Protein AF-0000000084507737 (afdb_homodimer)

pLDDT: mean 86.58, std 19.12, range [25.69, 98.88]

Sequence (1202 aa):
MIYNRKLGYLWVFQAALLRSAAKLTPGQPKGPLPWGDINILHTSDTHGWLLGHTKNQWPEPNYSGTYGDFISFVGHMKKLAEASEKDVDLLLVDSGDLHDGSGLTDGYPKGSVNGHEARIAIKTFLKAPYDIMAIGNHELYVTDVTLDVYNNFAPKLDGRYLSSNSYLRTTLKNGSSIEHIIGSRYRRFKTLRGRQVTSLGVIFDFKEHNGDTTIHTPKDMVTEAWFQELMLQPTDVFVLAGHMSVLQGQWETVTSAIRKYHPDTPIAVLGGHAHIRSCRQPDSNTMVLESGRFMETVGWMSVSLNKTSPASPAIFERRYLDANRITYMYHSSRTEQNFDSANGLEIDAFNRNLTTRWDLEKVHGCSSQNYFVERYAWPHPQNLYAFYTFQVLPEVLVKTSGRADKPYVTLVNNGMLRFDIYRGAFTWNDQLTVLPFKEGYTYIEVPWSIARNVKDKLYEYPKDHVNAARILAEEFGSAADMSPPEHSAQTPLSVSSNLSPGYVTKDKCEGNGDDTEHTPLPRGNNPDYMSNDPFYPIPREALVDLIMPKFLEKRVLEAVNKLGHPATWEDMHQYGNVASKELFAKYFEHFPAINNECPDDMIYNRKLGYLWVFQAALLRSAAKLTPGQPKGPLPWGDINILHTSDTHGWLLGHTKNQWPEPNYSGTYGDFISFVGHMKKLAEASEKDVDLLLVDSGDLHDGSGLTDGYPKGSVNGHEARIAIKTFLKAPYDIMAIGNHELYVTDVTLDVYNNFAPKLDGRYLSSNSYLRTTLKNGSSIEHIIGSRYRRFKTLRGRQVTSLGVIFDFKEHNGDTTIHTPKDMVTEAWFQELMLQPTDVFVLAGHMSVLQGQWETVTSAIRKYHPDTPIAVLGGHAHIRSCRQPDSNTMVLESGRFMETVGWMSVSLNKTSPASPAIFERRYLDANRITYMYHSSRTEQNFDSANGLEIDAFNRNLTTRWDLEKVHGCSSQNYFVERYAWPHPQNLYAFYTFQVLPEVLVKTSGRADKPYVTLVNNGMLRFDIYRGAFTWNDQLTVLPFKEGYTYIEVPWSIARNVKDKLYEYPKDHVNAARILAEEFGSAADMSPPEHSAQTPLSVSSNLSPGYVTKDKCEGNGDDTEHTPLPRGNNPDYMSNDPFYPIPREALVDLIMPKFLEKRVLEAVNKLGHPATWEDMHQYGNVASKELFAKYFEHFPAINNECPDD

Nearest PDB structures (foldseek):
  3c9f-assembly3_B-2  TM=9.109E-01  e=8.144E-55  Candida albicans SC5314
  3c9f-assembly3_A  TM=9.028E-01  e=6.487E-55  Candida albicans SC5314
  3ivd-assembly2_B  TM=6.647E-01  e=9.773E-20  Escherichia coli O6
  2ush-assembly1_A  TM=5.110E-01  e=1.627E-21  Escherichia coli K-12
  3ztv-assembly1_A  TM=4.345E-01  e=1.416E-18  Haemophilus influenzae Rd KW20

InterPro domains:
  IPR004843 Calcineurin-like, phosphoesterase domain [PF00149] (39-276)
  IPR006146 5'-Nucleotidase, conserved site [PS00785] (38-50)
  IPR006179 5'-Nucleotidase/apyrase [PTHR11575] (28-591)
  IPR014485 5'-nucleotidase SMN1-like [PIRSF017316] (30-590)
  IPR029052 Metallo-dependent phosphatase-like [G3DSA:3.60.21.10] (25-361)
  IPR029052 Metallo-dependent phosphatase-like [SSF56300] (32-332)
  IPR036907 5'-Nucleotidase, C-terminal domain superfamily [G3DSA:3.90.780.10] (362-484)
  IPR036907 5'-Nucleotidase, C-terminal domain superfamily [SSF55816] (362-590)
  IPR053828 SMN1-like, C-terminal domain [PF21953] (370-557)

Radius of gyration: 37.28 Å; Cα contacts (8 Å, |Δi|>4): 2601; chains: 2; bounding box: 81×112×107 Å

Organism: NCBI:txid456999

Solvent-accessible surface area (backbone atoms only — not comparable to full-atom values): 62970 Å² total; per-residue (Å²): 134,80,78,75,77,73,75,74,76,74,77,74,74,74,72,74,72,70,76,69,64,82,76,69,77,58,74,63,56,76,67,80,79,74,83,34,52,39,27,35,44,31,42,14,31,30,15,33,42,46,73,21,42,80,53,80,49,84,47,29,38,40,16,35,23,28,47,19,52,48,41,16,34,52,55,42,42,50,50,51,26,59,31,82,89,62,58,34,34,68,43,33,37,31,7,21,22,60,44,70,45,15,32,59,40,61,39,58,60,86,78,50,63,86,53,47,63,26,50,50,49,60,51,55,59,71,75,39,82,59,59,34,33,14,49,22,68,62,43,33,48,42,59,69,52,33,50,43,39,40,71,64,46,25,64,75,46,74,51,26,26,16,22,47,32,40,28,38,45,44,73,44,93,87,68,49,71,47,77,37,67,41,41,17,54,50,40,74,51,64,46,93,81,64,45,36,35,39,31,41,9,43,42,51,78,64,82,74,49,23,92,49,46,48,66,43,38,57,72,55,43,66,70,33,70,68,46,52,58,56,55,70,50,88,56,59,32,37,44,36,24,12,22,25,29,72,85,79,34,70,57,63,60,53,53,52,58,48,35,75,68,41,76,67,48,38,36,44,34,35,20,13,66,47,55,42,67,40,35,37,54,93,47,72,35,33,43,37,35,20,28,18,32,52,38,39,26,36,19,37,40,14,36,29,70,43,84,84,41,85,80,45,63,40,48,75,47,62,33,41,32,50,24,22,60,64,38,38,24,62,76,43,74,39,48,92,89,66,43,79,33,73,68,13,52,50,48,41,51,50,53,50,50,50,37,59,76,43,46,30,75,43,66,45,10,30,37,68,43,56,25,27,66,45,46,35,35,67,50,30,60,41,7,34,66,34,38,39,58,66,46,36,40,33,53,52,44,40,60,63,35,83,54,49,66,51,56,61,40,44,49,44,54,61,47,62,62,70,46,62,46,60,48,8,63,40,23,49,26,49,32,28,30,25,28,66,46,71,56,34,35,26,28,36,77,37,34,34,66,51,56,76,46,36,71,65,48,54,68,75,43,74,76,57,62,81,36,40,44,57,57,64,56,66,72,57,55,70,58,74,79,66,54,70,69,61,94,58,70,76,68,70,70,83,48,82,67,95,46,54,51,33,74,65,74,66,58,67,44,87,76,79,37,58,32,40,78,39,37,67,63,62,73,21,64,65,60,67,65,46,64,54,74,73,87,62,91,62,52,44,76,41,67,24,36,40,29,30,45,50,90,47,45,67,61,49,50,52,34,41,37,72,70,68,44,92,69,57,75,85,56,54,39,76,44,44,90,56,36,50,30,47,41,64,45,61,47,27,45,47,35,60,42,60,93,82,40,34,79,48,89,137,83,78,78,77,74,75,76,76,74,76,74,76,75,72,75,72,70,77,69,65,82,76,67,75,58,75,64,56,76,66,82,78,72,83,34,51,38,28,36,43,32,42,14,31,30,16,34,41,44,73,22,42,78,53,78,49,83,46,30,38,42,15,36,24,28,48,19,52,49,41,16,34,52,54,42,43,47,51,50,25,59,31,82,89,62,58,35,36,67,42,33,38,31,7,21,22,62,43,70,44,15,30,59,39,61,40,59,60,87,77,50,64,87,52,47,62,27,51,51,49,60,50,55,60,69,73,40,81,62,60,36,32,14,50,22,67,60,42,34,48,42,60,70,52,33,50,42,38,40,70,64,47,25,63,74,47,74,50,26,24,15,22,46,32,39,26,38,45,44,74,42,95,87,68,49,73,48,79,37,66,42,40,19,54,50,40,74,49,64,45,94,81,65,44,35,35,39,31,39,10,43,42,53,78,62,81,73,50,23,94,49,46,46,66,43,37,56,72,56,45,64,70,33,68,68,47,53,58,57,55,71,50,88,55,61,31,37,45,36,26,12,21,23,29,70,84,79,35,70,56,62,59,53,53,52,57,47,36,75,68,40,77,67,47,38,35,44,34,34,21,13,67,47,57,42,66,40,35,37,53,93,45,72,35,32,41,35,36,22,26,18,32,51,35,38,26,37,21,37,39,17,35,28,71,45,83,84,39,84,82,45,62,39,47,75,47,62,33,42,32,49,23,20,60,65,40,39,25,60,77,44,74,37,48,92,90,67,42,79,33,74,67,12,52,51,46,42,51,50,52,52,50,50,37,60,75,44,46,30,75,42,65,46,10,31,36,68,44,55,24,26,66,45,46,33,36,68,49,31,62,42,6,34,66,33,37,40,57,64,45,36,40,33,52,51,42,39,60,64,36,84,54,49,64,51,56,63,40,45,49,43,54,60,47,62,61,69,45,61,46,59,45,7,64,39,24,48,23,48,33,29,30,24,27,66,45,71,57,37,35,26,27,35,76,38,34,35,66,51,56,75,44,35,72,66,48,54,68,74,42,73,76,57,62,82,35,38,44,58,56,63,56,64,73,57,61,67,60,73,79,68,55,73,70,63,94,60,70,76,69,70,70,83,49,82,67,96,47,54,51,34,72,66,72,67,56,68,44,87,76,78,37,58,31,40,77,39,38,68,62,62,73,20,63,66,59,66,67,46,64,53,74,72,86,62,90,63,51,44,77,42,66,25,38,41,30,31,45,51,89,48,45,68,61,49,50,51,33,42,38,74,71,71,43,92,70,57,77,86,55,53,38,78,41,44,90,56,36,49,30,46,40,64,42,62,47,28,47,45,34,59,45,59,94,82,40,34,77,49,89

Secondary structure (DSSP, 8-state):
---------------------PPP-PPPPSS-----SEEEEEE---TT--S----SSTTGGGG---HHHHHHHHHHHHHHHHSTTT--EEEEEE-S--SSSSHHHH-PPTT-GGGHHHHHHHGGGGGS--SEEE--GGGTSSHHHHHHIIIIIGGGGTT-EE-TTEEEEEE-TTS-EEEEESSBSEEEEE-TT--EEEEEEEE-------TTEEE--HHHHTTSHHHHHHHTS--SEEEEEEES-TTTS-HHHHHHHHHTT-SSS-EEEEE-SS-SEEEE-SSTTEEEEEE-STTSEEEEEEEE--SS-TTSPPEEEEEEEE-SHHHHHHHHT--TTT---HHHHHHHHHHHHHHHHTTTT-EEEEESS-BBSSSS-TT-TTBHHHHIIIIIIIIIIITTTT-TTS-EEEEEETTS--S-B-SEEEEHHHHHHH------EEEEEEEHHHHHHHHHHHTTS---GGGHHHHTTTTTS--------SS-----------PPEE-----SSSS--BSS--EEPP-----SEEE---SSPPPTT-EEEEEEEGGGHHHHHHHHHHTT----GGG-EEESS--GGGHHHHHHTTSPPBTTB----/---------------------PPP-PPPPSS-----SEEEEEE---TT--S----SSTTGGGG---HHHHHHHHHHHHHHHHSTTT--EEEEEE-S--SSSSHHHH-PPTT-GGGHHHHHHHHGGGGS--SEEE--GGGTSSHHHHHHIIIIIGGGGTT-EE-TTEEEEEE-TTS-EEEEESSBSEEEEE-TT--EEEEEEEE-------TTEEE--HHHHTTSHHHHHHHTS--SEEEEEEES-TTTS-HHHHHHHHHTT-SSS-EEEEE-SS-SEEEE-SSTTEEEEEE-STTSEEEEEEEE--SS-TTSPPEEEEEEEE-SHHHHHHHHT--TTT---HHHHHHHHHHHHHHHHTTTT-EEEEESS-BBSSSS-TT-TTBHHHHIIIIIIIIIIITTTT-TTS-EEEEEETTS--S-B-SEEEEHHHHHHH------EEEEEEEHHHHHHHHHHHTTS---GGGHHHHTTTTT---------SS-----------PPEE-----SSSS--BSS--EEPP-----SEEE---SSPPPTT-EEEEEEEGGGHHHHHHHHHHTT----GGG-EEESS--GGGHHHHHHTTSPPBTTB----

Foldseek 3Di:
DPPPPPVPPPPPPPPPPPVPPDADAADFFPDADDAAQEKEKEEEAQQLLQQAQDARDPPRNLTRFHVLLVLLLLVLVCVVCCDPVNNHFYAYEYQENNHFFFCLQQLADDPPPLSVSSLVSSCLVLLHLHQAYAYAQVCFQDPSSLVCLQPPNQVSNPQRYADQFKWFWDQDPVRDIDTHGSHHNWDWDATPNGFIEIEHEAEAPDDNGDPRMDGDHLLRSLPDPVNVVSLQDDGQEYEYRYAADPVPGPVVSVVVSSCVSVVARAYEAEYHLLQDFAWDDPDLRYIHTYQGHNSQWIKMKHWHCDPPDNRDHIDIDIATRGNHNSHSCVNSVHDPVPSRDPSSVVSSVVSVVSCVVSVQFAFLFFDQAKAWLWQAAPPPCSDNVNCCFPPLCLVFFLVQQVNVVFAAKEKDFSQQFAGIDHGWTCGNRNLRNGGVFQFAKKWFKAFPLLLVCLQVLLVVDDLPCSSVSHVVVPPPDPPPCPPPPDPDDPPPPPPPDPFTEDDQDDYHDPDGRYRGDHDYRHTYDYDRMDMDDDPDDDDRGGIYIYMYTPVCVVVSQVSSVVSPHDDDPVSMGGGHDDTRSCRVSVSRSVHHDDVSTGPRD/DPPPPPPPPPPPPPPPPPVPPDADAADFFPDADDAAQEKEKEEEAQQLLQQAQDARDPPRNLTRFHVLLVLLLLVLVCVVCCDPVNNHFYAYEYQENNHFFFCLQQLADDPPPLSVSSLVSSCLVLLHLHQAYAYAQVCFQDPSSLVCLQPPNQVSNPQRYADQFKWFWDQDPVRDIDTHGSHHNWDWDATPNGFIEIEHEAEAPDDNGDPRMDGDHLLRSLPDPVNVVSLQDDGQEYEYRYAADPVPGPVVSVVVSSCVSVVARAYEAEYHLLQDFAWDDPDLRYIHTYQGHNSQWIKMKHWHCDPPDNRDHIDIAIATRGNDNSHSCVNSVHDPVPSRDPSSVVSSVVSVVSCVVSVQFAFLFFDQAKAWLWQAAPPPCSDNVNCCFPPLCLVQFLVQQVNVVFAAKEKDFSQQFQGIDHGWTCGNRNLRNGGVFQFAKKWFKAFPLLLVCLQVLLVVDDLPCSSVSHVVVPPPDCPDCPPPPDPDDPPPPPPPDPFTEDDQDDYHDPDGRYRGDHDYGHTYDYDRMDMDDDPDDDDRGGIYIYMYTPVCVVVSQVSSVVSPHDDDPVSMGGGGDDTRSCRVSVSRSVHHDDVNTGPRD

Structure (mmCIF, N/CA/C/O backbone):
data_AF-0000000084507737-model_v1
#
loop_
_entity.id
_entity.type
_entity.pdbx_description
1 polymer 'Uncharacterized protein'
#
loop_
_atom_site.group_PDB
_atom_site.id
_atom_site.type_symbol
_atom_site.label_atom_id
_atom_site.label_alt_id
_atom_site.label_comp_id
_atom_site.label_asym_id
_atom_site.label_entity_id
_atom_site.label_seq_id
_atom_site.pdbx_PDB_ins_code
_atom_site.Cartn_x
_atom_site.Cartn_y
_atom_site.Cartn_z
_atom_site.occupancy
_atom_site.B_iso_or_equiv
_atom_site.auth_seq_id
_atom_site.auth_comp_id
_atom_site.auth_asym_id
_atom_site.auth_atom_id
_atom_site.pdbx_PDB_model_num
ATOM 1 N N . MET A 1 1 ? -32.719 -34.031 57.125 1 28.17 1 MET A N 1
ATOM 2 C CA . MET A 1 1 ? -32.719 -34.562 55.781 1 28.17 1 MET A CA 1
ATOM 3 C C . MET A 1 1 ? -32.5 -33.469 54.75 1 28.17 1 MET A C 1
ATOM 5 O O . MET A 1 1 ? -33.438 -32.781 54.344 1 28.17 1 MET A O 1
ATOM 9 N N . ILE A 1 2 ? -31.438 -32.656 54.938 1 30.7 2 ILE A N 1
ATOM 10 C CA . ILE A 1 2 ? -31 -31.422 54.281 1 30.7 2 ILE A CA 1
ATOM 11 C C . ILE A 1 2 ? -30.656 -31.703 52.844 1 30.7 2 ILE A C 1
ATOM 13 O O . ILE A 1 2 ? -29.766 -32.5 52.531 1 30.7 2 ILE A O 1
ATOM 17 N N . TYR A 1 3 ? -31.781 -31.703 52 1 29.94 3 TYR A N 1
ATOM 18 C CA . TYR A 1 3 ? -31.703 -31.969 50.594 1 29.94 3 TYR A CA 1
ATOM 19 C C . TYR A 1 3 ? -30.672 -31.078 49.906 1 29.94 3 TYR A C 1
ATOM 21 O O . TYR A 1 3 ? -30.688 -29.859 50.062 1 29.94 3 TYR A O 1
ATOM 29 N N . ASN A 1 4 ? -29.438 -31.578 49.781 1 28.59 4 ASN A N 1
ATOM 30 C CA . ASN A 1 4 ? -28.266 -31.094 49.062 1 28.59 4 ASN A CA 1
ATOM 31 C C . ASN A 1 4 ? -28.594 -30.812 47.594 1 28.59 4 ASN A C 1
ATOM 33 O O . ASN A 1 4 ? -28.906 -31.734 46.844 1 28.59 4 ASN A O 1
ATOM 37 N N . ARG A 1 5 ? -29.359 -29.656 47.344 1 28.91 5 ARG A N 1
ATOM 38 C CA . ARG A 1 5 ? -29.672 -29.219 46 1 28.91 5 ARG A CA 1
ATOM 39 C C . ARG A 1 5 ? -28.422 -29.156 45.125 1 28.91 5 ARG A C 1
ATOM 41 O O . ARG A 1 5 ? -27.562 -28.297 45.344 1 28.91 5 ARG A O 1
ATOM 48 N N . LYS A 1 6 ? -27.859 -30.312 44.812 1 29.52 6 LYS A N 1
ATOM 49 C CA . LYS A 1 6 ? -26.812 -30.359 43.812 1 29.52 6 LYS A CA 1
ATOM 50 C C . LYS A 1 6 ? -27.25 -29.641 42.531 1 29.52 6 LYS A C 1
ATOM 52 O O . LYS A 1 6 ? -28.156 -30.109 41.844 1 29.52 6 LYS A O 1
ATOM 57 N N . LEU A 1 7 ? -27.266 -28.281 42.5 1 31.52 7 LEU A N 1
ATOM 58 C CA . LEU A 1 7 ? -27.516 -27.547 41.281 1 31.52 7 LEU A CA 1
ATOM 59 C C . LEU A 1 7 ? -26.578 -28.016 40.156 1 31.52 7 LEU A C 1
ATOM 61 O O . LEU A 1 7 ? -25.344 -27.953 40.312 1 31.52 7 LEU A O 1
ATOM 65 N N . GLY A 1 8 ? -26.969 -29.078 39.438 1 30.67 8 GLY A N 1
ATOM 66 C CA . GLY A 1 8 ? -26.344 -29.516 38.219 1 30.67 8 GLY A CA 1
ATOM 67 C C . GLY A 1 8 ? -26.047 -28.375 37.25 1 30.67 8 GLY A C 1
ATOM 68 O O . GLY A 1 8 ? -26.953 -27.594 36.906 1 30.67 8 GLY A O 1
ATOM 69 N N . TYR A 1 9 ? -24.828 -27.828 37.406 1 31.77 9 TYR A N 1
ATOM 70 C CA . TYR A 1 9 ? -24.281 -26.875 36.438 1 31.77 9 TYR A CA 1
ATOM 71 C C . TYR A 1 9 ? -24.453 -27.391 35 1 31.77 9 TYR A C 1
ATOM 73 O O . TYR A 1 9 ? -23.906 -28.438 34.656 1 31.77 9 TYR A O 1
ATOM 81 N N . LEU A 1 10 ? -25.672 -27.328 34.5 1 33.47 10 LEU A N 1
ATOM 82 C CA . LEU A 1 10 ? -25.812 -27.531 33.062 1 33.47 10 LEU A CA 1
ATOM 83 C C . LEU A 1 10 ? -24.781 -26.719 32.281 1 33.47 10 LEU A C 1
ATOM 85 O O . LEU A 1 10 ? -24.812 -25.484 32.312 1 33.47 10 LEU A O 1
ATOM 89 N N . TRP A 1 11 ? -23.609 -27.297 32.094 1 31.69 11 TRP A N 1
ATOM 90 C CA . TRP A 1 11 ? -22.656 -26.812 31.109 1 31.69 11 TRP A CA 1
ATOM 91 C C . TRP A 1 11 ? -23.328 -26.594 29.75 1 31.69 11 TRP A C 1
ATOM 93 O O . TRP A 1 11 ? -23.797 -27.562 29.125 1 31.69 11 TRP A O 1
ATOM 103 N N . VAL A 1 12 ? -24.094 -25.531 29.578 1 32.47 12 VAL A N 1
ATOM 104 C CA . VAL A 1 12 ? -24.5 -25.109 28.234 1 32.47 12 VAL A CA 1
ATOM 105 C C . VAL A 1 12 ? -23.281 -25.062 27.328 1 32.47 12 VAL A C 1
ATOM 107 O O . VAL A 1 12 ? -22.391 -24.234 27.516 1 32.47 12 VAL A O 1
ATOM 110 N N . PHE A 1 13 ? -22.875 -26.156 26.797 1 30.92 13 PHE A N 1
ATOM 111 C CA . PHE A 1 13 ? -22.031 -26.203 25.625 1 30.92 13 PHE A CA 1
ATOM 112 C C . PHE A 1 13 ? -22.594 -25.312 24.516 1 30.92 13 PHE A C 1
ATOM 114 O O . PHE A 1 13 ? -23.609 -25.641 23.906 1 30.92 13 PHE A O 1
ATOM 121 N N . GLN A 1 14 ? -22.547 -24 24.703 1 30.8 14 GLN A N 1
ATOM 122 C CA . GLN A 1 14 ? -22.75 -23.203 23.5 1 30.8 14 GLN A CA 1
ATOM 123 C C . GLN A 1 14 ? -21.844 -23.672 22.359 1 30.8 14 GLN A C 1
ATOM 125 O O . GLN A 1 14 ? -20.625 -23.5 22.422 1 30.8 14 GLN A O 1
ATOM 130 N N . ALA A 1 15 ? -22.25 -24.672 21.609 1 32.19 15 ALA A N 1
ATOM 131 C CA . ALA A 1 15 ? -21.688 -25.016 20.297 1 32.19 15 ALA A CA 1
ATOM 132 C C . ALA A 1 15 ? -21.484 -23.766 19.453 1 32.19 15 ALA A C 1
ATOM 134 O O . ALA A 1 15 ? -22.438 -23.031 19.156 1 32.19 15 ALA A O 1
ATOM 135 N N . ALA A 1 16 ? -20.422 -23.125 19.609 1 33.97 16 ALA A N 1
ATOM 136 C CA . ALA A 1 16 ? -19.984 -22.172 18.594 1 33.97 16 ALA A CA 1
ATOM 137 C C . ALA A 1 16 ? -20.359 -22.656 17.188 1 33.97 16 ALA A C 1
ATOM 139 O O . ALA A 1 16 ? -19.828 -23.672 16.719 1 33.97 16 ALA A O 1
ATOM 140 N N . LEU A 1 17 ? -21.5 -22.484 16.875 1 32.09 17 LEU A N 1
ATOM 141 C CA . LEU A 1 17 ? -21.828 -22.641 15.453 1 32.09 17 LEU A CA 1
ATOM 142 C C . LEU A 1 17 ? -20.812 -21.922 14.578 1 32.09 17 LEU A C 1
ATOM 144 O O . LEU A 1 17 ? -20.734 -20.688 14.594 1 32.09 17 LEU A O 1
ATOM 148 N N . LEU A 1 18 ? -19.703 -22.438 14.555 1 36.25 18 LEU A N 1
ATOM 149 C CA . LEU A 1 18 ? -18.781 -22.047 13.484 1 36.25 18 LEU A CA 1
ATOM 150 C C . LEU A 1 18 ? -19.547 -21.781 12.188 1 36.25 18 LEU A C 1
ATOM 152 O O . LEU A 1 18 ? -20.125 -22.688 11.602 1 36.25 18 LEU A O 1
ATOM 156 N N . ARG A 1 19 ? -20.203 -20.766 12.102 1 39.88 19 ARG A N 1
ATOM 157 C CA . ARG A 1 19 ? -20.797 -20.391 10.82 1 39.88 19 ARG A CA 1
ATOM 158 C C . ARG A 1 19 ? -19.797 -20.562 9.688 1 39.88 19 ARG A C 1
ATOM 160 O O . ARG A 1 19 ? -18.875 -19.766 9.523 1 39.88 19 ARG A O 1
ATOM 167 N N . SER A 1 20 ? -19.453 -21.734 9.359 1 46.09 20 SER A N 1
ATOM 168 C CA . SER A 1 20 ? -18.641 -22.062 8.195 1 46.09 20 SER A CA 1
ATOM 169 C C . SER A 1 20 ? -19.188 -21.391 6.938 1 46.09 20 SER A C 1
ATOM 171 O O . SER A 1 20 ? -20.359 -21.531 6.602 1 46.09 20 SER A O 1
ATOM 173 N N . ALA A 1 21 ? -18.656 -20.266 6.473 1 55.47 21 ALA A N 1
ATOM 174 C CA . ALA A 1 21 ? -19 -19.688 5.176 1 55.47 21 ALA A CA 1
ATOM 175 C C . ALA A 1 21 ? -19.234 -20.781 4.133 1 55.47 21 ALA A C 1
ATOM 177 O O . ALA A 1 21 ? -18.5 -21.766 4.094 1 55.47 21 ALA A O 1
ATOM 178 N N . ALA A 1 22 ? -20.453 -20.688 3.445 1 69.19 22 ALA A N 1
ATOM 179 C CA . ALA A 1 22 ? -20.781 -21.641 2.387 1 69.19 22 ALA A CA 1
ATOM 180 C C . ALA A 1 22 ? -19.656 -21.75 1.364 1 69.19 22 ALA A C 1
ATOM 182 O O . ALA A 1 22 ? -19.125 -20.719 0.921 1 69.19 22 ALA A O 1
ATOM 183 N N . LYS A 1 23 ? -19.156 -22.906 1.077 1 76.31 23 LYS A N 1
ATOM 184 C CA . LYS A 1 23 ? -18.094 -23.188 0.106 1 76.31 23 LYS A CA 1
ATOM 185 C C . LYS A 1 23 ? -18.531 -22.812 -1.306 1 76.31 23 LYS A C 1
ATOM 187 O O . LYS A 1 23 ? -19.641 -23.141 -1.724 1 76.31 23 LYS A O 1
ATOM 192 N N . LEU A 1 24 ? -17.766 -22.031 -1.926 1 87.69 24 LEU A N 1
ATOM 193 C CA . LEU A 1 24 ? -18 -21.656 -3.316 1 87.69 24 LEU A CA 1
ATOM 194 C C . LEU A 1 24 ? -17.938 -22.875 -4.227 1 87.69 24 LEU A C 1
ATOM 196 O O . LEU A 1 24 ? -17.094 -23.75 -4.035 1 87.69 24 LEU A O 1
ATOM 200 N N . THR A 1 25 ? -18.859 -23 -5.156 1 90.69 25 THR A N 1
ATOM 201 C CA . THR A 1 25 ? -18.953 -24.156 -6.031 1 90.69 25 THR A CA 1
ATOM 202 C C . THR A 1 25 ? -18.5 -23.812 -7.445 1 90.69 25 THR A C 1
ATOM 204 O O . THR A 1 25 ? -19 -22.859 -8.047 1 90.69 25 THR A O 1
ATOM 207 N N . PRO A 1 26 ? -17.594 -24.625 -8.008 1 94.44 26 PRO A N 1
ATOM 208 C CA . PRO A 1 26 ? -17.156 -24.391 -9.383 1 94.44 26 PRO A CA 1
ATOM 209 C C . PRO A 1 26 ? -18.281 -24.547 -10.398 1 94.44 26 PRO A C 1
ATOM 211 O O . PRO A 1 26 ? -19.281 -25.219 -10.133 1 94.44 26 PRO A O 1
ATOM 214 N N . GLY A 1 27 ? -18.156 -23.875 -11.531 1 92.06 27 GLY A N 1
ATOM 215 C CA . GLY A 1 27 ? -19.094 -24 -12.633 1 92.06 27 GLY A CA 1
ATOM 216 C C . GLY A 1 27 ? -18.969 -25.328 -13.375 1 92.06 27 GLY A C 1
ATOM 217 O O . GLY A 1 27 ? -18 -26.062 -13.188 1 92.06 27 GLY A O 1
ATOM 218 N N . GLN A 1 28 ? -19.922 -25.609 -14.258 1 94.38 28 GLN A N 1
ATOM 219 C CA . GLN A 1 28 ? -19.938 -26.828 -15.062 1 94.38 28 GLN A CA 1
ATOM 220 C C . GLN A 1 28 ? -19.25 -26.609 -16.406 1 94.38 28 GLN A C 1
ATOM 222 O O . GLN A 1 28 ? -19.297 -25.5 -16.953 1 94.38 28 GLN A O 1
ATOM 227 N N . PRO A 1 29 ? -18.656 -27.719 -16.922 1 97.56 29 PRO A N 1
ATOM 228 C CA . PRO A 1 29 ? -18.125 -27.625 -18.281 1 97.56 29 PRO A CA 1
ATOM 229 C C . PRO A 1 29 ? -19.188 -27.219 -19.297 1 97.56 29 PRO A C 1
ATOM 231 O O . PRO A 1 29 ? -20.375 -27.484 -19.094 1 97.56 29 PRO A O 1
ATOM 234 N N . LYS A 1 30 ? -18.734 -26.609 -20.375 1 96.38 30 LYS A N 1
ATOM 235 C CA . LYS A 1 30 ? -19.656 -26.109 -21.391 1 96.38 30 LYS A CA 1
ATOM 236 C C . LYS A 1 30 ? -20.188 -27.234 -22.281 1 96.38 30 LYS A C 1
ATOM 238 O O . LYS A 1 30 ? -21.172 -27.062 -23 1 96.38 30 LYS A O 1
ATOM 243 N N . GLY A 1 31 ? -19.531 -28.391 -22.312 1 97.19 31 GLY A N 1
ATOM 244 C CA . GLY A 1 31 ? -19.953 -29.516 -23.141 1 97.19 31 GLY A CA 1
ATOM 245 C C . GLY A 1 31 ? -19 -30.688 -23.094 1 97.19 31 GLY A C 1
ATOM 246 O O . GLY A 1 31 ? -17.984 -30.641 -22.391 1 97.19 31 GLY A O 1
ATOM 247 N N . PRO A 1 32 ? -19.297 -31.75 -23.859 1 96.94 32 PRO A N 1
ATOM 248 C CA . PRO A 1 32 ? -18.438 -32.938 -23.859 1 96.94 32 PRO A CA 1
ATOM 249 C C . PRO A 1 32 ? -17.078 -32.688 -24.5 1 96.94 32 PRO A C 1
ATOM 251 O O . PRO A 1 32 ? -16.922 -31.719 -25.266 1 96.94 32 PRO A O 1
ATOM 254 N N . LEU A 1 33 ? -16.141 -33.469 -24.188 1 98.25 33 LEU A N 1
ATOM 255 C CA . LEU A 1 33 ? -14.812 -33.375 -24.797 1 98.25 33 LEU A CA 1
ATOM 256 C C . LEU A 1 33 ? -14.852 -33.812 -26.25 1 98.25 33 LEU A C 1
ATOM 258 O O . LEU A 1 33 ? -15.594 -34.719 -26.594 1 98.25 33 LEU A O 1
ATOM 262 N N . PRO A 1 34 ? -14.086 -33.156 -27.094 1 97.25 34 PRO A N 1
ATOM 263 C CA . PRO A 1 34 ? -13.953 -33.625 -28.469 1 97.25 34 PRO A CA 1
ATOM 264 C C . PRO A 1 34 ? -13.023 -34.844 -28.594 1 97.25 34 PRO A C 1
ATOM 266 O O . PRO A 1 34 ? -11.812 -34.656 -28.734 1 97.25 34 PRO A O 1
ATOM 269 N N . TRP A 1 35 ? -13.578 -36.031 -28.734 1 97.31 35 TRP A N 1
ATOM 270 C CA . TRP A 1 35 ? -12.797 -37.25 -28.828 1 97.31 35 TRP A CA 1
ATOM 271 C C . TRP A 1 35 ? -12.297 -37.469 -30.25 1 97.31 35 TRP A C 1
ATOM 273 O O . TRP A 1 35 ? -12.977 -37.125 -31.219 1 97.31 35 TRP A O 1
ATOM 283 N N . GLY A 1 36 ? -11.094 -37.969 -30.375 1 96.88 36 GLY A N 1
ATOM 284 C CA . GLY A 1 36 ? -10.516 -38.438 -31.625 1 96.88 36 GLY A CA 1
ATOM 285 C C . GLY A 1 36 ? -9.992 -39.844 -31.562 1 96.88 36 GLY A C 1
ATOM 286 O O . GLY A 1 36 ? -10.398 -40.625 -30.703 1 96.88 36 GLY A O 1
ATOM 287 N N . ASP A 1 37 ? -9.18 -40.188 -32.531 1 96.19 37 ASP A N 1
ATOM 288 C CA . ASP A 1 37 ? -8.586 -41.531 -32.562 1 96.19 37 ASP A CA 1
ATOM 289 C C . ASP A 1 37 ? -7.582 -41.719 -31.438 1 96.19 37 ASP A C 1
ATOM 291 O O . ASP A 1 37 ? -7.484 -42.781 -30.844 1 96.19 37 ASP A O 1
ATOM 295 N N . ILE A 1 38 ? -6.828 -40.656 -31.203 1 97.69 38 ILE A N 1
ATOM 296 C CA . ILE A 1 38 ? -5.871 -40.594 -30.094 1 97.69 38 ILE A CA 1
ATOM 297 C C . ILE A 1 38 ? -6.195 -39.406 -29.203 1 97.69 38 ILE A C 1
ATOM 299 O O . ILE A 1 38 ? -6.352 -38.281 -29.688 1 97.69 38 ILE A O 1
ATOM 303 N N . ASN A 1 39 ? -6.32 -39.656 -27.922 1 98.69 39 ASN A N 1
ATOM 304 C CA . ASN A 1 39 ? -6.621 -38.594 -26.953 1 98.69 39 ASN A CA 1
ATOM 305 C C . ASN A 1 39 ? -5.57 -38.562 -25.844 1 98.69 39 ASN A C 1
ATOM 307 O O . ASN A 1 39 ? -4.973 -39.562 -25.5 1 98.69 39 ASN A O 1
ATOM 311 N N . ILE A 1 40 ? -5.336 -37.344 -25.344 1 98.88 40 ILE A N 1
ATOM 312 C CA . ILE A 1 40 ? -4.285 -37.188 -24.344 1 98.88 40 ILE A CA 1
ATOM 313 C C . ILE A 1 40 ? -4.812 -36.312 -23.188 1 98.88 40 ILE A C 1
ATOM 315 O O . ILE A 1 40 ? -5.344 -35.219 -23.422 1 98.88 40 ILE A O 1
ATOM 319 N N . LEU A 1 41 ? -4.742 -36.844 -21.969 1 98.88 41 LEU A N 1
ATOM 320 C CA . LEU A 1 41 ? -4.797 -36.031 -20.766 1 98.88 41 LEU A CA 1
ATOM 321 C C . LEU A 1 41 ? -3.408 -35.531 -20.375 1 98.88 41 LEU A C 1
ATOM 323 O O . LEU A 1 41 ? -2.449 -36.312 -20.359 1 98.88 41 LEU A O 1
ATOM 327 N N . HIS A 1 42 ? -3.322 -34.219 -20.062 1 98.81 42 HIS A N 1
ATOM 328 C CA . HIS A 1 42 ? -2.004 -33.625 -19.938 1 98.81 42 HIS A CA 1
ATOM 329 C C . HIS A 1 42 ? -1.888 -32.812 -18.641 1 98.81 42 HIS A C 1
ATOM 331 O O . HIS A 1 42 ? -2.758 -32 -18.328 1 98.81 42 HIS A O 1
ATOM 337 N N . THR A 1 43 ? -0.872 -33.094 -17.781 1 97.88 43 THR A N 1
ATOM 338 C CA . THR A 1 43 ? -0.49 -32.25 -16.641 1 97.88 43 THR A CA 1
ATOM 339 C C . THR A 1 43 ? 0.904 -31.672 -16.844 1 97.88 43 THR A C 1
ATOM 341 O O . THR A 1 43 ? 1.721 -32.25 -17.578 1 97.88 43 THR A O 1
ATOM 344 N N . SER A 1 44 ? 1.141 -30.562 -16.328 1 96.62 44 SER A N 1
ATOM 345 C CA . SER A 1 44 ? 2.441 -29.891 -16.344 1 96.62 44 SER A CA 1
ATOM 346 C C . SER A 1 44 ? 2.602 -28.969 -15.156 1 96.62 44 SER A C 1
ATOM 348 O O . SER A 1 44 ? 1.626 -28.375 -14.695 1 96.62 44 SER A O 1
ATOM 350 N N . ASP A 1 45 ? 3.805 -28.875 -14.609 1 95.31 45 ASP A N 1
ATOM 351 C CA . ASP A 1 45 ? 4.133 -27.891 -13.586 1 95.31 45 ASP A CA 1
ATOM 352 C C . ASP A 1 45 ? 3.201 -28 -12.383 1 95.31 45 ASP A C 1
ATOM 354 O O . ASP A 1 45 ? 2.645 -27 -11.922 1 95.31 45 ASP A O 1
ATOM 358 N N . THR A 1 46 ? 3.031 -29.219 -11.906 1 94.12 46 THR A N 1
ATOM 359 C CA . THR A 1 46 ? 2.166 -29.453 -10.758 1 94.12 46 THR A CA 1
ATOM 360 C C . THR A 1 46 ? 2.791 -28.875 -9.492 1 94.12 46 THR A C 1
ATOM 362 O O . THR A 1 46 ? 2.08 -28.453 -8.578 1 94.12 46 THR A O 1
ATOM 365 N N . HIS A 1 47 ? 4.094 -28.922 -9.398 1 91.25 47 HIS A N 1
ATOM 366 C CA . HIS A 1 47 ? 4.848 -28.344 -8.297 1 91.25 47 HIS A CA 1
ATOM 367 C C . HIS A 1 47 ? 4.305 -28.828 -6.949 1 91.25 47 HIS A C 1
ATOM 369 O O . HIS A 1 47 ? 4.25 -28.047 -5.988 1 91.25 47 HIS A O 1
ATOM 375 N N . GLY A 1 48 ? 3.797 -30.016 -6.918 1 90 48 GLY A N 1
ATOM 376 C CA . GLY A 1 48 ? 3.373 -30.641 -5.676 1 90 48 GLY A CA 1
ATOM 377 C C . GLY A 1 48 ? 2.006 -30.172 -5.207 1 90 48 GLY A C 1
ATOM 378 O O . GLY A 1 48 ? 1.607 -30.453 -4.074 1 90 48 GLY A O 1
ATOM 379 N N . TRP A 1 49 ? 1.264 -29.438 -5.988 1 93 49 TRP A N 1
ATOM 380 C CA . TRP A 1 49 ? -0.076 -29 -5.609 1 93 49 TRP A CA 1
ATOM 381 C C . TRP A 1 49 ? -1.064 -30.172 -5.672 1 93 49 TRP A C 1
ATOM 383 O O . TRP A 1 49 ? -1.998 -30.156 -6.477 1 93 49 TRP A O 1
ATOM 393 N N . LEU A 1 50 ? -0.927 -31.109 -4.762 1 93.62 50 LEU A N 1
ATOM 394 C CA . LEU A 1 50 ? -1.629 -32.375 -4.84 1 93.62 50 LEU A CA 1
ATOM 395 C C . LEU A 1 50 ? -2.848 -32.406 -3.922 1 93.62 50 LEU A C 1
ATOM 397 O O . LEU A 1 50 ? -3.701 -33.281 -4.023 1 93.62 50 LEU A O 1
ATOM 401 N N . LEU A 1 51 ? -2.996 -31.422 -3.09 1 93.25 51 LEU A N 1
ATOM 402 C CA . LEU A 1 51 ? -4.125 -31.328 -2.174 1 93.25 51 LEU A CA 1
ATOM 403 C C . LEU A 1 51 ? -5.281 -30.562 -2.811 1 93.25 51 LEU A C 1
ATOM 405 O O . LEU A 1 51 ? -6.359 -30.453 -2.223 1 93.25 51 LEU A O 1
ATOM 409 N N . GLY A 1 52 ? -5.059 -30.094 -4.02 1 94.62 52 GLY A N 1
ATOM 410 C CA . GLY A 1 52 ? -5.988 -29.109 -4.555 1 94.62 52 GLY A CA 1
ATOM 411 C C . GLY A 1 52 ? -5.84 -27.734 -3.918 1 94.62 52 GLY A C 1
ATOM 412 O O . GLY A 1 52 ? -5.188 -27.594 -2.881 1 94.62 52 GLY A O 1
ATOM 413 N N . HIS A 1 53 ? -6.312 -26.766 -4.648 1 96.12 53 HIS A N 1
ATOM 414 C CA . HIS A 1 53 ? -6.359 -25.438 -4.051 1 96.12 53 HIS A CA 1
ATOM 415 C C . HIS A 1 53 ? -7.379 -25.375 -2.92 1 96.12 53 HIS A C 1
ATOM 417 O O . HIS A 1 53 ? -8.531 -25.766 -3.1 1 96.12 53 HIS A O 1
ATOM 423 N N . THR A 1 54 ? -6.996 -24.844 -1.817 1 92.62 54 THR A N 1
ATOM 424 C CA . THR A 1 54 ? -7.777 -25.094 -0.608 1 92.62 54 THR A CA 1
ATOM 425 C C . THR A 1 54 ? -8.453 -23.812 -0.134 1 92.62 54 THR A C 1
ATOM 427 O O . THR A 1 54 ? -9.297 -23.844 0.768 1 92.62 54 THR A O 1
ATOM 430 N N . LYS A 1 55 ? -8.109 -22.688 -0.679 1 92.69 55 LYS A N 1
ATOM 431 C CA . LYS A 1 55 ? -8.719 -21.422 -0.245 1 92.69 55 LYS A CA 1
ATOM 432 C C . LYS A 1 55 ? -10.125 -21.281 -0.812 1 92.69 55 LYS A C 1
ATOM 434 O O . LYS A 1 55 ? -10.398 -21.703 -1.936 1 92.69 55 LYS A O 1
ATOM 439 N N . ASN A 1 56 ? -11.023 -20.703 -0.018 1 90.31 56 ASN A N 1
ATOM 440 C CA . ASN A 1 56 ? -12.422 -20.547 -0.421 1 90.31 56 ASN A CA 1
ATOM 441 C C . ASN A 1 56 ? -12.688 -19.156 -0.981 1 90.31 56 ASN A C 1
ATOM 443 O O . ASN A 1 56 ? -13.609 -18.469 -0.535 1 90.31 56 ASN A O 1
ATOM 447 N N . GLN A 1 57 ? -11.875 -18.703 -1.819 1 89.5 57 GLN A N 1
ATOM 448 C CA . GLN A 1 57 ? -11.992 -17.469 -2.58 1 89.5 57 GLN A CA 1
ATOM 449 C C . GLN A 1 57 ? -11.672 -17.688 -4.055 1 89.5 57 GLN A C 1
ATOM 451 O O . GLN A 1 57 ? -10.75 -18.438 -4.391 1 89.5 57 GLN A O 1
ATOM 456 N N . TRP A 1 58 ? -12.445 -17.031 -4.891 1 89.81 58 TRP A N 1
ATOM 457 C CA . TRP A 1 58 ? -12.195 -17.203 -6.316 1 89.81 58 TRP A CA 1
ATOM 458 C C . TRP A 1 58 ? -10.812 -16.688 -6.691 1 89.81 58 TRP A C 1
ATOM 460 O O . TRP A 1 58 ? -10.375 -15.641 -6.188 1 89.81 58 TRP A O 1
ATOM 470 N N . PRO A 1 59 ? -10.148 -17.406 -7.57 1 92.94 59 PRO A N 1
ATOM 471 C CA . PRO A 1 59 ? -10.648 -18.516 -8.383 1 92.94 59 PRO A CA 1
ATOM 472 C C . PRO A 1 59 ? -10.32 -19.875 -7.785 1 92.94 59 PRO A C 1
ATOM 474 O O . PRO A 1 59 ? -10.523 -20.906 -8.438 1 92.94 59 PRO A O 1
ATOM 477 N N . GLU A 1 60 ? -9.898 -19.984 -6.598 1 95.06 60 GLU A N 1
ATOM 478 C CA . GLU A 1 60 ? -9.305 -21.172 -5.984 1 95.06 60 GLU A CA 1
ATOM 479 C C . GLU A 1 60 ? -10.25 -22.359 -6.047 1 95.06 60 GLU A C 1
ATOM 481 O O . GLU A 1 60 ? -9.844 -23.469 -6.395 1 95.06 60 GLU A O 1
ATOM 486 N N . PRO A 1 61 ? -11.539 -22.172 -5.871 1 95.62 61 PRO A N 1
ATOM 487 C CA . PRO A 1 61 ? -12.445 -23.312 -5.898 1 95.62 61 PRO A CA 1
ATOM 488 C C . PRO A 1 61 ? -12.492 -24 -7.266 1 95.62 61 PRO A C 1
ATOM 490 O O . PRO A 1 61 ? -12.75 -25.203 -7.352 1 95.62 61 PRO A O 1
ATOM 493 N N . ASN A 1 62 ? -12.227 -23.234 -8.305 1 97.19 62 ASN A N 1
ATOM 494 C CA . ASN A 1 62 ? -12.203 -23.812 -9.633 1 97.19 62 ASN A CA 1
ATOM 495 C C . ASN A 1 62 ? -11.133 -24.906 -9.758 1 97.19 62 ASN A C 1
ATOM 497 O O . ASN A 1 62 ? -11.172 -25.719 -10.68 1 97.19 62 ASN A O 1
ATOM 501 N N . TYR A 1 63 ? -10.188 -24.906 -8.852 1 98.06 63 TYR A N 1
ATOM 502 C CA . TYR A 1 63 ? -9.039 -25.797 -8.93 1 98.06 63 TYR A CA 1
ATOM 503 C C . TYR A 1 63 ? -8.93 -26.672 -7.684 1 98.06 63 TYR A C 1
ATOM 505 O O . TYR A 1 63 ? -7.828 -27.031 -7.27 1 98.06 63 TYR A O 1
ATOM 513 N N . SER A 1 64 ? -10.031 -27.031 -7.125 1 97.5 64 SER A N 1
ATOM 514 C CA . SER A 1 64 ? -10.094 -27.656 -5.805 1 97.5 64 SER A CA 1
ATOM 515 C C . SER A 1 64 ? -9.898 -29.156 -5.883 1 97.5 64 SER A C 1
ATOM 517 O O . SER A 1 64 ? -9.844 -29.844 -4.855 1 97.5 64 SER A O 1
ATOM 519 N N . GLY A 1 65 ? -9.805 -29.734 -7.055 1 97.94 65 GLY A N 1
ATOM 520 C CA . GLY A 1 65 ? -9.625 -31.172 -7.16 1 97.94 65 GLY A CA 1
ATOM 521 C C . GLY A 1 65 ? -8.297 -31.656 -6.594 1 97.94 65 GLY A C 1
ATOM 522 O O . GLY A 1 65 ? -7.246 -31.078 -6.891 1 97.94 65 GLY A O 1
ATOM 523 N N . THR A 1 66 ? -8.359 -32.688 -5.789 1 97 66 THR A N 1
ATOM 524 C CA . THR A 1 66 ? -7.148 -33.312 -5.27 1 97 66 THR A CA 1
ATOM 525 C C . THR A 1 66 ? -6.516 -34.219 -6.312 1 97 66 THR A C 1
ATOM 527 O O . THR A 1 66 ? -7.125 -34.5 -7.348 1 97 66 THR A O 1
ATOM 530 N N . TYR A 1 67 ? -5.238 -34.562 -6.008 1 96.38 67 TYR A N 1
ATOM 531 C CA . TYR A 1 67 ? -4.598 -35.531 -6.898 1 96.38 67 TYR A CA 1
ATOM 532 C C . TYR A 1 67 ? -5.328 -36.875 -6.883 1 96.38 67 TYR A C 1
ATOM 534 O O . TYR A 1 67 ? -5.371 -37.562 -7.895 1 96.38 67 TYR A O 1
ATOM 542 N N . GLY A 1 68 ? -5.914 -37.281 -5.73 1 97.5 68 GLY A N 1
ATOM 543 C CA . GLY A 1 68 ? -6.766 -38.438 -5.684 1 97.5 68 GLY A CA 1
ATOM 544 C C . GLY A 1 68 ? -7.977 -38.344 -6.594 1 97.5 68 GLY A C 1
ATOM 545 O O . GLY A 1 68 ? -8.344 -39.312 -7.258 1 97.5 68 GLY A O 1
ATOM 546 N N . ASP A 1 69 ? -8.617 -37.188 -6.59 1 98.38 69 ASP A N 1
ATOM 547 C CA . ASP A 1 69 ? -9.711 -36.938 -7.527 1 98.38 69 ASP A CA 1
ATOM 548 C C . ASP A 1 69 ? -9.242 -37.125 -8.969 1 98.38 69 ASP A C 1
ATOM 550 O O . ASP A 1 69 ? -9.953 -37.75 -9.773 1 98.38 69 ASP A O 1
ATOM 554 N N . PHE A 1 70 ? -8.133 -36.625 -9.289 1 98.31 70 PHE A N 1
ATOM 555 C CA . PHE A 1 70 ? -7.57 -36.719 -10.633 1 98.31 70 PHE A CA 1
ATOM 556 C C . PHE A 1 70 ? -7.32 -38.156 -11.023 1 98.31 70 PHE A C 1
ATOM 558 O O . PHE A 1 70 ? -7.648 -38.562 -12.141 1 98.31 70 PHE A O 1
ATOM 565 N N . ILE A 1 71 ? -6.75 -38.906 -10.094 1 97.88 71 ILE A N 1
ATOM 566 C CA . ILE A 1 71 ? -6.473 -40.312 -10.352 1 97.88 71 ILE A CA 1
ATOM 567 C C . ILE A 1 71 ? -7.777 -41.062 -10.633 1 97.88 71 ILE A C 1
ATOM 569 O O . ILE A 1 71 ? -7.848 -41.875 -11.57 1 97.88 71 ILE A O 1
ATOM 573 N N . SER A 1 72 ? -8.781 -40.812 -9.852 1 98.56 72 SER A N 1
ATOM 574 C CA . SER A 1 72 ? -10.094 -41.406 -10.109 1 98.56 72 SER A CA 1
ATOM 575 C C . SER A 1 72 ? -10.617 -41.031 -11.484 1 98.56 72 SER A C 1
ATOM 577 O O . SER A 1 72 ? -11.102 -41.875 -12.234 1 98.56 72 SER A O 1
ATOM 579 N N . PHE A 1 73 ? -10.547 -39.812 -11.805 1 98.81 73 PHE A N 1
ATOM 580 C CA . PHE A 1 73 ? -10.977 -39.281 -13.086 1 98.81 73 PHE A CA 1
ATOM 581 C C . PHE A 1 73 ? -10.289 -40 -14.234 1 98.81 73 PHE A C 1
ATOM 583 O O . PHE A 1 73 ? -10.953 -40.5 -15.156 1 98.81 73 PHE A O 1
ATOM 590 N N . VAL A 1 74 ? -8.922 -40.062 -14.156 1 98.62 74 VAL A N 1
ATOM 591 C CA . VAL A 1 74 ? -8.133 -40.719 -15.203 1 98.62 74 VAL A CA 1
ATOM 592 C C . VAL A 1 74 ? -8.586 -42.156 -15.383 1 98.62 74 VAL A C 1
ATOM 594 O O . VAL A 1 74 ? -8.734 -42.656 -16.5 1 98.62 74 VAL A O 1
ATOM 597 N N . GLY A 1 75 ? -8.797 -42.875 -14.266 1 98 75 GLY A N 1
ATOM 598 C CA . GLY A 1 75 ? -9.281 -44.25 -14.352 1 98 75 GLY A CA 1
ATOM 599 C C . GLY A 1 75 ? -10.586 -44.375 -15.102 1 98 75 GLY A C 1
ATOM 600 O O . GLY A 1 75 ? -10.734 -45.25 -15.961 1 98 75 GLY A O 1
ATOM 601 N N . HIS A 1 76 ? -11.5 -43.531 -14.773 1 98.38 76 HIS A N 1
ATOM 602 C CA . HIS A 1 76 ? -12.805 -43.531 -15.43 1 98.38 76 HIS A CA 1
ATOM 603 C C . HIS A 1 76 ? -12.68 -43.188 -16.906 1 98.38 76 HIS A C 1
ATOM 605 O O . HIS A 1 76 ? -13.344 -43.781 -17.75 1 98.38 76 HIS A O 1
ATOM 611 N N . MET A 1 77 ? -11.906 -42.219 -17.203 1 98.56 77 MET A N 1
ATOM 612 C CA . MET A 1 77 ? -11.734 -41.781 -18.594 1 98.56 77 MET A CA 1
ATOM 613 C C . MET A 1 77 ? -11.117 -42.875 -19.438 1 98.56 77 MET A C 1
ATOM 615 O O . MET A 1 77 ? -11.5 -43.062 -20.594 1 98.56 77 MET A O 1
ATOM 619 N N . LYS A 1 78 ? -10.133 -43.562 -18.922 1 97.81 78 LYS A N 1
ATOM 620 C CA . LYS A 1 78 ? -9.523 -44.688 -19.641 1 97.81 78 LYS A CA 1
ATOM 621 C C . LYS A 1 78 ? -10.547 -45.781 -19.906 1 97.81 78 LYS A C 1
ATOM 623 O O . LYS A 1 78 ? -10.57 -46.375 -21 1 97.81 78 LYS A O 1
ATOM 628 N N . LYS A 1 79 ? -11.414 -46.062 -18.953 1 97.19 79 LYS A N 1
ATOM 629 C CA . LYS A 1 79 ? -12.484 -47.031 -19.156 1 97.19 79 LYS A CA 1
ATOM 630 C C . LYS A 1 79 ? -13.438 -46.594 -20.266 1 97.19 79 LYS A C 1
ATOM 632 O O . LYS A 1 79 ? -13.867 -47.375 -21.078 1 97.19 79 LYS A O 1
ATOM 637 N N . LEU A 1 80 ? -13.742 -45.312 -20.219 1 97.5 80 LEU A N 1
ATOM 638 C CA . LEU A 1 80 ? -14.617 -44.781 -21.25 1 97.5 80 LEU A CA 1
ATOM 639 C C . LEU A 1 80 ? -13.984 -44.906 -22.625 1 97.5 80 LEU A C 1
ATOM 641 O O . LEU A 1 80 ? -14.672 -45.25 -23.594 1 97.5 80 LEU A O 1
ATOM 645 N N . ALA A 1 81 ? -12.75 -44.625 -22.703 1 97.81 81 ALA A N 1
ATOM 646 C CA . ALA A 1 81 ? -12.039 -44.688 -23.984 1 97.81 81 ALA A CA 1
ATOM 647 C C . ALA A 1 81 ? -12.055 -46.125 -24.516 1 97.81 81 ALA A C 1
ATOM 649 O O . ALA A 1 81 ? -12.141 -46.344 -25.734 1 97.81 81 ALA A O 1
ATOM 650 N N . GLU A 1 82 ? -11.992 -47.125 -23.641 1 95.88 82 GLU A N 1
ATOM 651 C CA . GLU A 1 82 ? -11.906 -48.531 -24.016 1 95.88 82 GLU A CA 1
ATOM 652 C C . GLU A 1 82 ? -13.281 -49.094 -24.359 1 95.88 82 GLU A C 1
ATOM 654 O O . GLU A 1 82 ? -13.383 -50.125 -25.047 1 95.88 82 GLU A O 1
ATOM 659 N N . ALA A 1 83 ? -14.234 -48.469 -23.844 1 93.12 83 ALA A N 1
ATOM 660 C CA . ALA A 1 83 ? -15.586 -48.969 -24.094 1 93.12 83 ALA A CA 1
ATOM 661 C C . ALA A 1 83 ? -15.906 -49.031 -25.578 1 93.12 83 ALA A C 1
ATOM 663 O O . ALA A 1 83 ? -15.414 -48.188 -26.344 1 93.12 83 ALA A O 1
ATOM 664 N N . SER A 1 84 ? -16.797 -49.906 -25.875 1 88.38 84 SER A N 1
ATOM 665 C CA . SER A 1 84 ? -17.094 -50.219 -27.266 1 88.38 84 SER A CA 1
ATOM 666 C C . SER A 1 84 ? -17.688 -49 -27.984 1 88.38 84 SER A C 1
ATOM 668 O O . SER A 1 84 ? -17.484 -48.812 -29.188 1 88.38 84 SER A O 1
ATOM 670 N N . GLU A 1 85 ? -18.312 -48.25 -27.219 1 88.56 85 GLU A N 1
ATOM 671 C CA . GLU A 1 85 ? -18.969 -47.062 -27.812 1 88.56 85 GLU A CA 1
ATOM 672 C C . GLU A 1 85 ? -17.938 -46.094 -28.359 1 88.56 85 GLU A C 1
ATOM 674 O O . GLU A 1 85 ? -18.156 -45.469 -29.422 1 88.56 85 GLU A O 1
ATOM 679 N N . LYS A 1 86 ? -16.797 -45.906 -27.734 1 92 86 LYS A N 1
ATOM 680 C CA . LYS A 1 86 ? -15.773 -45 -28.219 1 92 86 LYS A CA 1
ATOM 681 C C . LYS A 1 86 ? -14.648 -45.75 -28.922 1 92 86 LYS A C 1
ATOM 683 O O . LYS A 1 86 ? -14.336 -45.469 -30.078 1 92 86 LYS A O 1
ATOM 688 N N . ASP A 1 87 ? -14.062 -46.812 -28.234 1 95.31 87 ASP A N 1
ATOM 689 C CA . ASP A 1 87 ? -13.039 -47.688 -28.781 1 95.31 87 ASP A CA 1
ATOM 690 C C . ASP A 1 87 ? -11.898 -46.875 -29.391 1 95.31 87 ASP A C 1
ATOM 692 O O . ASP A 1 87 ? -11.562 -47.062 -30.562 1 95.31 87 ASP A O 1
ATOM 696 N N . VAL A 1 88 ? -11.32 -46 -28.609 1 97.38 88 VAL A N 1
ATOM 697 C CA . VAL A 1 88 ? -10.242 -45.125 -29.031 1 97.38 88 VAL A CA 1
ATOM 698 C C . VAL A 1 88 ? -9.094 -45.156 -28.031 1 97.38 88 VAL A C 1
ATOM 700 O O . VAL A 1 88 ? -9.188 -45.844 -27.016 1 97.38 88 VAL A O 1
ATOM 703 N N . ASP A 1 89 ? -7.934 -44.531 -28.375 1 97.88 89 ASP A N 1
ATOM 704 C CA . ASP A 1 89 ? -6.77 -44.469 -27.5 1 97.88 89 ASP A CA 1
ATOM 705 C C . ASP A 1 89 ? -6.832 -43.281 -26.562 1 97.88 89 ASP A C 1
ATOM 707 O O . ASP A 1 89 ? -7.262 -42.188 -26.969 1 97.88 89 ASP A O 1
ATOM 711 N N . LEU A 1 90 ? -6.449 -43.469 -25.281 1 98.62 90 LEU A N 1
ATOM 712 C CA . LEU A 1 90 ? -6.281 -42.375 -24.328 1 98.62 90 LEU A CA 1
ATOM 713 C C . LEU A 1 90 ? -4.945 -42.5 -23.594 1 98.62 90 LEU A C 1
ATOM 715 O O . LEU A 1 90 ? -4.691 -43.5 -22.922 1 98.62 90 LEU A O 1
ATOM 719 N N . LEU A 1 91 ? -4.086 -41.469 -23.766 1 98.75 91 LEU A N 1
ATOM 720 C CA . LEU A 1 91 ? -2.785 -41.406 -23.109 1 98.75 91 LEU A CA 1
ATOM 721 C C . LEU A 1 91 ? -2.793 -40.406 -21.969 1 98.75 91 LEU A C 1
ATOM 723 O O . LEU A 1 91 ? -3.512 -39.406 -22.047 1 98.75 91 LEU A O 1
ATOM 727 N N . LEU A 1 92 ? -2.072 -40.688 -20.922 1 98.75 92 LEU A N 1
ATOM 728 C CA . LEU A 1 92 ? -1.783 -39.75 -19.859 1 98.75 92 LEU A CA 1
ATOM 729 C C . LEU A 1 92 ? -0.333 -39.281 -19.938 1 98.75 92 LEU A C 1
ATOM 731 O O . LEU A 1 92 ? 0.589 -40.094 -19.906 1 98.75 92 LEU A O 1
ATOM 735 N N . VAL A 1 93 ? -0.121 -37.938 -20.047 1 98.75 93 VAL A N 1
ATOM 736 C CA . VAL A 1 93 ? 1.21 -37.406 -20.266 1 98.75 93 VAL A CA 1
ATOM 737 C C . VAL A 1 93 ? 1.495 -36.281 -19.25 1 98.75 93 VAL A C 1
ATOM 739 O O . VAL A 1 93 ? 0.607 -35.5 -18.922 1 98.75 93 VAL A O 1
ATOM 742 N N . ASP A 1 94 ? 2.725 -36.25 -18.703 1 98.06 94 ASP A N 1
ATOM 743 C CA . ASP A 1 94 ? 3.182 -35.188 -17.844 1 98.06 94 ASP A CA 1
ATOM 744 C C . ASP A 1 94 ? 4.457 -34.531 -18.391 1 98.06 94 ASP A C 1
ATOM 746 O O . ASP A 1 94 ? 5.375 -35.25 -18.812 1 98.06 94 ASP A O 1
ATOM 750 N N . SER A 1 95 ? 4.512 -33.188 -18.312 1 97.81 95 SER A N 1
ATOM 751 C CA . SER A 1 95 ? 5.617 -32.469 -18.953 1 97.81 95 SER A CA 1
ATOM 752 C C . SER A 1 95 ? 6.617 -31.953 -17.938 1 97.81 95 SER A C 1
ATOM 754 O O . SER A 1 95 ? 7.441 -31.094 -18.25 1 97.81 95 SER A O 1
ATOM 756 N N . GLY A 1 96 ? 6.523 -32.375 -16.766 1 95.12 96 GLY A N 1
ATOM 757 C CA . GLY A 1 96 ? 7.613 -32.156 -15.836 1 95.12 96 GLY A CA 1
ATOM 758 C C . GLY A 1 96 ? 7.301 -31.062 -14.812 1 95.12 96 GLY A C 1
ATOM 759 O O . GLY A 1 96 ? 6.23 -30.453 -14.859 1 95.12 96 GLY A O 1
ATOM 760 N N . ASP A 1 97 ? 8.281 -30.812 -13.797 1 93.19 97 ASP A N 1
ATOM 761 C CA . ASP A 1 97 ? 8.211 -29.906 -12.656 1 93.19 97 ASP A CA 1
ATOM 762 C C . ASP A 1 97 ? 7.176 -30.391 -11.641 1 93.19 97 ASP A C 1
ATOM 764 O O . ASP A 1 97 ? 6.219 -29.672 -11.328 1 93.19 97 ASP A O 1
ATOM 768 N N . LEU A 1 98 ? 7.547 -31.484 -11.047 1 91.38 98 LEU A N 1
ATOM 769 C CA . LEU A 1 98 ? 6.68 -32.125 -10.055 1 91.38 98 LEU A CA 1
ATOM 770 C C . LEU A 1 98 ? 7 -31.609 -8.648 1 91.38 98 LEU A C 1
ATOM 772 O O . LEU A 1 98 ? 6.191 -31.766 -7.73 1 91.38 98 LEU A O 1
ATOM 776 N N . HIS A 1 99 ? 8.227 -30.906 -8.625 1 81.81 99 HIS A N 1
ATOM 777 C CA . HIS A 1 99 ? 8.75 -30.562 -7.309 1 81.81 99 HIS A CA 1
ATOM 778 C C . HIS A 1 99 ? 8.836 -29.047 -7.137 1 81.81 99 HIS A C 1
ATOM 780 O O . HIS A 1 99 ? 8.594 -28.297 -8.086 1 81.81 99 HIS A O 1
ATOM 786 N N . ASP A 1 100 ? 9.055 -28.609 -5.855 1 79.81 100 ASP A N 1
ATOM 787 C CA . ASP A 1 100 ? 9.383 -27.25 -5.469 1 79.81 100 ASP A CA 1
ATOM 788 C C . ASP A 1 100 ? 8.172 -26.328 -5.637 1 79.81 100 ASP A C 1
ATOM 790 O O . ASP A 1 100 ? 8.031 -25.656 -6.668 1 79.81 100 ASP A O 1
ATOM 794 N N . GLY A 1 101 ? 7.426 -26.156 -4.582 1 78.44 101 GLY A N 1
ATOM 795 C CA . GLY A 1 101 ? 6.414 -25.109 -4.703 1 78.44 101 GLY A CA 1
ATOM 796 C C . GLY A 1 101 ? 5.215 -25.344 -3.801 1 78.44 101 GLY A C 1
ATOM 797 O O . GLY A 1 101 ? 4.234 -24.594 -3.869 1 78.44 101 GLY A O 1
ATOM 798 N N . SER A 1 102 ? 5.188 -26.375 -3.051 1 87.94 102 SER A N 1
ATOM 799 C CA . SER A 1 102 ? 4.094 -26.609 -2.117 1 87.94 102 SER A CA 1
ATOM 800 C C . SER A 1 102 ? 4.574 -27.344 -0.868 1 87.94 102 SER A C 1
ATOM 802 O O . SER A 1 102 ? 5.707 -27.828 -0.826 1 87.94 102 SER A O 1
ATOM 804 N N . GLY A 1 103 ? 3.746 -27.438 0.101 1 89.38 103 GLY A N 1
ATOM 805 C CA . GLY A 1 103 ? 4.09 -28.062 1.366 1 89.38 103 GLY A CA 1
ATOM 806 C C . GLY A 1 103 ? 4.398 -29.547 1.233 1 89.38 103 GLY A C 1
ATOM 807 O O . GLY A 1 103 ? 5.277 -30.062 1.923 1 89.38 103 GLY A O 1
ATOM 808 N N . LEU A 1 104 ? 3.783 -30.203 0.333 1 89.5 104 LEU A N 1
ATOM 809 C CA . LEU A 1 104 ? 3.943 -31.641 0.219 1 89.5 104 LEU A CA 1
ATOM 810 C C . LEU A 1 104 ? 5.289 -32 -0.404 1 89.5 104 LEU A C 1
ATOM 812 O O . LEU A 1 104 ? 5.742 -33.125 -0.313 1 89.5 104 LEU A O 1
ATOM 816 N N . THR A 1 105 ? 5.926 -31.016 -1.061 1 83.62 105 THR A N 1
ATOM 817 C CA . THR A 1 105 ? 7.238 -31.297 -1.629 1 83.62 105 THR A CA 1
ATOM 818 C C . THR A 1 105 ? 8.336 -30.609 -0.81 1 83.62 105 THR A C 1
ATOM 820 O O . THR A 1 105 ? 9.461 -31.109 -0.749 1 83.62 105 THR A O 1
ATOM 823 N N . ASP A 1 106 ? 7.93 -29.531 -0.099 1 83 106 ASP A N 1
ATOM 824 C CA . ASP A 1 106 ? 8.969 -28.703 0.487 1 83 106 ASP A CA 1
ATOM 825 C C . ASP A 1 106 ? 8.836 -28.625 2.006 1 83 106 ASP A C 1
ATOM 827 O O . ASP A 1 106 ? 9.742 -28.156 2.697 1 83 106 ASP A O 1
ATOM 831 N N . GLY A 1 107 ? 7.762 -29.109 2.516 1 85.31 107 GLY A N 1
ATOM 832 C CA . GLY A 1 107 ? 7.461 -28.844 3.914 1 85.31 107 GLY A CA 1
ATOM 833 C C . GLY A 1 107 ? 7.91 -29.969 4.836 1 85.31 107 GLY A C 1
ATOM 834 O O . GLY A 1 107 ? 7.496 -30.031 5.996 1 85.31 107 GLY A O 1
ATOM 835 N N . TYR A 1 108 ? 8.672 -30.844 4.371 1 81.56 108 TYR A N 1
ATOM 836 C CA . TYR A 1 108 ? 9.125 -31.953 5.203 1 81.56 108 TYR A CA 1
ATOM 837 C C . TYR A 1 108 ? 10.023 -31.453 6.332 1 81.56 108 TYR A C 1
ATOM 839 O O . TYR A 1 108 ? 10.75 -30.469 6.172 1 81.56 108 TYR A O 1
ATOM 847 N N . PRO A 1 109 ? 9.812 -32.031 7.547 1 75.56 109 PRO A N 1
ATOM 848 C CA . PRO A 1 109 ? 10.594 -31.562 8.695 1 75.56 109 PRO A CA 1
ATOM 849 C C . PRO A 1 109 ? 12.094 -31.656 8.469 1 75.56 109 PRO A C 1
ATOM 851 O O . PRO A 1 109 ? 12.547 -32.531 7.707 1 75.56 109 PRO A O 1
ATOM 854 N N . LYS A 1 110 ? 12.672 -30.781 9.289 1 61.72 110 LYS A N 1
ATOM 855 C CA . LYS A 1 110 ? 14.133 -30.719 9.281 1 61.72 110 LYS A CA 1
ATOM 856 C C . LYS A 1 110 ? 14.734 -32.031 9.781 1 61.72 110 LYS A C 1
ATOM 858 O O . LYS A 1 110 ? 14.227 -32.625 10.727 1 61.72 110 LYS A O 1
ATOM 863 N N . GLY A 1 111 ? 15.734 -32.531 9.273 1 56.31 111 GLY A N 1
ATOM 864 C CA . GLY A 1 111 ? 16.453 -33.719 9.711 1 56.31 111 GLY A CA 1
ATOM 865 C C . GLY A 1 111 ? 15.961 -35 9.031 1 56.31 111 GLY A C 1
ATOM 866 O O . GLY A 1 111 ? 16.5 -36.062 9.281 1 56.31 111 GLY A O 1
ATOM 867 N N . SER A 1 112 ? 14.742 -34.781 8.555 1 51.41 112 SER A N 1
ATOM 868 C CA . SER A 1 112 ? 14.32 -36 7.863 1 51.41 112 SER A CA 1
ATOM 869 C C . SER A 1 112 ? 15.359 -36.469 6.844 1 51.41 112 SER A C 1
ATOM 871 O O . SER A 1 112 ? 16.078 -35.625 6.27 1 51.41 112 SER A O 1
ATOM 873 N N . VAL A 1 113 ? 15.875 -37.438 7.25 1 42.38 113 VAL A N 1
ATOM 874 C CA . VAL A 1 113 ? 16.922 -38 6.426 1 42.38 113 VAL A CA 1
ATOM 875 C C . VAL A 1 113 ? 16.562 -37.875 4.949 1 42.38 113 VAL A C 1
ATOM 877 O O . VAL A 1 113 ? 15.555 -38.438 4.5 1 42.38 113 VAL A O 1
ATOM 880 N N . ASN A 1 114 ? 17.484 -37.188 4.242 1 44.59 114 ASN A N 1
ATOM 881 C CA . ASN A 1 114 ? 17.781 -36.906 2.838 1 44.59 114 ASN A CA 1
ATOM 882 C C . ASN A 1 114 ? 16.516 -36.5 2.082 1 44.59 114 ASN A C 1
ATOM 884 O O . ASN A 1 114 ? 16.328 -36.875 0.928 1 44.59 114 ASN A O 1
ATOM 888 N N . GLY A 1 115 ? 15.594 -35.781 2.846 1 54.84 115 GLY A N 1
ATOM 889 C CA . GLY A 1 115 ? 14.492 -35.375 1.979 1 54.84 115 GLY A CA 1
ATOM 890 C C . GLY A 1 115 ? 13.609 -36.562 1.569 1 54.84 115 GLY A C 1
ATOM 891 O O . GLY A 1 115 ? 12.812 -36.438 0.633 1 54.84 115 GLY A O 1
ATOM 892 N N . HIS A 1 116 ? 13.781 -37.688 2.303 1 55.22 116 HIS A N 1
ATOM 893 C CA . HIS A 1 116 ? 13.148 -38.938 1.96 1 55.22 116 HIS A CA 1
ATOM 894 C C . HIS A 1 116 ? 11.625 -38.812 1.959 1 55.22 116 HIS A C 1
ATOM 896 O O . HIS A 1 116 ? 10.953 -39.344 1.073 1 55.22 116 HIS A O 1
ATOM 902 N N . GLU A 1 117 ? 11.242 -37.969 2.855 1 59.09 117 GLU A N 1
ATOM 903 C CA . GLU A 1 117 ? 9.781 -37.875 2.906 1 59.09 117 GLU A CA 1
ATOM 904 C C . GLU A 1 117 ? 9.234 -37.062 1.753 1 59.09 117 GLU A C 1
ATOM 906 O O . GLU A 1 117 ? 8.18 -37.344 1.198 1 59.09 117 GLU A O 1
ATOM 911 N N . ALA A 1 118 ? 9.969 -36.031 1.379 1 60.44 118 ALA A N 1
ATOM 912 C CA . ALA A 1 118 ? 9.57 -35.312 0.178 1 60.44 118 ALA A CA 1
ATOM 913 C C . ALA A 1 118 ? 9.508 -36.25 -1.031 1 60.44 118 ALA A C 1
ATOM 915 O O . ALA A 1 118 ? 8.594 -36.125 -1.853 1 60.44 118 ALA A O 1
ATOM 916 N N . ARG A 1 119 ? 10.352 -37.156 -0.934 1 68.56 119 ARG A N 1
ATOM 917 C CA . ARG A 1 119 ? 10.414 -38.156 -1.987 1 68.56 119 ARG A CA 1
ATOM 918 C C . ARG A 1 119 ? 9.172 -39.062 -1.968 1 68.56 119 ARG A C 1
ATOM 920 O O . ARG A 1 119 ? 8.703 -39.5 -3.018 1 68.56 119 ARG A O 1
ATOM 927 N N . ILE A 1 120 ? 8.695 -39.062 -0.823 1 70.44 120 ILE A N 1
ATOM 928 C CA . ILE A 1 120 ? 7.531 -39.938 -0.673 1 70.44 120 ILE A CA 1
ATOM 929 C C . ILE A 1 120 ? 6.316 -39.281 -1.33 1 70.44 120 ILE A C 1
ATOM 931 O O . ILE A 1 120 ? 5.527 -39.969 -1.994 1 70.44 120 ILE A O 1
ATOM 935 N N . ALA A 1 121 ? 6.289 -38 -1.244 1 71.56 121 ALA A N 1
ATOM 936 C CA . ALA A 1 121 ? 5.129 -37.344 -1.834 1 71.56 121 ALA A CA 1
ATOM 937 C C . ALA A 1 121 ? 5.152 -37.469 -3.355 1 71.56 121 ALA A C 1
ATOM 939 O O . ALA A 1 121 ? 4.113 -37.656 -3.986 1 71.56 121 ALA A O 1
ATOM 940 N N . ILE A 1 122 ? 6.289 -37.406 -3.861 1 76.56 122 ILE A N 1
ATOM 941 C CA . ILE A 1 122 ? 6.426 -37.438 -5.312 1 76.56 122 ILE A CA 1
ATOM 942 C C . ILE A 1 122 ? 6.133 -38.844 -5.828 1 76.56 122 ILE A C 1
ATOM 944 O O . ILE A 1 122 ? 5.676 -39 -6.957 1 76.56 122 ILE A O 1
ATOM 948 N N . LYS A 1 123 ? 6.242 -39.75 -4.918 1 78.56 123 LYS A N 1
ATOM 949 C CA . LYS A 1 123 ? 5.992 -41.156 -5.301 1 78.56 123 LYS A CA 1
ATOM 950 C C . LYS A 1 123 ? 4.504 -41.375 -5.547 1 78.56 123 LYS A C 1
ATOM 952 O O . LYS A 1 123 ? 4.129 -42.375 -6.18 1 78.56 123 LYS A O 1
ATOM 957 N N . THR A 1 124 ? 3.75 -40.406 -5.086 1 85.38 124 THR A N 1
ATOM 958 C CA . THR A 1 124 ? 2.32 -40.531 -5.332 1 85.38 124 THR A CA 1
ATOM 959 C C . THR A 1 124 ? 2.023 -40.5 -6.828 1 85.38 124 THR A C 1
ATOM 961 O O . THR A 1 124 ? 1.028 -41.062 -7.289 1 85.38 124 THR A O 1
ATOM 964 N N . PHE A 1 125 ? 2.893 -39.844 -7.59 1 85.94 125 PHE A N 1
ATOM 965 C CA . PHE A 1 125 ? 2.703 -39.75 -9.031 1 85.94 125 PHE A CA 1
ATOM 966 C C . PHE A 1 125 ? 2.779 -41.125 -9.688 1 85.94 125 PHE A C 1
ATOM 968 O O . PHE A 1 125 ? 2.215 -41.312 -10.766 1 85.94 125 PHE A O 1
ATOM 975 N N . LEU A 1 126 ? 3.389 -42.094 -9.008 1 89.38 126 LEU A N 1
ATOM 976 C CA . LEU A 1 126 ? 3.549 -43.438 -9.547 1 89.38 126 LEU A CA 1
ATOM 977 C C . LEU A 1 126 ? 2.217 -44.156 -9.562 1 89.38 126 LEU A C 1
ATOM 979 O O . LEU A 1 126 ? 2.068 -45.188 -10.25 1 89.38 126 LEU A O 1
ATOM 983 N N . LYS A 1 127 ? 1.287 -43.625 -8.852 1 89.69 127 LYS A N 1
ATOM 984 C CA . LYS A 1 127 ? -0.012 -44.281 -8.766 1 89.69 127 LYS A CA 1
ATOM 985 C C . LYS A 1 127 ? -0.896 -43.906 -9.953 1 89.69 127 LYS A C 1
ATOM 987 O O . LYS A 1 127 ? -1.875 -44.594 -10.242 1 89.69 127 LYS A O 1
ATOM 992 N N . ALA A 1 128 ? -0.568 -42.875 -10.562 1 93.81 128 ALA A N 1
ATOM 993 C CA . ALA A 1 128 ? -1.27 -42.531 -11.797 1 93.81 128 ALA A CA 1
ATOM 994 C C . ALA A 1 128 ? -0.66 -43.25 -12.992 1 93.81 128 ALA A C 1
ATOM 996 O O . ALA A 1 128 ? 0.561 -43.438 -13.07 1 93.81 128 ALA A O 1
ATOM 997 N N . PRO A 1 129 ? -1.484 -43.719 -13.883 1 95.25 129 PRO A N 1
ATOM 998 C CA . PRO A 1 129 ? -0.97 -44.5 -15 1 95.25 129 PRO A CA 1
ATOM 999 C C . PRO A 1 129 ? -0.428 -43.656 -16.141 1 95.25 129 PRO A C 1
ATOM 1001 O O . PRO A 1 129 ? -0.881 -43.781 -17.281 1 95.25 129 PRO A O 1
ATOM 1004 N N . TYR A 1 130 ? 0.567 -42.906 -15.828 1 97.56 130 TYR A N 1
ATOM 1005 C CA . TYR A 1 130 ? 1.19 -42.094 -16.859 1 97.56 130 TYR A CA 1
ATOM 1006 C C . TYR A 1 130 ? 1.811 -42.969 -17.953 1 97.56 130 TYR A C 1
ATOM 1008 O O . TYR A 1 130 ? 2.529 -43.938 -17.641 1 97.56 130 TYR A O 1
ATOM 1016 N N . ASP A 1 131 ? 1.505 -42.594 -19.203 1 98.19 131 ASP A N 1
ATOM 1017 C CA . ASP A 1 131 ? 2.123 -43.25 -20.344 1 98.19 131 ASP A CA 1
ATOM 1018 C C . ASP A 1 131 ? 3.484 -42.656 -20.672 1 98.19 131 ASP A C 1
ATOM 1020 O O . ASP A 1 131 ? 4.379 -43.344 -21.156 1 98.19 131 ASP A O 1
ATOM 1024 N N . ILE A 1 132 ? 3.535 -41.375 -20.453 1 98.38 132 ILE A N 1
ATOM 1025 C CA . ILE A 1 132 ? 4.738 -40.594 -20.734 1 98.38 132 ILE A CA 1
ATOM 1026 C C . ILE A 1 132 ? 4.914 -39.5 -19.688 1 98.38 132 ILE A C 1
ATOM 1028 O O . ILE A 1 132 ? 3.967 -38.781 -19.375 1 98.38 132 ILE A O 1
ATOM 1032 N N . MET A 1 133 ? 6.109 -39.438 -19.141 1 97.81 133 MET A N 1
ATOM 1033 C CA . MET A 1 133 ? 6.5 -38.344 -18.281 1 97.81 133 MET A CA 1
ATOM 1034 C C . MET A 1 133 ? 7.832 -37.75 -18.719 1 97.81 133 MET A C 1
ATOM 1036 O O . MET A 1 133 ? 8.688 -38.469 -19.25 1 97.81 133 MET A O 1
ATOM 1040 N N . ALA A 1 134 ? 7.977 -36.469 -18.609 1 97.69 134 ALA A N 1
ATOM 1041 C CA . ALA A 1 134 ? 9.227 -35.781 -18.969 1 97.69 134 ALA A CA 1
ATOM 1042 C C . ALA A 1 134 ? 9.844 -35.094 -17.766 1 97.69 134 ALA A C 1
ATOM 1044 O O . ALA A 1 134 ? 9.141 -34.719 -16.828 1 97.69 134 ALA A O 1
ATOM 1045 N N . ILE A 1 135 ? 11.141 -34.875 -17.781 1 96.62 135 ILE A N 1
ATOM 1046 C CA . ILE A 1 135 ? 11.875 -34.188 -16.719 1 96.62 135 ILE A CA 1
ATOM 1047 C C . ILE A 1 135 ? 11.688 -32.688 -16.859 1 96.62 135 ILE A C 1
ATOM 1049 O O . ILE A 1 135 ? 11.578 -32.156 -17.984 1 96.62 135 ILE A O 1
ATOM 1053 N N . GLY A 1 136 ? 11.547 -31.938 -15.773 1 95.44 136 GLY A N 1
ATOM 1054 C CA . GLY A 1 136 ? 11.523 -30.484 -15.742 1 95.44 136 GLY A CA 1
ATOM 1055 C C . GLY A 1 136 ? 12.758 -29.875 -15.102 1 95.44 136 GLY A C 1
ATOM 1056 O O . GLY A 1 136 ? 13.602 -30.594 -14.57 1 95.44 136 GLY A O 1
ATOM 1057 N N . ASN A 1 137 ? 12.914 -28.562 -15.219 1 93.56 137 ASN A N 1
ATOM 1058 C CA . ASN A 1 137 ? 14.109 -27.906 -14.703 1 93.56 137 ASN A CA 1
ATOM 1059 C C . ASN A 1 137 ? 14.188 -27.984 -13.18 1 93.56 137 ASN A C 1
ATOM 1061 O O . ASN A 1 137 ? 15.273 -27.969 -12.609 1 93.56 137 ASN A O 1
ATOM 1065 N N . HIS A 1 138 ? 13.109 -28.109 -12.492 1 90.06 138 HIS A N 1
ATOM 1066 C CA . HIS A 1 138 ? 13.125 -28.172 -11.039 1 90.06 138 HIS A CA 1
ATOM 1067 C C . HIS A 1 138 ? 13.703 -29.5 -10.555 1 90.06 138 HIS A C 1
ATOM 1069 O O . HIS A 1 138 ? 14.125 -29.625 -9.406 1 90.06 138 HIS A O 1
ATOM 1075 N N . GLU A 1 139 ? 13.766 -30.484 -11.406 1 90.69 139 GLU A N 1
ATOM 1076 C CA . GLU A 1 139 ? 14.438 -31.75 -11.094 1 90.69 139 GLU A CA 1
ATOM 1077 C C . GLU A 1 139 ? 15.938 -31.641 -11.32 1 90.69 139 GLU A C 1
ATOM 1079 O O . GLU A 1 139 ? 16.688 -32.562 -10.977 1 90.69 139 GLU A O 1
ATOM 1084 N N . LEU A 1 140 ? 16.359 -30.469 -11.789 1 92.44 140 LEU A N 1
ATOM 1085 C CA . LEU A 1 140 ? 17.75 -30.375 -12.242 1 92.44 140 LEU A CA 1
ATOM 1086 C C . LEU A 1 140 ? 18.469 -29.234 -11.523 1 92.44 140 LEU A C 1
ATOM 1088 O O . LEU A 1 140 ? 19.672 -29.047 -11.719 1 92.44 140 LEU A O 1
ATOM 1092 N N . TYR A 1 141 ? 17.797 -28.5 -10.648 1 86.31 141 TYR A N 1
ATOM 1093 C CA . TYR A 1 141 ? 18.438 -27.391 -9.938 1 86.31 141 TYR A CA 1
ATOM 1094 C C . TYR A 1 141 ? 19.469 -27.906 -8.938 1 86.31 141 TYR A C 1
ATOM 1096 O O . TYR A 1 141 ? 20.531 -27.312 -8.781 1 86.31 141 TYR A O 1
ATOM 1104 N N . VAL A 1 142 ? 19.062 -28.922 -8.219 1 83.38 142 VAL A N 1
ATOM 1105 C CA . VAL A 1 142 ? 19.844 -29.422 -7.094 1 83.38 142 VAL A CA 1
ATOM 1106 C C . VAL A 1 142 ? 20.234 -30.875 -7.348 1 83.38 142 VAL A C 1
ATOM 1108 O O . VAL A 1 142 ? 19.391 -31.703 -7.699 1 83.38 142 VAL A O 1
ATOM 1111 N N . THR A 1 143 ? 21.453 -31.188 -7.09 1 87.88 143 THR A N 1
ATOM 1112 C CA . THR A 1 143 ? 22 -32.5 -7.379 1 87.88 143 THR A CA 1
ATOM 1113 C C . THR A 1 143 ? 21.234 -33.594 -6.633 1 87.88 143 THR A C 1
ATOM 1115 O O . THR A 1 143 ? 20.938 -34.656 -7.195 1 87.88 143 THR A O 1
ATOM 1118 N N . ASP A 1 144 ? 20.859 -33.344 -5.422 1 82.62 144 ASP A N 1
ATOM 1119 C CA . ASP A 1 144 ? 20.172 -34.344 -4.617 1 82.62 144 ASP A CA 1
ATOM 1120 C C . ASP A 1 144 ? 18.828 -34.719 -5.223 1 82.62 144 ASP A C 1
ATOM 1122 O O . ASP A 1 144 ? 18.406 -35.875 -5.18 1 82.62 144 ASP A O 1
ATOM 1126 N N . VAL A 1 145 ? 18.141 -33.781 -5.77 1 84 145 VAL A N 1
ATOM 1127 C CA . VAL A 1 145 ? 16.844 -34.031 -6.398 1 84 145 VAL A CA 1
ATOM 1128 C C . VAL A 1 145 ? 17.047 -34.844 -7.676 1 84 145 VAL A C 1
ATOM 1130 O O . VAL A 1 145 ? 16.312 -35.812 -7.926 1 84 145 VAL A O 1
ATOM 1133 N N . THR A 1 146 ? 18.031 -34.5 -8.43 1 90.69 146 THR A N 1
ATOM 1134 C CA . THR A 1 146 ? 18.328 -35.219 -9.664 1 90.69 146 THR A CA 1
ATOM 1135 C C . THR A 1 146 ? 18.656 -36.688 -9.367 1 90.69 146 THR A C 1
ATOM 1137 O O . THR A 1 146 ? 18.172 -37.562 -10.055 1 90.69 146 THR A O 1
ATOM 1140 N N . LEU A 1 147 ? 19.453 -36.844 -8.375 1 89.81 147 LEU A N 1
ATOM 1141 C CA . LEU A 1 147 ? 19.859 -38.188 -8.008 1 89.81 147 LEU A CA 1
ATOM 1142 C C . LEU A 1 147 ? 18.672 -39 -7.516 1 89.81 147 LEU A C 1
ATOM 1144 O O . LEU A 1 147 ? 18.594 -40.219 -7.766 1 89.81 147 LEU A O 1
ATOM 1148 N N . ASP A 1 148 ? 17.828 -38.406 -6.852 1 86.62 148 ASP A N 1
ATOM 1149 C CA . ASP A 1 148 ? 16.625 -39.094 -6.402 1 86.62 148 ASP A CA 1
ATOM 1150 C C . ASP A 1 148 ? 15.766 -39.531 -7.59 1 86.62 148 ASP A C 1
ATOM 1152 O O . ASP A 1 148 ? 15.219 -40.625 -7.598 1 86.62 148 ASP A O 1
ATOM 1156 N N . VAL A 1 149 ? 15.578 -38.688 -8.539 1 91 149 VAL A N 1
ATOM 1157 C CA . VAL A 1 149 ? 14.828 -39 -9.75 1 91 149 VAL A CA 1
ATOM 1158 C C . VAL A 1 149 ? 15.508 -40.188 -10.469 1 91 149 VAL A C 1
ATOM 1160 O O . VAL A 1 149 ? 14.859 -41.156 -10.844 1 91 149 VAL A O 1
ATOM 1163 N N . TYR A 1 150 ? 16.781 -40.062 -10.594 1 93 150 TYR A N 1
ATOM 1164 C CA . TYR A 1 150 ? 17.578 -41.062 -11.305 1 93 150 TYR A CA 1
ATOM 1165 C C . TYR A 1 150 ? 17.516 -42.406 -10.617 1 93 150 TYR A C 1
ATOM 1167 O O . TYR A 1 150 ? 17.344 -43.438 -11.273 1 93 150 TYR A O 1
ATOM 1175 N N . ASN A 1 151 ? 17.609 -42.438 -9.312 1 90.75 151 ASN A N 1
ATOM 1176 C CA . ASN A 1 151 ? 17.766 -43.688 -8.57 1 90.75 151 ASN A CA 1
ATOM 1177 C C . ASN A 1 151 ? 16.422 -44.25 -8.148 1 90.75 151 ASN A C 1
ATOM 1179 O O . ASN A 1 151 ? 16.266 -45.469 -8.039 1 90.75 151 ASN A O 1
ATOM 1183 N N . ASN A 1 152 ? 15.5 -43.375 -7.918 1 87.44 152 ASN A N 1
ATOM 1184 C CA . ASN A 1 152 ? 14.359 -43.875 -7.168 1 87.44 152 ASN A CA 1
ATOM 1185 C C . ASN A 1 152 ? 13.047 -43.625 -7.906 1 87.44 152 ASN A C 1
ATOM 1187 O O . ASN A 1 152 ? 12.039 -44.281 -7.641 1 87.44 152 ASN A O 1
ATOM 1191 N N . PHE A 1 153 ? 12.977 -42.688 -8.781 1 91.5 153 PHE A N 1
ATOM 1192 C CA . PHE A 1 153 ? 11.719 -42.344 -9.43 1 91.5 153 PHE A CA 1
ATOM 1193 C C . PHE A 1 153 ? 11.664 -42.906 -10.844 1 91.5 153 PHE A C 1
ATOM 1195 O O . PHE A 1 153 ? 10.797 -43.719 -11.156 1 91.5 153 PHE A O 1
ATOM 1202 N N . ALA A 1 154 ? 12.609 -42.594 -11.68 1 94 154 ALA A N 1
ATOM 1203 C CA . ALA A 1 154 ? 12.625 -42.938 -13.094 1 94 154 ALA A CA 1
ATOM 1204 C C . ALA A 1 154 ? 12.586 -44.469 -13.266 1 94 154 ALA A C 1
ATOM 1206 O O . ALA A 1 154 ? 11.836 -44.969 -14.102 1 94 154 ALA A O 1
ATOM 1207 N N . PRO A 1 155 ? 13.344 -45.188 -12.469 1 93.69 155 PRO A N 1
ATOM 1208 C CA . PRO A 1 155 ? 13.344 -46.656 -12.68 1 93.69 155 PRO A CA 1
ATOM 1209 C C . PRO A 1 155 ? 11.984 -47.281 -12.422 1 93.69 155 PRO A C 1
ATOM 1211 O O . PRO A 1 155 ? 11.664 -48.312 -13 1 93.69 155 PRO A O 1
ATOM 1214 N N . LYS A 1 156 ? 11.227 -46.688 -11.648 1 92.62 156 LYS A N 1
ATOM 1215 C CA . LYS A 1 156 ? 9.922 -47.25 -11.297 1 92.62 156 LYS A CA 1
ATOM 1216 C C . LYS A 1 156 ? 8.914 -47.031 -12.422 1 92.62 156 LYS A C 1
ATOM 1218 O O . LYS A 1 156 ? 7.84 -47.656 -12.422 1 92.62 156 LYS A O 1
ATOM 1223 N N . LEU A 1 157 ? 9.219 -46.281 -13.398 1 95.25 157 LEU A N 1
ATOM 1224 C CA . LEU A 1 157 ? 8.297 -45.969 -14.484 1 95.25 157 LEU A CA 1
ATOM 1225 C C . LEU A 1 157 ? 8.617 -46.781 -15.727 1 95.25 157 LEU A C 1
ATOM 1227 O O . LEU A 1 157 ? 7.91 -46.719 -16.734 1 95.25 157 LEU A O 1
ATOM 1231 N N . ASP A 1 158 ? 9.578 -47.656 -15.656 1 94.75 158 ASP A N 1
ATOM 1232 C CA . ASP A 1 158 ? 9.891 -48.656 -16.656 1 94.75 158 ASP A CA 1
ATOM 1233 C C . ASP A 1 158 ? 9.938 -48.062 -18.062 1 94.75 158 ASP A C 1
ATOM 1235 O O . ASP A 1 158 ? 9.219 -48.5 -18.953 1 94.75 158 ASP A O 1
ATOM 1239 N N . GLY A 1 159 ? 10.727 -47.031 -18.188 1 96.94 159 GLY A N 1
ATOM 1240 C CA . GLY A 1 159 ? 10.977 -46.438 -19.5 1 96.94 159 GLY A CA 1
ATOM 1241 C C . GLY A 1 159 ? 10.016 -45.344 -19.844 1 96.94 159 GLY A C 1
ATOM 1242 O O . GLY A 1 159 ? 10.133 -44.719 -20.906 1 96.94 159 GLY A O 1
ATOM 1243 N N . ARG A 1 160 ? 9.078 -45 -18.969 1 98 160 ARG A N 1
ATOM 1244 C CA . ARG A 1 160 ? 8.047 -44 -19.281 1 98 160 ARG A CA 1
ATOM 1245 C C . ARG A 1 160 ? 8.469 -42.625 -18.844 1 98 160 ARG A C 1
ATOM 1247 O O . ARG A 1 160 ? 7.836 -41.625 -19.203 1 98 160 ARG A O 1
ATOM 1254 N N . TYR A 1 161 ? 9.555 -42.562 -18.047 1 97.5 161 TYR A N 1
ATOM 1255 C CA . TYR A 1 161 ? 10.125 -41.25 -17.672 1 97.5 161 TYR A CA 1
ATOM 1256 C C . TYR A 1 161 ? 11.227 -40.844 -18.656 1 97.5 161 TYR A C 1
ATOM 1258 O O . TYR A 1 161 ? 12.258 -41.531 -18.734 1 97.5 161 TYR A O 1
ATOM 1266 N N . LEU A 1 162 ? 11.008 -39.719 -19.359 1 98.44 162 LEU A N 1
ATOM 1267 C CA . LEU A 1 162 ? 11.867 -39.375 -20.484 1 98.44 162 LEU A CA 1
ATOM 1268 C C . LEU A 1 162 ? 12.758 -38.188 -20.172 1 98.44 162 LEU A C 1
ATOM 1270 O O . LEU A 1 162 ? 12.305 -37.219 -19.594 1 98.44 162 LEU A O 1
ATOM 1274 N N . SER A 1 163 ? 14.016 -38.312 -20.469 1 97.94 163 SER A N 1
ATOM 1275 C CA . SER A 1 163 ? 15.047 -37.281 -20.438 1 97.94 163 SER A CA 1
ATOM 1276 C C . SER A 1 163 ? 15.914 -37.344 -21.703 1 97.94 163 SER A C 1
ATOM 1278 O O . SER A 1 163 ? 17.094 -37.688 -21.641 1 97.94 163 SER A O 1
ATOM 1280 N N . SER A 1 164 ? 15.383 -36.812 -22.766 1 98.19 164 SER A N 1
ATOM 1281 C CA . SER A 1 164 ? 15.984 -37 -24.078 1 98.19 164 SER A CA 1
ATOM 1282 C C . SER A 1 164 ? 17.281 -36.219 -24.203 1 98.19 164 SER A C 1
ATOM 1284 O O . SER A 1 164 ? 18.172 -36.594 -24.969 1 98.19 164 SER A O 1
ATOM 1286 N N . ASN A 1 165 ? 17.375 -35.094 -23.516 1 97.94 165 ASN A N 1
ATOM 1287 C CA . ASN A 1 165 ? 18.562 -34.25 -23.703 1 97.94 165 ASN A CA 1
ATOM 1288 C C . ASN A 1 165 ? 19.125 -33.75 -22.375 1 97.94 165 ASN A C 1
ATOM 1290 O O . ASN A 1 165 ? 19.766 -32.719 -22.328 1 97.94 165 ASN A O 1
ATOM 1294 N N . SER A 1 166 ? 18.812 -34.406 -21.312 1 97.5 166 SER A N 1
ATOM 1295 C CA . SER A 1 166 ? 19.391 -34.125 -19.984 1 97.5 166 SER A CA 1
ATOM 1296 C C . SER A 1 166 ? 20.094 -35.375 -19.438 1 97.5 166 SER A C 1
ATOM 1298 O O . SER A 1 166 ? 19.562 -36.469 -19.531 1 97.5 166 SER A O 1
ATOM 1300 N N . TYR A 1 167 ? 21.234 -35.125 -18.812 1 97.25 167 TYR A N 1
ATOM 1301 C CA . TYR A 1 167 ? 22.094 -36.219 -18.422 1 97.25 167 TYR A CA 1
ATOM 1302 C C . TYR A 1 167 ? 22.672 -36 -17.031 1 97.25 167 TYR A C 1
ATOM 1304 O O . TYR A 1 167 ? 22.859 -34.875 -16.594 1 97.25 167 TYR A O 1
ATOM 1312 N N . LEU A 1 168 ? 22.812 -37.125 -16.344 1 95.69 168 LEU A N 1
ATOM 1313 C CA . LEU A 1 168 ? 23.672 -37.125 -15.164 1 95.69 168 LEU A CA 1
ATOM 1314 C C . LEU A 1 168 ? 25.125 -37.312 -15.547 1 95.69 168 LEU A C 1
ATOM 1316 O O . LEU A 1 168 ? 25.469 -38.188 -16.328 1 95.69 168 LEU A O 1
ATOM 1320 N N . ARG A 1 169 ? 25.875 -36.375 -15.07 1 93.88 169 ARG A N 1
ATOM 1321 C CA . ARG A 1 169 ? 27.297 -36.406 -15.398 1 93.88 169 ARG A CA 1
ATOM 1322 C C . ARG A 1 169 ? 28.094 -36.969 -14.234 1 93.88 169 ARG A C 1
ATOM 1324 O O . ARG A 1 169 ? 27.953 -36.562 -13.094 1 93.88 169 ARG A O 1
ATOM 1331 N N . THR A 1 170 ? 28.859 -38 -14.469 1 87.56 170 THR A N 1
ATOM 1332 C CA . THR A 1 170 ? 29.812 -38.531 -13.5 1 87.56 170 THR A CA 1
ATOM 1333 C C . THR A 1 170 ? 31.25 -38.312 -13.961 1 87.56 170 THR A C 1
ATOM 1335 O O . THR A 1 170 ? 31.594 -38.594 -15.102 1 87.56 170 THR A O 1
ATOM 1338 N N . THR A 1 171 ? 31.891 -37.625 -13.078 1 84.25 171 THR A N 1
ATOM 1339 C CA . THR A 1 171 ? 33.312 -37.406 -13.367 1 84.25 171 THR A CA 1
ATOM 1340 C C . THR A 1 171 ? 34.125 -38.594 -12.898 1 84.25 171 THR A C 1
ATOM 1342 O O . THR A 1 171 ? 34.062 -39 -11.734 1 84.25 171 THR A O 1
ATOM 1345 N N . LEU A 1 172 ? 34.875 -39.156 -13.781 1 80.94 172 LEU A N 1
ATOM 1346 C CA . LEU A 1 172 ? 35.75 -40.281 -13.469 1 80.94 172 LEU A CA 1
ATOM 1347 C C . LEU A 1 172 ? 37.062 -39.781 -12.875 1 80.94 172 LEU A C 1
ATOM 1349 O O . LEU A 1 172 ? 37.375 -38.594 -12.93 1 80.94 172 LEU A O 1
ATOM 1353 N N . LYS A 1 173 ? 37.844 -40.719 -12.281 1 83.56 173 LYS A N 1
ATOM 1354 C CA . LYS A 1 173 ? 39.094 -40.406 -11.602 1 83.56 173 LYS A CA 1
ATOM 1355 C C . LYS A 1 173 ? 40.094 -39.75 -12.555 1 83.56 173 LYS A C 1
ATOM 1357 O O . LYS A 1 173 ? 40.906 -38.938 -12.148 1 83.56 173 LYS A O 1
ATOM 1362 N N . ASN A 1 174 ? 40.094 -40.188 -13.672 1 81.31 174 ASN A N 1
ATOM 1363 C CA . ASN A 1 174 ? 41.031 -39.688 -14.648 1 81.31 174 ASN A CA 1
ATOM 1364 C C . ASN A 1 174 ? 40.625 -38.312 -15.18 1 81.31 174 ASN A C 1
ATOM 1366 O O . ASN A 1 174 ? 41.25 -37.781 -16.094 1 81.31 174 ASN A O 1
ATOM 1370 N N . GLY A 1 175 ? 39.531 -37.75 -14.695 1 81.88 175 GLY A N 1
ATOM 1371 C CA . GLY A 1 175 ? 39.094 -36.438 -15.086 1 81.88 175 GLY A CA 1
ATOM 1372 C C . GLY A 1 175 ? 38.031 -36.438 -16.188 1 81.88 175 GLY A C 1
ATOM 1373 O O . GLY A 1 175 ? 37.406 -35.406 -16.469 1 81.88 175 GLY A O 1
ATOM 1374 N N . SER A 1 176 ? 38.031 -37.594 -16.797 1 83.31 176 SER A N 1
ATOM 1375 C CA . SER A 1 176 ? 37.031 -37.688 -17.859 1 83.31 176 SER A CA 1
ATOM 1376 C C . SER A 1 176 ? 35.625 -37.812 -17.281 1 83.31 176 SER A C 1
ATOM 1378 O O . SER A 1 176 ? 35.469 -38.188 -16.109 1 83.31 176 SER A O 1
ATOM 1380 N N . SER A 1 177 ? 34.594 -37.344 -18.156 1 88.19 177 SER A N 1
ATOM 1381 C CA . SER A 1 177 ? 33.219 -37.375 -17.688 1 88.19 177 SER A CA 1
ATOM 1382 C C . SER A 1 177 ? 32.375 -38.312 -18.531 1 88.19 177 SER A C 1
ATOM 1384 O O . SER A 1 177 ? 32.594 -38.438 -19.75 1 88.19 177 SER A O 1
ATOM 1386 N N . ILE A 1 178 ? 31.594 -39.094 -17.922 1 92 178 ILE A N 1
ATOM 1387 C CA . ILE A 1 178 ? 30.625 -39.938 -18.578 1 92 178 ILE A CA 1
ATOM 1388 C C . ILE A 1 178 ? 29.219 -39.438 -18.312 1 92 178 ILE A C 1
ATOM 1390 O O . ILE A 1 178 ? 28.891 -39.031 -17.203 1 92 178 ILE A O 1
ATOM 1394 N N . GLU A 1 179 ? 28.422 -39.375 -19.422 1 94.44 179 GLU A N 1
ATOM 1395 C CA . GLU A 1 179 ? 27.031 -38.938 -19.328 1 94.44 179 GLU A CA 1
ATOM 1396 C C . GLU A 1 179 ? 26.094 -40.125 -19.203 1 94.44 179 GLU A C 1
ATOM 1398 O O . GLU A 1 179 ? 26.219 -41.094 -19.969 1 94.44 179 GLU A O 1
ATOM 1403 N N . HIS A 1 180 ? 25.266 -40.094 -18.203 1 94.69 180 HIS A N 1
ATOM 1404 C CA . HIS A 1 180 ? 24.234 -41.094 -18.016 1 94.69 180 HIS A CA 1
ATOM 1405 C C . HIS A 1 180 ? 22.844 -40.5 -18.25 1 94.69 180 HIS A C 1
ATOM 1407 O O . HIS A 1 180 ? 22.531 -39.406 -17.766 1 94.69 180 HIS A O 1
ATOM 1413 N N . ILE A 1 181 ? 22.078 -41.219 -19.047 1 95.06 181 ILE A N 1
ATOM 1414 C CA . ILE A 1 181 ? 20.688 -40.781 -19.219 1 95.06 181 ILE A CA 1
ATOM 1415 C C . ILE A 1 181 ? 19.938 -40.906 -17.891 1 95.06 181 ILE A C 1
ATOM 1417 O O . ILE A 1 181 ? 20.047 -41.938 -17.203 1 95.06 181 ILE A O 1
ATOM 1421 N N . ILE A 1 182 ? 19.219 -39.906 -17.484 1 96.19 182 ILE A N 1
ATOM 1422 C CA . ILE A 1 182 ? 18.531 -39.906 -16.203 1 96.19 182 ILE A CA 1
ATOM 1423 C C . ILE A 1 182 ? 17.328 -40.844 -16.266 1 96.19 182 ILE A C 1
ATOM 1425 O O . ILE A 1 182 ? 17.172 -41.719 -15.406 1 96.19 182 ILE A O 1
ATOM 1429 N N . GLY A 1 183 ? 16.453 -40.719 -17.188 1 96.56 183 GLY A N 1
ATOM 1430 C CA . GLY A 1 183 ? 15.383 -41.656 -17.484 1 96.56 183 GLY A CA 1
ATOM 1431 C C . GLY A 1 183 ? 15.641 -42.469 -18.75 1 96.56 183 GLY A C 1
ATOM 1432 O O . GLY A 1 183 ? 16.688 -43.094 -18.875 1 96.56 183 GLY A O 1
ATOM 1433 N N . SER A 1 184 ? 14.672 -42.438 -19.594 1 97.69 184 SER A N 1
ATOM 1434 C CA . SER A 1 184 ? 14.852 -43.031 -20.922 1 97.69 184 SER A CA 1
ATOM 1435 C C . SER A 1 184 ? 15.023 -41.938 -21.969 1 97.69 184 SER A C 1
ATOM 1437 O O . SER A 1 184 ? 14.445 -40.844 -21.859 1 97.69 184 SER A O 1
ATOM 1439 N N . ARG A 1 185 ? 15.844 -42.25 -22.891 1 97.44 185 ARG A N 1
ATOM 1440 C CA . ARG A 1 185 ? 16.094 -41.25 -23.938 1 97.44 185 ARG A CA 1
ATOM 1441 C C . ARG A 1 185 ? 14.844 -41.031 -24.781 1 97.44 185 ARG A C 1
ATOM 1443 O O . ARG A 1 185 ? 14.578 -39.906 -25.203 1 97.44 185 ARG A O 1
ATOM 1450 N N . TYR A 1 186 ? 14.195 -42.031 -25.078 1 98.31 186 TYR A N 1
ATOM 1451 C CA . TYR A 1 186 ? 12.93 -42.031 -25.812 1 98.31 186 TYR A CA 1
ATOM 1452 C C . TYR A 1 186 ? 12.086 -43.25 -25.438 1 98.31 186 TYR A C 1
ATOM 1454 O O . TYR A 1 186 ? 12.523 -44.094 -24.688 1 98.31 186 TYR A O 1
ATOM 1462 N N . ARG A 1 187 ? 10.844 -43.188 -25.891 1 98.31 187 ARG A N 1
ATOM 1463 C CA . ARG A 1 187 ? 9.969 -44.344 -25.719 1 98.31 187 ARG A CA 1
ATOM 1464 C C . ARG A 1 187 ? 9.195 -44.656 -27 1 98.31 187 ARG A C 1
ATOM 1466 O O . ARG A 1 187 ? 8.672 -43.719 -27.641 1 98.31 187 ARG A O 1
ATOM 1473 N N . ARG A 1 188 ? 9.227 -45.875 -27.438 1 98.25 188 ARG A N 1
ATOM 1474 C CA . ARG A 1 188 ? 8.367 -46.375 -28.5 1 98.25 188 ARG A CA 1
ATOM 1475 C C . ARG A 1 188 ? 7.418 -47.438 -27.969 1 98.25 188 ARG A C 1
ATOM 1477 O O . ARG A 1 188 ? 7.84 -48.375 -27.266 1 98.25 188 ARG A O 1
ATOM 1484 N N . PHE A 1 189 ? 6.164 -47.312 -28.25 1 98.25 189 PHE A N 1
ATOM 1485 C CA . PHE A 1 189 ? 5.188 -48.281 -27.766 1 98.25 189 PHE A CA 1
ATOM 1486 C C . PHE A 1 189 ? 3.949 -48.312 -28.656 1 98.25 189 PHE A C 1
ATOM 1488 O O . PHE A 1 189 ? 3.756 -47.406 -29.469 1 98.25 189 PHE A O 1
ATOM 1495 N N . LYS A 1 190 ? 3.166 -49.312 -28.578 1 97.75 190 LYS A N 1
ATOM 1496 C CA . LYS A 1 190 ? 1.884 -49.406 -29.281 1 97.75 190 LYS A CA 1
ATOM 1497 C C . LYS A 1 190 ? 0.725 -49.094 -28.344 1 97.75 190 LYS A C 1
ATOM 1499 O O . LYS A 1 190 ? 0.697 -49.531 -27.203 1 97.75 190 LYS A O 1
ATOM 1504 N N . THR A 1 191 ? -0.143 -48.312 -28.859 1 97.12 191 THR A N 1
ATOM 1505 C CA . THR A 1 191 ? -1.33 -48 -28.078 1 97.12 191 THR A CA 1
ATOM 1506 C C . THR A 1 191 ? -2.264 -49.188 -28 1 97.12 191 THR A C 1
ATOM 1508 O O . THR A 1 191 ? -2.012 -50.219 -28.641 1 97.12 191 THR A O 1
ATOM 1511 N N . LEU A 1 192 ? -3.271 -49.062 -27.172 1 94.94 192 LEU A N 1
ATOM 1512 C CA . LEU A 1 192 ? -4.242 -50.125 -27.031 1 94.94 192 LEU A CA 1
ATOM 1513 C C . LEU A 1 192 ? -4.867 -50.5 -28.375 1 94.94 192 LEU A C 1
ATOM 1515 O O . LEU A 1 192 ? -5.191 -51.656 -28.625 1 94.94 192 LEU A O 1
ATOM 1519 N N . ARG A 1 193 ? -4.98 -49.531 -29.281 1 95 193 ARG A N 1
ATOM 1520 C CA . ARG A 1 193 ? -5.594 -49.781 -30.594 1 95 193 ARG A CA 1
ATOM 1521 C C . ARG A 1 193 ? -4.531 -50.031 -31.656 1 95 193 ARG A C 1
ATOM 1523 O O . ARG A 1 193 ? -4.812 -49.938 -32.844 1 95 193 ARG A O 1
ATOM 1530 N N . GLY A 1 194 ? -3.33 -50.156 -31.266 1 95.62 194 GLY A N 1
ATOM 1531 C CA . GLY A 1 194 ? -2.289 -50.688 -32.125 1 95.62 194 GLY A CA 1
ATOM 1532 C C . GLY A 1 194 ? -1.501 -49.594 -32.844 1 95.62 194 GLY A C 1
ATOM 1533 O O . GLY A 1 194 ? -0.772 -49.906 -33.812 1 95.62 194 GLY A O 1
ATOM 1534 N N . ARG A 1 195 ? -1.57 -48.469 -32.438 1 95.31 195 ARG A N 1
ATOM 1535 C CA . ARG A 1 195 ? -0.833 -47.375 -33.094 1 95.31 195 ARG A CA 1
ATOM 1536 C C . ARG A 1 195 ? 0.572 -47.25 -32.5 1 95.31 195 ARG A C 1
ATOM 1538 O O . ARG A 1 195 ? 0.75 -47.25 -31.281 1 95.31 195 ARG A O 1
ATOM 1545 N N . GLN A 1 196 ? 1.505 -47.125 -33.438 1 97.12 196 GLN A N 1
ATOM 1546 C CA . GLN A 1 196 ? 2.893 -46.969 -33 1 97.12 196 GLN A CA 1
ATOM 1547 C C . GLN A 1 196 ? 3.191 -45.531 -32.594 1 97.12 196 GLN A C 1
ATOM 1549 O O . GLN A 1 196 ? 3.125 -44.625 -33.406 1 97.12 196 GLN A O 1
ATOM 1554 N N . VAL A 1 197 ? 3.574 -45.375 -31.344 1 98.25 197 VAL A N 1
ATOM 1555 C CA . VAL A 1 197 ? 3.885 -44.031 -30.797 1 98.25 197 VAL A CA 1
ATOM 1556 C C . VAL A 1 197 ? 5.391 -43.906 -30.562 1 98.25 197 VAL A C 1
ATOM 1558 O O . VAL A 1 197 ? 6.031 -44.844 -30.094 1 98.25 197 VAL A O 1
ATOM 1561 N N . THR A 1 198 ? 5.969 -42.844 -31.016 1 98.75 198 THR A N 1
ATOM 1562 C CA . THR A 1 198 ? 7.324 -42.438 -30.641 1 98.75 198 THR A CA 1
ATOM 1563 C C . THR A 1 198 ? 7.297 -41.188 -29.781 1 98.75 198 THR A C 1
ATOM 1565 O O . THR A 1 198 ? 6.715 -40.156 -30.172 1 98.75 198 THR A O 1
ATOM 1568 N N . SER A 1 199 ? 7.922 -41.312 -28.594 1 98.69 199 SER A N 1
ATOM 1569 C CA . SER A 1 199 ? 7.867 -40.188 -27.656 1 98.69 199 SER A CA 1
ATOM 1570 C C . SER A 1 199 ? 9.266 -39.75 -27.25 1 98.69 199 SER A C 1
ATOM 1572 O O . SER A 1 199 ? 10.172 -40.562 -27.094 1 98.69 199 SER A O 1
ATOM 1574 N N . LEU A 1 200 ? 9.422 -38.406 -27.109 1 98.44 200 LEU A N 1
ATOM 1575 C CA . LEU A 1 200 ? 10.633 -37.75 -26.609 1 98.44 200 LEU A CA 1
ATOM 1576 C C . LEU A 1 200 ? 10.312 -36.875 -25.406 1 98.44 200 LEU A C 1
ATOM 1578 O O . LEU A 1 200 ? 9.211 -36.344 -25.297 1 98.44 200 LEU A O 1
ATOM 1582 N N . GLY A 1 201 ? 11.219 -36.812 -24.406 1 98 201 GLY A N 1
ATOM 1583 C CA . GLY A 1 201 ? 11.18 -35.875 -23.312 1 98 201 GLY A CA 1
ATOM 1584 C C . GLY A 1 201 ? 12.234 -34.781 -23.422 1 98 201 GLY A C 1
ATOM 1585 O O . GLY A 1 201 ? 13.383 -34.969 -23.016 1 98 201 GLY A O 1
ATOM 1586 N N . VAL A 1 202 ? 11.852 -33.531 -23.859 1 97.5 202 VAL A N 1
ATOM 1587 C CA . VAL A 1 202 ? 12.812 -32.5 -24.25 1 97.5 202 VAL A CA 1
ATOM 1588 C C . VAL A 1 202 ? 12.75 -31.344 -23.25 1 97.5 202 VAL A C 1
ATOM 1590 O O . VAL A 1 202 ? 11.672 -30.844 -22.938 1 97.5 202 VAL A O 1
ATOM 1593 N N . ILE A 1 203 ? 13.852 -30.969 -22.75 1 96.81 203 ILE A N 1
ATOM 1594 C CA . ILE A 1 203 ? 13.914 -29.781 -21.906 1 96.81 203 ILE A CA 1
ATOM 1595 C C . ILE A 1 203 ? 14.562 -28.641 -22.672 1 96.81 203 ILE A C 1
ATOM 1597 O O . ILE A 1 203 ? 15.312 -28.859 -23.641 1 96.81 203 ILE A O 1
ATOM 1601 N N . PHE A 1 204 ? 14.242 -27.406 -22.375 1 94.69 204 PHE A N 1
ATOM 1602 C CA . PHE A 1 204 ? 14.828 -26.219 -23.016 1 94.69 204 PHE A CA 1
ATOM 1603 C C . PHE A 1 204 ? 16.297 -26.094 -22.672 1 94.69 204 PHE A C 1
ATOM 1605 O O . PHE A 1 204 ? 16.844 -26.906 -21.922 1 94.69 204 PHE A O 1
ATOM 1612 N N . ASP A 1 205 ? 16.938 -25.094 -23.297 1 93 205 ASP A N 1
ATOM 1613 C CA . ASP A 1 205 ? 18.359 -24.859 -23.031 1 93 205 ASP A CA 1
ATOM 1614 C C . ASP A 1 205 ? 18.547 -24.281 -21.625 1 93 205 ASP A C 1
ATOM 1616 O O . ASP A 1 205 ? 18.875 -23.094 -21.484 1 93 205 ASP A O 1
ATOM 1620 N N . PHE A 1 206 ? 18.391 -25.219 -20.719 1 92.56 206 PHE A N 1
ATOM 1621 C CA . PHE A 1 206 ? 18.438 -24.812 -19.328 1 92.56 206 PHE A CA 1
ATOM 1622 C C . PHE A 1 206 ? 19.875 -24.641 -18.859 1 92.56 206 PHE A C 1
ATOM 1624 O O . PHE A 1 206 ? 20.625 -25.609 -18.766 1 92.56 206 PHE A O 1
ATOM 1631 N N . LYS A 1 207 ? 20.219 -23.391 -18.406 1 86.75 207 LYS A N 1
ATOM 1632 C CA . LYS A 1 207 ? 21.625 -23.062 -18.109 1 86.75 207 LYS A CA 1
ATOM 1633 C C . LYS A 1 207 ? 21.891 -23.109 -16.609 1 86.75 207 LYS A C 1
ATOM 1635 O O . LYS A 1 207 ? 23.047 -23.156 -16.172 1 86.75 207 LYS A O 1
ATOM 1640 N N . GLU A 1 208 ? 20.844 -23.188 -15.812 1 83.56 208 GLU A N 1
ATOM 1641 C CA . GLU A 1 208 ? 21.031 -23.078 -14.367 1 83.56 208 GLU A CA 1
ATOM 1642 C C . GLU A 1 208 ? 21.016 -24.453 -13.703 1 83.56 208 GLU A C 1
ATOM 1644 O O . GLU A 1 208 ? 20.781 -24.562 -12.5 1 83.56 208 GLU A O 1
ATOM 1649 N N . HIS A 1 209 ? 21.172 -25.484 -14.469 1 90.19 209 HIS A N 1
ATOM 1650 C CA . HIS A 1 209 ? 21.203 -26.844 -13.93 1 90.19 209 HIS A CA 1
ATOM 1651 C C . HIS A 1 209 ? 22.391 -27.047 -13.008 1 90.19 209 HIS A C 1
ATOM 1653 O O . HIS A 1 209 ? 23.391 -26.328 -13.117 1 90.19 209 HIS A O 1
ATOM 1659 N N . ASN A 1 210 ? 22.297 -27.953 -12.086 1 88.06 210 ASN A N 1
ATOM 1660 C CA . ASN A 1 210 ? 23.359 -28.219 -11.109 1 88.06 210 ASN A CA 1
ATOM 1661 C C . ASN A 1 210 ? 24.625 -28.719 -11.781 1 88.06 210 ASN A C 1
ATOM 1663 O O . ASN A 1 210 ? 24.609 -29.125 -12.945 1 88.06 210 ASN A O 1
ATOM 1667 N N . GLY A 1 211 ? 25.719 -28.797 -11.07 1 89.31 211 GLY A N 1
ATOM 1668 C CA . GLY A 1 211 ? 27.047 -29.078 -11.617 1 89.31 211 GLY A CA 1
ATOM 1669 C C . GLY A 1 211 ? 27.234 -30.531 -12.008 1 89.31 211 GLY A C 1
ATOM 1670 O O . GLY A 1 211 ? 28.172 -30.859 -12.727 1 89.31 211 GLY A O 1
ATOM 1671 N N . ASP A 1 212 ? 26.281 -31.359 -11.656 1 93.12 212 ASP A N 1
ATOM 1672 C CA . ASP A 1 212 ? 26.422 -32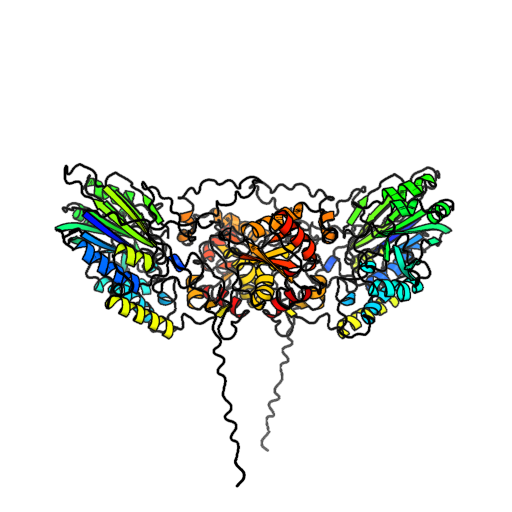.781 -11.93 1 93.12 212 ASP A CA 1
ATOM 1673 C C . ASP A 1 212 ? 25.516 -33.219 -13.078 1 93.12 212 ASP A C 1
ATOM 1675 O O . ASP A 1 212 ? 25.25 -34.406 -13.242 1 93.12 212 ASP A O 1
ATOM 1679 N N . THR A 1 213 ? 25 -32.281 -13.797 1 95.75 213 THR A N 1
ATOM 1680 C CA . THR A 1 213 ? 24.156 -32.594 -14.938 1 95.75 213 THR A CA 1
ATOM 1681 C C . THR A 1 213 ? 24.625 -31.844 -16.188 1 95.75 213 THR A C 1
ATOM 1683 O O . THR A 1 213 ? 25.406 -30.891 -16.094 1 95.75 213 THR A O 1
ATOM 1686 N N . THR A 1 214 ? 24.312 -32.344 -17.281 1 95.81 214 THR A N 1
ATOM 1687 C CA . THR A 1 214 ? 24.547 -31.703 -18.562 1 95.81 214 THR A CA 1
ATOM 1688 C C . THR A 1 214 ? 23.266 -31.672 -19.406 1 95.81 214 THR A C 1
ATOM 1690 O O . THR A 1 214 ? 22.484 -32.625 -19.375 1 95.81 214 THR A O 1
ATOM 1693 N N . ILE A 1 215 ? 23.094 -30.641 -20.078 1 96.62 215 ILE A N 1
ATOM 1694 C CA . ILE A 1 215 ? 21.969 -30.453 -21 1 96.62 215 ILE A CA 1
ATOM 1695 C C . ILE A 1 215 ? 22.484 -30.297 -22.422 1 96.62 215 ILE A C 1
ATOM 1697 O O . ILE A 1 215 ? 23.344 -29.453 -22.688 1 96.62 215 ILE A O 1
ATOM 1701 N N . HIS A 1 216 ? 22.062 -31.156 -23.297 1 97.44 216 HIS A N 1
ATOM 1702 C CA . HIS A 1 216 ? 22.219 -30.891 -24.719 1 97.44 216 HIS A CA 1
ATOM 1703 C C . HIS A 1 216 ? 21.094 -30.016 -25.25 1 97.44 216 HIS A C 1
ATOM 1705 O O . HIS A 1 216 ? 19.922 -30.359 -25.078 1 97.44 216 HIS A O 1
ATOM 1711 N N . THR A 1 217 ? 21.438 -28.953 -25.891 1 96.62 217 THR A N 1
ATOM 1712 C CA . THR A 1 217 ? 20.391 -28.109 -26.422 1 96.62 217 THR A CA 1
ATOM 1713 C C . THR A 1 217 ? 19.5 -28.891 -27.375 1 96.62 217 THR A C 1
ATOM 1715 O O . THR A 1 217 ? 19.922 -29.906 -27.953 1 96.62 217 THR A O 1
ATOM 1718 N N . PRO A 1 218 ? 18.234 -28.422 -27.578 1 97 218 PRO A N 1
ATOM 1719 C CA . PRO A 1 218 ? 17.391 -29.094 -28.578 1 97 218 PRO A CA 1
ATOM 1720 C C . PRO A 1 218 ? 18.047 -29.141 -29.953 1 97 218 PRO A C 1
ATOM 1722 O O . PRO A 1 218 ? 17.938 -30.156 -30.656 1 97 218 PRO A O 1
ATOM 1725 N N . LYS A 1 219 ? 18.781 -28.109 -30.297 1 97.06 219 LYS A N 1
ATOM 1726 C CA . LYS A 1 219 ? 19.484 -28.062 -31.578 1 97.06 219 LYS A CA 1
ATOM 1727 C C . LYS A 1 219 ? 20.531 -29.156 -31.672 1 97.06 219 LYS A C 1
ATOM 1729 O O . LYS A 1 219 ? 20.656 -29.812 -32.719 1 97.06 219 LYS A O 1
ATOM 1734 N N . ASP A 1 220 ? 21.234 -29.312 -30.609 1 97.88 220 ASP A N 1
ATOM 1735 C CA . ASP A 1 220 ? 22.266 -30.359 -30.594 1 97.88 220 ASP A CA 1
ATOM 1736 C C . ASP A 1 220 ? 21.625 -31.75 -30.562 1 97.88 220 ASP A C 1
ATOM 1738 O O . ASP A 1 220 ? 22.094 -32.656 -31.266 1 97.88 220 ASP A O 1
ATOM 1742 N N . MET A 1 221 ? 20.625 -31.922 -29.797 1 97.69 221 MET A N 1
ATOM 1743 C CA . MET A 1 221 ? 19.953 -33.219 -29.625 1 97.69 221 MET A CA 1
ATOM 1744 C C . MET A 1 221 ? 19.516 -33.781 -30.969 1 97.69 221 MET A C 1
ATOM 1746 O O . MET A 1 221 ? 19.719 -34.969 -31.234 1 97.69 221 MET A O 1
ATOM 1750 N N . VAL A 1 222 ? 18.984 -33 -31.906 1 98 222 VAL A N 1
ATOM 1751 C CA . VAL A 1 222 ? 18.359 -33.469 -33.125 1 98 222 VAL A CA 1
ATOM 1752 C C . VAL A 1 222 ? 19.438 -33.875 -34.125 1 98 222 VAL A C 1
ATOM 1754 O O . VAL A 1 222 ? 19.141 -34.531 -35.156 1 98 222 VAL A O 1
ATOM 1757 N N . THR A 1 223 ? 20.688 -33.531 -33.844 1 97.81 223 THR A N 1
ATOM 1758 C CA . THR A 1 223 ? 21.781 -33.875 -34.75 1 97.81 223 THR A CA 1
ATOM 1759 C C . THR A 1 223 ? 22.484 -35.125 -34.281 1 97.81 223 THR A C 1
ATOM 1761 O O . THR A 1 223 ? 23.359 -35.656 -34.969 1 97.81 223 THR A O 1
ATOM 1764 N N . GLU A 1 224 ? 22.094 -35.594 -33.156 1 98 224 GLU A N 1
ATOM 1765 C CA . GLU A 1 224 ? 22.766 -36.781 -32.594 1 98 224 GLU A CA 1
ATOM 1766 C C . GLU A 1 224 ? 22.375 -38.031 -33.344 1 98 224 GLU A C 1
ATOM 1768 O O . GLU A 1 224 ? 21.281 -38.125 -33.875 1 98 224 GLU A O 1
ATOM 1773 N N . ALA A 1 225 ? 23.266 -39.094 -33.25 1 97.75 225 ALA A N 1
ATOM 1774 C CA . ALA A 1 225 ? 23.078 -40.344 -34 1 97.75 225 ALA A CA 1
ATOM 1775 C C . ALA A 1 225 ? 21.828 -41.062 -33.531 1 97.75 225 ALA A C 1
ATOM 1777 O O . ALA A 1 225 ? 21.078 -41.594 -34.375 1 97.75 225 ALA A O 1
ATOM 1778 N N . TRP A 1 226 ? 21.625 -41.188 -32.281 1 97.44 226 TRP A N 1
ATOM 1779 C CA . TRP A 1 226 ? 20.469 -41.906 -31.766 1 97.44 226 TRP A CA 1
ATOM 1780 C C . TRP A 1 226 ? 19.172 -41.312 -32.25 1 97.44 226 TRP A C 1
ATOM 1782 O O . TRP A 1 226 ? 18.203 -42.031 -32.531 1 97.44 226 TRP A O 1
ATOM 1792 N N . PHE A 1 227 ? 19.109 -40 -32.344 1 98.31 227 PHE A N 1
ATOM 1793 C CA . PHE A 1 227 ? 17.922 -39.281 -32.812 1 98.31 227 PHE A CA 1
ATOM 1794 C C . PHE A 1 227 ? 17.641 -39.656 -34.281 1 98.31 227 PHE A C 1
ATOM 1796 O O . PHE A 1 227 ? 16.5 -39.938 -34.656 1 98.31 227 PHE A O 1
ATOM 1803 N N . GLN A 1 228 ? 18.656 -39.656 -35.094 1 97.31 228 GLN A N 1
ATOM 1804 C CA . GLN A 1 228 ? 18.531 -39.969 -36.5 1 97.31 228 GLN A CA 1
ATOM 1805 C C . GLN A 1 228 ? 18.047 -41.406 -36.688 1 97.31 228 GLN A C 1
ATOM 1807 O O . GLN A 1 228 ? 17.188 -41.656 -37.531 1 97.31 228 GLN A O 1
ATOM 1812 N N . GLU A 1 229 ? 18.641 -42.25 -35.906 1 98.06 229 GLU A N 1
ATOM 1813 C CA . GLU A 1 229 ? 18.234 -43.625 -36 1 98.06 229 GLU A CA 1
ATOM 1814 C C . GLU A 1 229 ? 16.781 -43.812 -35.594 1 98.06 229 GLU A C 1
ATOM 1816 O O . GLU A 1 229 ? 16.047 -44.594 -36.188 1 98.06 229 GLU A O 1
ATOM 1821 N N . LEU A 1 230 ? 16.422 -43.125 -34.562 1 98.38 230 LEU A N 1
ATOM 1822 C CA . LEU A 1 230 ? 15.039 -43.156 -34.094 1 98.38 230 LEU A CA 1
ATOM 1823 C C . LEU A 1 230 ? 14.07 -42.688 -35.188 1 98.38 230 LEU A C 1
ATOM 1825 O O . LEU A 1 230 ? 12.977 -43.25 -35.312 1 98.38 230 LEU A O 1
ATOM 1829 N N . MET A 1 231 ? 14.438 -41.781 -36.031 1 97.94 231 MET A N 1
ATOM 1830 C CA . MET A 1 231 ? 13.578 -41.156 -37.031 1 97.94 231 MET A CA 1
ATOM 1831 C C . MET A 1 231 ? 13.352 -42.125 -38.188 1 97.94 231 MET A C 1
ATOM 1833 O O . MET A 1 231 ? 12.438 -41.906 -39 1 97.94 231 MET A O 1
ATOM 1837 N N . LEU A 1 232 ? 14.148 -43.094 -38.25 1 97.75 232 LEU A N 1
ATOM 1838 C CA . LEU A 1 232 ? 14.008 -44.062 -39.344 1 97.75 232 LEU A CA 1
ATOM 1839 C C . LEU A 1 232 ? 12.93 -45.062 -39.031 1 97.75 232 LEU A C 1
ATOM 1841 O O . LEU A 1 232 ? 12.477 -45.812 -39.906 1 97.75 232 LEU A O 1
ATOM 1845 N N . GLN A 1 233 ? 12.477 -45.031 -37.875 1 97.88 233 GLN A N 1
ATOM 1846 C CA . GLN A 1 233 ? 11.5 -46.031 -37.438 1 97.88 233 GLN A CA 1
ATOM 1847 C C . GLN A 1 233 ? 10.078 -45.625 -37.812 1 97.88 233 GLN A C 1
ATOM 1849 O O . GLN A 1 233 ? 9.734 -44.438 -37.719 1 97.88 233 GLN A O 1
ATOM 1854 N N . PRO A 1 234 ? 9.273 -46.562 -38.25 1 96.38 234 PRO A N 1
ATOM 1855 C CA . PRO A 1 234 ? 7.883 -46.219 -38.531 1 96.38 234 PRO A CA 1
ATOM 1856 C C . PRO A 1 234 ? 7.129 -45.719 -37.281 1 96.38 234 PRO A C 1
ATOM 1858 O O . PRO A 1 234 ? 7.273 -46.281 -36.219 1 96.38 234 PRO A O 1
ATOM 1861 N N . THR A 1 235 ? 6.387 -44.688 -37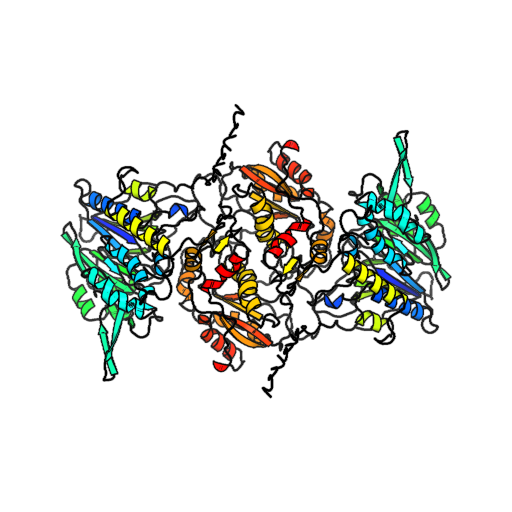.469 1 96.5 235 THR A N 1
ATOM 1862 C CA . THR A 1 235 ? 5.652 -44.031 -36.375 1 96.5 235 THR A CA 1
ATOM 1863 C C . THR A 1 235 ? 4.297 -43.531 -36.875 1 96.5 235 THR A C 1
ATOM 1865 O O . THR A 1 235 ? 4.211 -42.875 -37.906 1 96.5 235 THR A O 1
ATOM 1868 N N . ASP A 1 236 ? 3.242 -43.906 -36.156 1 94.38 236 ASP A N 1
ATOM 1869 C CA . ASP A 1 236 ? 1.909 -43.438 -36.531 1 94.38 236 ASP A CA 1
ATOM 1870 C C . ASP A 1 236 ? 1.65 -42.062 -35.938 1 94.38 236 ASP A C 1
ATOM 1872 O O . ASP A 1 236 ? 0.909 -41.25 -36.531 1 94.38 236 ASP A O 1
ATOM 1876 N N . VAL A 1 237 ? 2.195 -41.812 -34.812 1 96.56 237 VAL A N 1
ATOM 1877 C CA . VAL A 1 237 ? 2.035 -40.5 -34.156 1 96.56 237 VAL A CA 1
ATOM 1878 C C . VAL A 1 237 ? 3.223 -40.25 -33.25 1 96.56 237 VAL A C 1
ATOM 1880 O O . VAL A 1 237 ? 3.691 -41.156 -32.562 1 96.56 237 VAL A O 1
ATOM 1883 N N . PHE A 1 238 ? 3.771 -39.031 -33.344 1 98.31 238 PHE A N 1
ATOM 1884 C CA . PHE A 1 238 ? 4.758 -38.562 -32.375 1 98.31 238 PHE A CA 1
ATOM 1885 C C . PHE A 1 238 ? 4.082 -37.844 -31.203 1 98.31 238 PHE A C 1
ATOM 1887 O O . PHE A 1 238 ? 3.221 -37 -31.391 1 98.31 238 PHE A O 1
ATOM 1894 N N . VAL A 1 239 ? 4.375 -38.281 -29.938 1 98.62 239 VAL A N 1
ATOM 1895 C CA . VAL A 1 239 ? 3.951 -37.562 -28.734 1 98.62 239 VAL A CA 1
ATOM 1896 C C . VAL A 1 239 ? 5.168 -37.031 -28 1 98.62 239 VAL A C 1
ATOM 1898 O O . VAL A 1 239 ? 5.84 -37.75 -27.266 1 98.62 239 VAL A O 1
ATOM 1901 N N . LEU A 1 240 ? 5.402 -35.75 -28.172 1 98.25 240 LEU A N 1
ATOM 1902 C CA . LEU A 1 240 ? 6.539 -35.094 -27.547 1 98.25 240 LEU A CA 1
ATOM 1903 C C . LEU A 1 240 ? 6.125 -34.469 -26.219 1 98.25 240 LEU A C 1
ATOM 1905 O O . LEU A 1 240 ? 5.25 -33.594 -26.203 1 98.25 240 LEU A O 1
ATOM 1909 N N . ALA A 1 241 ? 6.66 -35 -25.172 1 96.56 241 ALA A N 1
ATOM 1910 C CA . ALA A 1 241 ? 6.488 -34.375 -23.875 1 96.56 241 ALA A CA 1
ATOM 1911 C C . ALA A 1 241 ? 7.758 -33.625 -23.438 1 96.56 241 ALA A C 1
ATOM 1913 O O . ALA A 1 241 ? 8.852 -34.188 -23.5 1 96.56 241 ALA A O 1
ATOM 1914 N N . GLY A 1 242 ? 7.629 -32.375 -23.109 1 93.06 242 GLY A N 1
ATOM 1915 C CA . GLY A 1 242 ? 8.844 -31.656 -22.719 1 93.06 242 GLY A CA 1
ATOM 1916 C C . GLY A 1 242 ? 8.57 -30.422 -21.891 1 93.06 242 GLY A C 1
ATOM 1917 O O . GLY A 1 242 ? 7.461 -29.891 -21.906 1 93.06 242 GLY A O 1
ATOM 1918 N N . HIS A 1 243 ? 9.617 -30.109 -21.203 1 95.62 243 HIS A N 1
ATOM 1919 C CA . HIS A 1 243 ? 9.555 -28.969 -20.312 1 95.62 243 HIS A CA 1
ATOM 1920 C C . HIS A 1 243 ? 10.117 -27.719 -20.969 1 95.62 243 HIS A C 1
ATOM 1922 O O . HIS A 1 243 ? 11.188 -27.234 -20.594 1 95.62 243 HIS A O 1
ATOM 1928 N N . MET A 1 244 ? 9.375 -27.266 -21.938 1 94.62 244 MET A N 1
ATOM 1929 C CA . MET A 1 244 ? 9.711 -26.125 -22.781 1 94.62 244 MET A CA 1
ATOM 1930 C C . MET A 1 244 ? 8.461 -25.328 -23.141 1 94.62 244 MET A C 1
ATOM 1932 O O . MET A 1 244 ? 7.418 -25.906 -23.438 1 94.62 244 MET A O 1
ATOM 1936 N N . SER A 1 245 ? 8.633 -24.094 -23.188 1 92.25 245 SER A N 1
ATOM 1937 C CA . SER A 1 245 ? 7.5 -23.188 -23.391 1 92.25 245 SER A CA 1
ATOM 1938 C C . SER A 1 245 ? 6.957 -23.312 -24.812 1 92.25 245 SER A C 1
ATOM 1940 O O . SER A 1 245 ? 7.723 -23.469 -25.766 1 92.25 245 SER A O 1
ATOM 1942 N N . VAL A 1 246 ? 5.637 -23.219 -24.906 1 85.75 246 VAL A N 1
ATOM 1943 C CA . VAL A 1 246 ? 4.973 -23.25 -26.203 1 85.75 246 VAL A CA 1
ATOM 1944 C C . VAL A 1 246 ? 5.332 -22 -27.016 1 85.75 246 VAL A C 1
ATOM 1946 O O . VAL A 1 246 ? 5.566 -22.078 -28.219 1 85.75 246 VAL A O 1
ATOM 1949 N N . LEU A 1 247 ? 5.379 -20.984 -26.312 1 81.31 247 LEU A N 1
ATOM 1950 C CA . LEU A 1 247 ? 5.523 -19.703 -27 1 81.31 247 LEU A CA 1
ATOM 1951 C C . LEU A 1 247 ? 6.992 -19.344 -27.203 1 81.31 247 LEU A C 1
ATOM 1953 O O . LEU A 1 247 ? 7.379 -18.844 -28.25 1 81.31 247 LEU A O 1
ATOM 1957 N N . GLN A 1 248 ? 7.824 -19.766 -26.297 1 75.94 248 GLN A N 1
ATOM 1958 C CA . GLN A 1 248 ? 9.203 -19.281 -26.344 1 75.94 248 GLN A CA 1
ATOM 1959 C C . GLN A 1 248 ? 10.172 -20.438 -26.641 1 75.94 248 GLN A C 1
ATOM 1961 O O . GLN A 1 248 ? 11.344 -20.188 -26.938 1 75.94 248 GLN A O 1
ATOM 1966 N N . GLY A 1 249 ? 9.664 -21.531 -26.609 1 82.62 249 GLY A N 1
ATOM 1967 C CA . GLY A 1 249 ? 10.531 -22.688 -26.766 1 82.62 249 GLY A CA 1
ATOM 1968 C C . GLY A 1 249 ? 10.914 -22.969 -28.203 1 82.62 249 GLY A C 1
ATOM 1969 O O . GLY A 1 249 ? 10.281 -22.438 -29.125 1 82.62 249 GLY A O 1
ATOM 1970 N N . GLN A 1 250 ? 11.914 -23.828 -28.328 1 88.5 250 GLN A N 1
ATOM 1971 C CA . GLN A 1 250 ? 12.461 -24.172 -29.641 1 88.5 250 GLN A CA 1
ATOM 1972 C C . GLN A 1 250 ? 11.82 -25.438 -30.188 1 88.5 250 GLN A C 1
ATOM 1974 O O . GLN A 1 250 ? 12.508 -26.328 -30.672 1 88.5 250 GLN A O 1
ATOM 1979 N N . TRP A 1 251 ? 10.531 -25.5 -30.094 1 94.56 251 TRP A N 1
ATOM 1980 C CA . TRP A 1 251 ? 9.844 -26.703 -30.531 1 94.56 251 TRP A CA 1
ATOM 1981 C C . TRP A 1 251 ? 10.008 -26.906 -32.031 1 94.56 251 TRP A C 1
ATOM 1983 O O . TRP A 1 251 ? 10.062 -28.031 -32.531 1 94.56 251 TRP A O 1
ATOM 1993 N N . GLU A 1 252 ? 10.117 -25.844 -32.844 1 94.56 252 GLU A N 1
ATOM 1994 C CA . GLU A 1 252 ? 10.258 -25.938 -34.281 1 94.56 252 GLU A CA 1
ATOM 1995 C C . GLU A 1 252 ? 11.555 -26.625 -34.656 1 94.56 252 GLU A C 1
ATOM 1997 O O . GLU A 1 252 ? 11.625 -27.312 -35.688 1 94.56 252 GLU A O 1
ATOM 2002 N N . THR A 1 253 ? 12.523 -26.422 -33.812 1 96.44 253 THR A N 1
ATOM 2003 C CA . THR A 1 253 ? 13.773 -27.141 -34.031 1 96.44 253 THR A CA 1
ATOM 2004 C C . THR A 1 253 ? 13.547 -28.641 -34.031 1 96.44 253 THR A C 1
ATOM 2006 O O . THR A 1 253 ? 14.047 -29.359 -34.906 1 96.44 253 THR A O 1
ATOM 2009 N N . VAL A 1 254 ? 12.82 -29.109 -33.125 1 97.56 254 VAL A N 1
ATOM 2010 C CA . VAL A 1 254 ? 12.578 -30.531 -32.938 1 97.56 254 VAL A CA 1
ATOM 2011 C C . VAL A 1 254 ? 11.602 -31.031 -34 1 97.56 254 VAL A C 1
ATOM 2013 O O . VAL A 1 254 ? 11.852 -32.031 -34.656 1 97.56 254 VAL A O 1
ATOM 2016 N N . THR A 1 255 ? 10.5 -30.297 -34.281 1 97.25 255 THR A N 1
ATOM 2017 C CA . THR A 1 255 ? 9.469 -30.75 -35.219 1 97.25 255 THR A CA 1
ATOM 2018 C C . THR A 1 255 ? 9.992 -30.703 -36.625 1 97.25 255 THR A C 1
ATOM 2020 O O . THR A 1 255 ? 9.641 -31.562 -37.469 1 97.25 255 THR A O 1
ATOM 2023 N N . SER A 1 256 ? 10.805 -29.734 -36.938 1 97.06 256 SER A N 1
ATOM 2024 C CA . SER A 1 256 ? 11.391 -29.672 -38.281 1 97.06 256 SER A CA 1
ATOM 2025 C C . SER A 1 256 ? 12.305 -30.859 -38.531 1 97.06 256 SER A C 1
ATOM 2027 O O . SER A 1 256 ? 12.344 -31.391 -39.656 1 97.06 256 SER A O 1
ATOM 2029 N N . ALA A 1 257 ? 13.031 -31.203 -37.5 1 98.06 257 ALA A N 1
ATOM 2030 C CA . ALA A 1 257 ? 13.906 -32.375 -37.625 1 98.06 257 ALA A CA 1
ATOM 2031 C C . ALA A 1 257 ? 13.086 -33.625 -37.875 1 98.06 257 ALA A C 1
ATOM 2033 O O . ALA A 1 257 ? 13.484 -34.5 -38.688 1 98.06 257 ALA A O 1
ATOM 2034 N N . ILE A 1 258 ? 12.008 -33.812 -37.25 1 98.19 258 ILE A N 1
ATOM 2035 C CA . ILE A 1 258 ? 11.117 -34.938 -37.438 1 98.19 258 ILE A CA 1
ATOM 2036 C C . ILE A 1 258 ? 10.547 -34.906 -38.844 1 98.19 258 ILE A C 1
ATOM 2038 O O . ILE A 1 258 ? 10.492 -35.938 -39.531 1 98.19 258 ILE A O 1
ATOM 2042 N N . ARG A 1 259 ? 10.219 -33.75 -39.375 1 97 259 ARG A N 1
ATOM 2043 C CA . ARG A 1 259 ? 9.562 -33.594 -40.688 1 97 259 ARG A CA 1
ATOM 2044 C C . ARG A 1 259 ? 10.484 -34 -41.812 1 97 259 ARG A C 1
ATOM 2046 O O . ARG A 1 259 ? 10.023 -34.375 -42.875 1 97 259 ARG A O 1
ATOM 2053 N N . LYS A 1 260 ? 11.719 -33.969 -41.562 1 97.12 260 LYS A N 1
ATOM 2054 C CA . LYS A 1 260 ? 12.672 -34.406 -42.562 1 97.12 260 LYS A CA 1
ATOM 2055 C C . LYS A 1 260 ? 12.484 -35.906 -42.875 1 97.12 260 LYS A C 1
ATOM 2057 O O . LYS A 1 260 ? 12.766 -36.344 -44 1 97.12 260 LYS A O 1
ATOM 2062 N N . TYR A 1 261 ? 11.992 -36.625 -41.969 1 97.12 261 TYR A N 1
ATOM 2063 C CA . TYR A 1 261 ? 11.836 -38.062 -42.125 1 97.12 261 TYR A CA 1
ATOM 2064 C C . TYR A 1 261 ? 10.367 -38.469 -42.188 1 97.12 261 TYR A C 1
ATOM 2066 O O . TYR A 1 261 ? 10.008 -39.469 -42.812 1 97.12 261 TYR A O 1
ATOM 2074 N N . HIS A 1 262 ? 9.562 -37.688 -41.5 1 95.88 262 HIS A N 1
ATOM 2075 C CA . HIS A 1 262 ? 8.133 -37.906 -41.406 1 95.88 262 HIS A CA 1
ATOM 2076 C C . HIS A 1 262 ? 7.332 -36.688 -41.812 1 95.88 262 HIS A C 1
ATOM 2078 O O . HIS A 1 262 ? 6.797 -35.969 -40.938 1 95.88 262 HIS A O 1
ATOM 2084 N N . PRO A 1 263 ? 7.141 -36.469 -43.062 1 94 263 PRO A N 1
ATOM 2085 C CA . PRO A 1 263 ? 6.578 -35.188 -43.531 1 94 263 PRO A CA 1
ATOM 2086 C C . PRO A 1 263 ? 5.125 -35 -43.125 1 94 263 PRO A C 1
ATOM 2088 O O . PRO A 1 263 ? 4.688 -33.875 -42.906 1 94 263 PRO A O 1
ATOM 2091 N N . ASP A 1 264 ? 4.379 -36.125 -42.938 1 91.69 264 ASP A N 1
ATOM 2092 C CA . ASP A 1 264 ? 2.941 -35.938 -42.75 1 91.69 264 ASP A CA 1
ATOM 2093 C C . ASP A 1 264 ? 2.463 -36.594 -41.469 1 91.69 264 ASP A C 1
ATOM 2095 O O . ASP A 1 264 ? 1.283 -36.5 -41.125 1 91.69 264 ASP A O 1
ATOM 2099 N N . THR A 1 265 ? 3.346 -37.25 -40.688 1 94.44 265 THR A N 1
ATOM 2100 C CA . THR A 1 265 ? 2.957 -37.938 -39.469 1 94.44 265 THR A CA 1
ATOM 2101 C C . THR A 1 265 ? 2.523 -36.938 -38.406 1 94.44 265 THR A C 1
ATOM 2103 O O . THR A 1 265 ? 3.209 -35.938 -38.156 1 94.44 265 THR A O 1
ATOM 2106 N N . PRO A 1 266 ? 1.374 -37.125 -37.781 1 96.19 266 PRO A N 1
ATOM 2107 C CA . PRO A 1 266 ? 0.927 -36.188 -36.719 1 96.19 266 PRO A CA 1
ATOM 2108 C C . PRO A 1 266 ? 1.914 -36.094 -35.562 1 96.19 266 PRO A C 1
ATOM 2110 O O . PRO A 1 266 ? 2.492 -37.094 -35.156 1 96.19 266 PRO A O 1
ATOM 2113 N N . ILE A 1 267 ? 2.102 -34.844 -35.094 1 97.94 267 ILE A N 1
ATOM 2114 C CA . ILE A 1 267 ? 2.965 -34.562 -33.969 1 97.94 267 ILE A CA 1
ATOM 2115 C C . ILE A 1 267 ? 2.168 -33.875 -32.875 1 97.94 267 ILE A C 1
ATOM 2117 O O . ILE A 1 267 ? 1.744 -32.719 -33.031 1 97.94 267 ILE A O 1
ATOM 2121 N N . ALA A 1 268 ? 1.942 -34.562 -31.781 1 98.38 268 ALA A N 1
ATOM 2122 C CA . ALA A 1 268 ? 1.347 -33.969 -30.578 1 98.38 268 ALA A CA 1
ATOM 2123 C C . ALA A 1 268 ? 2.424 -33.5 -29.594 1 98.38 268 ALA A C 1
ATOM 2125 O O . ALA A 1 268 ? 3.131 -34.344 -29.016 1 98.38 268 ALA A O 1
ATOM 2126 N N . VAL A 1 269 ? 2.553 -32.188 -29.422 1 98.56 269 VAL A N 1
ATOM 2127 C CA . VAL A 1 269 ? 3.561 -31.641 -28.516 1 98.56 269 VAL A CA 1
ATOM 2128 C C . VAL A 1 269 ? 2.893 -31.156 -27.234 1 98.56 269 VAL A C 1
ATOM 2130 O O . VAL A 1 269 ? 1.933 -30.375 -27.281 1 98.56 269 VAL A O 1
ATOM 2133 N N . LEU A 1 270 ? 3.391 -31.656 -26.141 1 98.62 270 LEU A N 1
ATOM 2134 C CA . LEU A 1 270 ? 2.939 -31.234 -24.812 1 98.62 270 LEU A CA 1
ATOM 2135 C C . LEU A 1 270 ? 4.055 -30.5 -24.078 1 98.62 270 LEU A C 1
ATOM 2137 O O . LEU A 1 270 ? 4.953 -31.141 -23.516 1 98.62 270 LEU A O 1
ATOM 2141 N N . GLY A 1 271 ? 3.914 -29.156 -23.953 1 97.44 271 GLY A N 1
ATOM 2142 C CA . GLY A 1 271 ? 4.949 -28.328 -23.344 1 97.44 271 GLY A CA 1
ATOM 2143 C C . GLY A 1 271 ? 4.688 -28.016 -21.891 1 97.44 271 GLY A C 1
ATOM 2144 O O . GLY A 1 271 ? 3.822 -28.625 -21.266 1 97.44 271 GLY A O 1
ATOM 2145 N N . GLY A 1 272 ? 5.582 -27.172 -21.297 1 96.06 272 GLY A N 1
ATOM 2146 C CA . GLY A 1 272 ? 5.512 -26.719 -19.906 1 96.06 272 GLY A CA 1
ATOM 2147 C C . GLY A 1 272 ? 6.453 -25.562 -19.609 1 96.06 272 GLY A C 1
ATOM 2148 O O . GLY A 1 272 ? 6.832 -24.812 -20.516 1 96.06 272 GLY A O 1
ATOM 2149 N N . HIS A 1 273 ? 6.633 -25.281 -18.406 1 93.19 273 HIS A N 1
ATOM 2150 C CA . HIS A 1 273 ? 7.645 -24.359 -17.922 1 93.19 273 HIS A CA 1
ATOM 2151 C C . HIS A 1 273 ? 7.086 -22.938 -17.797 1 93.19 273 HIS A C 1
ATOM 2153 O O . HIS A 1 273 ? 7.367 -22.234 -16.828 1 93.19 273 HIS A O 1
ATOM 2159 N N . ALA A 1 274 ? 6.262 -22.5 -18.688 1 91.5 274 ALA A N 1
ATOM 2160 C CA . ALA A 1 274 ? 5.809 -21.109 -18.734 1 91.5 274 ALA A CA 1
ATOM 2161 C C . ALA A 1 274 ? 4.629 -20.891 -17.781 1 91.5 274 ALA A C 1
ATOM 2163 O O . ALA A 1 274 ? 4.266 -19.75 -17.484 1 91.5 274 ALA A O 1
ATOM 2164 N N . HIS A 1 275 ? 4.027 -21.891 -17.328 1 92 275 HIS A N 1
ATOM 2165 C CA . HIS A 1 275 ? 2.941 -21.828 -16.344 1 92 275 HIS A CA 1
ATOM 2166 C C . HIS A 1 275 ? 1.708 -21.156 -16.953 1 92 275 HIS A C 1
ATOM 2168 O O . HIS A 1 275 ? 1.037 -20.359 -16.281 1 92 275 HIS A O 1
ATOM 2174 N N . ILE A 1 276 ? 1.464 -21.438 -18.266 1 92.88 276 ILE A N 1
ATOM 2175 C CA . ILE A 1 276 ? 0.329 -20.781 -18.922 1 92.88 276 ILE A CA 1
ATOM 2176 C C . ILE A 1 276 ? -0.491 -21.828 -19.672 1 92.88 276 ILE A C 1
ATOM 2178 O O . ILE A 1 276 ? 0.002 -22.922 -19.984 1 92.88 276 ILE A O 1
ATOM 2182 N N . ARG A 1 277 ? -1.745 -21.469 -19.922 1 96.12 277 ARG A N 1
ATOM 2183 C CA . ARG A 1 277 ? -2.545 -22.156 -20.938 1 96.12 277 ARG A CA 1
ATOM 2184 C C . ARG A 1 277 ? -2.262 -21.594 -22.328 1 96.12 277 ARG A C 1
ATOM 2186 O O . ARG A 1 277 ? -2.496 -20.406 -22.578 1 96.12 277 ARG A O 1
ATOM 2193 N N . SER A 1 278 ? -1.762 -22.438 -23.172 1 96.44 278 SER A N 1
ATOM 2194 C CA . SER A 1 278 ? -1.456 -21.938 -24.516 1 96.44 278 SER A CA 1
ATOM 2195 C C . SER A 1 278 ? -1.438 -23.078 -25.531 1 96.44 278 SER A C 1
ATOM 2197 O O . SER A 1 278 ? -1.283 -24.25 -25.172 1 96.44 278 SER A O 1
ATOM 2199 N N . CYS A 1 279 ? -1.654 -22.656 -26.781 1 97.38 279 CYS A N 1
ATOM 2200 C CA . CYS A 1 279 ? -1.705 -23.594 -27.906 1 97.38 279 CYS A CA 1
ATOM 2201 C C . CYS A 1 279 ? -1.3 -22.906 -29.203 1 97.38 279 CYS A C 1
ATOM 2203 O O . CYS A 1 279 ? -1.594 -21.734 -29.406 1 97.38 279 CYS A O 1
ATOM 2205 N N . ARG A 1 280 ? -0.588 -23.609 -30 1 96.25 280 ARG A N 1
ATOM 2206 C CA . ARG A 1 280 ? -0.335 -23.172 -31.375 1 96.25 280 ARG A CA 1
ATOM 2207 C C . ARG A 1 280 ? -0.214 -24.375 -32.312 1 96.25 280 ARG A C 1
ATOM 2209 O O . ARG A 1 280 ? 0.012 -25.5 -31.859 1 96.25 280 ARG A O 1
ATOM 2216 N N . GLN A 1 281 ? -0.41 -24.141 -33.531 1 95.56 281 GLN A N 1
ATOM 2217 C CA . GLN A 1 281 ? -0.271 -25.141 -34.562 1 95.56 281 GLN A CA 1
ATOM 2218 C C . GLN A 1 281 ? 0.721 -24.672 -35.625 1 95.56 281 GLN A C 1
ATOM 2220 O O . GLN A 1 281 ? 0.33 -24.078 -36.625 1 95.56 281 GLN A O 1
ATOM 2225 N N . PRO A 1 282 ? 1.997 -25.141 -35.469 1 94.12 282 PRO A N 1
ATOM 2226 C CA . PRO A 1 282 ? 3.025 -24.688 -36.406 1 94.12 282 PRO A CA 1
ATOM 2227 C C . PRO A 1 282 ? 2.787 -25.172 -37.812 1 94.12 282 PRO A C 1
ATOM 2229 O O . PRO A 1 282 ? 3.236 -24.531 -38.781 1 94.12 282 PRO A O 1
ATOM 2232 N N . ASP A 1 283 ? 2.189 -26.281 -38.031 1 92.94 283 ASP A N 1
ATOM 2233 C CA . ASP A 1 283 ? 1.763 -26.797 -39.344 1 92.94 283 ASP A CA 1
ATOM 2234 C C . ASP A 1 283 ? 0.473 -27.594 -39.219 1 92.94 283 ASP A C 1
ATOM 2236 O O . ASP A 1 283 ? -0.076 -27.734 -38.125 1 92.94 283 ASP A O 1
ATOM 2240 N N . SER A 1 284 ? -0.015 -28.156 -40.312 1 90.62 284 SER A N 1
ATOM 2241 C CA . SER A 1 284 ? -1.347 -28.75 -40.344 1 90.62 284 SER A CA 1
ATOM 2242 C C . SER A 1 284 ? -1.374 -30.078 -39.594 1 90.62 284 SER A C 1
ATOM 2244 O O . SER A 1 284 ? -2.445 -30.578 -39.219 1 90.62 284 SER A O 1
ATOM 2246 N N . ASN A 1 285 ? -0.221 -30.672 -39.312 1 94.94 285 ASN A N 1
ATOM 2247 C CA . ASN A 1 285 ? -0.178 -31.969 -38.656 1 94.94 285 ASN A CA 1
ATOM 2248 C C . ASN A 1 285 ? 0.534 -31.891 -37.312 1 94.94 285 ASN A C 1
ATOM 2250 O O . ASN A 1 285 ? 1.069 -32.875 -36.844 1 94.94 285 ASN A O 1
ATOM 2254 N N . THR A 1 286 ? 0.57 -30.672 -36.75 1 96.31 286 THR A N 1
ATOM 2255 C CA . THR A 1 286 ? 1.222 -30.484 -35.469 1 96.31 286 THR A CA 1
ATOM 2256 C C . THR A 1 286 ? 0.399 -29.562 -34.562 1 96.31 286 THR A C 1
ATOM 2258 O O . THR A 1 286 ? -0.111 -28.547 -35.031 1 96.31 286 THR A O 1
ATOM 2261 N N . MET A 1 287 ? 0.266 -29.969 -33.312 1 97.31 287 MET A N 1
ATOM 2262 C CA . MET A 1 287 ? -0.263 -29.062 -32.281 1 97.31 287 MET A CA 1
ATOM 2263 C C . MET A 1 287 ? 0.637 -29.047 -31.062 1 97.31 287 MET A C 1
ATOM 2265 O O . MET A 1 287 ? 1.105 -30.094 -30.625 1 97.31 287 MET A O 1
ATOM 2269 N N . VAL A 1 288 ? 0.971 -27.859 -30.594 1 98 288 VAL A N 1
ATOM 2270 C CA . VAL A 1 288 ? 1.74 -27.656 -29.359 1 98 288 VAL A CA 1
ATOM 2271 C C . VAL A 1 288 ? 0.833 -27.109 -28.266 1 98 288 VAL A C 1
ATOM 2273 O O . VAL A 1 288 ? 0.238 -26.031 -28.438 1 98 288 VAL A O 1
ATOM 2276 N N . LEU A 1 289 ? 0.761 -27.844 -27.156 1 98.12 289 LEU A N 1
ATOM 2277 C CA . LEU A 1 289 ? -0.149 -27.484 -26.078 1 98.12 289 LEU A CA 1
ATOM 2278 C C . LEU A 1 289 ? 0.606 -27.312 -24.766 1 98.12 289 LEU A C 1
ATOM 2280 O O . LEU A 1 289 ? 1.53 -28.078 -24.469 1 98.12 289 LEU A O 1
ATOM 2284 N N . GLU A 1 290 ? 0.317 -26.328 -24 1 97.12 290 GLU A N 1
ATOM 2285 C CA . GLU A 1 290 ? 0.721 -26.156 -22.609 1 97.12 290 GLU A CA 1
ATOM 2286 C C . GLU A 1 290 ? -0.494 -26.062 -21.688 1 97.12 290 GLU A C 1
ATOM 2288 O O . GLU A 1 290 ? -1.438 -25.328 -21.969 1 97.12 290 GLU A O 1
ATOM 2293 N N . SER A 1 291 ? -0.462 -26.828 -20.609 1 97.25 291 SER A N 1
ATOM 2294 C CA . SER A 1 291 ? -1.668 -27.016 -19.812 1 97.25 291 SER A CA 1
ATOM 2295 C C . SER A 1 291 ? -1.547 -26.328 -18.453 1 97.25 291 SER A C 1
ATOM 2297 O O . SER A 1 291 ? -2.018 -26.859 -17.438 1 97.25 291 SER A O 1
ATOM 2299 N N . GLY A 1 292 ? -0.828 -25.203 -18.406 1 94.69 292 GLY A N 1
ATOM 2300 C CA . GLY A 1 292 ? -0.884 -24.344 -17.234 1 94.69 292 GLY A CA 1
ATOM 2301 C C . GLY A 1 292 ? 0.07 -24.766 -16.125 1 94.69 292 GLY A C 1
ATOM 2302 O O . GLY A 1 292 ? 1.22 -25.125 -16.406 1 94.69 292 GLY A O 1
ATOM 2303 N N . ARG A 1 293 ? -0.438 -24.609 -14.828 1 94.56 293 ARG A N 1
ATOM 2304 C CA . ARG A 1 293 ? 0.43 -24.766 -13.664 1 94.56 293 ARG A CA 1
ATOM 2305 C C . ARG A 1 293 ? -0.368 -25.188 -12.438 1 94.56 293 ARG A C 1
ATOM 2307 O O . ARG A 1 293 ? -1.596 -25.062 -12.422 1 94.56 293 ARG A O 1
ATOM 2314 N N . PHE A 1 294 ? 0.254 -25.766 -11.43 1 95.38 294 PHE A N 1
ATOM 2315 C CA . PHE A 1 294 ? -0.173 -25.922 -10.039 1 95.38 294 PHE A CA 1
ATOM 2316 C C . PHE A 1 294 ? -1.449 -26.75 -9.953 1 95.38 294 PHE A C 1
ATOM 2318 O O . PHE A 1 294 ? -2.291 -26.516 -9.086 1 95.38 294 PHE A O 1
ATOM 2325 N N . MET A 1 295 ? -1.676 -27.578 -10.93 1 96.31 295 MET A N 1
ATOM 2326 C CA . MET A 1 295 ? -2.869 -28.422 -11.008 1 96.31 295 MET A CA 1
ATOM 2327 C C . MET A 1 295 ? -4.129 -27.562 -11.109 1 96.31 295 MET A C 1
ATOM 2329 O O . MET A 1 295 ? -5.18 -27.938 -10.586 1 96.31 295 MET A O 1
ATOM 2333 N N . GLU A 1 296 ? -3.93 -26.438 -11.688 1 97.56 296 GLU A N 1
ATOM 2334 C CA . GLU A 1 296 ? -5.102 -25.609 -11.984 1 97.56 296 GLU A CA 1
ATOM 2335 C C . GLU A 1 296 ? -5.836 -26.125 -13.219 1 97.56 296 GLU A C 1
ATOM 2337 O O . GLU A 1 296 ? -7.055 -25.953 -13.336 1 97.56 296 GLU A O 1
ATOM 2342 N N . THR A 1 297 ? -5.055 -26.703 -14.102 1 98.06 297 THR A N 1
ATOM 2343 C CA . THR A 1 297 ? -5.566 -27.094 -15.406 1 98.06 297 THR A CA 1
ATOM 2344 C C . THR A 1 297 ? -5.109 -28.516 -15.766 1 98.06 297 THR A C 1
ATOM 2346 O O . THR A 1 297 ? -3.939 -28.859 -15.578 1 98.06 297 THR A O 1
ATOM 2349 N N . VAL A 1 298 ? -6.02 -29.281 -16.203 1 98.69 298 VAL A N 1
ATOM 2350 C CA . VAL A 1 298 ? -5.711 -30.5 -16.922 1 98.69 298 VAL A CA 1
ATOM 2351 C C . VAL A 1 298 ? -5.957 -30.297 -18.422 1 98.69 298 VAL A C 1
ATOM 2353 O O . VAL A 1 298 ? -7.062 -29.922 -18.828 1 98.69 298 VAL A O 1
ATOM 2356 N N . GLY A 1 299 ? -4.934 -30.531 -19.188 1 98.75 299 GLY A N 1
ATOM 2357 C CA . GLY A 1 299 ? -5.082 -30.359 -20.625 1 98.75 299 GLY A CA 1
ATOM 2358 C C . GLY A 1 299 ? -5.688 -31.562 -21.328 1 98.75 299 GLY A C 1
ATOM 2359 O O . GLY A 1 299 ? -5.426 -32.688 -20.938 1 98.75 299 GLY A O 1
ATOM 2360 N N . TRP A 1 300 ? -6.5 -31.344 -22.344 1 98.88 300 TRP A N 1
ATOM 2361 C CA . TRP A 1 300 ? -7.047 -32.344 -23.234 1 98.88 300 TRP A CA 1
ATOM 2362 C C . TRP A 1 300 ? -6.633 -32.062 -24.688 1 98.88 300 TRP A C 1
ATOM 2364 O O . TRP A 1 300 ? -6.789 -30.953 -25.172 1 98.88 300 TRP A O 1
ATOM 2374 N N . MET A 1 301 ? -6.066 -33 -25.312 1 98.69 301 MET A N 1
ATOM 2375 C CA . MET A 1 301 ? -5.773 -32.938 -26.734 1 98.69 301 MET A CA 1
ATOM 2376 C C . MET A 1 301 ? -6.277 -34.188 -27.453 1 98.69 301 MET A C 1
ATOM 2378 O O . MET A 1 301 ? -6.121 -35.312 -26.953 1 98.69 301 MET A O 1
ATOM 2382 N N . SER A 1 302 ? -6.965 -34 -28.578 1 97.88 302 SER A N 1
ATOM 2383 C CA . SER A 1 302 ? -7.375 -35.125 -29.406 1 97.88 302 SER A CA 1
ATOM 2384 C C . SER A 1 302 ? -6.82 -35.031 -30.812 1 97.88 302 SER A C 1
ATOM 2386 O O . SER A 1 302 ? -6.652 -33.906 -31.344 1 97.88 302 SER A O 1
ATOM 2388 N N . VAL A 1 303 ? -6.508 -36.125 -31.344 1 97 303 VAL A N 1
ATOM 2389 C CA . VAL A 1 303 ? -6.023 -36.25 -32.719 1 97 303 VAL A CA 1
ATOM 2390 C C . VAL A 1 303 ? -6.922 -37.219 -33.5 1 97 303 VAL A C 1
ATOM 2392 O O . VAL A 1 303 ? -7.047 -38.406 -33.156 1 97 303 VAL A O 1
ATOM 2395 N N . SER A 1 304 ? -7.574 -36.75 -34.5 1 94.56 304 SER A N 1
ATOM 2396 C CA . SER A 1 304 ? -8.336 -37.562 -35.438 1 94.56 304 SER A CA 1
ATOM 2397 C C . SER A 1 304 ? -7.547 -37.812 -36.719 1 94.56 304 SER A C 1
ATOM 2399 O O . SER A 1 304 ? -7.285 -36.906 -37.5 1 94.56 304 SER A O 1
ATOM 2401 N N . LEU A 1 305 ? -7.191 -39.062 -36.875 1 88.19 305 LEU A N 1
ATOM 2402 C CA . LEU A 1 305 ? -6.375 -39.438 -38.031 1 88.19 305 LEU A CA 1
ATOM 2403 C C . LEU A 1 305 ? -7.23 -39.531 -39.281 1 88.19 305 LEU A C 1
ATOM 2405 O O . LEU A 1 305 ? -8.391 -39.969 -39.219 1 88.19 305 LEU A O 1
ATOM 2409 N N . ASN A 1 306 ? -6.945 -38.719 -40.312 1 72.69 306 ASN A N 1
ATOM 2410 C CA . ASN A 1 306 ? -7.707 -38.719 -41.531 1 72.69 306 ASN A CA 1
ATOM 2411 C C . ASN A 1 306 ? -7.699 -40.094 -42.188 1 72.69 306 ASN A C 1
ATOM 2413 O O . ASN A 1 306 ? -6.637 -40.656 -42.469 1 72.69 306 ASN A O 1
ATOM 2417 N N . LYS A 1 307 ? -8.867 -40.719 -42.25 1 64.94 307 LYS A N 1
ATOM 2418 C CA . LYS A 1 307 ? -9.055 -42.094 -42.719 1 64.94 307 LYS A CA 1
ATOM 2419 C C . LYS A 1 307 ? -9.094 -42.125 -44.25 1 64.94 307 LYS A C 1
ATOM 2421 O O . LYS A 1 307 ? -8.977 -43.219 -44.844 1 64.94 307 LYS A O 1
ATOM 2426 N N . THR A 1 308 ? -9.266 -40.969 -44.844 1 56.97 308 THR A N 1
ATOM 2427 C CA . THR A 1 308 ? -9.484 -41.062 -46.281 1 56.97 308 THR A CA 1
ATOM 2428 C C . THR A 1 308 ? -8.156 -41.219 -47.031 1 56.97 308 THR A C 1
ATOM 2430 O O . THR A 1 308 ? -8.023 -42.062 -47.906 1 56.97 308 THR A O 1
ATOM 2433 N N . SER A 1 309 ? -7.227 -40.188 -46.875 1 63.84 309 SER A N 1
ATOM 2434 C CA . SER A 1 309 ? -5.902 -40.312 -47.5 1 63.84 309 SER A CA 1
ATOM 2435 C C . SER A 1 309 ? -4.805 -40.031 -46.469 1 63.84 309 SER A C 1
ATOM 2437 O O . SER A 1 309 ? -4.957 -39.156 -45.594 1 63.84 309 SER A O 1
ATOM 2439 N N . PRO A 1 310 ? -3.857 -40.906 -46.5 1 59.59 310 PRO A N 1
ATOM 2440 C CA . PRO A 1 310 ? -2.744 -40.688 -45.594 1 59.59 310 PRO A CA 1
ATOM 2441 C C . PRO A 1 310 ? -2.186 -39.25 -45.688 1 59.59 310 PRO A C 1
ATOM 2443 O O . PRO A 1 310 ? -1.56 -38.781 -44.75 1 59.59 310 PRO A O 1
ATOM 2446 N N . ALA A 1 311 ? -2.592 -38.594 -46.781 1 66.81 311 ALA A N 1
ATOM 2447 C CA . ALA A 1 311 ? -2.014 -37.281 -47.031 1 66.81 311 ALA A CA 1
ATOM 2448 C C . ALA A 1 311 ? -2.896 -36.188 -46.438 1 66.81 311 ALA A C 1
ATOM 2450 O O . ALA A 1 311 ? -2.455 -35.062 -46.281 1 66.81 311 ALA A O 1
ATOM 2451 N N . SER A 1 312 ? -4.047 -36.594 -46 1 79.81 312 SER A N 1
ATOM 2452 C CA . SER A 1 312 ? -4.926 -35.562 -45.438 1 79.81 312 SER A CA 1
ATOM 2453 C C . SER A 1 312 ? -4.535 -35.219 -44 1 79.81 312 SER A C 1
ATOM 2455 O O . SER A 1 312 ? -4.184 -36.125 -43.219 1 79.81 312 SER A O 1
ATOM 2457 N N . PRO A 1 313 ? -4.504 -33.906 -43.688 1 88 313 PRO A N 1
ATOM 2458 C CA . PRO A 1 313 ? -4.055 -33.5 -42.344 1 88 313 PRO A CA 1
ATOM 2459 C C . PRO A 1 313 ? -4.945 -34.031 -41.25 1 88 313 PRO A C 1
ATOM 2461 O O . PRO A 1 313 ? -6.156 -34.188 -41.438 1 88 313 PRO A O 1
ATOM 2464 N N . ALA A 1 314 ? -4.312 -34.438 -40.156 1 92.62 314 ALA A N 1
ATOM 2465 C CA . ALA A 1 314 ? -5.051 -34.812 -38.938 1 92.62 314 ALA A CA 1
ATOM 2466 C C . ALA A 1 314 ? -5.777 -33.625 -38.344 1 92.62 314 ALA A C 1
ATOM 2468 O O . ALA A 1 314 ? -5.395 -32.469 -38.562 1 92.62 314 ALA A O 1
ATOM 2469 N N . ILE A 1 315 ? -6.855 -33.906 -37.688 1 94.06 315 ILE A N 1
ATOM 2470 C CA . ILE A 1 315 ? -7.598 -32.844 -37 1 94.06 315 ILE A CA 1
ATOM 2471 C C . ILE A 1 315 ? -7.246 -32.875 -35.5 1 94.06 315 ILE A C 1
ATOM 2473 O O . ILE A 1 315 ? -7.375 -33.875 -34.844 1 94.06 315 ILE A O 1
ATOM 2477 N N . PHE A 1 316 ? -6.754 -31.734 -35.094 1 96.81 316 PHE A N 1
ATOM 2478 C CA . PHE A 1 316 ? -6.414 -31.578 -33.656 1 96.81 316 PHE A CA 1
ATOM 2479 C C . PHE A 1 316 ? -7.453 -30.719 -32.969 1 96.81 316 PHE A C 1
ATOM 2481 O O . PHE A 1 316 ? -7.938 -29.734 -33.5 1 96.81 316 PHE A O 1
ATOM 2488 N N . GLU A 1 317 ? -7.824 -31.125 -31.734 1 97.25 317 GLU A N 1
ATOM 2489 C CA . GLU A 1 317 ? -8.664 -30.312 -30.859 1 97.25 317 GLU A CA 1
ATOM 2490 C C . GLU A 1 317 ? -8.102 -30.281 -29.438 1 97.25 317 GLU A C 1
ATOM 2492 O O . GLU A 1 317 ? -7.383 -31.203 -29.031 1 97.25 317 GLU A O 1
ATOM 2497 N N . ARG A 1 318 ? -8.367 -29.203 -28.766 1 98.31 318 ARG A N 1
ATOM 2498 C CA . ARG A 1 318 ? -7.883 -29.125 -27.391 1 98.31 318 ARG A CA 1
ATOM 2499 C C . ARG A 1 318 ? -8.969 -28.578 -26.469 1 98.31 318 ARG A C 1
ATOM 2501 O O . ARG A 1 318 ? -9.93 -27.953 -26.922 1 98.31 318 ARG A O 1
ATOM 2508 N N . ARG A 1 319 ? -8.828 -28.875 -25.172 1 98.62 319 ARG A N 1
ATOM 2509 C CA . ARG A 1 319 ? -9.609 -28.297 -24.078 1 98.62 319 ARG A CA 1
ATOM 2510 C C . ARG A 1 319 ? -8.75 -28.094 -22.844 1 98.62 319 ARG A C 1
ATOM 2512 O O . ARG A 1 319 ? -7.867 -28.906 -22.547 1 98.62 319 ARG A O 1
ATOM 2519 N N . TYR A 1 320 ? -8.961 -26.969 -22.156 1 98.69 320 TYR A N 1
ATOM 2520 C CA . TYR A 1 320 ? -8.375 -26.734 -20.844 1 98.69 320 TYR A CA 1
ATOM 2521 C C . TYR A 1 320 ? -9.391 -27.016 -19.734 1 98.69 320 TYR A C 1
ATOM 2523 O O . TYR A 1 320 ? -10.328 -26.234 -19.531 1 98.69 320 TYR A O 1
ATOM 2531 N N . LEU A 1 321 ? -9.195 -28.047 -18.953 1 98.81 321 LEU A N 1
ATOM 2532 C CA . LEU A 1 321 ? -10.125 -28.438 -17.906 1 98.81 321 LEU A CA 1
ATOM 2533 C C . LEU A 1 321 ? -9.734 -27.797 -16.562 1 98.81 321 LEU A C 1
ATOM 2535 O O . LEU A 1 321 ? -8.586 -27.938 -16.125 1 98.81 321 LEU A O 1
ATOM 2539 N N . ASP A 1 322 ? -10.68 -27.125 -15.93 1 98.5 322 ASP A N 1
ATOM 2540 C CA . ASP A 1 322 ? -10.43 -26.781 -14.531 1 98.5 322 ASP A CA 1
ATOM 2541 C C . ASP A 1 322 ? -10.297 -28.031 -13.664 1 98.5 322 ASP A C 1
ATOM 2543 O O . ASP A 1 322 ? -11.141 -28.922 -13.727 1 98.5 322 ASP A O 1
ATOM 2547 N N . ALA A 1 323 ? -9.266 -28.031 -12.883 1 98.56 323 ALA A N 1
ATOM 2548 C CA . ALA A 1 323 ? -8.992 -29.234 -12.078 1 98.56 323 ALA A CA 1
ATOM 2549 C C . ALA A 1 323 ? -9.859 -29.25 -10.82 1 98.56 323 ALA A C 1
ATOM 2551 O O . ALA A 1 323 ? -9.406 -28.859 -9.742 1 98.56 323 ALA A O 1
ATOM 2552 N N . ASN A 1 324 ? -11.078 -29.797 -10.938 1 98.38 324 ASN A N 1
ATOM 2553 C CA . ASN A 1 324 ? -11.984 -29.953 -9.805 1 98.38 324 ASN A CA 1
ATOM 2554 C C . ASN A 1 324 ? -12.914 -31.156 -10 1 98.38 324 ASN A C 1
ATOM 2556 O O . ASN A 1 324 ? -12.992 -31.719 -11.094 1 98.38 324 ASN A O 1
ATOM 2560 N N . ARG A 1 325 ? -13.602 -31.531 -8.984 1 97.5 325 ARG A N 1
ATOM 2561 C CA . ARG A 1 325 ? -14.414 -32.75 -8.961 1 97.5 325 ARG A CA 1
ATOM 2562 C C . ARG A 1 325 ? -15.602 -32.625 -9.914 1 97.5 325 ARG A C 1
ATOM 2564 O O . ARG A 1 325 ? -15.984 -33.594 -10.562 1 97.5 325 ARG A O 1
ATOM 2571 N N . ILE A 1 326 ? -16.203 -31.453 -10.008 1 97.88 326 ILE A N 1
ATOM 2572 C CA . ILE A 1 326 ? -17.359 -31.25 -10.867 1 97.88 326 ILE A CA 1
ATOM 2573 C C . ILE A 1 326 ? -16.969 -31.5 -12.32 1 97.88 326 ILE A C 1
ATOM 2575 O O . ILE A 1 326 ? -17.672 -32.188 -13.047 1 97.88 326 ILE A O 1
ATOM 2579 N N . THR A 1 327 ? -15.914 -30.922 -12.719 1 98.62 327 THR A N 1
ATOM 2580 C CA . THR A 1 327 ? -15.391 -31.109 -14.07 1 98.62 327 THR A CA 1
ATOM 2581 C C . THR A 1 327 ? -15.094 -32.594 -14.336 1 98.62 327 THR A C 1
ATOM 2583 O O . THR A 1 327 ? -15.477 -33.125 -15.375 1 98.62 327 THR A O 1
ATOM 2586 N N . TYR A 1 328 ? -14.445 -33.25 -13.383 1 98.81 328 TYR A N 1
ATOM 2587 C CA . TYR A 1 328 ? -14.062 -34.656 -13.531 1 98.81 328 TYR A CA 1
ATOM 2588 C C . TYR A 1 328 ? -15.297 -35.531 -13.648 1 98.81 328 TYR A C 1
ATOM 2590 O O . TYR A 1 328 ? -15.359 -36.406 -14.523 1 98.81 328 TYR A O 1
ATOM 2598 N N . MET A 1 329 ? -16.234 -35.281 -12.789 1 98.62 329 MET A N 1
ATOM 2599 C CA . MET A 1 329 ? -17.453 -36.094 -12.812 1 98.62 329 MET A CA 1
ATOM 2600 C C . MET A 1 329 ? -18.219 -35.906 -14.117 1 98.62 329 MET A C 1
ATOM 2602 O O . MET A 1 329 ? -18.734 -36.844 -14.695 1 98.62 329 MET A O 1
ATOM 2606 N N . TYR A 1 330 ? -18.297 -34.688 -14.555 1 98.5 330 TYR A N 1
ATOM 2607 C CA . TYR A 1 330 ? -19 -34.375 -15.789 1 98.5 330 TYR A CA 1
ATOM 2608 C C . TYR A 1 330 ? -18.422 -35.156 -16.969 1 98.5 330 TYR A C 1
ATOM 2610 O O . TYR A 1 330 ? -19.156 -35.875 -17.672 1 98.5 330 TYR A O 1
ATOM 2618 N N . HIS A 1 331 ? -17.156 -35.125 -17.188 1 98.5 331 HIS A N 1
ATOM 2619 C CA . HIS A 1 331 ? -16.531 -35.688 -18.375 1 98.5 331 HIS A CA 1
ATOM 2620 C C . HIS A 1 331 ? -16.422 -37.188 -18.25 1 98.5 331 HIS A C 1
ATOM 2622 O O . HIS A 1 331 ? -16.344 -37.906 -19.266 1 98.5 331 HIS A O 1
ATOM 2628 N N . SER A 1 332 ? -16.391 -37.719 -17.016 1 98.06 332 SER A N 1
ATOM 2629 C CA . SER A 1 332 ? -16.297 -39.156 -16.828 1 98.06 332 SER A CA 1
ATOM 2630 C C . SER A 1 332 ? -17.688 -39.812 -16.703 1 98.06 332 SER A C 1
ATOM 2632 O O . SER A 1 332 ? -17.797 -41 -16.469 1 98.06 332 SER A O 1
ATOM 2634 N N . SER A 1 333 ? -18.703 -39 -16.766 1 96.38 333 SER A N 1
ATOM 2635 C CA . SER A 1 333 ? -20.078 -39.469 -16.625 1 96.38 333 SER A CA 1
ATOM 2636 C C . SER A 1 333 ? -20.281 -40.219 -15.312 1 96.38 333 SER A C 1
ATOM 2638 O O . SER A 1 333 ? -20.859 -41.312 -15.305 1 96.38 333 SER A O 1
ATOM 2640 N N . ARG A 1 334 ? -19.672 -39.656 -14.281 1 97.56 334 ARG A N 1
ATOM 2641 C CA . ARG A 1 334 ? -19.828 -40.188 -12.938 1 97.56 334 ARG A CA 1
ATOM 2642 C C . ARG A 1 334 ? -20.562 -39.188 -12.031 1 97.56 334 ARG A C 1
ATOM 2644 O O . ARG A 1 334 ? -20.75 -38.031 -12.398 1 97.56 334 ARG A O 1
ATOM 2651 N N . THR A 1 335 ? -21.062 -39.688 -10.93 1 97 335 THR A N 1
ATOM 2652 C CA . THR A 1 335 ? -21.703 -38.906 -9.891 1 97 335 THR A CA 1
ATOM 2653 C C . THR A 1 335 ? -20.922 -39 -8.578 1 97 335 THR A C 1
ATOM 2655 O O . THR A 1 335 ? -19.938 -39.75 -8.5 1 97 335 THR A O 1
ATOM 2658 N N . GLU A 1 336 ? -21.375 -38.281 -7.609 1 95.38 336 GLU A N 1
ATOM 2659 C CA . GLU A 1 336 ? -20.719 -38.312 -6.305 1 95.38 336 GLU A CA 1
ATOM 2660 C C . GLU A 1 336 ? -20.703 -39.719 -5.727 1 95.38 336 GLU A C 1
ATOM 2662 O O . GLU A 1 336 ? -19.797 -40.062 -4.98 1 95.38 336 GLU A O 1
ATOM 2667 N N . GLN A 1 337 ? -21.578 -40.562 -6.145 1 95.88 337 GLN A N 1
ATOM 2668 C CA . GLN A 1 337 ? -21.781 -41.875 -5.57 1 95.88 337 GLN A CA 1
ATOM 2669 C C . GLN A 1 337 ? -20.781 -42.875 -6.16 1 95.88 337 GLN A C 1
ATOM 2671 O O . GLN A 1 337 ? -20.453 -43.875 -5.52 1 95.88 337 GLN A O 1
ATOM 2676 N N . ASN A 1 338 ? -20.312 -42.625 -7.359 1 97.44 338 ASN A N 1
ATOM 2677 C CA . ASN A 1 338 ? -19.5 -43.656 -8.016 1 97.44 338 ASN A CA 1
ATOM 2678 C C . ASN A 1 338 ? -18.234 -43.062 -8.633 1 97.44 338 ASN A C 1
ATOM 2680 O O . ASN A 1 338 ? -17.625 -43.656 -9.508 1 97.44 338 ASN A O 1
ATOM 2684 N N . PHE A 1 339 ? -17.891 -41.938 -8.242 1 98.44 339 PHE A N 1
ATOM 2685 C CA . PHE A 1 339 ? -16.734 -41.25 -8.82 1 98.44 339 PHE A CA 1
ATOM 2686 C C . PHE A 1 339 ? -15.438 -41.75 -8.188 1 98.44 339 PHE A C 1
ATOM 2688 O O . PHE A 1 339 ? -14.445 -41.969 -8.883 1 98.44 339 PHE A O 1
ATOM 2695 N N . ASP A 1 340 ? -15.406 -42.031 -6.93 1 98.31 340 ASP A N 1
ATOM 2696 C CA . ASP A 1 340 ? -14.18 -42.312 -6.191 1 98.31 340 ASP A CA 1
ATOM 2697 C C . ASP A 1 340 ? -13.672 -43.719 -6.48 1 98.31 340 ASP A C 1
ATOM 2699 O O . ASP A 1 340 ? -14.414 -44.688 -6.336 1 98.31 340 ASP A O 1
ATOM 2703 N N . SER A 1 341 ? -12.414 -43.781 -6.895 1 97.19 341 SER A N 1
ATOM 2704 C CA . SER A 1 341 ? -11.75 -45.094 -7.023 1 97.19 341 SER A CA 1
ATOM 2705 C C . SER A 1 341 ? -10.945 -45.406 -5.77 1 97.19 341 SER A C 1
ATOM 2707 O O . SER A 1 341 ? -10.617 -44.531 -4.98 1 97.19 341 SER A O 1
ATOM 2709 N N . ALA A 1 342 ? -10.68 -46.688 -5.633 1 96.31 342 ALA A N 1
ATOM 2710 C CA . ALA A 1 342 ? -9.883 -47.125 -4.484 1 96.31 342 ALA A CA 1
ATOM 2711 C C . ALA A 1 342 ? -8.5 -46.469 -4.492 1 96.31 342 ALA A C 1
ATOM 2713 O O . ALA A 1 342 ? -8.016 -46.031 -3.453 1 96.31 342 ALA A O 1
ATOM 2714 N N . ASN A 1 343 ? -7.863 -46.406 -5.629 1 95.12 343 ASN A N 1
ATOM 2715 C CA . ASN A 1 343 ? -6.551 -45.781 -5.75 1 95.12 343 ASN A CA 1
ATOM 2716 C C . ASN A 1 343 ? -6.594 -44.281 -5.422 1 95.12 343 ASN A C 1
ATOM 2718 O O . ASN A 1 343 ? -5.699 -43.781 -4.754 1 95.12 343 ASN A O 1
ATOM 2722 N N . GLY A 1 344 ? -7.613 -43.625 -5.977 1 96.69 344 GLY A N 1
ATOM 2723 C CA . GLY A 1 344 ? -7.766 -42.219 -5.688 1 96.69 344 GLY A CA 1
ATOM 2724 C C . GLY A 1 344 ? -7.922 -41.938 -4.207 1 96.69 344 GLY A C 1
ATOM 2725 O O . GLY A 1 344 ? -7.266 -41.031 -3.672 1 96.69 344 GLY A O 1
ATOM 2726 N N . LEU A 1 345 ? -8.719 -42.688 -3.531 1 97.25 345 LEU A N 1
ATOM 2727 C CA . LEU A 1 345 ? -8.969 -42.5 -2.105 1 97.25 345 LEU A CA 1
ATOM 2728 C C . LEU A 1 345 ? -7.707 -42.781 -1.295 1 97.25 345 LEU A C 1
ATOM 2730 O O . LEU A 1 345 ? -7.441 -42.125 -0.295 1 97.25 345 LEU A O 1
ATOM 2734 N N . GLU A 1 346 ? -7.004 -43.781 -1.688 1 95.69 346 GLU A N 1
ATOM 2735 C CA . GLU A 1 346 ? -5.762 -44.125 -1.01 1 95.69 346 GLU A CA 1
ATOM 2736 C C . GLU A 1 346 ? -4.762 -43 -1.063 1 95.69 346 GLU A C 1
ATOM 2738 O O . GLU A 1 346 ? -4.129 -42.656 -0.056 1 95.69 346 GLU A O 1
ATOM 2743 N N . ILE A 1 347 ? -4.625 -42.406 -2.199 1 94.5 347 ILE A N 1
ATOM 2744 C CA . ILE A 1 347 ? -3.664 -41.344 -2.385 1 94.5 347 ILE A CA 1
ATOM 2745 C C . ILE A 1 347 ? -4.102 -40.125 -1.581 1 94.5 347 ILE A C 1
ATOM 2747 O O . ILE A 1 347 ? -3.277 -39.438 -0.962 1 94.5 347 ILE A O 1
ATOM 2751 N N . ASP A 1 348 ? -5.344 -39.781 -1.626 1 95.56 348 ASP A N 1
ATOM 2752 C CA . ASP A 1 348 ? -5.848 -38.656 -0.843 1 95.56 348 ASP A CA 1
ATOM 2753 C C . ASP A 1 348 ? -5.582 -38.875 0.646 1 95.56 348 ASP A C 1
ATOM 2755 O O . ASP A 1 348 ? -5.195 -37.938 1.348 1 95.56 348 ASP A O 1
ATOM 2759 N N . ALA A 1 349 ? -5.844 -40.094 1.108 1 95.38 349 ALA A N 1
ATOM 2760 C CA . ALA A 1 349 ? -5.574 -40.406 2.51 1 95.38 349 ALA A CA 1
ATOM 2761 C C . ALA A 1 349 ? -4.09 -40.25 2.828 1 95.38 349 ALA A C 1
ATOM 2763 O O . ALA A 1 349 ? -3.725 -39.75 3.895 1 95.38 349 ALA A O 1
ATOM 2764 N N . PHE A 1 350 ? -3.307 -40.719 1.962 1 93.19 350 PHE A N 1
ATOM 2765 C CA . PHE A 1 350 ? -1.863 -40.625 2.133 1 93.19 350 PHE A CA 1
ATOM 2766 C C . PHE A 1 350 ? -1.43 -39.156 2.236 1 93.19 350 PHE A C 1
ATOM 2768 O O . PHE A 1 350 ? -0.688 -38.781 3.148 1 93.19 350 PHE A O 1
ATOM 2775 N N . ASN A 1 351 ? -1.86 -38.344 1.277 1 92.94 351 ASN A N 1
ATOM 2776 C CA . ASN A 1 351 ? -1.493 -36.906 1.261 1 92.94 351 ASN A CA 1
ATOM 2777 C C . ASN A 1 351 ? -2.01 -36.188 2.5 1 92.94 351 ASN A C 1
ATOM 2779 O O . ASN A 1 351 ? -1.329 -35.312 3.039 1 92.94 351 ASN A O 1
ATOM 2783 N N . ARG A 1 352 ? -3.162 -36.5 2.949 1 93.44 352 ARG A N 1
ATOM 2784 C CA . ARG A 1 352 ? -3.699 -35.906 4.176 1 93.44 352 ARG A CA 1
ATOM 2785 C C . ARG A 1 352 ? -2.842 -36.281 5.379 1 93.44 352 ARG A C 1
ATOM 2787 O O . ARG A 1 352 ? -2.607 -35.438 6.262 1 93.44 352 ARG A O 1
ATOM 2794 N N . ASN A 1 353 ? -2.488 -37.531 5.422 1 92.69 353 ASN A N 1
ATOM 2795 C CA . ASN A 1 353 ? -1.616 -37.969 6.504 1 92.69 353 ASN A CA 1
ATOM 2796 C C . ASN A 1 353 ? -0.298 -37.219 6.516 1 92.69 353 ASN A C 1
ATOM 2798 O O . ASN A 1 353 ? 0.191 -36.812 7.578 1 92.69 353 ASN A O 1
ATOM 2802 N N . LEU A 1 354 ? 0.302 -37 5.344 1 90.62 354 LEU A N 1
ATOM 2803 C CA . LEU A 1 354 ? 1.534 -36.25 5.258 1 90.62 354 LEU A CA 1
ATOM 2804 C C . LEU A 1 354 ? 1.31 -34.812 5.738 1 90.62 354 LEU A C 1
ATOM 2806 O O . LEU A 1 354 ? 2.174 -34.219 6.402 1 90.62 354 LEU A O 1
ATOM 2810 N N . THR A 1 355 ? 0.184 -34.25 5.34 1 92.31 355 THR A N 1
ATOM 2811 C CA . THR A 1 355 ? -0.171 -32.875 5.746 1 92.31 355 THR A CA 1
ATOM 2812 C C . THR A 1 355 ? -0.205 -32.781 7.27 1 92.31 355 THR A C 1
ATOM 2814 O O . THR A 1 355 ? 0.288 -31.797 7.836 1 92.31 355 THR A O 1
ATOM 2817 N N . THR A 1 356 ? -0.768 -33.75 7.887 1 92.94 356 THR A N 1
ATOM 2818 C CA . THR A 1 356 ? -0.856 -33.781 9.344 1 92.94 356 THR A CA 1
ATOM 2819 C C . THR A 1 356 ? 0.524 -33.969 9.961 1 92.94 356 THR A C 1
ATOM 2821 O O . THR A 1 356 ? 0.906 -33.219 10.875 1 92.94 356 THR A O 1
ATOM 2824 N N . ARG A 1 357 ? 1.263 -34.875 9.453 1 89.62 357 ARG A N 1
ATOM 2825 C CA . ARG A 1 357 ? 2.572 -35.219 10 1 89.62 357 ARG A CA 1
ATOM 2826 C C . ARG A 1 357 ? 3.535 -34.031 9.875 1 89.62 357 ARG A C 1
ATOM 2828 O O . ARG A 1 357 ? 4.391 -33.844 10.742 1 89.62 357 ARG A O 1
ATOM 2835 N N . TRP A 1 358 ? 3.389 -33.344 8.812 1 91 358 TRP A N 1
ATOM 2836 C CA . TRP A 1 358 ? 4.316 -32.25 8.57 1 91 358 TRP A CA 1
ATOM 2837 C C . TRP A 1 358 ? 3.727 -30.922 9.031 1 91 358 TRP A C 1
ATOM 2839 O O . TRP A 1 358 ? 4.316 -29.859 8.812 1 91 358 TRP A O 1
ATOM 2849 N N . ASP A 1 359 ? 2.564 -30.922 9.617 1 92.38 359 ASP A N 1
ATOM 2850 C CA . ASP A 1 359 ? 1.88 -29.766 10.18 1 92.38 359 ASP A CA 1
ATOM 2851 C C . ASP A 1 359 ? 1.734 -28.656 9.141 1 92.38 359 ASP A C 1
ATOM 2853 O O . ASP A 1 359 ? 2.043 -27.5 9.414 1 92.38 359 ASP A O 1
ATOM 2857 N N . LEU A 1 360 ? 1.37 -29.062 7.902 1 92.75 360 LEU A N 1
ATOM 2858 C CA . LEU A 1 360 ? 1.312 -28.109 6.797 1 92.75 360 LEU A CA 1
ATOM 2859 C C . LEU A 1 360 ? 0.197 -27.094 7.012 1 92.75 360 LEU A C 1
ATOM 2861 O O . LEU A 1 360 ? 0.206 -26.016 6.406 1 92.75 360 LEU A O 1
ATOM 2865 N N . GLU A 1 361 ? -0.751 -27.375 7.871 1 91.56 361 GLU A N 1
ATOM 2866 C CA . GLU A 1 361 ? -1.886 -26.484 8.109 1 91.56 361 GLU A CA 1
ATOM 2867 C C . GLU A 1 361 ? -1.652 -25.609 9.336 1 91.56 361 GLU A C 1
ATOM 2869 O O . GLU A 1 361 ? -2.539 -24.859 9.75 1 91.56 361 GLU A O 1
ATOM 2874 N N . LYS A 1 362 ? -0.509 -25.688 9.898 1 92.12 362 LYS A N 1
ATOM 2875 C CA . LYS A 1 362 ? -0.191 -24.797 11.016 1 92.12 362 LYS A CA 1
ATOM 2876 C C . LYS A 1 362 ? -0.333 -23.328 10.602 1 92.12 362 LYS A C 1
ATOM 2878 O O . LYS A 1 362 ? 0.243 -22.906 9.602 1 92.12 362 LYS A O 1
ATOM 2883 N N . VAL A 1 363 ? -1.107 -22.609 11.391 1 93.56 363 VAL A N 1
ATOM 2884 C CA . VAL A 1 363 ? -1.388 -21.203 11.094 1 93.56 363 VAL A CA 1
ATOM 2885 C C . VAL A 1 363 ? -0.33 -20.312 11.742 1 93.56 363 VAL A C 1
ATOM 2887 O O . VAL A 1 363 ? -0.149 -20.344 12.961 1 93.56 363 VAL A O 1
ATOM 2890 N N . HIS A 1 364 ? 0.416 -19.516 10.883 1 94.81 364 HIS A N 1
ATOM 2891 C CA . HIS A 1 364 ? 1.348 -18.531 11.406 1 94.81 364 HIS A CA 1
ATOM 2892 C C . HIS A 1 364 ? 0.61 -17.297 11.922 1 94.81 364 HIS A C 1
ATOM 2894 O O . HIS A 1 364 ? 0.986 -16.734 12.953 1 94.81 364 HIS A O 1
ATOM 2900 N N . GLY A 1 365 ? -0.356 -16.891 11.273 1 95.38 365 GLY A N 1
ATOM 2901 C CA . GLY A 1 365 ? -1.188 -15.727 11.555 1 95.38 365 GLY A CA 1
ATOM 2902 C C . GLY A 1 365 ? -2.256 -15.492 10.5 1 95.38 365 GLY A C 1
ATOM 2903 O O . GLY A 1 365 ? -2.496 -16.344 9.648 1 95.38 365 GLY A O 1
ATOM 2904 N N . CYS A 1 366 ? -2.936 -14.344 10.641 1 94.25 366 CYS A N 1
ATOM 2905 C CA . CYS A 1 366 ? -4.066 -14.047 9.766 1 94.25 366 CYS A CA 1
ATOM 2906 C C . CYS A 1 366 ? -3.766 -12.852 8.867 1 94.25 366 CYS A C 1
ATOM 2908 O O . CYS A 1 366 ? -3.186 -11.859 9.32 1 94.25 366 CYS A O 1
ATOM 2910 N N . SER A 1 367 ? -4.09 -12.984 7.594 1 93.62 367 SER A N 1
ATOM 2911 C CA . SER A 1 367 ? -4.094 -11.836 6.695 1 93.62 367 SER A CA 1
ATOM 2912 C C . SER A 1 367 ? -5.48 -11.203 6.617 1 93.62 367 SER A C 1
ATOM 2914 O O . SER A 1 367 ? -6.477 -11.898 6.422 1 93.62 367 SER A O 1
ATOM 2916 N N . SER A 1 368 ? -5.566 -9.914 6.719 1 89.25 368 SER A N 1
ATOM 2917 C CA . SER A 1 368 ? -6.855 -9.227 6.656 1 89.25 368 SER A CA 1
ATOM 2918 C C . SER A 1 368 ? -7.199 -8.82 5.23 1 89.25 368 SER A C 1
ATOM 2920 O O . SER A 1 368 ? -8.289 -8.32 4.969 1 89.25 368 SER A O 1
ATOM 2922 N N . GLN A 1 369 ? -6.258 -9.07 4.305 1 89.25 369 GLN A N 1
ATOM 2923 C CA . GLN A 1 369 ? -6.434 -8.719 2.9 1 89.25 369 GLN A CA 1
ATOM 2924 C C . GLN A 1 369 ? -5.895 -9.812 1.989 1 89.25 369 GLN A C 1
ATOM 2926 O O . GLN A 1 369 ? -5.125 -10.672 2.43 1 89.25 369 GLN A O 1
ATOM 2931 N N . ASN A 1 370 ? -6.414 -9.734 0.751 1 92.75 370 ASN A N 1
ATOM 2932 C CA . ASN A 1 370 ? -5.762 -10.5 -0.31 1 92.75 370 ASN A CA 1
ATOM 2933 C C . ASN A 1 370 ? -4.582 -9.734 -0.906 1 92.75 370 ASN A C 1
ATOM 2935 O O . ASN A 1 370 ? -4.652 -8.516 -1.08 1 92.75 370 ASN A O 1
ATOM 2939 N N . TYR A 1 371 ? -3.561 -10.391 -1.141 1 95.94 371 TYR A N 1
ATOM 2940 C CA . TYR A 1 371 ? -2.428 -9.859 -1.892 1 95.94 371 TYR A CA 1
ATOM 2941 C C . TYR A 1 371 ? -2.131 -10.727 -3.109 1 95.94 371 TYR A C 1
ATOM 2943 O O . TYR A 1 371 ? -1.954 -11.945 -2.988 1 95.94 371 TYR A O 1
ATOM 2951 N N . PHE A 1 372 ? -2.021 -10.102 -4.289 1 94.88 372 PHE A N 1
ATOM 2952 C CA . PHE A 1 372 ? -1.926 -10.867 -5.523 1 94.88 372 PHE A CA 1
ATOM 2953 C C . PHE A 1 372 ? -0.638 -10.531 -6.27 1 94.88 372 PHE A C 1
ATOM 2955 O O . PHE A 1 372 ? -0.215 -9.375 -6.301 1 94.88 372 PHE A O 1
ATOM 2962 N N . VAL A 1 373 ? -0.12 -11.469 -6.875 1 94.38 373 VAL A N 1
ATOM 2963 C CA . VAL A 1 373 ? 1.108 -11.312 -7.648 1 94.38 373 VAL A CA 1
ATOM 2964 C C . VAL A 1 373 ? 0.805 -10.594 -8.961 1 94.38 373 VAL A C 1
ATOM 2966 O O . VAL A 1 373 ? 1.564 -9.719 -9.383 1 94.38 373 VAL A O 1
ATOM 2969 N N . GLU A 1 374 ? -0.345 -10.922 -9.57 1 88.69 374 GLU A N 1
ATOM 2970 C CA . GLU A 1 374 ? -0.523 -10.438 -10.938 1 88.69 374 GLU A CA 1
ATOM 2971 C C . GLU A 1 374 ? -1.909 -9.828 -11.133 1 88.69 374 GLU A C 1
ATOM 2973 O O . GLU A 1 374 ? -2.406 -9.758 -12.258 1 88.69 374 GLU A O 1
ATOM 2978 N N . ARG A 1 375 ? -2.572 -9.406 -10.172 1 89.62 375 ARG A N 1
ATOM 2979 C CA . ARG A 1 375 ? -3.922 -8.875 -10.344 1 89.62 375 ARG A CA 1
ATOM 2980 C C . ARG A 1 375 ? -3.924 -7.355 -10.297 1 89.62 375 ARG A C 1
ATOM 2982 O O . ARG A 1 375 ? -4.723 -6.707 -10.977 1 89.62 375 ARG A O 1
ATOM 2989 N N . TYR A 1 376 ? -3.125 -6.809 -9.414 1 91.38 376 TYR A N 1
ATOM 2990 C CA . TYR A 1 376 ? -2.963 -5.363 -9.297 1 91.38 376 TYR A CA 1
ATOM 2991 C C . TYR A 1 376 ? -1.584 -4.93 -9.781 1 91.38 376 TYR A C 1
ATOM 2993 O O . TYR A 1 376 ? -0.586 -5.602 -9.516 1 91.38 376 TYR A O 1
ATOM 3001 N N . ALA A 1 377 ? -1.558 -3.877 -10.523 1 91.62 377 ALA A N 1
ATOM 3002 C CA . ALA A 1 377 ? -0.276 -3.354 -10.984 1 91.62 377 ALA A CA 1
ATOM 3003 C C . ALA A 1 377 ? 0.546 -2.801 -9.828 1 91.62 377 ALA A C 1
ATOM 3005 O O . ALA A 1 377 ? -0.007 -2.24 -8.875 1 91.62 377 ALA A O 1
ATOM 3006 N N . TRP A 1 378 ? 1.864 -2.975 -9.891 1 93.25 378 TRP A N 1
ATOM 3007 C CA . TRP A 1 378 ? 2.779 -2.293 -8.984 1 93.25 378 TRP A CA 1
ATOM 3008 C C . TRP A 1 378 ? 2.59 -0.782 -9.047 1 93.25 378 TRP A C 1
ATOM 3010 O O . TRP A 1 378 ? 2.461 -0.214 -10.133 1 93.25 378 TRP A O 1
ATOM 3020 N N . PRO A 1 379 ? 2.518 -0.023 -7.918 1 94.81 379 PRO A N 1
ATOM 3021 C CA . PRO A 1 379 ? 2.67 -0.535 -6.555 1 94.81 379 PRO A CA 1
ATOM 3022 C C . PRO A 1 379 ? 1.367 -0.492 -5.758 1 94.81 379 PRO A C 1
ATOM 3024 O O . PRO A 1 379 ? 1.369 -0.118 -4.582 1 94.81 379 PRO A O 1
ATOM 3027 N N . HIS A 1 380 ? 0.266 -0.892 -6.383 1 93.94 380 HIS A N 1
ATOM 3028 C CA . HIS A 1 380 ? -1 -0.93 -5.66 1 93.94 380 HIS A CA 1
ATOM 3029 C C . HIS A 1 380 ? -0.851 -1.652 -4.324 1 93.94 380 HIS A C 1
ATOM 3031 O O . HIS A 1 380 ? -0.121 -2.643 -4.227 1 93.94 380 HIS A O 1
ATOM 3037 N N . PRO A 1 381 ? -1.624 -1.288 -3.25 1 94.44 381 PRO A N 1
ATOM 3038 C CA . PRO A 1 381 ? -1.44 -1.855 -1.912 1 94.44 381 PRO A CA 1
ATOM 3039 C C . PRO A 1 381 ? -1.812 -3.334 -1.843 1 94.44 381 PRO A C 1
ATOM 3041 O O . PRO A 1 381 ? -1.428 -4.027 -0.896 1 94.44 381 PRO A O 1
ATOM 3044 N N . GLN A 1 382 ? -2.531 -3.795 -2.752 1 94.88 382 GLN A N 1
ATOM 3045 C CA . GLN A 1 382 ? -2.887 -5.211 -2.758 1 94.88 382 GLN A CA 1
ATOM 3046 C C . GLN A 1 382 ? -2.023 -5.992 -3.742 1 94.88 382 GLN A C 1
ATOM 3048 O O . GLN A 1 382 ? -2.252 -7.184 -3.969 1 94.88 382 GLN A O 1
ATOM 3053 N N . ASN A 1 383 ? -1.12 -5.309 -4.422 1 96 383 ASN A N 1
ATOM 3054 C CA . ASN A 1 383 ? -0.036 -5.996 -5.117 1 96 383 ASN A CA 1
ATOM 3055 C C . ASN A 1 383 ? 0.923 -6.664 -4.137 1 96 383 ASN A C 1
ATOM 3057 O O . ASN A 1 383 ? 1.428 -6.016 -3.217 1 96 383 ASN A O 1
ATOM 3061 N N . LEU A 1 384 ? 1.161 -7.938 -4.309 1 97.38 384 LEU A N 1
ATOM 3062 C CA . LEU A 1 384 ? 1.935 -8.688 -3.326 1 97.38 384 LEU A CA 1
ATOM 3063 C C . LEU A 1 384 ? 3.369 -8.18 -3.258 1 97.38 384 LEU A C 1
ATOM 3065 O O . LEU A 1 384 ? 3.969 -8.141 -2.18 1 97.38 384 LEU A O 1
ATOM 3069 N N . TYR A 1 385 ? 4 -7.789 -4.398 1 97.38 385 TYR A N 1
ATOM 3070 C CA . TYR A 1 385 ? 5.355 -7.254 -4.383 1 97.38 385 TYR A CA 1
ATOM 3071 C C . TYR A 1 385 ? 5.41 -5.926 -3.643 1 97.38 385 TYR A C 1
ATOM 3073 O O . TYR A 1 385 ? 6.402 -5.617 -2.977 1 97.38 385 TYR A O 1
ATOM 3081 N N . ALA A 1 386 ? 4.359 -5.117 -3.807 1 96.94 386 ALA A N 1
ATOM 3082 C CA . ALA A 1 386 ? 4.293 -3.857 -3.07 1 96.94 386 ALA A CA 1
ATOM 3083 C C . ALA A 1 386 ? 4.18 -4.102 -1.569 1 96.94 386 ALA A C 1
ATOM 3085 O O . ALA A 1 386 ? 4.902 -3.494 -0.778 1 96.94 386 ALA A O 1
ATOM 3086 N N . PHE A 1 387 ? 3.275 -4.992 -1.221 1 97.44 387 PHE A N 1
ATOM 3087 C CA . PHE A 1 387 ? 3.146 -5.383 0.178 1 97.44 387 PHE A CA 1
ATOM 3088 C C . PHE A 1 387 ? 4.477 -5.887 0.725 1 97.44 387 PHE A C 1
ATOM 3090 O O . PHE A 1 387 ? 4.883 -5.512 1.826 1 97.44 387 PHE A O 1
ATOM 3097 N N . TYR A 1 388 ? 5.125 -6.719 -0.038 1 97.88 388 TYR A N 1
ATOM 3098 C CA . TYR A 1 388 ? 6.418 -7.289 0.323 1 97.88 388 TYR A CA 1
ATOM 3099 C C . TYR A 1 388 ? 7.461 -6.191 0.52 1 97.88 388 TYR A C 1
ATOM 3101 O O . TYR A 1 388 ? 8.148 -6.156 1.545 1 97.88 388 TYR A O 1
ATOM 3109 N N . THR A 1 389 ? 7.59 -5.277 -0.362 1 97.25 389 THR A N 1
ATOM 3110 C CA . THR A 1 389 ? 8.633 -4.258 -0.423 1 97.25 389 THR A CA 1
ATOM 3111 C C . THR A 1 389 ? 8.414 -3.197 0.653 1 97.25 389 THR A C 1
ATOM 3113 O O . THR A 1 389 ? 9.367 -2.752 1.295 1 97.25 389 THR A O 1
ATOM 3116 N N . PHE A 1 390 ? 7.164 -2.871 0.901 1 96.06 390 PHE A N 1
ATOM 3117 C CA . PHE A 1 390 ? 6.926 -1.677 1.704 1 96.06 390 PHE A CA 1
ATOM 3118 C C . PHE A 1 390 ? 6.461 -2.051 3.105 1 96.06 390 PHE A C 1
ATOM 3120 O O . PHE A 1 390 ? 6.441 -1.208 4.004 1 96.06 390 PHE A O 1
ATOM 3127 N N . GLN A 1 391 ? 6.098 -3.275 3.338 1 95.5 391 GLN A N 1
ATOM 3128 C CA . GLN A 1 391 ? 5.613 -3.65 4.664 1 95.5 391 GLN A CA 1
ATOM 3129 C C . GLN A 1 391 ? 6.445 -4.785 5.25 1 95.5 391 GLN A C 1
ATOM 3131 O O . GLN A 1 391 ? 7.023 -4.641 6.332 1 95.5 391 GLN A O 1
ATOM 3136 N N . VAL A 1 392 ? 6.586 -5.844 4.504 1 97.38 392 VAL A N 1
ATOM 3137 C CA . VAL A 1 392 ? 7.191 -7.055 5.055 1 97.38 392 VAL A CA 1
ATOM 3138 C C . VAL A 1 392 ? 8.688 -6.836 5.254 1 97.38 392 VAL A C 1
ATOM 3140 O O . VAL A 1 392 ? 9.211 -7.051 6.352 1 97.38 392 VAL A O 1
ATOM 3143 N N . LEU A 1 393 ? 9.398 -6.402 4.207 1 97 393 LEU A N 1
ATOM 3144 C CA . LEU A 1 393 ? 10.844 -6.25 4.289 1 97 393 LEU A CA 1
ATOM 3145 C C . LEU A 1 393 ? 11.227 -5.23 5.352 1 97 393 LEU A C 1
ATOM 3147 O O . LEU A 1 393 ? 12.086 -5.5 6.199 1 97 393 LEU A O 1
ATOM 3151 N N . PRO A 1 394 ? 10.578 -4.059 5.387 1 94.19 394 PRO A N 1
ATOM 3152 C CA . PRO A 1 394 ? 10.945 -3.1 6.43 1 94.19 394 PRO A CA 1
ATOM 3153 C C . PRO A 1 394 ? 10.719 -3.645 7.84 1 94.19 394 PRO A C 1
ATOM 3155 O O . PRO A 1 394 ? 11.562 -3.457 8.719 1 94.19 394 PRO A O 1
ATOM 3158 N N . GLU A 1 395 ? 9.633 -4.371 8.031 1 93.88 395 GLU A N 1
ATOM 3159 C CA . GLU A 1 395 ? 9.242 -4.816 9.367 1 93.88 395 GLU A CA 1
ATOM 3160 C C . GLU A 1 395 ? 10.094 -6.008 9.82 1 93.88 395 GLU A C 1
ATOM 3162 O O . GLU A 1 395 ? 10.5 -6.078 10.977 1 93.88 395 GLU A O 1
ATOM 3167 N N . VAL A 1 396 ? 10.32 -6.926 8.93 1 95.69 396 VAL A N 1
ATOM 3168 C CA . VAL A 1 396 ? 10.875 -8.211 9.352 1 95.69 396 VAL A CA 1
ATOM 3169 C C . VAL A 1 396 ? 12.375 -8.242 9.07 1 95.69 396 VAL A C 1
ATOM 3171 O O . VAL A 1 396 ? 13.148 -8.781 9.859 1 95.69 396 VAL A O 1
ATOM 3174 N N . LEU A 1 397 ? 12.789 -7.699 7.953 1 96 397 LEU A N 1
ATOM 3175 C CA . LEU A 1 397 ? 14.188 -7.789 7.547 1 96 397 LEU A CA 1
ATOM 3176 C C . LEU A 1 397 ? 14.977 -6.578 8.047 1 96 397 LEU A C 1
ATOM 3178 O O . LEU A 1 397 ? 15.922 -6.723 8.82 1 96 397 LEU A O 1
ATOM 3182 N N . VAL A 1 398 ? 14.586 -5.367 7.691 1 93.31 398 VAL A N 1
ATOM 3183 C CA . VAL A 1 398 ? 15.359 -4.156 7.957 1 93.31 398 VAL A CA 1
ATOM 3184 C C . VAL A 1 398 ? 15.375 -3.877 9.461 1 93.31 398 VAL A C 1
ATOM 3186 O O . VAL A 1 398 ? 16.438 -3.672 10.047 1 93.31 398 VAL A O 1
ATOM 3189 N N . LYS A 1 399 ? 14.219 -3.893 10.07 1 89.62 399 LYS A N 1
ATOM 3190 C CA . LYS A 1 399 ? 14.078 -3.588 11.492 1 89.62 399 LYS A CA 1
ATOM 3191 C C . LYS A 1 399 ? 14.961 -4.504 12.336 1 89.62 399 LYS A C 1
ATOM 3193 O O . LYS A 1 399 ? 15.484 -4.086 13.367 1 89.62 399 LYS A O 1
ATOM 3198 N N . THR A 1 400 ? 15.172 -5.75 11.922 1 89.12 400 THR A N 1
ATOM 3199 C CA . THR A 1 400 ? 15.883 -6.742 12.727 1 89.12 400 THR A CA 1
ATOM 3200 C C . THR A 1 400 ? 17.312 -6.93 12.219 1 89.12 400 THR A C 1
ATOM 3202 O O . THR A 1 400 ? 18.031 -7.816 12.688 1 89.12 400 THR A O 1
ATOM 3205 N N . SER A 1 401 ? 17.766 -6.168 11.289 1 91.44 401 SER A N 1
ATOM 3206 C CA . SER A 1 401 ? 19.047 -6.363 10.625 1 91.44 401 SER A CA 1
ATOM 3207 C C . SER A 1 401 ? 20.203 -5.859 11.484 1 91.44 401 SER A C 1
ATOM 3209 O O . SER A 1 401 ? 21.359 -6.203 11.234 1 91.44 401 SER A O 1
ATOM 3211 N N . GLY A 1 402 ? 19.953 -4.984 12.484 1 88.44 402 GLY A N 1
ATOM 3212 C CA . GLY A 1 402 ? 20.984 -4.254 13.195 1 88.44 402 GLY A CA 1
ATOM 3213 C C . GLY A 1 402 ? 21.469 -3.029 12.445 1 88.44 402 GLY A C 1
ATOM 3214 O O . GLY A 1 402 ? 22.359 -2.318 12.914 1 88.44 402 GLY A O 1
ATOM 3215 N N . ARG A 1 403 ? 20.875 -2.756 11.25 1 90.94 403 ARG A N 1
ATOM 3216 C CA . ARG A 1 403 ? 21.281 -1.625 10.43 1 90.94 403 ARG A CA 1
ATOM 3217 C C . ARG A 1 403 ? 20.094 -0.744 10.07 1 90.94 403 ARG A C 1
ATOM 3219 O O . ARG A 1 403 ? 20.078 -0.095 9.023 1 90.94 403 ARG A O 1
ATOM 3226 N N . ALA A 1 404 ? 19.062 -0.757 10.898 1 86.12 404 ALA A N 1
ATOM 3227 C CA . ALA A 1 404 ? 17.812 -0.046 10.617 1 86.12 404 ALA A CA 1
ATOM 3228 C C . ALA A 1 404 ? 18.047 1.463 10.594 1 86.12 404 ALA A C 1
ATOM 3230 O O . ALA A 1 404 ? 17.234 2.209 10.047 1 86.12 404 ALA A O 1
ATOM 3231 N N . ASP A 1 405 ? 19.094 1.954 11.109 1 81.69 405 ASP A N 1
ATOM 3232 C CA . ASP A 1 405 ? 19.375 3.385 11.203 1 81.69 405 ASP A CA 1
ATOM 3233 C C . ASP A 1 405 ? 20.047 3.9 9.938 1 81.69 405 ASP A C 1
ATOM 3235 O O . ASP A 1 405 ? 20.172 5.109 9.742 1 81.69 405 ASP A O 1
ATOM 3239 N N . LYS A 1 406 ? 20.406 3.062 9.031 1 86.12 406 LYS A N 1
ATOM 3240 C CA . LYS A 1 406 ? 21.078 3.447 7.785 1 86.12 406 LYS A CA 1
ATOM 3241 C C . LYS A 1 406 ? 20.062 3.625 6.656 1 86.12 406 LYS A C 1
ATOM 3243 O O . LYS A 1 406 ? 19.109 2.863 6.555 1 86.12 406 LYS A O 1
ATOM 3248 N N . PRO A 1 407 ? 20.312 4.676 5.879 1 88.19 407 PRO A N 1
ATOM 3249 C CA . PRO A 1 407 ? 19.5 4.719 4.664 1 88.19 407 PRO A CA 1
ATOM 3250 C C . PRO A 1 407 ? 19.672 3.473 3.795 1 88.19 407 PRO A C 1
ATOM 3252 O O . PRO A 1 407 ? 20.766 2.92 3.709 1 88.19 407 PRO A O 1
ATOM 3255 N N . TYR A 1 408 ? 18.562 3.037 3.207 1 93.06 408 TYR A N 1
ATOM 3256 C CA . TYR A 1 408 ? 18.672 1.806 2.432 1 93.06 408 TYR A CA 1
ATOM 3257 C C . TYR A 1 408 ? 17.75 1.843 1.222 1 93.06 408 TYR A C 1
ATOM 3259 O O . TYR A 1 408 ? 16.812 2.648 1.17 1 93.06 408 TYR A O 1
ATOM 3267 N N . VAL A 1 409 ? 18.078 1.04 0.233 1 95.31 409 VAL A N 1
ATOM 3268 C CA . VAL A 1 409 ? 17.25 0.691 -0.912 1 95.31 409 VAL A CA 1
ATOM 3269 C C . VAL A 1 409 ? 17.188 -0.827 -1.063 1 95.31 409 VAL A C 1
ATOM 3271 O O . VAL A 1 409 ? 18.219 -1.506 -1.002 1 95.31 409 VAL A O 1
ATOM 3274 N N . THR A 1 410 ? 15.984 -1.324 -1.173 1 96.62 410 THR A N 1
ATOM 3275 C CA . THR A 1 410 ? 15.805 -2.758 -1.377 1 96.62 410 THR A CA 1
ATOM 3276 C C . THR A 1 410 ? 15.469 -3.059 -2.836 1 96.62 410 THR A C 1
ATOM 3278 O O . THR A 1 410 ? 14.617 -2.396 -3.432 1 96.62 410 THR A O 1
ATOM 3281 N N . LEU A 1 411 ? 16.141 -4.055 -3.365 1 96.12 411 LEU A N 1
ATOM 3282 C CA . LEU A 1 411 ? 15.859 -4.551 -4.707 1 96.12 411 LEU A CA 1
ATOM 3283 C C . LEU A 1 411 ? 15.07 -5.859 -4.641 1 96.12 411 LEU A C 1
ATOM 3285 O O . LEU A 1 411 ? 15.406 -6.75 -3.859 1 96.12 411 LEU A O 1
ATOM 3289 N N . VAL A 1 412 ? 13.961 -5.883 -5.398 1 94.94 412 VAL A N 1
ATOM 3290 C CA . VAL A 1 412 ? 13.109 -7.059 -5.5 1 94.94 412 VAL A CA 1
ATOM 3291 C C . VAL A 1 412 ? 12.945 -7.453 -6.969 1 94.94 412 VAL A C 1
ATOM 3293 O O . VAL A 1 412 ? 12.859 -6.586 -7.844 1 94.94 412 VAL A O 1
ATOM 3296 N N . ASN A 1 413 ? 12.992 -8.688 -7.168 1 92.69 413 ASN A N 1
ATOM 3297 C CA . ASN A 1 413 ? 12.812 -9.219 -8.516 1 92.69 413 ASN A CA 1
ATOM 3298 C C . ASN A 1 413 ? 11.445 -9.875 -8.68 1 92.69 413 ASN A C 1
ATOM 3300 O O . ASN A 1 413 ? 10.969 -10.562 -7.781 1 92.69 413 ASN A O 1
ATOM 3304 N N . ASN A 1 414 ? 10.766 -9.68 -9.805 1 90.62 414 ASN A N 1
ATOM 3305 C CA . ASN A 1 414 ? 9.391 -10.125 -10 1 90.62 414 ASN A CA 1
ATOM 3306 C C . ASN A 1 414 ? 9.312 -11.641 -10.172 1 90.62 414 ASN A C 1
ATOM 3308 O O . ASN A 1 414 ? 8.234 -12.195 -10.367 1 90.62 414 ASN A O 1
ATOM 3312 N N . GLY A 1 415 ? 10.352 -12.398 -10.094 1 84.94 415 GLY A N 1
ATOM 3313 C CA . GLY A 1 415 ? 10.352 -13.852 -10.203 1 84.94 415 GLY A CA 1
ATOM 3314 C C . GLY A 1 415 ? 10.422 -14.555 -8.859 1 84.94 415 GLY A C 1
ATOM 3315 O O . GLY A 1 415 ? 10.328 -15.781 -8.789 1 84.94 415 GLY A O 1
ATOM 3316 N N . MET A 1 416 ? 10.43 -13.75 -7.812 1 88.44 416 MET A N 1
ATOM 3317 C CA . MET A 1 416 ? 10.719 -14.336 -6.504 1 88.44 416 MET A CA 1
ATOM 3318 C C . MET A 1 416 ? 9.453 -14.883 -5.859 1 88.44 416 MET A C 1
ATOM 3320 O O . MET A 1 416 ? 9.492 -15.906 -5.172 1 88.44 416 MET A O 1
ATOM 3324 N N . LEU A 1 417 ? 8.344 -14.211 -6.035 1 93.31 417 LEU A N 1
ATOM 3325 C CA . LEU A 1 417 ? 7.086 -14.633 -5.418 1 93.31 417 LEU A CA 1
ATOM 3326 C C . LEU A 1 417 ? 6.27 -15.492 -6.375 1 93.31 417 LEU A C 1
ATOM 3328 O O . LEU A 1 417 ? 6.117 -15.148 -7.551 1 93.31 417 LEU A O 1
ATOM 3332 N N . ARG A 1 418 ? 5.711 -16.562 -5.859 1 91.31 418 ARG A N 1
ATOM 3333 C CA . ARG A 1 418 ? 5.219 -17.594 -6.77 1 91.31 418 ARG A CA 1
ATOM 3334 C C . ARG A 1 418 ? 3.697 -17.688 -6.715 1 91.31 418 ARG A C 1
ATOM 3336 O O . ARG A 1 418 ? 3.076 -18.281 -7.605 1 91.31 418 ARG A O 1
ATOM 3343 N N . PHE A 1 419 ? 3.158 -17.219 -5.66 1 94.69 419 PHE A N 1
ATOM 3344 C CA . PHE A 1 419 ? 1.715 -17.391 -5.535 1 94.69 419 PHE A CA 1
ATOM 3345 C C . PHE A 1 419 ? 1.116 -16.281 -4.684 1 94.69 419 PHE A C 1
ATOM 3347 O O . PHE A 1 419 ? 1.846 -15.5 -4.062 1 94.69 419 PHE A O 1
ATOM 3354 N N . ASP A 1 420 ? -0.202 -16.172 -4.668 1 95.31 420 ASP A N 1
ATOM 3355 C CA . ASP A 1 420 ? -0.959 -15.133 -3.979 1 95.31 420 ASP A CA 1
ATOM 3356 C C . ASP A 1 420 ? -1.094 -15.445 -2.49 1 95.31 420 ASP A C 1
ATOM 3358 O O . ASP A 1 420 ? -0.909 -16.594 -2.07 1 95.31 420 ASP A O 1
ATOM 3362 N N . ILE A 1 421 ? -1.341 -14.43 -1.709 1 96.69 421 ILE A N 1
ATOM 3363 C CA . ILE A 1 421 ? -1.763 -14.57 -0.32 1 96.69 421 ILE A CA 1
ATOM 3364 C C . ILE A 1 421 ? -3.23 -14.164 -0.183 1 96.69 421 ILE A C 1
ATOM 3366 O O . ILE A 1 421 ? -3.594 -13.016 -0.45 1 96.69 421 ILE A O 1
ATOM 3370 N N . TYR A 1 422 ? -4.062 -15.078 0.217 1 94 422 TYR A N 1
ATOM 3371 C CA . TYR A 1 422 ? -5.492 -14.828 0.376 1 94 422 TYR A CA 1
ATOM 3372 C C . TYR A 1 422 ? -5.816 -14.422 1.808 1 94 422 TYR A C 1
ATOM 3374 O O . TYR A 1 422 ? -5.141 -14.844 2.75 1 94 422 TYR A O 1
ATOM 3382 N N . ARG A 1 423 ? -6.848 -13.578 1.913 1 91.88 423 ARG A N 1
ATOM 3383 C CA . ARG A 1 423 ? -7.367 -13.227 3.23 1 91.88 423 ARG A CA 1
ATOM 3384 C C . ARG A 1 423 ? -7.676 -14.477 4.047 1 91.88 423 ARG A C 1
ATOM 3386 O O . ARG A 1 423 ? -8.141 -15.484 3.502 1 91.88 423 ARG A O 1
ATOM 3393 N N . GLY A 1 424 ? -7.445 -14.359 5.391 1 91.88 424 GLY A N 1
ATOM 3394 C CA . GLY A 1 424 ? -7.625 -15.508 6.262 1 91.88 424 GLY A CA 1
ATOM 3395 C C . GLY A 1 424 ? -6.316 -16.078 6.777 1 91.88 424 GLY A C 1
ATOM 3396 O O . GLY A 1 424 ? -5.348 -15.344 6.969 1 91.88 424 GLY A O 1
ATOM 3397 N N . ALA A 1 425 ? -6.285 -17.406 6.961 1 93.44 425 ALA A N 1
ATOM 3398 C CA . ALA A 1 425 ? -5.145 -18.062 7.594 1 93.44 425 ALA A CA 1
ATOM 3399 C C . ALA A 1 425 ? -3.949 -18.109 6.648 1 93.44 425 ALA A C 1
ATOM 3401 O O . ALA A 1 425 ? -4.09 -18.484 5.48 1 93.44 425 ALA A O 1
ATOM 3402 N N . PHE A 1 426 ? -2.84 -17.641 7.09 1 95.69 426 PHE A N 1
ATOM 3403 C CA . PHE A 1 426 ? -1.552 -17.875 6.449 1 95.69 426 PHE A CA 1
ATOM 3404 C C . PHE A 1 426 ? -0.833 -19.062 7.102 1 95.69 426 PHE A C 1
ATOM 3406 O O . PHE A 1 426 ? -0.34 -18.953 8.227 1 95.69 426 PHE A O 1
ATOM 3413 N N . THR A 1 427 ? -0.709 -20.188 6.395 1 94.25 427 THR A N 1
ATOM 3414 C CA . THR A 1 427 ? -0.256 -21.438 6.973 1 94.25 427 THR A CA 1
ATOM 3415 C C . THR A 1 427 ? 1.187 -21.734 6.57 1 94.25 427 THR A C 1
ATOM 3417 O O . THR A 1 427 ? 1.771 -21 5.766 1 94.25 427 THR A O 1
ATOM 3420 N N . TRP A 1 428 ? 1.702 -22.812 7.152 1 94.38 428 TRP A N 1
ATOM 3421 C CA . TRP A 1 428 ? 3.012 -23.312 6.746 1 94.38 428 TRP A CA 1
ATOM 3422 C C . TRP A 1 428 ? 3.021 -23.672 5.262 1 94.38 428 TRP A C 1
ATOM 3424 O O . TRP A 1 428 ? 3.992 -23.375 4.559 1 94.38 428 TRP A O 1
ATOM 3434 N N . ASN A 1 429 ? 2.021 -24.266 4.734 1 94.62 429 ASN A N 1
ATOM 3435 C CA . ASN A 1 429 ? 1.917 -24.547 3.303 1 94.62 429 ASN A CA 1
ATOM 3436 C C . ASN A 1 429 ? 1.946 -23.25 2.484 1 94.62 429 ASN A C 1
ATOM 3438 O O . ASN A 1 429 ? 2.605 -23.188 1.443 1 94.62 429 ASN A O 1
ATOM 3442 N N . ASP A 1 430 ? 1.207 -22.203 2.957 1 95.25 430 ASP A N 1
ATOM 3443 C CA . ASP A 1 430 ? 1.196 -20.922 2.254 1 95.25 430 ASP A CA 1
ATOM 3444 C C . ASP A 1 430 ? 2.6 -20.328 2.182 1 95.25 430 ASP A C 1
ATOM 3446 O O . ASP A 1 430 ? 2.996 -19.781 1.146 1 95.25 430 ASP A O 1
ATOM 3450 N N . GLN A 1 431 ? 3.262 -20.406 3.305 1 95.75 431 GLN A N 1
ATOM 3451 C CA . GLN A 1 431 ? 4.633 -19.906 3.367 1 95.75 431 GLN A CA 1
ATOM 3452 C C . GLN A 1 431 ? 5.48 -20.5 2.24 1 95.75 431 GLN A C 1
ATOM 3454 O O . GLN A 1 431 ? 6.207 -19.781 1.562 1 95.75 431 GLN A O 1
ATOM 3459 N N . LEU A 1 432 ? 5.332 -21.766 1.997 1 92.75 432 LEU A N 1
ATOM 3460 C CA . LEU A 1 432 ? 6.16 -22.469 1.034 1 92.75 432 LEU A CA 1
ATOM 3461 C C . LEU A 1 432 ? 5.668 -22.234 -0.389 1 92.75 432 LEU A C 1
ATOM 3463 O O . LEU A 1 432 ? 6.457 -22.25 -1.335 1 92.75 432 LEU A O 1
ATOM 3467 N N . THR A 1 433 ? 4.398 -21.984 -0.524 1 93.69 433 THR A N 1
ATOM 3468 C CA . THR A 1 433 ? 3.85 -21.766 -1.855 1 93.69 433 THR A CA 1
ATOM 3469 C C . THR A 1 433 ? 4.168 -20.344 -2.338 1 93.69 433 THR A C 1
ATOM 3471 O O . THR A 1 433 ? 4.371 -20.125 -3.533 1 93.69 433 THR A O 1
ATOM 3474 N N . VAL A 1 434 ? 4.262 -19.375 -1.42 1 95.38 434 VAL A N 1
ATOM 3475 C CA . VAL A 1 434 ? 4.422 -17.969 -1.78 1 95.38 434 VAL A CA 1
ATOM 3476 C C . VAL A 1 434 ? 5.898 -17.656 -2.027 1 95.38 434 VAL A C 1
ATOM 3478 O O . VAL A 1 434 ? 6.25 -17.047 -3.033 1 95.38 434 VAL A O 1
ATOM 3481 N N . LEU A 1 435 ? 6.711 -18.047 -1.118 1 92.62 435 LEU A N 1
ATOM 3482 C CA . LEU A 1 435 ? 8.141 -17.766 -1.183 1 92.62 435 LEU A CA 1
ATOM 3483 C C . LEU A 1 435 ? 8.945 -18.906 -0.557 1 92.62 435 LEU A C 1
ATOM 3485 O O . LEU A 1 435 ? 9.312 -18.844 0.618 1 92.62 435 LEU A O 1
ATOM 3489 N N . PRO A 1 436 ? 9.367 -19.891 -1.348 1 86 436 PRO A N 1
ATOM 3490 C CA . PRO A 1 436 ? 9.961 -21.125 -0.796 1 86 436 PRO A CA 1
ATOM 3491 C C . PRO A 1 436 ? 11.477 -21.016 -0.642 1 86 436 PRO A C 1
ATOM 3493 O O . PRO A 1 436 ? 12.117 -21.969 -0.193 1 86 436 PRO A O 1
ATOM 3496 N N . PHE A 1 437 ? 12.117 -19.844 -0.794 1 83.75 437 PHE A N 1
ATOM 3497 C CA . PHE A 1 437 ? 13.57 -19.781 -0.915 1 83.75 437 PHE A CA 1
ATOM 3498 C C . PHE A 1 437 ? 14.227 -19.703 0.46 1 83.75 437 PHE A C 1
ATOM 3500 O O . PHE A 1 437 ? 13.773 -18.938 1.324 1 83.75 437 PHE A O 1
ATOM 3507 N N . LYS A 1 438 ? 15.305 -20.438 0.611 1 84.38 438 LYS A N 1
ATOM 3508 C CA . LYS A 1 438 ? 16.016 -20.516 1.886 1 84.38 438 LYS A CA 1
ATOM 3509 C C . LYS A 1 438 ? 17.078 -19.438 1.994 1 84.38 438 LYS A C 1
ATOM 3511 O O . LYS A 1 438 ? 17.531 -19.109 3.094 1 84.38 438 LYS A O 1
ATOM 3516 N N . GLU A 1 439 ? 17.484 -18.969 0.875 1 87.56 439 GLU A N 1
ATOM 3517 C CA . GLU A 1 439 ? 18.516 -17.938 0.885 1 87.56 439 GLU A CA 1
ATOM 3518 C C . GLU A 1 439 ? 17.984 -16.625 1.447 1 87.56 439 GLU A C 1
ATOM 3520 O O . GLU A 1 439 ? 16.797 -16.328 1.314 1 87.56 439 GLU A O 1
ATOM 3525 N N . GLY A 1 440 ? 18.891 -15.938 2.047 1 94.12 440 GLY A N 1
ATOM 3526 C CA . GLY A 1 440 ? 18.531 -14.656 2.633 1 94.12 440 GLY A CA 1
ATOM 3527 C C . GLY A 1 440 ? 18.875 -13.477 1.747 1 94.12 440 GLY A C 1
ATOM 3528 O O . GLY A 1 440 ? 18.781 -13.562 0.521 1 94.12 440 GLY A O 1
ATOM 3529 N N . TYR A 1 441 ? 19.141 -12.359 2.367 1 97.12 441 TYR A N 1
ATOM 3530 C CA . TYR A 1 441 ? 19.453 -11.102 1.689 1 97.12 441 TYR A CA 1
ATOM 3531 C C . TYR A 1 441 ? 20.906 -10.695 1.95 1 97.12 441 TYR A C 1
ATOM 3533 O O . TYR A 1 441 ? 21.5 -11.086 2.959 1 97.12 441 TYR A O 1
ATOM 3541 N N . THR A 1 442 ? 21.453 -10.016 0.994 1 97.62 442 THR A N 1
ATOM 3542 C CA . THR A 1 442 ? 22.781 -9.406 1.085 1 97.62 442 THR A CA 1
ATOM 3543 C C . THR A 1 442 ? 22.703 -7.906 0.809 1 97.62 442 THR A C 1
ATOM 3545 O O . THR A 1 442 ? 21.672 -7.406 0.349 1 97.62 442 THR A O 1
ATOM 3548 N N . TYR A 1 443 ? 23.719 -7.184 1.267 1 98.19 443 TYR A N 1
ATOM 3549 C CA . TYR A 1 443 ? 23.781 -5.758 0.969 1 98.19 443 TYR A CA 1
ATOM 3550 C C . TYR A 1 443 ? 25.203 -5.32 0.643 1 98.19 443 TYR A C 1
ATOM 3552 O O . TYR A 1 443 ? 26.172 -6.004 0.995 1 98.19 443 TYR A O 1
ATOM 3560 N N . ILE A 1 444 ? 25.344 -4.312 -0.107 1 98.44 444 ILE A N 1
ATOM 3561 C CA . ILE A 1 444 ? 26.562 -3.57 -0.36 1 98.44 444 ILE A CA 1
ATOM 3562 C C . ILE A 1 444 ? 26.359 -2.092 -0.046 1 98.44 444 ILE A C 1
ATOM 3564 O O . ILE A 1 444 ? 25.312 -1.525 -0.378 1 98.44 444 ILE A O 1
ATOM 3568 N N . GLU A 1 445 ? 27.25 -1.515 0.701 1 97.62 445 GLU A N 1
ATOM 3569 C CA . GLU A 1 445 ? 27.172 -0.085 0.987 1 97.62 445 GLU A CA 1
ATOM 3570 C C . GLU A 1 445 ? 27.812 0.735 -0.128 1 97.62 445 GLU A C 1
ATOM 3572 O O . GLU A 1 445 ? 29 0.575 -0.419 1 97.62 445 GLU A O 1
ATOM 3577 N N . VAL A 1 446 ? 27.031 1.594 -0.777 1 97.94 446 VAL A N 1
ATOM 3578 C CA . VAL A 1 446 ? 27.531 2.389 -1.896 1 97.94 446 VAL A CA 1
ATOM 3579 C C . VAL A 1 446 ? 26.953 3.799 -1.826 1 97.94 446 VAL A C 1
ATOM 3581 O O . VAL A 1 446 ? 25.953 4.031 -1.146 1 97.94 446 VAL A O 1
ATOM 3584 N N . PRO A 1 447 ? 27.625 4.746 -2.455 1 96.38 447 PRO A N 1
ATOM 3585 C CA . PRO A 1 447 ? 27.047 6.09 -2.527 1 96.38 447 PRO A CA 1
ATOM 3586 C C . PRO A 1 447 ? 25.688 6.102 -3.219 1 96.38 447 PRO A C 1
ATOM 3588 O O . PRO A 1 447 ? 25.438 5.312 -4.133 1 96.38 447 PRO A O 1
ATOM 3591 N N . TRP A 1 448 ? 24.891 7.043 -2.83 1 93.69 448 TRP A N 1
ATOM 3592 C CA . TRP A 1 448 ? 23.547 7.176 -3.408 1 93.69 448 TRP A CA 1
ATOM 3593 C C . TRP A 1 448 ? 23.625 7.359 -4.922 1 93.69 448 TRP A C 1
ATOM 3595 O O . TRP A 1 448 ? 22.781 6.855 -5.656 1 93.69 448 TRP A O 1
ATOM 3605 N N . SER A 1 449 ? 24.641 8.047 -5.41 1 93.81 449 SER A N 1
ATOM 3606 C CA . SER A 1 449 ? 24.797 8.297 -6.836 1 93.81 449 SER A CA 1
ATOM 3607 C C . SER A 1 449 ? 24.953 6.996 -7.613 1 93.81 449 SER A C 1
ATOM 3609 O O . SER A 1 449 ? 24.625 6.938 -8.805 1 93.81 449 SER A O 1
ATOM 3611 N N . ILE A 1 450 ? 25.391 5.973 -6.906 1 96.5 450 ILE A N 1
ATOM 3612 C CA . ILE A 1 450 ? 25.531 4.656 -7.52 1 96.5 450 ILE A CA 1
ATOM 3613 C C . ILE A 1 450 ? 24.25 3.852 -7.328 1 96.5 450 ILE A C 1
ATOM 3615 O O . ILE A 1 450 ? 23.656 3.373 -8.297 1 96.5 450 ILE A O 1
ATOM 3619 N N . ALA A 1 451 ? 23.797 3.766 -6.082 1 96.06 451 ALA A N 1
ATOM 3620 C CA . ALA A 1 451 ? 22.656 2.924 -5.699 1 96.06 451 ALA A CA 1
ATOM 3621 C C . ALA A 1 451 ? 21.422 3.252 -6.527 1 96.06 451 ALA A C 1
ATOM 3623 O O . ALA A 1 451 ? 20.719 2.35 -6.98 1 96.06 451 ALA A O 1
ATOM 3624 N N . ARG A 1 452 ? 21.203 4.512 -6.77 1 92.69 452 ARG A N 1
ATOM 3625 C CA . ARG A 1 452 ? 19.969 4.957 -7.422 1 92.69 452 ARG A CA 1
ATOM 3626 C C . ARG A 1 452 ? 19.922 4.508 -8.875 1 92.69 452 ARG A C 1
ATOM 3628 O O . ARG A 1 452 ? 18.859 4.5 -9.5 1 92.69 452 ARG A O 1
ATOM 3635 N N . ASN A 1 453 ? 21.078 4.098 -9.43 1 94.62 453 ASN A N 1
ATOM 3636 C CA . ASN A 1 453 ? 21.156 3.779 -10.852 1 94.62 453 ASN A CA 1
ATOM 3637 C C . ASN A 1 453 ? 21.281 2.275 -11.086 1 94.62 453 ASN A C 1
ATOM 3639 O O . ASN A 1 453 ? 21.234 1.812 -12.227 1 94.62 453 ASN A O 1
ATOM 3643 N N . VAL A 1 454 ? 21.375 1.531 -10.07 1 96.19 454 VAL A N 1
ATOM 3644 C CA . VAL A 1 454 ? 21.625 0.101 -10.203 1 96.19 454 VAL A CA 1
ATOM 3645 C C . VAL A 1 454 ? 20.406 -0.583 -10.828 1 96.19 454 VAL A C 1
ATOM 3647 O O . VAL A 1 454 ? 20.547 -1.403 -11.742 1 96.19 454 VAL A O 1
ATOM 3650 N N . LYS A 1 455 ? 19.219 -0.291 -10.352 1 93.81 455 LYS A N 1
ATOM 3651 C CA . LYS A 1 455 ? 18.016 -0.917 -10.867 1 93.81 455 LYS A CA 1
ATOM 3652 C C . LYS A 1 455 ? 17.906 -0.759 -12.383 1 93.81 455 LYS A C 1
ATOM 3654 O O . LYS A 1 455 ? 17.609 -1.719 -13.094 1 93.81 455 LYS A O 1
ATOM 3659 N N . ASP A 1 456 ? 18.203 0.442 -12.875 1 91.81 456 ASP A N 1
ATOM 3660 C CA . ASP A 1 456 ? 18.156 0.7 -14.312 1 91.81 456 ASP A CA 1
ATOM 3661 C C . ASP A 1 456 ? 19.234 -0.094 -15.047 1 91.81 456 ASP A C 1
ATOM 3663 O O . ASP A 1 456 ? 19 -0.6 -16.141 1 91.81 456 ASP A O 1
ATOM 3667 N N . LYS A 1 457 ? 20.344 -0.134 -14.438 1 93.38 457 LYS A N 1
ATOM 3668 C CA . LYS A 1 457 ? 21.469 -0.845 -15.047 1 93.38 457 LYS A CA 1
ATOM 3669 C C . LYS A 1 457 ? 21.172 -2.334 -15.18 1 93.38 457 LYS A C 1
ATOM 3671 O O . LYS A 1 457 ? 21.656 -2.988 -16.109 1 93.38 457 LYS A O 1
ATOM 3676 N N . LEU A 1 458 ? 20.391 -2.877 -14.305 1 92.75 458 LEU A N 1
ATOM 3677 C CA . LEU A 1 458 ? 20.062 -4.297 -14.305 1 92.75 458 LEU A CA 1
ATOM 3678 C C . LEU A 1 458 ? 19.25 -4.664 -15.539 1 92.75 458 LEU A C 1
ATOM 3680 O O . LEU A 1 458 ? 19.219 -5.828 -15.953 1 92.75 458 LEU A O 1
ATOM 3684 N N . TYR A 1 459 ? 18.547 -3.711 -16.172 1 86.19 459 TYR A N 1
ATOM 3685 C CA . TYR A 1 459 ? 17.734 -3.971 -17.344 1 86.19 459 TYR A CA 1
ATOM 3686 C C . TYR A 1 459 ? 18.609 -4.219 -18.578 1 86.19 459 TYR A C 1
ATOM 3688 O O . TYR A 1 459 ? 18.125 -4.707 -19.594 1 86.19 459 TYR A O 1
ATOM 3696 N N . GLU A 1 460 ? 19.812 -3.859 -18.453 1 81.69 460 GLU A N 1
ATOM 3697 C CA . GLU A 1 460 ? 20.734 -4.074 -19.578 1 81.69 460 GLU A CA 1
ATOM 3698 C C . GLU A 1 460 ? 21.141 -5.539 -19.672 1 81.69 460 GLU A C 1
ATOM 3700 O O . GLU A 1 460 ? 21.672 -5.977 -20.703 1 81.69 460 GLU A O 1
ATOM 3705 N N . TYR A 1 461 ? 20.953 -6.211 -18.625 1 73.69 461 TYR A N 1
ATOM 3706 C CA . TYR A 1 461 ? 21.297 -7.625 -18.625 1 73.69 461 TYR A CA 1
ATOM 3707 C C . TYR A 1 461 ? 20.156 -8.477 -19.141 1 73.69 461 TYR A C 1
ATOM 3709 O O . TYR A 1 461 ? 18.984 -8.125 -18.969 1 73.69 461 TYR A O 1
ATOM 3717 N N . PRO A 1 462 ? 20.656 -9.461 -19.938 1 61.25 462 PRO A N 1
ATOM 3718 C CA . PRO A 1 462 ? 19.578 -10.359 -20.375 1 61.25 462 PRO A CA 1
ATOM 3719 C C . PRO A 1 462 ? 18.734 -10.859 -19.203 1 61.25 462 PRO A C 1
ATOM 3721 O O . PRO A 1 462 ? 19.219 -10.984 -18.078 1 61.25 462 PRO A O 1
ATOM 3724 N N . LYS A 1 463 ? 17.516 -10.688 -19.359 1 55.81 463 LYS A N 1
ATOM 3725 C CA . LYS A 1 463 ? 16.578 -11.102 -18.328 1 55.81 463 LYS A CA 1
ATOM 3726 C C . LYS A 1 463 ? 17 -12.43 -17.703 1 55.81 463 LYS A C 1
ATOM 3728 O O . LYS A 1 463 ? 17.375 -13.367 -18.422 1 55.81 463 LYS A O 1
ATOM 3733 N N . ASP A 1 464 ? 17.625 -12.328 -16.562 1 48.56 464 ASP A N 1
ATOM 3734 C CA . ASP A 1 464 ? 17.953 -13.531 -15.812 1 48.56 464 ASP A CA 1
ATOM 3735 C C . ASP A 1 464 ? 16.859 -14.586 -15.953 1 48.56 464 ASP A C 1
ATOM 3737 O O . ASP A 1 464 ? 15.672 -14.258 -15.922 1 48.56 464 ASP A O 1
ATOM 3741 N N . HIS A 1 465 ? 17.125 -15.57 -16.547 1 40.25 465 HIS A N 1
ATOM 3742 C CA . HIS A 1 465 ? 16.234 -16.703 -16.734 1 40.25 465 HIS A CA 1
ATOM 3743 C C . HIS A 1 465 ? 15.594 -17.125 -15.406 1 40.25 465 HIS A C 1
ATOM 3745 O O . HIS A 1 465 ? 14.758 -18.031 -15.375 1 40.25 465 HIS A O 1
ATOM 3751 N N . VAL A 1 466 ? 16.406 -16.812 -14.383 1 40.69 466 VAL A N 1
ATOM 3752 C CA . VAL A 1 466 ? 15.703 -17.312 -13.195 1 40.69 466 VAL A CA 1
ATOM 3753 C C . VAL A 1 466 ? 14.258 -16.828 -13.211 1 40.69 466 VAL A C 1
ATOM 3755 O O . VAL A 1 466 ? 13.352 -17.531 -12.758 1 40.69 466 VAL A O 1
ATOM 3758 N N . ASN A 1 467 ? 14.172 -15.562 -13.492 1 40.81 467 ASN A N 1
ATOM 3759 C CA . ASN A 1 467 ? 12.906 -14.836 -13.422 1 40.81 467 ASN A CA 1
ATOM 3760 C C . ASN A 1 467 ? 12.023 -15.133 -14.633 1 40.81 467 ASN A C 1
ATOM 3762 O O . ASN A 1 467 ? 11.031 -14.438 -14.867 1 40.81 467 ASN A O 1
ATOM 3766 N N . ALA A 1 468 ? 12.555 -15.898 -15.555 1 36.38 468 ALA A N 1
ATOM 3767 C CA . ALA A 1 468 ? 11.898 -16.219 -16.828 1 36.38 468 ALA A CA 1
ATOM 3768 C C . ALA A 1 468 ? 10.555 -16.906 -16.578 1 36.38 468 ALA A C 1
ATOM 3770 O O . ALA A 1 468 ? 9.789 -17.125 -17.516 1 36.38 468 ALA A O 1
ATOM 3771 N N . ALA A 1 469 ? 10.531 -17.453 -15.516 1 35.88 469 ALA A N 1
ATOM 3772 C CA . ALA A 1 469 ? 9.234 -18.125 -15.43 1 35.88 469 ALA A CA 1
ATOM 3773 C C . ALA A 1 469 ? 8.094 -17.141 -15.688 1 35.88 469 ALA A C 1
ATOM 3775 O O . ALA A 1 469 ? 7.098 -17.5 -16.312 1 35.88 469 ALA A O 1
ATOM 3776 N N . ARG A 1 470 ? 8.133 -15.852 -14.961 1 36.03 470 ARG A N 1
ATOM 3777 C CA . ARG A 1 470 ? 6.984 -14.961 -15.078 1 36.03 470 ARG A CA 1
ATOM 3778 C C . ARG A 1 470 ? 7.031 -14.172 -16.375 1 36.03 470 ARG A C 1
ATOM 3780 O O . ARG A 1 470 ? 5.996 -13.75 -16.891 1 36.03 470 ARG A O 1
ATOM 3787 N N . ILE A 1 471 ? 8.18 -13.68 -16.875 1 34.31 471 ILE A N 1
ATOM 3788 C CA . ILE A 1 471 ? 8.242 -12.742 -17.984 1 34.31 471 ILE A CA 1
ATOM 3789 C C . ILE A 1 471 ? 7.566 -13.344 -19.219 1 34.31 471 ILE A C 1
ATOM 3791 O O . ILE A 1 471 ? 7.145 -12.625 -20.125 1 34.31 471 ILE A O 1
ATOM 3795 N N . LEU A 1 472 ? 7.758 -14.602 -19.375 1 32.28 472 LEU A N 1
ATOM 3796 C CA . LEU A 1 472 ? 7.328 -15.133 -20.672 1 32.28 472 LEU A CA 1
ATOM 3797 C C . LEU A 1 472 ? 5.816 -15.016 -20.828 1 32.28 472 LEU A C 1
ATOM 3799 O O . LEU A 1 472 ? 5.27 -15.367 -21.875 1 32.28 472 LEU A O 1
ATOM 3803 N N . ALA A 1 473 ? 5.141 -14.68 -19.734 1 32.38 473 ALA A N 1
ATOM 3804 C CA . ALA A 1 473 ? 3.715 -14.445 -19.953 1 32.38 473 ALA A CA 1
ATOM 3805 C C . ALA A 1 473 ? 3.486 -13.164 -20.75 1 32.38 473 ALA A C 1
ATOM 3807 O O . ALA A 1 473 ? 2.367 -12.891 -21.188 1 32.38 473 ALA A O 1
ATOM 3808 N N . GLU A 1 474 ? 4.375 -12.18 -20.734 1 32.53 474 GLU A N 1
ATOM 3809 C CA . GLU A 1 474 ? 4.07 -10.914 -21.391 1 32.53 474 GLU A CA 1
ATOM 3810 C C . GLU A 1 474 ? 3.811 -11.125 -22.891 1 32.53 474 GLU A C 1
ATOM 3812 O O . GLU A 1 474 ? 3.182 -10.289 -23.531 1 32.53 474 GLU A O 1
ATOM 3817 N N . GLU A 1 475 ? 4.762 -11.875 -23.578 1 30.19 475 GLU A N 1
ATOM 3818 C CA . GLU A 1 475 ? 4.496 -11.727 -25.016 1 30.19 475 GLU A CA 1
ATOM 3819 C C . GLU A 1 475 ? 3.072 -12.148 -25.344 1 30.19 475 GLU A C 1
ATOM 3821 O O . GLU A 1 475 ? 2.621 -11.977 -26.484 1 30.19 475 GLU A O 1
ATOM 3826 N N . PHE A 1 476 ? 2.711 -13.305 -24.875 1 29.36 476 PHE A N 1
ATOM 3827 C CA . PHE A 1 476 ? 1.592 -13.914 -25.578 1 29.36 476 PHE A CA 1
ATOM 3828 C C . PHE A 1 476 ? 0.348 -13.039 -25.484 1 29.36 476 PHE A C 1
ATOM 3830 O O . PHE A 1 476 ? -0.253 -12.688 -26.5 1 29.36 476 PHE A O 1
ATOM 3837 N N . GLY A 1 477 ? -0.573 -13.438 -24.578 1 27.83 477 GLY A N 1
ATOM 3838 C CA . GLY A 1 477 ? -1.879 -12.953 -24.984 1 27.83 477 GLY A CA 1
ATOM 3839 C C . GLY A 1 477 ? -1.988 -11.438 -24.953 1 27.83 477 GLY A C 1
ATOM 3840 O O . GLY A 1 477 ? -1.521 -10.797 -24.016 1 27.83 477 GLY A O 1
ATOM 3841 N N . SER A 1 478 ? -1.629 -10.836 -26.141 1 27.84 478 SER A N 1
ATOM 3842 C CA . SER A 1 478 ? -2.176 -9.5 -26.344 1 27.84 478 SER A CA 1
ATOM 3843 C C . SER A 1 478 ? -3.393 -9.266 -25.453 1 27.84 478 SER A C 1
ATOM 3845 O O . SER A 1 478 ? -4.477 -9.781 -25.719 1 27.84 478 SER A O 1
ATOM 3847 N N . ALA A 1 479 ? -3.283 -9.445 -24.234 1 25.98 479 ALA A N 1
ATOM 3848 C CA . ALA A 1 479 ? -4.418 -8.695 -23.703 1 25.98 479 ALA A CA 1
ATOM 3849 C C . ALA A 1 479 ? -4.621 -7.395 -24.484 1 25.98 479 ALA A C 1
ATOM 3851 O O . ALA A 1 479 ? -3.65 -6.742 -24.875 1 25.98 479 ALA A O 1
ATOM 3852 N N . ALA A 1 480 ? -5.629 -7.203 -25.109 1 27.48 480 ALA A N 1
ATOM 3853 C CA . ALA A 1 480 ? -6.039 -5.891 -25.609 1 27.48 480 ALA A CA 1
ATOM 3854 C C . ALA A 1 480 ? -5.402 -4.773 -24.797 1 27.48 480 ALA A C 1
ATOM 3856 O O . ALA A 1 480 ? -5.344 -4.852 -23.562 1 27.48 480 ALA A O 1
ATOM 3857 N N . ASP A 1 481 ? -4.297 -4.055 -25.312 1 27.88 481 ASP A N 1
ATOM 3858 C CA . ASP A 1 481 ? -4.004 -2.686 -24.906 1 27.88 481 ASP A CA 1
ATOM 3859 C C . ASP A 1 481 ? -5.195 -2.061 -24.188 1 27.88 481 ASP A C 1
ATOM 3861 O O . ASP A 1 481 ? -6.051 -1.437 -24.812 1 27.88 481 ASP A O 1
ATOM 3865 N N . MET A 1 482 ? -5.855 -2.734 -23.391 1 27.52 482 MET A N 1
ATOM 3866 C CA . MET A 1 482 ? -6.781 -1.783 -22.781 1 27.52 482 MET A CA 1
ATOM 3867 C C . MET A 1 482 ? -6.039 -0.565 -22.25 1 27.52 482 MET A C 1
ATOM 3869 O O . MET A 1 482 ? -5.227 -0.685 -21.328 1 27.52 482 MET A O 1
ATOM 3873 N N . SER A 1 483 ? -5.535 0.319 -23.172 1 26.22 483 SER A N 1
ATOM 3874 C CA . SER A 1 483 ? -5.242 1.686 -22.75 1 26.22 483 SER A CA 1
ATOM 3875 C C . SER A 1 483 ? -5.945 2.027 -21.453 1 26.22 483 SER A C 1
ATOM 3877 O O . SER A 1 483 ? -7.062 1.565 -21.188 1 26.22 483 SER A O 1
ATOM 3879 N N . PRO A 1 484 ? -5.113 2.328 -20.547 1 28.25 484 PRO A N 1
ATOM 3880 C CA . PRO A 1 484 ? -5.961 2.859 -19.484 1 28.25 484 PRO A CA 1
ATOM 3881 C C . PRO A 1 484 ? -7.176 3.617 -20.016 1 28.25 484 PRO A C 1
ATOM 3883 O O . PRO A 1 484 ? -7.059 4.395 -20.969 1 28.25 484 PRO A O 1
ATOM 3886 N N . PRO A 1 485 ? -8.359 3.092 -20.094 1 27.02 485 PRO A N 1
ATOM 3887 C CA . PRO A 1 485 ? -9.297 4.113 -20.562 1 27.02 485 PRO A CA 1
ATOM 3888 C C . PRO A 1 485 ? -8.883 5.527 -20.172 1 27.02 485 PRO A C 1
ATOM 3890 O O . PRO A 1 485 ? -8.203 5.711 -19.156 1 27.02 485 PRO A O 1
ATOM 3893 N N . GLU A 1 486 ? -8.5 6.473 -21.031 1 26.83 486 GLU A N 1
ATOM 3894 C CA . GLU A 1 486 ? -8.789 7.863 -20.688 1 26.83 486 GLU A CA 1
ATOM 3895 C C . GLU A 1 486 ? -9.734 7.953 -19.5 1 26.83 486 GLU A C 1
ATOM 3897 O O . GLU A 1 486 ? -10.422 6.984 -19.172 1 26.83 486 GLU A O 1
ATOM 3902 N N . HIS A 1 487 ? -10 9.164 -18.906 1 27.25 487 HIS A N 1
ATOM 3903 C CA . HIS A 1 487 ? -11.078 9.445 -17.969 1 27.25 487 HIS A CA 1
ATOM 3904 C C . HIS A 1 487 ? -12.281 8.539 -18.219 1 27.25 487 HIS A C 1
ATOM 3906 O O . HIS A 1 487 ? -13.406 8.883 -17.875 1 27.25 487 HIS A O 1
ATOM 3912 N N . SER A 1 488 ? -12.227 7.711 -19.297 1 26.06 488 SER A N 1
ATOM 3913 C CA . SER A 1 488 ? -13.57 7.176 -19.453 1 26.06 488 SER A CA 1
ATOM 3914 C C . SER A 1 488 ? -14.023 6.426 -18.203 1 26.06 488 SER A C 1
ATOM 3916 O O . SER A 1 488 ? -13.211 5.801 -17.531 1 26.06 488 SER A O 1
ATOM 3918 N N . ALA A 1 489 ? -15.203 6.555 -17.812 1 27.02 489 ALA A N 1
ATOM 3919 C CA . ALA A 1 489 ? -16.109 5.805 -16.953 1 27.02 489 ALA A CA 1
ATOM 3920 C C . ALA A 1 489 ? -15.867 4.301 -17.062 1 27.02 489 ALA A C 1
ATOM 3922 O O . ALA A 1 489 ? -15.781 3.768 -18.172 1 27.02 489 ALA A O 1
ATOM 3923 N N . GLN A 1 490 ? -15.109 3.688 -16.141 1 29 490 GLN A N 1
ATOM 3924 C CA . GLN A 1 490 ? -15.156 2.24 -15.961 1 29 490 GLN A CA 1
ATOM 3925 C C . GLN A 1 490 ? -16.344 1.629 -16.703 1 29 490 GLN A C 1
ATOM 3927 O O . GLN A 1 490 ? -17.5 1.945 -16.406 1 29 490 GLN A O 1
ATOM 3932 N N . THR A 1 491 ? -16.219 1.545 -18.031 1 28.55 491 THR A N 1
ATOM 3933 C CA . THR A 1 491 ? -17.328 0.738 -18.531 1 28.55 491 THR A CA 1
ATOM 3934 C C . THR A 1 491 ? -17.641 -0.406 -17.562 1 28.55 491 THR A C 1
ATOM 3936 O O . THR A 1 491 ? -16.734 -1.172 -17.188 1 28.55 491 THR A O 1
ATOM 3939 N N . PRO A 1 492 ? -18.688 -0.295 -16.844 1 31.56 492 PRO A N 1
ATOM 3940 C CA . PRO A 1 492 ? -19.156 -1.414 -16.016 1 31.56 492 PRO A CA 1
ATOM 3941 C C . PRO A 1 492 ? -18.875 -2.771 -16.656 1 31.56 492 PRO A C 1
ATOM 3943 O O . PRO A 1 492 ? -19.156 -2.967 -17.844 1 31.56 492 PRO A O 1
ATOM 3946 N N . LEU A 1 493 ? -17.781 -3.449 -16.391 1 33.47 493 LEU A N 1
ATOM 3947 C CA . LEU A 1 493 ? -17.875 -4.859 -16.766 1 33.47 493 LEU A CA 1
ATOM 3948 C C . LEU A 1 493 ? -19.328 -5.309 -16.828 1 33.47 493 LEU A C 1
ATOM 3950 O O . LEU A 1 493 ? -20.109 -5.016 -15.922 1 33.47 493 LEU A O 1
ATOM 3954 N N . SER A 1 494 ? -19.859 -5.43 -17.891 1 33.03 494 SER A N 1
ATOM 3955 C CA . SER A 1 494 ? -21.172 -6.043 -18.047 1 33.03 494 SER A CA 1
ATOM 3956 C C . SER A 1 494 ? -21.391 -7.168 -17.047 1 33.03 494 SER A C 1
ATOM 3958 O O . SER A 1 494 ? -20.625 -8.133 -17 1 33.03 494 SER A O 1
ATOM 3960 N N . VAL A 1 495 ? -21.812 -6.941 -15.695 1 39.28 495 VAL A N 1
ATOM 3961 C CA . VAL A 1 495 ? -22.312 -7.648 -14.516 1 39.28 495 VAL A CA 1
ATOM 3962 C C . VAL A 1 495 ? -23.031 -8.922 -14.938 1 39.28 495 VAL A C 1
ATOM 3964 O O . VAL A 1 495 ? -23.609 -9.625 -14.109 1 39.28 495 VAL A O 1
ATOM 3967 N N . SER A 1 496 ? -23.656 -9.094 -15.969 1 40.06 496 SER A N 1
ATOM 3968 C CA . SER A 1 496 ? -24.828 -9.961 -15.797 1 40.06 496 SER A CA 1
ATOM 3969 C C . SER A 1 496 ? -24.422 -11.375 -15.406 1 40.06 496 SER A C 1
ATOM 3971 O O . SER A 1 496 ? -25.266 -12.266 -15.312 1 40.06 496 SER A O 1
ATOM 3973 N N . SER A 1 497 ? -23.047 -11.953 -15.555 1 54.69 497 SER A N 1
ATOM 3974 C CA . SER A 1 497 ? -22.984 -13.406 -15.727 1 54.69 497 SER A CA 1
ATOM 3975 C C . SER A 1 497 ? -22.703 -14.109 -14.406 1 54.69 497 SER A C 1
ATOM 3977 O O . SER A 1 497 ? -22.016 -13.57 -13.547 1 54.69 497 SER A O 1
ATOM 3979 N N . ASN A 1 498 ? -23.5 -15.031 -13.844 1 70.88 498 ASN A N 1
ATOM 3980 C CA . ASN A 1 498 ? -23.406 -16.062 -12.812 1 70.88 498 ASN A CA 1
ATOM 3981 C C . ASN A 1 498 ? -22.125 -16.875 -12.969 1 70.88 498 ASN A C 1
ATOM 3983 O O . ASN A 1 498 ? -22 -17.953 -12.398 1 70.88 498 ASN A O 1
ATOM 3987 N N . LEU A 1 499 ? -21.203 -16.312 -13.688 1 86 499 LEU A N 1
ATOM 3988 C CA . LEU A 1 499 ? -19.969 -17.047 -13.922 1 86 499 LEU A CA 1
ATOM 3989 C C . LEU A 1 499 ? -18.938 -16.766 -12.82 1 86 499 LEU A C 1
ATOM 3991 O O . LEU A 1 499 ? -18.828 -15.625 -12.359 1 86 499 LEU A O 1
ATOM 3995 N N . SER A 1 500 ? -18.266 -17.766 -12.406 1 89.19 500 SER A N 1
ATOM 3996 C CA . SER A 1 500 ? -17.156 -17.594 -11.461 1 89.19 500 SER A CA 1
ATOM 3997 C C . SER A 1 500 ? -15.961 -16.938 -12.133 1 89.19 500 SER A C 1
ATOM 3999 O O . SER A 1 500 ? -15.719 -17.141 -13.328 1 89.19 500 SER A O 1
ATOM 4001 N N . PRO A 1 501 ? -15.219 -16.109 -11.352 1 89.56 501 PRO A N 1
ATOM 4002 C CA . PRO A 1 501 ? -13.945 -15.633 -11.891 1 89.56 501 PRO A CA 1
ATOM 4003 C C . PRO A 1 501 ? -12.953 -16.766 -12.141 1 89.56 501 PRO A C 1
ATOM 4005 O O . PRO A 1 501 ? -12.875 -17.703 -11.352 1 89.56 501 PRO A O 1
ATOM 4008 N N . GLY A 1 502 ? -12.25 -16.688 -13.273 1 92.19 502 GLY A N 1
ATOM 4009 C CA . GLY A 1 502 ? -11.281 -17.719 -13.617 1 92.19 502 GLY A CA 1
ATOM 4010 C C . GLY A 1 502 ? -10.578 -17.453 -14.938 1 92.19 502 GLY A C 1
ATOM 4011 O O . GLY A 1 502 ? -10.523 -16.312 -15.398 1 92.19 502 GLY A O 1
ATOM 4012 N N . TYR A 1 503 ? -9.969 -18.453 -15.516 1 93.88 503 TYR A N 1
ATOM 4013 C CA . TYR A 1 503 ? -9.219 -18.328 -16.75 1 93.88 503 TYR A CA 1
ATOM 4014 C C . TYR A 1 503 ? -10.141 -18.062 -17.938 1 93.88 503 TYR A C 1
ATOM 4016 O O . TYR A 1 503 ? -11.133 -18.766 -18.125 1 93.88 503 TYR A O 1
ATOM 4024 N N . VAL A 1 504 ? -9.914 -17.031 -18.594 1 93.69 504 VAL A N 1
ATOM 4025 C CA . VAL A 1 504 ? -10.422 -16.797 -19.953 1 93.69 504 VAL A CA 1
ATOM 4026 C C . VAL A 1 504 ? -9.258 -16.781 -20.938 1 93.69 504 VAL A C 1
ATOM 4028 O O . VAL A 1 504 ? -8.594 -15.742 -21.109 1 93.69 504 VAL A O 1
ATOM 4031 N N . THR A 1 505 ? -9.062 -17.938 -21.609 1 95.44 505 THR A N 1
ATOM 4032 C CA . THR A 1 505 ? -7.82 -18.203 -22.328 1 95.44 505 THR A CA 1
ATOM 4033 C C . THR A 1 505 ? -7.922 -17.719 -23.781 1 95.44 505 THR A C 1
ATOM 4035 O O . THR A 1 505 ? -8.922 -17.984 -24.453 1 95.44 505 THR A O 1
ATOM 4038 N N . LYS A 1 506 ? -6.953 -16.984 -24.172 1 92.56 506 LYS A N 1
ATOM 4039 C CA . LYS A 1 506 ? -6.738 -16.656 -25.578 1 92.56 506 LYS A CA 1
ATOM 4040 C C . LYS A 1 506 ? -5.395 -17.188 -26.078 1 92.56 506 LYS A C 1
ATOM 4042 O O . LYS A 1 506 ? -4.34 -16.672 -25.688 1 92.56 506 LYS A O 1
ATOM 4047 N N . ASP A 1 507 ? -5.48 -18.25 -26.875 1 94.81 507 ASP A N 1
ATOM 4048 C CA . ASP A 1 507 ? -4.266 -18.844 -27.422 1 94.81 507 ASP A CA 1
ATOM 4049 C C . ASP A 1 507 ? -4.277 -18.797 -28.953 1 94.81 507 ASP A C 1
ATOM 4051 O O . ASP A 1 507 ? -5.078 -18.062 -29.547 1 94.81 507 ASP A O 1
ATOM 4055 N N . LYS A 1 508 ? -3.318 -19.469 -29.656 1 94.81 508 LYS A N 1
ATOM 4056 C CA . LYS A 1 508 ? -3.141 -19.312 -31.094 1 94.81 508 LYS A CA 1
ATOM 4057 C C . LYS A 1 508 ? -3.785 -20.453 -31.859 1 94.81 508 LYS A C 1
ATOM 4059 O O . LYS A 1 508 ? -3.547 -20.625 -33.062 1 94.81 508 LYS A O 1
ATOM 4064 N N . CYS A 1 509 ? -4.555 -21.328 -31.219 1 96.25 509 CYS A N 1
ATOM 4065 C CA . CYS A 1 509 ? -5.305 -22.391 -31.891 1 96.25 509 CYS A CA 1
ATOM 4066 C C . CYS A 1 509 ? -6.742 -21.953 -32.156 1 96.25 509 CYS A C 1
ATOM 4068 O O . CYS A 1 509 ? -7.234 -21.016 -31.531 1 96.25 509 CYS A O 1
ATOM 4070 N N . GLU A 1 510 ? -7.348 -22.531 -33.125 1 94.19 510 GLU A N 1
ATOM 4071 C CA . GLU A 1 510 ? -8.703 -22.156 -33.5 1 94.19 510 GLU A CA 1
ATOM 4072 C C . GLU A 1 510 ? -9.711 -22.547 -32.406 1 94.19 510 GLU A C 1
ATOM 4074 O O . GLU A 1 510 ? -9.578 -23.594 -31.781 1 94.19 510 GLU A O 1
ATOM 4079 N N . GLY A 1 511 ? -10.68 -21.656 -32.219 1 92.38 511 GLY A N 1
ATOM 4080 C CA . GLY A 1 511 ? -11.766 -21.953 -31.297 1 92.38 511 GLY A CA 1
ATOM 4081 C C . GLY A 1 511 ? -11.438 -21.609 -29.859 1 92.38 511 GLY A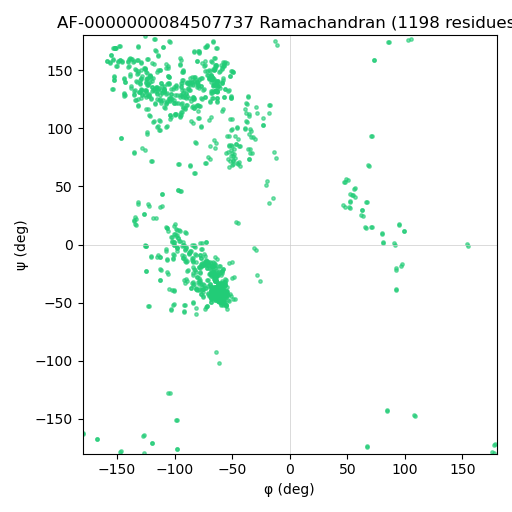 C 1
ATOM 4082 O O . GLY A 1 511 ? -10.312 -21.203 -29.547 1 92.38 511 GLY A O 1
ATOM 4083 N N . ASN A 1 512 ? -12.461 -21.766 -29 1 92.56 512 ASN A N 1
ATOM 4084 C CA . ASN A 1 512 ? -12.305 -21.531 -27.562 1 92.56 512 ASN A CA 1
ATOM 4085 C C . ASN A 1 512 ? -11.898 -22.812 -26.828 1 92.56 512 ASN A C 1
ATOM 4087 O O . ASN A 1 512 ? -12.648 -23.781 -26.812 1 92.56 512 ASN A O 1
ATOM 4091 N N . GLY A 1 513 ? -10.75 -22.766 -26.25 1 96.5 513 GLY A N 1
ATOM 4092 C CA . GLY A 1 513 ? -10.195 -23.953 -25.625 1 96.5 513 GLY A CA 1
ATOM 4093 C C . GLY A 1 513 ? -10.633 -24.141 -24.188 1 96.5 513 GLY A C 1
ATOM 4094 O O . GLY A 1 513 ? -10.422 -25.219 -23.609 1 96.5 513 GLY A O 1
ATOM 4095 N N . ASP A 1 514 ? -11.32 -23.156 -23.609 1 97.62 514 ASP A N 1
ATOM 4096 C CA . ASP A 1 514 ? -11.727 -23.281 -22.203 1 97.62 514 ASP A CA 1
ATOM 4097 C C . ASP A 1 514 ? -12.891 -24.266 -22.062 1 97.62 514 ASP A C 1
ATOM 4099 O O . ASP A 1 514 ? -13.875 -24.172 -22.797 1 97.62 514 ASP A O 1
ATOM 4103 N N . ASP A 1 515 ? -12.758 -25.109 -21.125 1 98.25 515 ASP A N 1
ATOM 4104 C CA . ASP A 1 515 ? -13.789 -26.109 -20.859 1 98.25 515 ASP A CA 1
ATOM 4105 C C . ASP A 1 515 ? -14.953 -25.5 -20.078 1 98.25 515 ASP A C 1
ATOM 4107 O O . ASP A 1 515 ? -16.094 -25.938 -20.219 1 98.25 515 ASP A O 1
ATOM 4111 N N . THR A 1 516 ? -14.648 -24.688 -19.188 1 97.56 516 THR A N 1
ATOM 4112 C CA . THR A 1 516 ? -15.609 -23.953 -18.359 1 97.56 516 THR A CA 1
ATOM 4113 C C . THR A 1 516 ? -15.508 -22.453 -18.609 1 97.56 516 THR A C 1
ATOM 4115 O O . THR A 1 516 ? -14.406 -21.906 -18.656 1 97.56 516 THR A O 1
ATOM 4118 N N . GLU A 1 517 ? -16.672 -21.797 -18.766 1 94.81 517 GLU A N 1
ATOM 4119 C CA . GLU A 1 517 ? -16.703 -20.359 -19 1 94.81 517 GLU A CA 1
ATOM 4120 C C . GLU A 1 517 ? -16.547 -19.594 -17.688 1 94.81 517 GLU A C 1
ATOM 4122 O O . GLU A 1 517 ? -17.109 -19.984 -16.656 1 94.81 517 GLU A O 1
ATOM 4127 N N . HIS A 1 518 ? -15.773 -18.547 -17.766 1 93.19 518 HIS A N 1
ATOM 4128 C CA . HIS A 1 518 ? -15.516 -17.734 -16.594 1 93.19 518 HIS A CA 1
ATOM 4129 C C . HIS A 1 518 ? -15.562 -16.25 -16.938 1 93.19 518 HIS A C 1
ATOM 4131 O O . HIS A 1 518 ? -15.508 -15.875 -18.109 1 93.19 518 HIS A O 1
ATOM 4137 N N . THR A 1 519 ? -15.781 -15.414 -15.82 1 87.88 519 THR A N 1
ATOM 4138 C CA . THR A 1 519 ? -15.406 -14.016 -15.93 1 87.88 519 THR A CA 1
ATOM 4139 C C . THR A 1 519 ? -13.898 -13.844 -15.805 1 87.88 519 THR A C 1
ATOM 4141 O O . THR A 1 519 ? -13.273 -14.445 -14.93 1 87.88 519 THR A O 1
ATOM 4144 N N . PRO A 1 520 ? -13.312 -13.008 -16.656 1 87.75 520 PRO A N 1
ATOM 4145 C CA . PRO A 1 520 ? -11.852 -12.898 -16.656 1 87.75 520 PRO A CA 1
ATOM 4146 C C . PRO A 1 520 ? -11.305 -12.266 -15.383 1 87.75 520 PRO A C 1
ATOM 4148 O O . PRO A 1 520 ? -11.93 -11.359 -14.82 1 87.75 520 PRO A O 1
ATOM 4151 N N . LEU A 1 521 ? -10.219 -12.773 -14.992 1 85.06 521 LEU A N 1
ATOM 4152 C CA . LEU A 1 521 ? -9.469 -12.172 -13.898 1 85.06 521 LEU A CA 1
ATOM 4153 C C . LEU A 1 521 ? -8.648 -10.984 -14.391 1 85.06 521 LEU A C 1
ATOM 4155 O O . LEU A 1 521 ? -8.07 -11.039 -15.484 1 85.06 521 LEU A O 1
ATOM 4159 N N . PRO A 1 522 ? -8.633 -9.914 -13.539 1 82 522 PRO A N 1
ATOM 4160 C CA . PRO A 1 522 ? -7.77 -8.797 -13.945 1 82 522 PRO A CA 1
ATOM 4161 C C . PRO A 1 522 ? -6.289 -9.164 -13.938 1 82 522 PRO A C 1
ATOM 4163 O O . PRO A 1 522 ? -5.875 -10.062 -13.203 1 82 522 PRO A O 1
ATOM 4166 N N . ARG A 1 523 ? -5.605 -8.492 -14.789 1 83.25 523 ARG A N 1
ATOM 4167 C CA . ARG A 1 523 ? -4.16 -8.688 -14.828 1 83.25 523 ARG A CA 1
ATOM 4168 C C . ARG A 1 523 ? -3.424 -7.359 -14.672 1 83.25 523 ARG A C 1
ATOM 4170 O O . ARG A 1 523 ? -3.826 -6.348 -15.25 1 83.25 523 ARG A O 1
ATOM 4177 N N . GLY A 1 524 ? -2.51 -7.371 -13.75 1 82.88 524 GLY A N 1
ATOM 4178 C CA . GLY A 1 524 ? -1.623 -6.234 -13.562 1 82.88 524 GLY A CA 1
ATOM 4179 C C . GLY A 1 524 ? -0.158 -6.586 -13.734 1 82.88 524 GLY A C 1
ATOM 4180 O O . GLY A 1 524 ? 0.274 -7.676 -13.344 1 82.88 524 GLY A O 1
ATOM 4181 N N . ASN A 1 525 ? 0.598 -5.668 -14.312 1 81.88 525 ASN A N 1
ATOM 4182 C CA . ASN A 1 525 ? 2.002 -5.922 -14.609 1 81.88 525 ASN A CA 1
ATOM 4183 C C . ASN A 1 525 ? 2.914 -5.445 -13.484 1 81.88 525 ASN A C 1
ATOM 4185 O O . ASN A 1 525 ? 2.59 -4.488 -12.781 1 81.88 525 ASN A O 1
ATOM 4189 N N . ASN A 1 526 ? 3.922 -6.254 -13.273 1 91.12 526 ASN A N 1
ATOM 4190 C CA . ASN A 1 526 ? 5.031 -5.867 -12.406 1 91.12 526 ASN A CA 1
ATOM 4191 C C . ASN A 1 526 ? 6.316 -5.66 -13.203 1 91.12 526 ASN A C 1
ATOM 4193 O O . ASN A 1 526 ? 6.613 -6.422 -14.125 1 91.12 526 ASN A O 1
ATOM 4197 N N . PRO A 1 527 ? 7.07 -4.625 -12.875 1 90.88 527 PRO A N 1
ATOM 4198 C CA . PRO A 1 527 ? 8.398 -4.523 -13.492 1 90.88 527 PRO A CA 1
ATOM 4199 C C . PRO A 1 527 ? 9.328 -5.656 -13.078 1 90.88 527 PRO A C 1
ATOM 4201 O O . PRO A 1 527 ? 9.094 -6.316 -12.062 1 90.88 527 PRO A O 1
ATOM 4204 N N . ASP A 1 528 ? 10.344 -5.859 -13.859 1 90.25 528 ASP A N 1
ATOM 4205 C CA . ASP A 1 528 ? 11.297 -6.918 -13.555 1 90.25 528 ASP A CA 1
ATOM 4206 C C . ASP A 1 528 ? 11.984 -6.676 -12.211 1 90.25 528 ASP A C 1
ATOM 4208 O O . ASP A 1 528 ? 12.273 -7.621 -11.477 1 90.25 528 ASP A O 1
ATOM 4212 N N . TYR A 1 529 ? 12.258 -5.367 -12.07 1 93.69 529 TYR A N 1
ATOM 4213 C CA . TYR A 1 529 ? 12.906 -4.969 -10.828 1 93.69 529 TYR A CA 1
ATOM 4214 C C . TYR A 1 529 ? 12.117 -3.875 -10.125 1 93.69 529 TYR A C 1
ATOM 4216 O O . TYR A 1 529 ? 11.609 -2.953 -10.766 1 93.69 529 TYR A O 1
ATOM 4224 N N . MET A 1 530 ? 11.922 -4.043 -8.852 1 95.25 530 MET A N 1
ATOM 4225 C CA . MET A 1 530 ? 11.195 -3.096 -8.008 1 95.25 530 MET A CA 1
ATOM 4226 C C . MET A 1 530 ? 12.047 -2.674 -6.809 1 95.25 530 MET A C 1
ATOM 4228 O O . MET A 1 530 ? 12.938 -3.41 -6.387 1 95.25 530 MET A O 1
ATOM 4232 N N . SER A 1 531 ? 11.844 -1.492 -6.316 1 95.06 531 SER A N 1
ATOM 4233 C CA . SER A 1 531 ? 12.602 -0.966 -5.184 1 95.06 531 SER A CA 1
ATOM 4234 C C . SER A 1 531 ? 11.758 0.003 -4.359 1 95.06 531 SER A C 1
ATOM 4236 O O . SER A 1 531 ? 10.719 0.474 -4.82 1 95.06 531 SER A O 1
ATOM 4238 N N . ASN A 1 532 ? 12.172 0.183 -3.053 1 92.44 532 ASN A N 1
ATOM 4239 C CA . ASN A 1 532 ? 11.539 1.182 -2.197 1 92.44 532 ASN A CA 1
ATOM 4240 C C . ASN A 1 532 ? 12.18 2.555 -2.369 1 92.44 532 ASN A C 1
ATOM 4242 O O . ASN A 1 532 ? 12.719 3.117 -1.413 1 92.44 532 ASN A O 1
ATOM 4246 N N . ASP A 1 533 ? 12.07 3.18 -3.385 1 80.75 533 ASP A N 1
ATOM 4247 C CA . ASP A 1 533 ? 12.711 4.465 -3.658 1 80.75 533 ASP A CA 1
ATOM 4248 C C . ASP A 1 533 ? 12.406 5.473 -2.551 1 80.75 533 ASP A C 1
ATOM 4250 O O . ASP A 1 533 ? 11.258 5.645 -2.156 1 80.75 533 ASP A O 1
ATOM 4254 N N . PRO A 1 534 ? 13.5 6.117 -2.123 1 78.06 534 PRO A N 1
ATOM 4255 C CA . PRO A 1 534 ? 13.328 7.066 -1.021 1 78.06 534 PRO A CA 1
ATOM 4256 C C . PRO A 1 534 ? 12.469 8.266 -1.406 1 78.06 534 PRO A C 1
ATOM 4258 O O . PRO A 1 534 ? 12.477 8.688 -2.564 1 78.06 534 PRO A O 1
ATOM 4261 N N . PHE A 1 535 ? 11.82 8.758 -0.409 1 67.81 535 PHE A N 1
ATOM 4262 C CA . PHE A 1 535 ? 10.891 9.867 -0.611 1 67.81 535 PHE A CA 1
ATOM 4263 C C . PHE A 1 535 ? 11.648 11.188 -0.72 1 67.81 535 PHE A C 1
ATOM 4265 O O . PHE A 1 535 ? 11.164 12.133 -1.336 1 67.81 535 PHE A O 1
ATOM 4272 N N . TYR A 1 536 ? 12.773 11.305 0.022 1 68.69 536 TYR A N 1
ATOM 4273 C CA . TYR A 1 536 ? 13.508 12.57 0.015 1 68.69 536 TYR A CA 1
ATOM 4274 C C . TYR A 1 536 ? 14.812 12.438 -0.765 1 68.69 536 TYR A C 1
ATOM 4276 O O . TYR A 1 536 ? 15.359 11.344 -0.888 1 68.69 536 TYR A O 1
ATOM 4284 N N . PRO A 1 537 ? 15.172 13.57 -1.203 1 70.38 537 PRO A N 1
ATOM 4285 C CA . PRO A 1 537 ? 16.484 13.539 -1.874 1 70.38 537 PRO A CA 1
ATOM 4286 C C . PRO A 1 537 ? 17.625 13.156 -0.933 1 70.38 537 PRO A C 1
ATOM 4288 O O . PRO A 1 537 ? 17.688 13.648 0.197 1 70.38 537 PRO A O 1
ATOM 4291 N N . ILE A 1 538 ? 18.297 12.211 -1.232 1 77.56 538 ILE A N 1
ATOM 4292 C CA . ILE A 1 538 ? 19.516 11.781 -0.545 1 77.56 538 ILE A CA 1
ATOM 4293 C C . ILE A 1 538 ? 20.734 12.398 -1.22 1 77.56 538 ILE A C 1
ATOM 4295 O O . ILE A 1 538 ? 20.828 12.406 -2.449 1 77.56 538 ILE A O 1
ATOM 4299 N N . PRO A 1 539 ? 21.594 13.023 -0.405 1 81.88 539 PRO A N 1
ATOM 4300 C CA . PRO A 1 539 ? 22.828 13.547 -1.016 1 81.88 539 PRO A CA 1
ATOM 4301 C C . PRO A 1 539 ? 23.547 12.5 -1.866 1 81.88 539 PRO A C 1
ATOM 4303 O O . PRO A 1 539 ? 23.594 11.328 -1.5 1 81.88 539 PRO A O 1
ATOM 4306 N N . ARG A 1 540 ? 24.203 12.93 -2.865 1 87.19 540 ARG A N 1
ATOM 4307 C CA . ARG A 1 540 ? 24.828 12.078 -3.867 1 87.19 540 ARG A CA 1
ATOM 4308 C C . ARG A 1 540 ? 25.906 11.203 -3.24 1 87.19 540 ARG A C 1
ATOM 4310 O O . ARG A 1 540 ? 26.062 10.031 -3.602 1 87.19 540 ARG A O 1
ATOM 4317 N N . GLU A 1 541 ? 26.578 11.773 -2.252 1 91 541 GLU A N 1
ATOM 4318 C CA . GLU A 1 541 ? 27.75 11.078 -1.72 1 91 541 GLU A CA 1
ATOM 4319 C C . GLU A 1 541 ? 27.406 10.297 -0.455 1 91 541 GLU A C 1
ATOM 4321 O O . GLU A 1 541 ? 28.234 9.547 0.067 1 91 541 GLU A O 1
ATOM 4326 N N . ALA A 1 542 ? 26.125 10.422 -0.037 1 89 542 ALA A N 1
ATOM 4327 C CA . ALA A 1 542 ? 25.719 9.688 1.153 1 89 542 ALA A CA 1
ATOM 4328 C C . ALA A 1 542 ? 25.75 8.18 0.902 1 89 542 ALA A C 1
ATOM 4330 O O . ALA A 1 542 ? 25.359 7.715 -0.171 1 89 542 ALA A O 1
ATOM 4331 N N . LEU A 1 543 ? 26.266 7.418 1.873 1 94.31 543 LEU A N 1
ATOM 4332 C CA . LEU A 1 543 ? 26.312 5.965 1.752 1 94.31 543 LEU A CA 1
ATOM 4333 C C . LEU A 1 543 ? 24.953 5.352 2.078 1 94.31 543 LEU A C 1
ATOM 4335 O O . LEU A 1 543 ? 24.281 5.777 3.02 1 94.31 543 LEU A O 1
ATOM 4339 N N . VAL A 1 544 ? 24.594 4.418 1.269 1 94.94 544 VAL A N 1
ATOM 4340 C CA . VAL A 1 544 ? 23.328 3.719 1.455 1 94.94 544 VAL A CA 1
ATOM 4341 C C . VAL A 1 544 ? 23.547 2.211 1.359 1 94.94 544 VAL A C 1
ATOM 4343 O O . VAL A 1 544 ? 24.453 1.755 0.655 1 94.94 544 VAL A O 1
ATOM 4346 N N . ASP A 1 545 ? 22.766 1.439 2.111 1 96.56 545 ASP A N 1
ATOM 4347 C CA . ASP A 1 545 ? 22.734 -0.012 1.961 1 96.56 545 ASP A CA 1
ATOM 4348 C C . ASP A 1 545 ? 21.875 -0.424 0.772 1 96.56 545 ASP A C 1
ATOM 4350 O O . ASP A 1 545 ? 20.656 -0.232 0.789 1 96.56 545 ASP A O 1
ATOM 4354 N N . LEU A 1 546 ? 22.516 -0.881 -0.221 1 97.94 546 LEU A N 1
ATOM 4355 C CA . LEU A 1 546 ? 21.797 -1.515 -1.312 1 97.94 546 LEU A CA 1
ATOM 4356 C C . LEU A 1 546 ? 21.516 -2.984 -1.007 1 97.94 546 LEU A C 1
ATOM 4358 O O . LEU A 1 546 ? 22.438 -3.814 -1.09 1 97.94 546 LEU A O 1
ATOM 4362 N N . ILE A 1 547 ? 20.281 -3.295 -0.666 1 98.06 547 ILE A N 1
ATOM 4363 C CA . ILE A 1 547 ? 19.875 -4.605 -0.173 1 98.06 547 ILE A CA 1
ATOM 4364 C C . ILE A 1 547 ? 19.25 -5.418 -1.311 1 98.06 547 ILE A C 1
ATOM 4366 O O . ILE A 1 547 ? 18.438 -4.898 -2.078 1 98.06 547 ILE A O 1
ATOM 4370 N N . MET A 1 548 ? 19.594 -6.684 -1.393 1 97.25 548 MET A N 1
ATOM 4371 C CA . MET A 1 548 ? 19.109 -7.512 -2.49 1 97.25 548 MET A CA 1
ATOM 4372 C C . MET A 1 548 ? 19 -8.969 -2.059 1 97.25 548 MET A C 1
ATOM 4374 O O . MET A 1 548 ? 19.688 -9.406 -1.13 1 97.25 548 MET A O 1
ATOM 4378 N N . PRO A 1 549 ? 18.094 -9.719 -2.727 1 95.19 549 PRO A N 1
ATOM 4379 C CA . PRO A 1 549 ? 18.156 -11.164 -2.506 1 95.19 549 PRO A CA 1
ATOM 4380 C C . PRO A 1 549 ? 19.484 -11.766 -2.945 1 95.19 549 PRO A C 1
ATOM 4382 O O . PRO A 1 549 ? 20.078 -11.312 -3.93 1 95.19 549 PRO A O 1
ATOM 4385 N N . LYS A 1 550 ? 19.875 -12.766 -2.297 1 92.75 550 LYS A N 1
ATOM 4386 C CA . LYS A 1 550 ? 21.203 -13.352 -2.506 1 92.75 550 LYS A CA 1
ATOM 4387 C C . LYS A 1 550 ? 21.406 -13.734 -3.967 1 92.75 550 LYS A C 1
ATOM 4389 O O . LYS A 1 550 ? 22.5 -13.602 -4.504 1 92.75 550 LYS A O 1
ATOM 4394 N N . PHE A 1 551 ? 20.406 -14.164 -4.656 1 86 551 PHE A N 1
ATOM 4395 C CA . PHE A 1 551 ? 20.562 -14.672 -6.012 1 86 551 PHE A CA 1
ATOM 4396 C C . PHE A 1 551 ? 20.859 -13.539 -6.984 1 86 551 PHE A C 1
ATOM 4398 O O . PHE A 1 551 ? 21.312 -13.781 -8.109 1 86 551 PHE A O 1
ATOM 4405 N N . LEU A 1 552 ? 20.672 -12.258 -6.602 1 91.69 552 LEU A N 1
ATOM 4406 C CA . LEU A 1 552 ? 20.938 -11.117 -7.469 1 91.69 552 LEU A CA 1
ATOM 4407 C C . LEU A 1 552 ? 22.359 -10.586 -7.23 1 91.69 552 LEU A C 1
ATOM 4409 O O . LEU A 1 552 ? 22.797 -9.672 -7.93 1 91.69 552 LEU A O 1
ATOM 4413 N N . GLU A 1 553 ? 23.094 -11.109 -6.367 1 93.25 553 GLU A N 1
ATOM 4414 C CA . GLU A 1 553 ? 24.375 -10.586 -5.902 1 93.25 553 GLU A CA 1
ATOM 4415 C C . GLU A 1 553 ? 25.328 -10.367 -7.066 1 93.25 553 GLU A C 1
ATOM 4417 O O . GLU A 1 553 ? 25.938 -9.297 -7.184 1 93.25 553 GLU A O 1
ATOM 4422 N N . LYS A 1 554 ? 25.469 -11.367 -7.805 1 90.38 554 LYS A N 1
ATOM 4423 C CA . LYS A 1 554 ? 26.438 -11.297 -8.898 1 90.38 554 LYS A CA 1
ATOM 4424 C C . LYS A 1 554 ? 26.078 -10.18 -9.875 1 90.38 554 LYS A C 1
ATOM 4426 O O . LYS A 1 554 ? 26.938 -9.383 -10.242 1 90.38 554 LYS A O 1
ATOM 4431 N N . ARG A 1 555 ? 24.828 -10.117 -10.242 1 92.38 555 ARG A N 1
ATOM 4432 C CA . ARG A 1 555 ? 24.375 -9.117 -11.203 1 92.38 555 ARG A CA 1
ATOM 4433 C C . ARG A 1 555 ? 24.5 -7.711 -10.617 1 92.38 555 ARG A C 1
ATOM 4435 O O . ARG A 1 555 ? 24.828 -6.766 -11.328 1 92.38 555 ARG A O 1
ATOM 4442 N N . VAL A 1 556 ? 24.188 -7.547 -9.414 1 96.25 556 VAL A N 1
ATOM 4443 C CA . VAL A 1 556 ? 24.25 -6.242 -8.766 1 96.25 556 VAL A CA 1
ATOM 4444 C C . VAL A 1 556 ? 25.703 -5.785 -8.648 1 96.25 556 VAL A C 1
ATOM 4446 O O . VAL A 1 556 ? 26.016 -4.621 -8.906 1 96.25 556 VAL A O 1
ATOM 4449 N N . LEU A 1 557 ? 26.594 -6.719 -8.273 1 96.62 557 LEU A N 1
ATOM 4450 C CA . LEU A 1 557 ? 28.016 -6.391 -8.195 1 96.62 557 LEU A CA 1
ATOM 4451 C C . LEU A 1 557 ? 28.547 -5.93 -9.547 1 96.62 557 LEU A C 1
ATOM 4453 O O . LEU A 1 557 ? 29.297 -4.953 -9.617 1 96.62 557 LEU A O 1
ATOM 4457 N N . GLU A 1 558 ? 28.125 -6.625 -10.562 1 95.06 558 GLU A N 1
ATOM 4458 C CA . GLU A 1 558 ? 28.531 -6.234 -11.914 1 95.06 558 GLU A CA 1
ATOM 4459 C C . GLU A 1 558 ? 27.984 -4.852 -12.266 1 95.06 558 GLU A C 1
ATOM 4461 O O . GLU A 1 558 ? 28.703 -4.027 -12.836 1 95.06 558 GLU A O 1
ATOM 4466 N N . ALA A 1 559 ? 26.75 -4.598 -11.977 1 96.5 559 ALA A N 1
ATOM 4467 C CA . ALA A 1 559 ? 26.125 -3.307 -12.258 1 96.5 559 ALA A CA 1
ATOM 4468 C C . ALA A 1 559 ? 26.828 -2.18 -11.508 1 96.5 559 ALA A C 1
ATOM 4470 O O . ALA A 1 559 ? 27.078 -1.113 -12.078 1 96.5 559 ALA A O 1
ATOM 4471 N N . VAL A 1 560 ? 27.141 -2.393 -10.234 1 97.94 560 VAL A N 1
ATOM 4472 C CA . VAL A 1 560 ? 27.828 -1.417 -9.391 1 97.94 560 VAL A CA 1
ATOM 4473 C C . VAL A 1 560 ? 29.188 -1.068 -10.008 1 97.94 560 VAL A C 1
ATOM 4475 O O . VAL A 1 560 ? 29.547 0.106 -10.086 1 97.94 560 VAL A O 1
ATOM 4478 N N . ASN A 1 561 ? 29.891 -2.053 -10.5 1 97.44 561 ASN A N 1
ATOM 4479 C CA . ASN A 1 561 ? 31.188 -1.834 -11.133 1 97.44 561 ASN A CA 1
ATOM 4480 C C . ASN A 1 561 ? 31.047 -1.083 -12.461 1 97.44 561 ASN A C 1
ATOM 4482 O O . ASN A 1 561 ? 31.828 -0.175 -12.75 1 97.44 561 ASN A O 1
ATOM 4486 N N . LYS A 1 562 ? 30.062 -1.421 -13.172 1 95.88 562 LYS A N 1
ATOM 4487 C CA . LYS A 1 562 ? 29.828 -0.764 -14.453 1 95.88 562 LYS A CA 1
ATOM 4488 C C . LYS A 1 562 ? 29.469 0.703 -14.258 1 95.88 562 LYS A C 1
ATOM 4490 O O . LYS A 1 562 ? 29.672 1.525 -15.156 1 95.88 562 LYS A O 1
ATOM 4495 N N . LEU A 1 563 ? 28.922 1.026 -13.164 1 96.75 563 LEU A N 1
ATOM 4496 C CA . LEU A 1 563 ? 28.531 2.398 -12.859 1 96.75 563 LEU A CA 1
ATOM 4497 C C . LEU A 1 563 ? 29.719 3.191 -12.32 1 96.75 563 LEU A C 1
ATOM 4499 O O . LEU A 1 563 ? 29.578 4.371 -11.984 1 96.75 563 LEU A O 1
ATOM 4503 N N . GLY A 1 564 ? 30.844 2.537 -12.219 1 95.5 564 GLY A N 1
ATOM 4504 C CA . GLY A 1 564 ? 32.094 3.236 -11.906 1 95.5 564 GLY A CA 1
ATOM 4505 C C . GLY A 1 564 ? 32.469 3.141 -10.445 1 95.5 564 GLY A C 1
ATOM 4506 O O . GLY A 1 564 ? 33.312 3.91 -9.969 1 95.5 564 GLY A O 1
ATOM 4507 N N . HIS A 1 565 ? 31.844 2.303 -9.672 1 97 565 HIS A N 1
ATOM 4508 C CA . HIS A 1 565 ? 32.219 2.053 -8.289 1 97 565 HIS A CA 1
ATOM 4509 C C . HIS A 1 565 ? 32.938 0.718 -8.148 1 97 565 HIS A C 1
ATOM 4511 O O . HIS A 1 565 ? 32.312 -0.342 -8.211 1 97 565 HIS A O 1
ATOM 4517 N N . PRO A 1 566 ? 34.219 0.794 -7.91 1 96.5 566 PRO A N 1
ATOM 4518 C CA . PRO A 1 566 ? 34.969 -0.463 -7.816 1 96.5 566 PRO A CA 1
ATOM 4519 C C . PRO A 1 566 ? 34.594 -1.277 -6.578 1 96.5 566 PRO A C 1
ATOM 4521 O O . PRO A 1 566 ? 34.844 -0.837 -5.453 1 96.5 566 PRO A O 1
ATOM 4524 N N . ALA A 1 567 ? 33.938 -2.348 -6.715 1 97.5 567 ALA A N 1
ATOM 4525 C CA . ALA A 1 567 ? 33.5 -3.236 -5.641 1 97.5 567 ALA A CA 1
ATOM 4526 C C . ALA A 1 567 ? 33.844 -4.688 -5.949 1 97.5 567 ALA A C 1
ATOM 4528 O O . ALA A 1 567 ? 34 -5.066 -7.113 1 97.5 567 ALA A O 1
ATOM 4529 N N . THR A 1 568 ? 34.094 -5.473 -4.898 1 97.44 568 THR A N 1
ATOM 4530 C CA . THR A 1 568 ? 34.375 -6.898 -5.004 1 97.44 568 THR A CA 1
ATOM 4531 C C . THR A 1 568 ? 33.438 -7.711 -4.117 1 97.44 568 THR A C 1
ATOM 4533 O O . THR A 1 568 ? 32.594 -7.148 -3.436 1 97.44 568 THR A O 1
ATOM 4536 N N . TRP A 1 569 ? 33.594 -9.047 -4.145 1 96.81 569 TRP A N 1
ATOM 4537 C CA . TRP A 1 569 ? 32.781 -9.938 -3.338 1 96.81 569 TRP A CA 1
ATOM 4538 C C . TRP A 1 569 ? 33 -9.672 -1.851 1 96.81 569 TRP A C 1
ATOM 4540 O O . TRP A 1 569 ? 32.094 -9.938 -1.039 1 96.81 569 TRP A O 1
ATOM 4550 N N . GLU A 1 570 ? 34.094 -9.125 -1.484 1 96.88 570 GLU A N 1
ATOM 4551 C CA . GLU A 1 570 ? 34.406 -8.82 -0.091 1 96.88 570 GLU A CA 1
ATOM 4552 C C . GLU A 1 570 ? 33.531 -7.684 0.428 1 96.88 570 GLU A C 1
ATOM 4554 O O . GLU A 1 570 ? 33.375 -7.523 1.64 1 96.88 570 GLU A O 1
ATOM 4559 N N . ASP A 1 571 ? 33 -6.93 -0.506 1 97.5 571 ASP A N 1
ATOM 4560 C CA . ASP A 1 571 ? 32.156 -5.797 -0.135 1 97.5 571 ASP A CA 1
ATOM 4561 C C . ASP A 1 571 ? 30.719 -6.234 0.091 1 97.5 571 ASP A C 1
ATOM 4563 O O . ASP A 1 571 ? 29.891 -5.457 0.579 1 97.5 571 ASP A O 1
ATOM 4567 N N . MET A 1 572 ? 30.422 -7.465 -0.297 1 97.06 572 MET A N 1
ATOM 4568 C CA . MET A 1 572 ? 29.062 -8 -0.124 1 97.06 572 MET A CA 1
ATOM 4569 C C . MET A 1 572 ? 28.922 -8.664 1.241 1 97.06 572 MET A C 1
ATOM 4571 O O . MET A 1 572 ? 29.719 -9.531 1.604 1 97.06 572 MET A O 1
ATOM 4575 N N . HIS A 1 573 ? 27.875 -8.234 1.982 1 97.44 573 HIS A N 1
ATOM 4576 C CA . HIS A 1 573 ? 27.672 -8.75 3.332 1 97.44 573 HIS A CA 1
ATOM 4577 C C . HIS A 1 573 ? 26.266 -9.297 3.502 1 97.44 573 HIS A C 1
ATOM 4579 O O . HIS A 1 573 ? 25.344 -8.875 2.801 1 97.44 573 HIS A O 1
ATOM 4585 N N . GLN A 1 574 ? 26.188 -10.227 4.387 1 96.5 574 GLN A N 1
ATOM 4586 C CA . GLN A 1 574 ? 24.859 -10.734 4.746 1 96.5 574 GLN A CA 1
ATOM 4587 C C . GLN A 1 574 ? 24.016 -9.648 5.406 1 96.5 574 GLN A C 1
ATOM 4589 O O . GLN A 1 574 ? 24.516 -8.867 6.215 1 96.5 574 GLN A O 1
ATOM 4594 N N . TYR A 1 575 ? 22.812 -9.5 4.977 1 97.38 575 TYR A N 1
ATOM 4595 C CA . TYR A 1 575 ? 21.891 -8.547 5.586 1 97.38 575 TYR A CA 1
ATOM 4596 C C . TYR A 1 575 ? 20.875 -9.266 6.469 1 97.38 575 TYR A C 1
ATOM 4598 O O . TYR A 1 575 ? 20 -9.969 5.969 1 97.38 575 TYR A O 1
ATOM 4606 N N . GLY A 1 576 ? 20.969 -9.078 7.75 1 93.81 576 GLY A N 1
ATOM 4607 C CA . GLY A 1 576 ? 20.094 -9.766 8.688 1 93.81 576 GLY A CA 1
ATOM 4608 C C . GLY A 1 576 ? 20.328 -11.266 8.734 1 93.81 576 GLY A C 1
ATOM 4609 O O . GLY A 1 576 ? 21.281 -11.766 8.148 1 93.81 576 GLY A O 1
ATOM 4610 N N . ASN A 1 577 ? 19.438 -12 9.492 1 92.81 577 ASN A N 1
ATOM 4611 C CA . ASN A 1 577 ? 19.562 -13.445 9.68 1 92.81 577 ASN A CA 1
ATOM 4612 C C . ASN A 1 577 ? 18.25 -14.164 9.438 1 92.81 577 ASN A C 1
ATOM 4614 O O . ASN A 1 577 ? 17.953 -15.164 10.086 1 92.81 577 ASN A O 1
ATOM 4618 N N . VAL A 1 578 ? 17.5 -13.656 8.508 1 94.88 578 VAL A N 1
ATOM 4619 C CA . VAL A 1 578 ? 16.203 -14.25 8.203 1 94.88 578 VAL A CA 1
ATOM 4620 C C . VAL A 1 578 ? 16.219 -14.82 6.785 1 94.88 578 VAL A C 1
ATOM 4622 O O . VAL A 1 578 ? 16.672 -14.156 5.852 1 94.88 578 VAL A O 1
ATOM 4625 N N . ALA A 1 579 ? 15.75 -16.047 6.652 1 93.25 579 ALA A N 1
ATOM 4626 C CA . ALA A 1 579 ? 15.602 -16.641 5.324 1 93.25 579 ALA A CA 1
ATOM 4627 C C . ALA A 1 579 ? 14.422 -16.031 4.578 1 93.25 579 ALA A C 1
ATOM 4629 O O . ALA A 1 579 ? 13.445 -15.609 5.195 1 93.25 579 ALA A O 1
ATOM 4630 N N . SER A 1 580 ? 14.508 -15.961 3.24 1 93.44 580 SER A N 1
ATOM 4631 C CA . SER A 1 580 ? 13.445 -15.375 2.426 1 93.44 580 SER A CA 1
ATOM 4632 C C . SER A 1 580 ? 12.109 -16.047 2.691 1 93.44 580 SER A C 1
ATOM 4634 O O . SER A 1 580 ? 11.078 -15.383 2.797 1 93.44 580 SER A O 1
ATOM 4636 N N . LYS A 1 581 ? 12.086 -17.344 2.844 1 92.06 581 LYS A N 1
ATOM 4637 C CA . LYS A 1 581 ? 10.836 -18.078 2.996 1 92.06 581 LYS A CA 1
ATOM 4638 C C . LYS A 1 581 ? 10.156 -17.75 4.324 1 92.06 581 LYS A C 1
ATOM 4640 O O . LYS A 1 581 ? 8.969 -18.016 4.504 1 92.06 581 LYS A O 1
ATOM 4645 N N . GLU A 1 582 ? 10.898 -17.188 5.289 1 96 582 GLU A N 1
ATOM 4646 C CA . GLU A 1 582 ? 10.375 -16.938 6.625 1 96 582 GLU A CA 1
ATOM 4647 C C . GLU A 1 582 ? 9.734 -15.547 6.711 1 96 582 GLU A C 1
ATOM 4649 O O . GLU A 1 582 ? 9.023 -15.242 7.672 1 96 582 GLU A O 1
ATOM 4654 N N . LEU A 1 583 ? 9.977 -14.727 5.785 1 97.75 583 LEU A N 1
ATOM 4655 C CA . LEU A 1 583 ? 9.688 -13.297 5.898 1 97.75 583 LEU A CA 1
ATOM 4656 C C . LEU A 1 583 ? 8.188 -13.062 6.066 1 97.75 583 LEU A C 1
ATOM 4658 O O . LEU A 1 583 ? 7.766 -12.344 6.973 1 97.75 583 LEU A O 1
ATOM 4662 N N . PHE A 1 584 ? 7.316 -13.672 5.238 1 98.06 584 PHE A N 1
ATOM 4663 C CA . PHE A 1 584 ? 5.879 -13.477 5.355 1 98.06 584 PHE A CA 1
ATOM 4664 C C . PHE A 1 584 ? 5.355 -14.07 6.66 1 98.06 584 PHE A C 1
ATOM 4666 O O . PHE A 1 584 ? 4.496 -13.477 7.316 1 98.06 584 PHE A O 1
ATOM 4673 N N . ALA A 1 585 ? 5.844 -15.281 7.004 1 97.12 585 ALA A N 1
ATOM 4674 C CA . ALA A 1 585 ? 5.402 -15.914 8.242 1 97.12 585 ALA A CA 1
ATOM 4675 C C . ALA A 1 585 ? 5.676 -15.023 9.445 1 97.12 585 ALA A C 1
ATOM 4677 O O . ALA A 1 585 ? 4.789 -14.797 10.273 1 97.12 585 ALA A O 1
ATOM 4678 N N . LYS A 1 586 ? 6.875 -14.539 9.5 1 97.19 586 LYS A N 1
ATOM 4679 C CA . LYS A 1 586 ? 7.254 -13.672 10.609 1 97.19 586 LYS A CA 1
ATOM 4680 C C . LYS A 1 586 ? 6.402 -12.406 10.633 1 97.19 586 LYS A C 1
ATOM 4682 O O . LYS A 1 586 ? 6.07 -11.898 11.711 1 97.19 586 LYS A O 1
ATOM 4687 N N . TYR A 1 587 ? 6.09 -11.836 9.539 1 97.56 587 TYR A N 1
ATOM 4688 C CA . TYR A 1 587 ? 5.215 -10.672 9.484 1 97.56 587 TYR A CA 1
ATOM 4689 C C . TYR A 1 587 ? 3.834 -11 10.039 1 97.56 587 TYR A C 1
ATOM 4691 O O . TYR A 1 587 ? 3.312 -10.281 10.891 1 97.56 587 TYR A O 1
ATOM 4699 N N . PHE A 1 588 ? 3.207 -12.094 9.586 1 96.81 588 PHE A N 1
ATOM 4700 C CA . PHE A 1 588 ? 1.827 -12.406 9.938 1 96.81 588 PHE A CA 1
ATOM 4701 C C . PHE A 1 588 ? 1.729 -12.906 11.367 1 96.81 588 PHE A C 1
ATOM 4703 O O . PHE A 1 588 ? 0.637 -12.961 11.938 1 96.81 588 PHE A O 1
ATOM 4710 N N . GLU A 1 589 ? 2.822 -13.32 11.961 1 95.38 589 GLU A N 1
ATOM 4711 C CA . GLU A 1 589 ? 2.828 -13.672 13.383 1 95.38 589 GLU A CA 1
ATOM 4712 C C . GLU A 1 589 ? 2.371 -12.492 14.242 1 95.38 589 GLU A C 1
ATOM 4714 O O . GLU A 1 589 ? 1.932 -12.688 15.375 1 95.38 589 GLU A O 1
ATOM 4719 N N . HIS A 1 590 ? 2.459 -11.297 13.719 1 95 590 HIS A N 1
ATOM 4720 C CA . HIS A 1 590 ? 1.991 -10.109 14.43 1 95 590 HIS A CA 1
ATOM 4721 C C . HIS A 1 590 ? 0.468 -10.062 14.484 1 95 590 HIS A C 1
ATOM 4723 O O . HIS A 1 590 ? -0.108 -9.289 15.242 1 95 590 HIS A O 1
ATOM 4729 N N . PHE A 1 591 ? -0.172 -10.836 13.695 1 94.81 591 PHE A N 1
ATOM 4730 C CA . PHE A 1 591 ? -1.627 -10.898 13.617 1 94.81 591 PHE A CA 1
ATOM 4731 C C . PHE A 1 591 ? -2.129 -12.297 13.945 1 94.81 591 PHE A C 1
ATOM 4733 O O . PHE A 1 591 ? -2.639 -13.008 13.07 1 94.81 591 PHE A O 1
ATOM 4740 N N . PRO A 1 592 ? -2.062 -12.68 15.148 1 90.38 592 PRO A N 1
ATOM 4741 C CA . PRO A 1 592 ? -2.346 -14.062 15.531 1 90.38 592 PRO A CA 1
ATOM 4742 C C . PRO A 1 592 ? -3.814 -14.438 15.352 1 90.38 592 PRO A C 1
ATOM 4744 O O . PRO A 1 592 ? -4.691 -13.578 15.461 1 90.38 592 PRO A O 1
ATOM 4747 N N . ALA A 1 593 ? -3.875 -15.664 14.977 1 83.5 593 ALA A N 1
ATOM 4748 C CA . ALA A 1 593 ? -5.219 -16.25 14.945 1 83.5 593 ALA A CA 1
ATOM 4749 C C . ALA A 1 593 ? -5.797 -16.375 16.344 1 83.5 593 ALA A C 1
ATOM 4751 O O . ALA A 1 593 ? -5.051 -16.453 17.328 1 83.5 593 ALA A O 1
ATOM 4752 N N . ILE A 1 594 ? -7.094 -16.141 16.406 1 73.06 594 ILE A N 1
ATOM 4753 C CA . ILE A 1 594 ? -7.777 -16.422 17.672 1 73.06 594 ILE A CA 1
ATOM 4754 C C . ILE A 1 594 ? -8.367 -17.828 17.625 1 73.06 594 ILE A C 1
ATOM 4756 O O . ILE A 1 594 ? -9.195 -18.125 16.766 1 73.06 594 ILE A O 1
ATOM 4760 N N . ASN A 1 595 ? -7.992 -18.703 18.516 1 66.12 595 ASN A N 1
ATOM 4761 C CA . ASN A 1 595 ? -8.391 -20.109 18.516 1 66.12 595 ASN A CA 1
ATOM 4762 C C . ASN A 1 595 ? -8.117 -20.766 17.172 1 66.12 595 ASN A C 1
ATOM 4764 O O . ASN A 1 595 ? -8.977 -21.469 16.641 1 66.12 595 ASN A O 1
ATOM 4768 N N . ASN A 1 596 ? -6.992 -20.359 16.594 1 62.88 596 ASN A N 1
ATOM 4769 C CA . ASN A 1 596 ? -6.527 -20.875 15.312 1 62.88 596 ASN A CA 1
ATOM 4770 C C . ASN A 1 596 ? -7.477 -20.5 14.18 1 62.88 596 ASN A C 1
ATOM 4772 O O . ASN A 1 596 ? -7.543 -21.188 13.164 1 62.88 596 ASN A O 1
ATOM 4776 N N . GLU A 1 597 ? -8.32 -19.562 14.516 1 76.81 597 GLU A N 1
ATOM 4777 C CA . GLU A 1 597 ? -9.266 -19.141 13.484 1 76.81 597 GLU A CA 1
ATOM 4778 C C . GLU A 1 597 ? -9 -17.703 13.047 1 76.81 597 GLU A C 1
ATOM 4780 O O . GLU A 1 597 ? -8.617 -16.859 13.867 1 76.81 597 GLU A O 1
ATOM 4785 N N . CYS A 1 598 ? -8.82 -17.625 11.75 1 86.19 598 CYS A N 1
ATOM 4786 C CA . CYS A 1 598 ? -8.812 -16.312 11.117 1 86.19 598 CYS A CA 1
ATOM 4787 C C . CYS A 1 598 ? -10.156 -16.016 10.461 1 86.19 598 CYS A C 1
ATOM 4789 O O . CYS A 1 598 ? -10.82 -16.922 9.953 1 86.19 598 CYS A O 1
ATOM 4791 N N . PRO A 1 599 ? -10.734 -14.828 10.781 1 67.38 599 PRO A N 1
ATOM 4792 C CA . PRO A 1 599 ? -12 -14.555 10.086 1 67.38 599 PRO A CA 1
ATOM 4793 C C . PRO A 1 599 ? -11.922 -14.852 8.594 1 67.38 599 PRO A C 1
ATOM 4795 O O . PRO A 1 599 ? -10.922 -14.523 7.945 1 67.38 599 PRO A O 1
ATOM 4798 N N . ASP A 1 600 ? -12.461 -16.031 8.25 1 58.28 600 ASP A N 1
ATOM 4799 C CA . ASP A 1 600 ? -12.453 -16.438 6.852 1 58.28 600 ASP A CA 1
ATOM 4800 C C . ASP A 1 600 ? -13.375 -15.555 6.016 1 58.28 600 ASP A C 1
ATOM 4802 O O . ASP A 1 600 ? -14.195 -14.82 6.562 1 58.28 600 ASP A O 1
ATOM 4806 N N . ASP A 1 601 ? -12.945 -15.273 4.613 1 50.66 601 ASP A N 1
ATOM 4807 C CA . ASP A 1 601 ? -13.969 -14.734 3.719 1 50.66 601 ASP A CA 1
ATOM 4808 C C . ASP A 1 601 ? -15.281 -15.508 3.848 1 50.66 601 ASP A C 1
ATOM 4810 O O . ASP A 1 601 ? -15.266 -16.703 4.133 1 50.66 601 ASP A O 1
ATOM 4814 N N . MET B 1 1 ? 41.688 -20.703 59.344 1 30.14 1 MET B N 1
ATOM 4815 C CA . MET B 1 1 ? 41.312 -19.328 59.062 1 30.14 1 MET B CA 1
ATOM 4816 C C . MET B 1 1 ? 40.969 -19.172 57.594 1 30.14 1 MET B C 1
ATOM 4818 O O . MET B 1 1 ? 41.844 -19.078 56.719 1 30.14 1 MET B O 1
ATOM 4822 N N . ILE B 1 2 ? 39.906 -19.859 57.094 1 31.2 2 ILE B N 1
ATOM 4823 C CA . ILE B 1 2 ? 39.375 -20.141 55.781 1 31.2 2 ILE B CA 1
ATOM 4824 C C . ILE B 1 2 ? 38.812 -18.844 55.188 1 31.2 2 ILE B C 1
ATOM 4826 O O . ILE B 1 2 ? 37.875 -18.25 55.719 1 31.2 2 ILE B O 1
ATOM 4830 N N . TYR B 1 3 ? 39.75 -18.078 54.562 1 31.17 3 TYR B N 1
ATOM 4831 C CA . TYR B 1 3 ? 39.531 -16.781 53.906 1 31.17 3 TYR B CA 1
ATOM 4832 C C . TYR B 1 3 ? 38.438 -16.891 52.875 1 31.17 3 TYR B C 1
ATOM 4834 O O . TYR B 1 3 ? 38.469 -17.734 52 1 31.17 3 TYR B O 1
ATOM 4842 N N . ASN B 1 4 ? 37.188 -16.594 53.25 1 28.91 4 ASN B N 1
ATOM 4843 C CA . ASN B 1 4 ? 35.938 -16.484 52.5 1 28.91 4 ASN B CA 1
ATOM 4844 C C . ASN B 1 4 ? 36.062 -15.484 51.344 1 28.91 4 ASN B C 1
ATOM 4846 O O . ASN B 1 4 ? 36.25 -14.289 51.594 1 28.91 4 ASN B O 1
ATOM 4850 N N . ARG B 1 5 ? 36.688 -15.914 50.219 1 29.38 5 ARG B N 1
ATOM 4851 C CA . ARG B 1 5 ? 36.844 -15.164 48.969 1 29.38 5 ARG B CA 1
ATOM 4852 C C . ARG B 1 5 ? 35.5 -14.641 48.469 1 29.38 5 ARG B C 1
ATOM 4854 O O . ARG B 1 5 ? 34.688 -15.414 47.969 1 29.38 5 ARG B O 1
ATOM 4861 N N . LYS B 1 6 ? 34.875 -13.719 49.188 1 29.84 6 LYS B N 1
ATOM 4862 C CA . LYS B 1 6 ? 33.688 -13.07 48.656 1 29.84 6 LYS B CA 1
ATOM 4863 C C . LYS B 1 6 ? 33.969 -12.477 47.281 1 29.84 6 LYS B C 1
ATOM 4865 O O . LYS B 1 6 ? 34.781 -11.555 47.156 1 29.84 6 LYS B O 1
ATOM 4870 N N . LEU B 1 7 ? 33.969 -13.281 46.188 1 31.44 7 LEU B N 1
ATOM 4871 C CA . LEU B 1 7 ? 34.031 -12.805 44.812 1 31.44 7 LEU B CA 1
ATOM 4872 C C . LEU B 1 7 ? 32.969 -11.766 44.531 1 31.44 7 LEU B C 1
ATOM 4874 O O . LEU B 1 7 ? 31.766 -12.055 44.656 1 31.44 7 LEU B O 1
ATOM 4878 N N . GLY B 1 8 ? 33.219 -10.492 44.844 1 30.91 8 GLY B N 1
ATOM 4879 C CA . GLY B 1 8 ? 32.406 -9.359 44.469 1 30.91 8 GLY B CA 1
ATOM 4880 C C . GLY B 1 8 ? 32.031 -9.383 43 1 30.91 8 GLY B C 1
ATOM 4881 O O . GLY B 1 8 ? 32.906 -9.484 42.125 1 30.91 8 GLY B O 1
ATOM 4882 N N . TYR B 1 9 ? 30.828 -9.969 42.688 1 32.16 9 TYR B N 1
ATOM 4883 C CA . TYR B 1 9 ? 30.188 -9.906 41.375 1 32.16 9 TYR B CA 1
ATOM 4884 C C . TYR B 1 9 ? 30.156 -8.469 40.844 1 32.16 9 TYR B C 1
ATOM 4886 O O . TYR B 1 9 ? 29.547 -7.594 41.469 1 32.16 9 TYR B O 1
ATOM 4894 N N . LEU B 1 10 ? 31.25 -7.984 40.344 1 33.44 10 LEU B N 1
ATOM 4895 C CA . LEU B 1 10 ? 31.219 -6.746 39.562 1 33.44 10 LEU B CA 1
ATOM 4896 C C . LEU B 1 10 ? 30.094 -6.777 38.531 1 33.44 10 LEU B C 1
ATOM 4898 O O . LEU B 1 10 ? 30.109 -7.602 37.625 1 33.44 10 LEU B O 1
ATOM 4902 N N . TRP B 1 11 ? 28.891 -6.367 38.969 1 31.81 11 TRP B N 1
ATOM 4903 C CA . TRP B 1 11 ? 27.812 -6.043 38.031 1 31.81 11 TRP B CA 1
ATOM 4904 C C . TRP B 1 11 ? 28.297 -5.086 36.938 1 31.81 11 TRP B C 1
ATOM 4906 O O . TRP B 1 11 ? 28.672 -3.949 37.25 1 31.81 11 TRP B O 1
ATOM 4916 N N . VAL B 1 12 ? 29 -5.582 35.938 1 32.06 12 VAL B N 1
ATOM 4917 C CA . VAL B 1 12 ? 29.219 -4.805 34.719 1 32.06 12 VAL B CA 1
ATOM 4918 C C . VAL B 1 12 ? 27.891 -4.266 34.188 1 32.06 12 VAL B C 1
ATOM 4920 O O . VAL B 1 12 ? 27.031 -5.035 33.781 1 32.06 12 VAL B O 1
ATOM 4923 N N . PHE B 1 13 ? 27.406 -3.199 34.719 1 31.48 13 PHE B N 1
ATOM 4924 C CA . PHE B 1 13 ? 26.391 -2.371 34.094 1 31.48 13 PHE B CA 1
ATOM 4925 C C . PHE B 1 13 ? 26.781 -2.045 32.656 1 31.48 13 PHE B C 1
ATOM 4927 O O . PHE B 1 13 ? 27.703 -1.259 32.406 1 31.48 13 PHE B O 1
ATOM 4934 N N . GLN B 1 14 ? 26.719 -3.018 31.75 1 30.72 14 GLN B N 1
ATOM 4935 C CA . GLN B 1 14 ? 26.75 -2.607 30.359 1 30.72 14 GLN B CA 1
ATOM 4936 C C . GLN B 1 14 ? 25.719 -1.518 30.078 1 30.72 14 GLN B C 1
ATOM 4938 O O . GLN B 1 14 ? 24.516 -1.77 30.125 1 30.72 14 GLN B O 1
ATOM 4943 N N . ALA B 1 15 ? 26.031 -0.275 30.297 1 31.08 15 ALA B N 1
ATOM 4944 C CA . ALA B 1 15 ? 25.312 0.878 29.75 1 31.08 15 ALA B CA 1
ATOM 4945 C C . ALA B 1 15 ? 24.969 0.669 28.281 1 31.08 15 ALA B C 1
ATOM 4947 O O . ALA B 1 15 ? 25.859 0.48 27.438 1 31.08 15 ALA B O 1
ATOM 4948 N N . ALA B 1 16 ? 23.906 0.021 27.984 1 33.59 16 ALA B N 1
ATOM 4949 C CA . ALA B 1 16 ? 23.297 0.097 26.656 1 33.59 16 ALA B CA 1
ATOM 4950 C C . ALA B 1 16 ? 23.5 1.484 26.047 1 33.59 16 ALA B C 1
ATOM 4952 O O . ALA B 1 16 ? 22.969 2.473 26.562 1 33.59 16 ALA B O 1
ATOM 4953 N N . LEU B 1 17 ? 24.578 1.726 25.562 1 31.66 17 LEU B N 1
ATOM 4954 C CA . LEU B 1 17 ? 24.766 2.902 24.719 1 31.66 17 LEU B CA 1
ATOM 4955 C C . LEU B 1 17 ? 23.594 3.053 23.734 1 31.66 17 LEU B C 1
ATOM 4957 O O . LEU B 1 17 ? 23.438 2.227 22.844 1 31.66 17 LEU B O 1
ATOM 4961 N N . LEU B 1 18 ? 22.531 3.395 24.234 1 36.47 18 LEU B N 1
ATOM 4962 C CA . LEU B 1 18 ? 21.484 3.928 23.359 1 36.47 18 LEU B CA 1
ATOM 4963 C C . LEU B 1 18 ? 22.094 4.746 22.219 1 36.47 18 LEU B C 1
ATOM 4965 O O . LEU B 1 18 ? 22.688 5.801 22.453 1 36.47 18 LEU B O 1
ATOM 4969 N N . ARG B 1 19 ? 22.656 4.18 21.312 1 39.78 19 ARG B N 1
ATOM 4970 C CA . ARG B 1 19 ? 23.078 4.895 20.109 1 39.78 19 ARG B CA 1
ATOM 4971 C C . ARG B 1 19 ? 21.984 5.852 19.641 1 39.78 19 ARG B C 1
ATOM 4973 O O . ARG B 1 19 ? 21 5.426 19.047 1 39.78 19 ARG B O 1
ATOM 4980 N N . SER B 1 20 ? 21.703 6.852 20.344 1 46.19 20 SER B N 1
ATOM 4981 C CA . SER B 1 20 ? 20.812 7.934 19.938 1 46.19 20 SER B CA 1
ATOM 4982 C C . SER B 1 20 ? 21.203 8.477 18.562 1 46.19 20 SER B C 1
ATOM 4984 O O . SER B 1 20 ? 22.344 8.875 18.344 1 46.19 20 SER B O 1
ATOM 4986 N N . ALA B 1 21 ? 20.578 8.102 17.453 1 55.22 21 ALA B N 1
ATOM 4987 C CA . ALA B 1 21 ? 20.75 8.734 16.156 1 55.22 21 ALA B CA 1
ATOM 4988 C C . ALA B 1 21 ? 20.938 10.25 16.297 1 55.22 21 ALA B C 1
ATOM 4990 O O . ALA B 1 21 ? 20.266 10.875 17.109 1 55.22 21 ALA B O 1
ATOM 4991 N N . ALA B 1 22 ? 22.062 10.773 15.664 1 68.94 22 ALA B N 1
ATOM 4992 C CA . ALA B 1 22 ? 22.328 12.211 15.68 1 68.94 22 ALA B CA 1
ATOM 4993 C C . ALA B 1 22 ? 21.109 13.008 15.227 1 68.94 22 ALA B C 1
ATOM 4995 O O . ALA B 1 22 ? 20.484 12.672 14.227 1 68.94 22 ALA B O 1
ATOM 4996 N N . LYS B 1 23 ? 20.656 13.961 16 1 76 23 LYS B N 1
ATOM 4997 C CA . LYS B 1 23 ? 19.531 14.836 15.711 1 76 23 LYS B CA 1
ATOM 4998 C C . LYS B 1 23 ? 19.797 15.703 14.492 1 76 23 LYS B C 1
ATOM 5000 O O . LYS B 1 23 ? 20.875 16.281 14.359 1 76 23 LYS B O 1
ATOM 5005 N N . LEU B 1 24 ? 18.922 15.648 13.578 1 87.44 24 LEU B N 1
ATOM 5006 C CA . LEU B 1 24 ? 19 16.5 12.391 1 87.44 24 LEU B CA 1
ATOM 5007 C C . LEU B 1 24 ? 18.891 17.969 12.773 1 87.44 24 LEU B C 1
ATOM 5009 O O . LEU B 1 24 ? 18.109 18.344 13.656 1 87.44 24 LEU B O 1
ATOM 5013 N N . THR B 1 25 ? 19.719 18.812 12.18 1 90.5 25 THR B N 1
ATOM 5014 C CA . THR B 1 25 ? 19.781 20.234 12.523 1 90.5 25 THR B CA 1
ATOM 5015 C C . THR B 1 25 ? 19.156 21.078 11.422 1 90.5 25 THR B C 1
ATOM 5017 O O . THR B 1 25 ? 19.547 20.969 10.258 1 90.5 25 THR B O 1
ATOM 5020 N N . PRO B 1 26 ? 18.25 21.984 11.805 1 94.38 26 PRO B N 1
ATOM 5021 C CA . PRO B 1 26 ? 17.656 22.875 10.812 1 94.38 26 PRO B CA 1
ATOM 5022 C C . PRO B 1 26 ? 18.672 23.812 10.164 1 94.38 26 PRO B C 1
ATOM 5024 O O . PRO B 1 26 ? 19.719 24.094 10.758 1 94.38 26 PRO B O 1
ATOM 5027 N N . GLY B 1 27 ? 18.391 24.266 8.961 1 91.94 27 GLY B N 1
ATOM 5028 C CA . GLY B 1 27 ? 19.219 25.25 8.273 1 91.94 27 GLY B CA 1
ATOM 5029 C C . GLY B 1 27 ? 19.078 26.641 8.844 1 91.94 27 GLY B C 1
ATOM 5030 O O . GLY B 1 27 ? 18.172 26.922 9.633 1 91.94 27 GLY B O 1
ATOM 5031 N N . GLN B 1 28 ? 19.938 27.547 8.414 1 94.31 28 GLN B N 1
ATOM 5032 C CA . GLN B 1 28 ? 19.938 28.938 8.852 1 94.31 28 GLN B CA 1
ATOM 5033 C C . GLN B 1 28 ? 19.109 29.812 7.914 1 94.31 28 GLN B C 1
ATOM 5035 O O . GLN B 1 28 ? 19.031 29.547 6.715 1 94.31 28 GLN B O 1
ATOM 5040 N N . PRO B 1 29 ? 18.516 30.891 8.523 1 97.56 29 PRO B N 1
ATOM 5041 C CA . PRO B 1 29 ? 17.844 31.859 7.656 1 97.56 29 PRO B CA 1
ATOM 5042 C C . PRO B 1 29 ? 18.766 32.438 6.594 1 97.56 29 PRO B C 1
ATOM 5044 O O . PRO B 1 29 ? 19.984 32.5 6.797 1 97.56 29 PRO B O 1
ATOM 5047 N N . LYS B 1 30 ? 18.188 32.875 5.5 1 96.44 30 LYS B N 1
ATOM 5048 C CA . LYS B 1 30 ? 18.969 33.375 4.379 1 96.44 30 LYS B CA 1
ATOM 5049 C C . LYS B 1 30 ? 19.469 34.781 4.641 1 96.44 30 LYS B C 1
ATOM 5051 O O . LYS B 1 30 ? 20.359 35.281 3.953 1 96.44 30 LYS B O 1
ATOM 5056 N N . GLY B 1 31 ? 18.859 35.531 5.578 1 97.12 31 GLY B N 1
ATOM 5057 C CA . GLY B 1 31 ? 19.25 36.906 5.875 1 97.12 31 GLY B CA 1
ATOM 5058 C C . GLY B 1 31 ? 18.375 37.562 6.926 1 97.12 31 GLY B C 1
ATOM 5059 O O . GLY B 1 31 ? 17.438 36.938 7.438 1 97.12 31 GLY B O 1
ATOM 5060 N N . PRO B 1 32 ? 18.656 38.812 7.238 1 96.94 32 PRO B N 1
ATOM 5061 C CA . PRO B 1 32 ? 17.859 39.531 8.242 1 96.94 32 PRO B CA 1
ATOM 5062 C C . PRO B 1 32 ? 16.422 39.812 7.789 1 96.94 32 PRO B C 1
ATOM 5064 O O . PRO B 1 32 ? 16.141 39.781 6.586 1 96.94 32 PRO B O 1
ATOM 5067 N N . LEU B 1 33 ? 15.562 40 8.695 1 98.25 33 LEU B N 1
ATOM 5068 C CA . LEU B 1 33 ? 14.18 40.344 8.383 1 98.25 33 LEU B CA 1
ATOM 5069 C C . LEU B 1 33 ? 14.086 41.781 7.816 1 98.25 33 LEU B C 1
ATOM 5071 O O . LEU B 1 33 ? 14.844 42.656 8.219 1 98.25 33 LEU B O 1
ATOM 5075 N N . PRO B 1 34 ? 13.211 41.969 6.871 1 97.25 34 PRO B N 1
ATOM 5076 C CA . PRO B 1 34 ? 12.953 43.312 6.387 1 97.25 34 PRO B CA 1
ATOM 5077 C C . PRO B 1 34 ? 12.078 44.125 7.34 1 97.25 34 PRO B C 1
ATOM 5079 O O . PRO B 1 34 ? 10.852 44.094 7.25 1 97.25 34 PRO B O 1
ATOM 5082 N N . TRP B 1 35 ? 12.688 45 8.109 1 97.31 35 TRP B N 1
ATOM 5083 C CA . TRP B 1 35 ? 11.953 45.812 9.086 1 97.31 35 TRP B CA 1
ATOM 5084 C C . TRP B 1 35 ? 11.32 47.031 8.414 1 97.31 35 TRP B C 1
ATOM 5086 O O . TRP B 1 35 ? 11.883 47.594 7.469 1 97.31 35 TRP B O 1
ATOM 5096 N N . GLY B 1 36 ? 10.148 47.406 8.859 1 96.94 36 GLY B N 1
ATOM 5097 C CA . GLY B 1 36 ? 9.461 48.625 8.5 1 96.94 36 GLY B CA 1
ATOM 5098 C C . GLY B 1 36 ? 9.023 49.438 9.703 1 96.94 36 GLY B C 1
ATOM 5099 O O . GLY B 1 36 ? 9.562 49.281 10.797 1 96.94 36 GLY B O 1
ATOM 5100 N N . ASP B 1 37 ? 8.133 50.375 9.453 1 96.31 37 ASP B N 1
ATOM 5101 C CA . ASP B 1 37 ? 7.613 51.219 10.531 1 96.31 37 ASP B CA 1
ATOM 5102 C C . ASP B 1 37 ? 6.746 50.406 11.484 1 96.31 37 ASP B C 1
ATOM 5104 O O . ASP B 1 37 ? 6.77 50.625 12.695 1 96.31 37 ASP B O 1
ATOM 5108 N N . ILE B 1 38 ? 5.969 49.5 10.883 1 97.81 38 ILE B N 1
ATOM 5109 C CA . ILE B 1 38 ? 5.129 48.562 11.625 1 97.81 38 ILE B CA 1
ATOM 5110 C C . ILE B 1 38 ? 5.48 47.156 11.234 1 97.81 38 ILE B C 1
ATOM 5112 O O . ILE B 1 38 ? 5.523 46.812 10.047 1 97.81 38 ILE B O 1
ATOM 5116 N N . ASN B 1 39 ? 5.754 46.312 12.211 1 98.69 39 ASN B N 1
ATOM 5117 C CA . ASN B 1 39 ? 6.102 44.938 11.977 1 98.69 39 ASN B CA 1
ATOM 5118 C C . ASN B 1 39 ? 5.172 44 12.742 1 98.69 39 ASN B C 1
ATOM 5120 O O . ASN B 1 39 ? 4.672 44.344 13.812 1 98.69 39 ASN B O 1
ATOM 5124 N N . ILE B 1 40 ? 4.93 42.844 12.141 1 98.88 40 ILE B N 1
ATOM 5125 C CA . ILE B 1 40 ? 3.986 41.906 12.742 1 98.88 40 ILE B CA 1
ATOM 5126 C C . ILE B 1 40 ? 4.586 40.5 12.742 1 98.88 40 ILE B C 1
ATOM 5128 O O . ILE B 1 40 ? 5.035 40 11.703 1 98.88 40 ILE B O 1
ATOM 5132 N N . LEU B 1 41 ? 4.664 39.875 13.914 1 98.88 41 LEU B N 1
ATOM 5133 C CA . LEU B 1 41 ? 4.805 38.406 14.039 1 98.88 41 LEU B CA 1
ATOM 5134 C C . LEU B 1 41 ? 3.441 37.75 14.055 1 98.88 41 LEU B C 1
ATOM 5136 O O . LEU B 1 41 ? 2.535 38.188 14.766 1 98.88 41 LEU B O 1
ATOM 5140 N N . HIS B 1 42 ? 3.324 36.688 13.234 1 98.81 42 HIS B N 1
ATOM 5141 C CA . HIS B 1 42 ? 1.996 36.125 12.984 1 98.81 42 HIS B CA 1
ATOM 5142 C C . HIS B 1 42 ? 1.976 34.625 13.195 1 98.81 42 HIS B C 1
ATOM 5144 O O . HIS B 1 42 ? 2.83 33.906 12.664 1 98.81 42 HIS B O 1
ATOM 5150 N N . THR B 1 43 ? 1.063 34.062 14.039 1 97.88 43 THR B N 1
ATOM 5151 C CA . THR B 1 43 ? 0.76 32.656 14.156 1 97.88 43 THR B CA 1
ATOM 5152 C C . THR B 1 43 ? -0.677 32.375 13.727 1 97.88 43 THR B C 1
ATOM 5154 O O . THR B 1 43 ? -1.534 33.25 13.789 1 97.88 43 THR B O 1
ATOM 5157 N N . SER B 1 44 ? -0.912 31.266 13.211 1 96.69 44 SER B N 1
ATOM 5158 C CA . SER B 1 44 ? -2.24 30.797 12.836 1 96.69 44 SER B CA 1
ATOM 5159 C C . SER B 1 44 ? -2.322 29.266 12.875 1 96.69 44 SER B C 1
ATOM 5161 O O . SER B 1 44 ? -1.335 28.578 12.609 1 96.69 44 SER B O 1
ATOM 5163 N N . ASP B 1 45 ? -3.473 28.734 13.266 1 95.38 45 ASP B N 1
ATOM 5164 C CA . ASP B 1 45 ? -3.744 27.297 13.18 1 95.38 45 ASP B CA 1
ATOM 5165 C C . ASP B 1 45 ? -2.688 26.484 13.922 1 95.38 45 ASP B C 1
ATOM 5167 O O . ASP B 1 45 ? -2.137 25.531 13.383 1 95.38 45 ASP B O 1
ATOM 5171 N N . THR B 1 46 ? -2.4 26.906 15.141 1 94.19 46 THR B N 1
ATOM 5172 C CA . THR B 1 46 ? -1.408 26.188 15.945 1 94.19 46 THR B CA 1
ATOM 5173 C C . THR B 1 46 ? -1.928 24.828 16.359 1 94.19 46 THR B C 1
ATOM 5175 O O . THR B 1 46 ? -1.147 23.875 16.531 1 94.19 46 THR B O 1
ATOM 5178 N N . HIS B 1 47 ? -3.211 24.719 16.594 1 91.38 47 HIS B N 1
ATOM 5179 C CA . HIS B 1 47 ? -3.873 23.469 16.922 1 91.38 47 HIS B CA 1
ATOM 5180 C C . HIS B 1 47 ? -3.166 22.75 18.062 1 91.38 47 HIS B C 1
ATOM 5182 O O . HIS B 1 47 ? -3.049 21.531 18.062 1 91.38 47 HIS B O 1
ATOM 5188 N N . GLY B 1 48 ? -2.59 23.5 18.953 1 90.06 48 GLY B N 1
ATOM 5189 C CA . GLY B 1 48 ? -2.006 22.969 20.172 1 90.06 48 GLY B CA 1
ATOM 5190 C C . GLY B 1 48 ? -0.625 22.375 19.953 1 90.06 48 GLY B C 1
ATOM 5191 O O . GLY B 1 48 ? -0.096 21.688 20.828 1 90.06 48 GLY B O 1
ATOM 5192 N N . TRP B 1 49 ? -0.005 22.547 18.812 1 93 49 TRP B N 1
ATOM 5193 C CA . TRP B 1 49 ? 1.342 22.047 18.578 1 93 49 TRP B CA 1
ATOM 5194 C C . TRP B 1 49 ? 2.379 22.875 19.328 1 93 49 TRP B C 1
ATOM 5196 O O . TRP B 1 49 ? 3.221 23.531 18.719 1 93 49 TRP B O 1
ATOM 5206 N N . LEU B 1 50 ? 2.387 22.75 20.641 1 93.62 50 LEU B N 1
ATOM 5207 C CA . LEU B 1 50 ? 3.145 23.656 21.5 1 93.62 50 LEU B CA 1
ATOM 5208 C C . LEU B 1 50 ? 4.453 23 21.953 1 93.62 50 LEU B C 1
ATOM 5210 O O . LEU B 1 50 ? 5.34 23.672 22.469 1 93.62 50 LEU B O 1
ATOM 5214 N N . LEU B 1 51 ? 4.633 21.75 21.688 1 93.25 51 LEU B N 1
ATOM 5215 C CA . LEU B 1 51 ? 5.844 21.031 22.062 1 93.25 51 LEU B CA 1
ATOM 5216 C C . LEU B 1 51 ? 6.887 21.109 20.953 1 93.25 51 LEU B C 1
ATOM 5218 O O . LEU B 1 51 ? 8.016 20.641 21.125 1 93.25 51 LEU B O 1
ATOM 5222 N N . GLY B 1 52 ? 6.512 21.734 19.859 1 94.62 52 GLY B N 1
ATOM 5223 C CA . GLY B 1 52 ? 7.328 21.578 18.656 1 94.62 52 GLY B CA 1
ATOM 5224 C C . GLY B 1 52 ? 7.176 20.203 18.016 1 94.62 52 GLY B C 1
ATOM 5225 O O . GLY B 1 52 ? 6.637 19.281 18.625 1 94.62 52 GLY B O 1
ATOM 5226 N N . HIS B 1 53 ? 7.52 20.188 16.766 1 96.19 53 HIS B N 1
ATOM 5227 C CA . HIS B 1 53 ? 7.559 18.875 16.094 1 96.19 53 HIS B CA 1
ATOM 5228 C C . HIS B 1 53 ? 8.688 18.016 16.656 1 96.19 53 HIS B C 1
ATOM 5230 O O . HIS B 1 53 ? 9.836 18.453 16.719 1 96.19 53 HIS B O 1
ATOM 5236 N N . THR B 1 54 ? 8.391 16.812 16.969 1 92.69 54 THR B N 1
ATOM 5237 C CA . THR B 1 54 ? 9.305 16.078 17.828 1 92.69 54 THR B CA 1
ATOM 5238 C C . THR B 1 54 ? 9.961 14.938 17.062 1 92.69 54 THR B C 1
ATOM 5240 O O . THR B 1 54 ? 10.898 14.305 17.562 1 92.69 54 THR B O 1
ATOM 5243 N N . LYS B 1 55 ? 9.5 14.617 15.883 1 92.62 55 LYS B N 1
ATOM 5244 C CA . LYS B 1 55 ? 10.086 13.516 15.125 1 92.62 55 LYS B CA 1
ATOM 5245 C C . LYS B 1 55 ? 11.414 13.93 14.492 1 92.62 55 LYS B C 1
ATOM 5247 O O . LYS B 1 55 ? 11.586 15.078 14.094 1 92.62 55 LYS B O 1
ATOM 5252 N N . ASN B 1 56 ? 12.359 13.008 14.453 1 90.25 56 ASN B N 1
ATOM 5253 C CA . ASN B 1 56 ? 13.695 13.289 13.93 1 90.25 56 ASN B CA 1
ATOM 5254 C C . ASN B 1 56 ? 13.828 12.859 12.477 1 90.25 56 ASN B C 1
ATOM 5256 O O . ASN B 1 56 ? 14.758 12.125 12.117 1 90.25 56 ASN B O 1
ATOM 5260 N N . GLN B 1 57 ? 12.906 13.18 11.68 1 89.44 57 GLN B N 1
ATOM 5261 C CA . GLN B 1 57 ? 12.875 12.992 10.234 1 89.44 57 GLN B CA 1
ATOM 5262 C C . GLN B 1 57 ? 12.422 14.258 9.523 1 89.44 57 GLN B C 1
ATOM 5264 O O . GLN B 1 57 ? 11.508 14.945 9.992 1 89.44 57 GLN B O 1
ATOM 5269 N N . TRP B 1 58 ? 13.078 14.523 8.414 1 89.69 58 TRP B N 1
ATOM 5270 C CA . TRP B 1 58 ? 12.688 15.719 7.688 1 89.69 58 TRP B CA 1
ATOM 5271 C C . TRP B 1 58 ? 11.25 15.609 7.191 1 89.69 58 TRP B C 1
ATOM 5273 O O . TRP B 1 58 ? 10.812 14.539 6.754 1 89.69 58 TRP B O 1
ATOM 5283 N N . PRO B 1 59 ? 10.531 16.719 7.281 1 92.88 59 PRO B N 1
ATOM 5284 C CA . PRO B 1 59 ? 11 18.078 7.578 1 92.88 59 PRO B CA 1
ATOM 5285 C C . PRO B 1 59 ? 10.805 18.469 9.039 1 92.88 59 PRO B C 1
ATOM 5287 O O . PRO B 1 59 ? 10.992 19.625 9.406 1 92.88 59 PRO B O 1
ATOM 5290 N N . GLU B 1 60 ? 10.523 17.594 9.922 1 95.06 60 GLU B N 1
ATOM 5291 C CA . GLU B 1 60 ? 10.055 17.828 11.281 1 95.06 60 GLU B CA 1
ATOM 5292 C C . GLU B 1 60 ? 11.047 18.688 12.062 1 95.06 60 GLU B C 1
ATOM 5294 O O . GLU B 1 60 ? 10.664 19.625 12.75 1 95.06 60 GLU B O 1
ATOM 5299 N N . PRO B 1 61 ? 12.336 18.484 11.875 1 95.56 61 PRO B N 1
ATOM 5300 C CA . PRO B 1 61 ? 13.289 19.281 12.656 1 95.56 61 PRO B CA 1
ATOM 5301 C C . PRO B 1 61 ? 13.227 20.766 12.328 1 95.56 61 PRO B C 1
ATOM 5303 O O . PRO B 1 61 ? 13.539 21.609 13.172 1 95.56 61 PRO B O 1
ATOM 5306 N N . ASN B 1 62 ? 12.805 21.062 11.109 1 97.12 62 ASN B N 1
ATOM 5307 C CA . ASN B 1 62 ? 12.672 22.469 10.734 1 97.12 62 ASN B CA 1
ATOM 5308 C C . ASN B 1 62 ? 11.656 23.188 11.617 1 97.12 62 ASN B C 1
ATOM 5310 O O . ASN B 1 62 ? 11.633 24.422 11.664 1 97.12 62 ASN B O 1
ATOM 5314 N N . TYR B 1 63 ? 10.812 22.453 12.289 1 98.06 63 TYR B N 1
ATOM 5315 C CA . TYR B 1 63 ? 9.711 23.031 13.047 1 98.06 63 TYR B CA 1
ATOM 5316 C C . TYR B 1 63 ? 9.781 22.594 14.516 1 98.06 63 TYR B C 1
ATOM 5318 O O . TYR B 1 63 ? 8.75 22.453 15.172 1 98.06 63 TYR B O 1
ATOM 5326 N N . SER B 1 64 ? 10.953 22.453 15.023 1 97.56 64 SER B N 1
ATOM 5327 C CA . SER B 1 64 ? 11.195 21.812 16.312 1 97.56 64 SER B CA 1
ATOM 5328 C C . SER B 1 64 ? 11.062 22.828 17.453 1 97.56 64 SER B C 1
ATOM 5330 O O . SER B 1 64 ? 11.156 22.453 18.625 1 97.56 64 SER B O 1
ATOM 5332 N N . GLY B 1 65 ? 10.875 24.094 17.188 1 97.94 65 GLY B N 1
ATOM 5333 C CA . GLY B 1 65 ? 10.766 25.078 18.25 1 97.94 65 GLY B CA 1
ATOM 5334 C C . GLY B 1 65 ? 9.539 24.875 19.109 1 97.94 65 GLY B C 1
ATOM 5335 O O . GLY B 1 65 ? 8.43 24.688 18.594 1 97.94 65 GLY B O 1
ATOM 5336 N N . THR B 1 66 ? 9.742 24.906 20.406 1 97.06 66 THR B N 1
ATOM 5337 C CA . THR B 1 66 ? 8.625 24.844 21.344 1 97.06 66 THR B CA 1
ATOM 5338 C C . THR B 1 66 ? 7.934 26.188 21.469 1 97.06 66 THR B C 1
ATOM 5340 O O . THR B 1 66 ? 8.445 27.203 20.984 1 97.06 66 THR B O 1
ATOM 5343 N N . TYR B 1 67 ? 6.723 26.109 22.078 1 96.38 67 TYR B N 1
ATOM 5344 C CA . TYR B 1 67 ? 6.039 27.375 22.328 1 96.38 67 TYR B CA 1
ATOM 5345 C C . TYR B 1 67 ? 6.84 28.25 23.297 1 96.38 67 TYR B C 1
ATOM 5347 O O . TYR B 1 67 ? 6.816 29.469 23.203 1 96.38 67 TYR B O 1
ATOM 5355 N N . GLY B 1 68 ? 7.574 27.625 24.25 1 97.56 68 GLY B N 1
ATOM 5356 C CA . GLY B 1 68 ? 8.492 28.375 25.094 1 97.56 68 GLY B CA 1
ATOM 5357 C C . GLY B 1 68 ? 9.586 29.078 24.328 1 97.56 68 GLY B C 1
ATOM 5358 O O . GLY B 1 68 ? 9.938 30.219 24.625 1 97.56 68 GLY B O 1
ATOM 5359 N N . ASP B 1 69 ? 10.148 28.375 23.359 1 98.38 69 ASP B N 1
ATOM 5360 C CA . ASP B 1 69 ? 11.117 29 22.453 1 98.38 69 ASP B CA 1
ATOM 5361 C C . ASP B 1 69 ? 10.516 30.219 21.75 1 98.38 69 ASP B C 1
ATOM 5363 O O . ASP B 1 69 ? 11.164 31.25 21.641 1 98.38 69 ASP B O 1
ATOM 5367 N N . PHE B 1 70 ? 9.352 30.094 21.297 1 98.31 70 PHE B N 1
ATOM 5368 C CA . PHE B 1 70 ? 8.656 31.156 20.594 1 98.31 70 PHE B CA 1
ATOM 5369 C C . PHE B 1 70 ? 8.445 32.375 21.5 1 98.31 70 PHE B C 1
ATOM 5371 O O . PHE B 1 70 ? 8.672 33.5 21.094 1 98.31 70 PHE B O 1
ATOM 5378 N N . ILE B 1 71 ? 8.023 32.094 22.719 1 97.88 71 ILE B N 1
ATOM 5379 C CA . ILE B 1 71 ? 7.797 33.156 23.688 1 97.88 71 ILE B CA 1
ATOM 5380 C C . ILE B 1 71 ? 9.102 33.906 23.938 1 97.88 71 ILE B C 1
ATOM 5382 O O . ILE B 1 71 ? 9.117 35.156 23.969 1 97.88 71 ILE B O 1
ATOM 5386 N N . SER B 1 72 ? 10.18 33.188 24.125 1 98.62 72 SER B N 1
ATOM 5387 C CA . SER B 1 72 ? 11.477 33.844 24.281 1 98.62 72 SER B CA 1
ATOM 5388 C C . SER B 1 72 ? 11.828 34.688 23.062 1 98.62 72 SER B C 1
ATOM 5390 O O . SER B 1 72 ? 12.281 35.812 23.203 1 98.62 72 SER B O 1
ATOM 5392 N N . PHE B 1 73 ? 11.656 34.156 21.938 1 98.81 73 PHE B N 1
ATOM 5393 C CA . PHE B 1 73 ? 11.922 34.844 20.672 1 98.81 73 PHE B CA 1
ATOM 5394 C C . PHE B 1 73 ? 11.156 36.156 20.594 1 98.81 73 PHE B C 1
ATOM 5396 O O . PHE B 1 73 ? 11.734 37.219 20.328 1 98.81 73 PHE B O 1
ATOM 5403 N N . VAL B 1 74 ? 9.812 36.062 20.844 1 98.62 74 VAL B N 1
ATOM 5404 C CA . VAL B 1 74 ? 8.945 37.25 20.781 1 98.62 74 VAL B CA 1
ATOM 5405 C C . VAL B 1 74 ? 9.453 38.312 21.734 1 98.62 74 VAL B C 1
ATOM 5407 O O . VAL B 1 74 ? 9.508 39.5 21.391 1 98.62 74 VAL B O 1
ATOM 5410 N N . GLY B 1 75 ? 9.82 37.906 22.953 1 98 75 GLY B N 1
ATOM 5411 C CA . GLY B 1 75 ? 10.367 38.875 23.906 1 98 75 GLY B CA 1
ATOM 5412 C C . GLY B 1 75 ? 11.594 39.594 23.406 1 98 75 GLY B C 1
ATOM 5413 O O . GLY B 1 75 ? 11.703 40.812 23.531 1 98 75 GLY B O 1
ATOM 5414 N N . HIS B 1 76 ? 12.484 38.844 22.844 1 98.38 76 HIS B N 1
ATOM 5415 C CA . HIS B 1 76 ? 13.711 39.438 22.312 1 98.38 76 HIS B CA 1
ATOM 5416 C C . HIS B 1 76 ? 13.414 40.344 21.125 1 98.38 76 HIS B C 1
ATOM 5418 O O . HIS B 1 76 ? 14.016 41.406 21 1 98.38 76 HIS B O 1
ATOM 5424 N N . MET B 1 77 ? 12.555 39.906 20.281 1 98.56 77 MET B N 1
ATOM 5425 C CA . MET B 1 77 ? 12.219 40.719 19.094 1 98.56 77 MET B CA 1
ATOM 5426 C C . MET B 1 77 ? 11.578 42.031 19.5 1 98.56 77 MET B C 1
ATOM 5428 O O . MET B 1 77 ? 11.844 43.062 18.875 1 98.56 77 MET B O 1
ATOM 5432 N N . LYS B 1 78 ? 10.695 42.031 20.453 1 97.81 78 LYS B N 1
ATOM 5433 C CA . LYS B 1 78 ? 10.078 43.25 20.922 1 97.81 78 LYS B CA 1
ATOM 5434 C C . LYS B 1 78 ? 11.117 44.219 21.5 1 97.81 78 LYS B C 1
ATOM 5436 O O . LYS B 1 78 ? 11.055 45.406 21.281 1 97.81 78 LYS B O 1
ATOM 5441 N N . LYS B 1 79 ? 12.094 43.688 22.219 1 97.19 79 LYS B N 1
ATOM 5442 C CA . LYS B 1 79 ? 13.188 44.5 22.719 1 97.19 79 LYS B CA 1
ATOM 5443 C C . LYS B 1 79 ? 13.992 45.125 21.578 1 97.19 79 LYS B C 1
ATOM 5445 O O . LYS B 1 79 ? 14.375 46.281 21.641 1 97.19 79 LYS B O 1
ATOM 5450 N N . LEU B 1 80 ? 14.227 44.312 20.594 1 97.5 80 LEU B N 1
ATOM 5451 C CA . LEU B 1 80 ? 14.961 44.812 19.438 1 97.5 80 LEU B CA 1
ATOM 5452 C C . LEU B 1 80 ? 14.188 45.938 18.75 1 97.5 80 LEU B C 1
ATOM 5454 O O . LEU B 1 80 ? 14.781 46.906 18.328 1 97.5 80 LEU B O 1
ATOM 5458 N N . ALA B 1 81 ? 12.938 45.719 18.625 1 97.81 81 ALA B N 1
ATOM 5459 C CA . ALA B 1 81 ? 12.102 46.719 17.969 1 97.81 81 ALA B CA 1
ATOM 5460 C C . ALA B 1 81 ? 12.133 48.062 18.734 1 97.81 81 ALA B C 1
ATOM 5462 O O . ALA B 1 81 ? 12.102 49.125 18.141 1 97.81 81 ALA B O 1
ATOM 5463 N N . GLU B 1 82 ? 12.234 48 20.047 1 95.81 82 GLU B N 1
ATOM 5464 C CA . GLU B 1 82 ? 12.188 49.156 20.922 1 95.81 82 GLU B CA 1
ATOM 5465 C C . GLU B 1 82 ? 13.547 49.844 21 1 95.81 82 GLU B C 1
ATOM 5467 O O . GLU B 1 82 ? 13.625 51.031 21.328 1 95.81 82 GLU B O 1
ATOM 5472 N N . ALA B 1 83 ? 14.508 49.125 20.703 1 93.12 83 ALA B N 1
ATOM 5473 C CA . ALA B 1 83 ? 15.852 49.688 20.797 1 93.12 83 ALA B CA 1
ATOM 5474 C C . ALA B 1 83 ? 16 50.906 19.875 1 93.12 83 ALA B C 1
ATOM 5476 O O . ALA B 1 83 ? 15.391 50.938 18.797 1 93.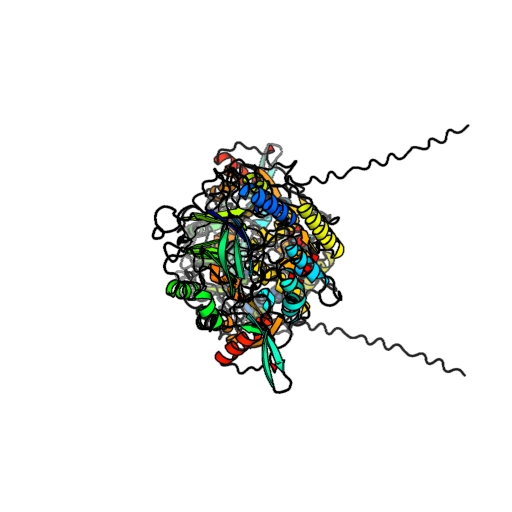12 83 ALA B O 1
ATOM 5477 N N . SER B 1 84 ? 16.906 51.719 20.266 1 88.12 84 SER B N 1
ATOM 5478 C CA . SER B 1 84 ? 17.078 53 19.578 1 88.12 84 SER B CA 1
ATOM 5479 C C . SER B 1 84 ? 17.531 52.812 18.141 1 88.12 84 SER B C 1
ATOM 5481 O O . SER B 1 84 ? 17.203 53.625 17.266 1 88.12 84 SER B O 1
ATOM 5483 N N . GLU B 1 85 ? 18.188 51.781 17.969 1 88.56 85 GLU B N 1
ATOM 5484 C CA . GLU B 1 85 ? 18.719 51.531 16.641 1 88.56 85 GLU B CA 1
ATOM 5485 C C . GLU B 1 85 ? 17.578 51.281 15.641 1 88.56 85 GLU B C 1
ATOM 5487 O O . GLU B 1 85 ? 17.672 51.719 14.484 1 88.56 85 GLU B O 1
ATOM 5492 N N . LYS B 1 86 ? 16.5 50.625 16.016 1 91.88 86 LYS B N 1
ATOM 5493 C CA . LYS B 1 86 ? 15.375 50.375 15.125 1 91.88 86 LYS B CA 1
ATOM 5494 C C . LYS B 1 86 ? 14.227 51.344 15.383 1 91.88 86 LYS B C 1
ATOM 5496 O O . LYS B 1 86 ? 13.781 52.031 14.469 1 91.88 86 LYS B O 1
ATOM 5501 N N . ASP B 1 87 ? 13.797 51.469 16.703 1 95.31 87 ASP B N 1
ATOM 5502 C CA . ASP B 1 87 ? 12.766 52.406 17.141 1 95.31 87 ASP B CA 1
ATOM 5503 C C . ASP B 1 87 ? 11.523 52.312 16.25 1 95.31 87 ASP B C 1
ATOM 5505 O O . ASP B 1 87 ? 11.078 53.312 15.68 1 95.31 87 ASP B O 1
ATOM 5509 N N . VAL B 1 88 ? 10.984 51.125 16.156 1 97.5 88 VAL B N 1
ATOM 5510 C CA . VAL B 1 88 ? 9.828 50.812 15.312 1 97.5 88 VAL B CA 1
ATOM 5511 C C . VAL B 1 88 ? 8.797 50.031 16.109 1 97.5 88 VAL B C 1
ATOM 5513 O O . VAL B 1 88 ? 9.023 49.688 17.281 1 97.5 88 VAL B O 1
ATOM 5516 N N . ASP B 1 89 ? 7.57 49.844 15.508 1 97.94 89 ASP B N 1
ATOM 5517 C CA . ASP B 1 89 ? 6.508 49.062 16.156 1 97.94 89 ASP B CA 1
ATOM 5518 C C . ASP B 1 89 ? 6.605 47.594 15.797 1 97.94 89 ASP B C 1
ATOM 5520 O O . ASP B 1 89 ? 6.938 47.25 14.664 1 97.94 89 ASP B O 1
ATOM 5524 N N . LEU B 1 90 ? 6.363 46.688 16.797 1 98.62 90 LEU B N 1
ATOM 5525 C CA . LEU B 1 90 ? 6.238 45.25 16.562 1 98.62 90 LEU B CA 1
ATOM 5526 C C . LEU B 1 90 ? 4.996 44.719 17.25 1 98.62 90 LEU B C 1
ATOM 5528 O O . LEU B 1 90 ? 4.863 44.812 18.469 1 98.62 90 LEU B O 1
ATOM 5532 N N . LEU B 1 91 ? 4.078 44.156 16.453 1 98.75 91 LEU B N 1
ATOM 5533 C CA . LEU B 1 91 ? 2.854 43.531 16.953 1 98.75 91 LEU B CA 1
ATOM 5534 C C . LEU B 1 91 ? 2.926 42.031 16.875 1 98.75 91 LEU B C 1
ATOM 5536 O O . LEU B 1 91 ? 3.582 41.469 15.984 1 98.75 91 LEU B O 1
ATOM 5540 N N . LEU B 1 92 ? 2.334 41.375 17.844 1 98.75 92 LEU B N 1
ATOM 5541 C CA . LEU B 1 92 ? 2.107 39.938 17.797 1 98.75 92 LEU B CA 1
ATOM 5542 C C . LEU B 1 92 ? 0.636 39.625 17.547 1 98.75 92 LEU B C 1
ATOM 5544 O O . LEU B 1 92 ? -0.232 40.062 18.312 1 98.75 92 LEU B O 1
ATOM 5548 N N . VAL B 1 93 ? 0.345 38.844 16.469 1 98.75 93 VAL B N 1
ATOM 5549 C CA . VAL B 1 93 ? -1.03 38.625 16.047 1 98.75 93 VAL B CA 1
ATOM 5550 C C . VAL B 1 93 ? -1.264 37.125 15.859 1 98.75 93 VAL B C 1
ATOM 5552 O O . VAL B 1 93 ? -0.388 36.406 15.367 1 98.75 93 VAL B O 1
ATOM 5555 N N . ASP B 1 94 ? -2.43 36.625 16.312 1 98.06 94 ASP B N 1
ATOM 5556 C CA . ASP B 1 94 ? -2.854 35.25 16.062 1 98.06 94 ASP B CA 1
ATOM 5557 C C . ASP B 1 94 ? -4.211 35.188 15.367 1 98.06 94 ASP B C 1
ATOM 5559 O O . ASP B 1 94 ? -5.129 35.938 15.742 1 98.06 94 ASP B O 1
ATOM 5563 N N . SER B 1 95 ? -4.328 34.25 14.367 1 97.81 95 SER B N 1
ATOM 5564 C CA . SER B 1 95 ? -5.531 34.281 13.547 1 97.81 95 SER B CA 1
ATOM 5565 C C . SER B 1 95 ? -6.445 33.094 13.891 1 97.81 95 SER B C 1
ATOM 5567 O O . SER B 1 95 ? -7.336 32.75 13.109 1 97.81 95 SER B O 1
ATOM 5569 N N . GLY B 1 96 ? -6.211 32.5 14.938 1 95.25 96 GLY B N 1
ATOM 5570 C CA . GLY B 1 96 ? -7.203 31.562 15.453 1 95.25 96 GLY B CA 1
ATOM 5571 C C . GLY B 1 96 ? -6.848 30.109 15.211 1 95.25 96 GLY B C 1
ATOM 5572 O O . GLY B 1 96 ? -5.824 29.797 14.594 1 95.25 96 GLY B O 1
ATOM 5573 N N . ASP B 1 97 ? -7.727 29.109 15.758 1 93.38 97 ASP B N 1
ATOM 5574 C CA . ASP B 1 97 ? -7.578 27.656 15.758 1 93.38 97 ASP B CA 1
ATOM 5575 C C . ASP B 1 97 ? -6.426 27.219 16.656 1 93.38 97 ASP B C 1
ATOM 5577 O O . ASP B 1 97 ? -5.48 26.578 16.188 1 93.38 97 ASP B O 1
ATOM 5581 N N . LEU B 1 98 ? -6.672 27.438 17.922 1 91.5 98 LEU B N 1
ATOM 5582 C CA . LEU B 1 98 ? -5.68 27.109 18.938 1 91.5 98 LEU B CA 1
ATOM 5583 C C . LEU B 1 98 ? -5.887 25.688 19.453 1 91.5 98 LEU B C 1
ATOM 5585 O O . LEU B 1 98 ? -4.988 25.109 20.062 1 91.5 98 LEU B O 1
ATOM 5589 N N . HIS B 1 99 ? -7.148 25.156 19.031 1 82 99 HIS B N 1
ATOM 5590 C CA . HIS B 1 99 ? -7.578 23.891 19.625 1 82 99 HIS B CA 1
ATOM 5591 C C . HIS B 1 99 ? -7.676 22.797 18.562 1 82 99 HIS B C 1
ATOM 5593 O O . HIS B 1 99 ? -7.582 23.062 17.375 1 82 99 HIS B O 1
ATOM 5599 N N . ASP B 1 100 ? -7.777 21.547 19.078 1 79.88 100 ASP B N 1
ATOM 5600 C CA . ASP B 1 100 ? -8.125 20.359 18.297 1 79.88 100 ASP B CA 1
ATOM 5601 C C . ASP B 1 100 ? -6.992 19.969 17.359 1 79.88 100 ASP B C 1
ATOM 5603 O O . ASP B 1 100 ? -6.992 20.359 16.188 1 79.88 100 ASP B O 1
ATOM 5607 N N . GLY B 1 101 ? -6.137 19.078 17.812 1 78.5 101 GLY B N 1
ATOM 5608 C CA . GLY B 1 101 ? -5.199 18.578 16.812 1 78.5 101 GLY B CA 1
ATOM 5609 C C . GLY B 1 101 ? -3.904 18.078 17.438 1 78.5 101 GLY B C 1
ATOM 5610 O O . GLY B 1 101 ? -2.977 17.688 16.719 1 78.5 101 GLY B O 1
ATOM 5611 N N . SER B 1 102 ? -3.748 18.156 18.719 1 87.88 102 SER B N 1
ATOM 5612 C CA . SER B 1 102 ? -2.551 17.625 19.359 1 87.88 102 SER B CA 1
ATOM 5613 C C . SER B 1 102 ? -2.863 17.094 20.75 1 87.88 102 SER B C 1
ATOM 5615 O O . SER B 1 102 ? -3.955 17.328 21.281 1 87.88 102 SER B O 1
ATOM 5617 N N . GLY B 1 103 ? -1.934 16.453 21.328 1 89.31 103 GLY B N 1
ATOM 5618 C CA . GLY B 1 103 ? -2.111 15.844 22.641 1 89.31 103 GLY B CA 1
ATOM 5619 C C . GLY B 1 103 ? -2.354 16.859 23.75 1 89.31 103 GLY B C 1
ATOM 5620 O O . GLY B 1 103 ? -3.125 16.609 24.672 1 89.31 103 GLY B O 1
ATOM 5621 N N . LEU B 1 104 ? -1.803 18.016 23.609 1 89.44 104 LEU B N 1
ATOM 5622 C CA . LEU B 1 104 ? -1.9 19 24.688 1 89.44 104 LEU B CA 1
ATOM 5623 C C . LEU B 1 104 ? -3.285 19.641 24.703 1 89.44 104 LEU B C 1
ATOM 5625 O O . LEU B 1 104 ? -3.668 20.266 25.703 1 89.44 104 LEU B O 1
ATOM 5629 N N . THR B 1 105 ? -4.035 19.5 23.609 1 83.62 105 THR B N 1
ATOM 5630 C CA . THR B 1 105 ? -5.387 20.047 23.594 1 83.62 105 THR B CA 1
ATOM 5631 C C . THR B 1 105 ? -6.426 18.938 23.703 1 83.62 105 THR B C 1
ATOM 5633 O O . THR B 1 105 ? -7.516 19.141 24.234 1 83.62 105 THR B O 1
ATOM 5636 N N . ASP B 1 106 ? -6.004 17.719 23.266 1 82.88 106 ASP B N 1
ATOM 5637 C CA . ASP B 1 106 ? -7.023 16.688 23.094 1 82.88 106 ASP B CA 1
ATOM 5638 C C . ASP B 1 106 ? -6.73 15.477 23.984 1 82.88 106 ASP B C 1
ATOM 5640 O O . ASP B 1 106 ? -7.586 14.602 24.156 1 82.88 106 ASP B O 1
ATOM 5644 N N . GLY B 1 107 ? -5.59 15.43 24.562 1 85.19 107 GLY B N 1
ATOM 5645 C CA . GLY B 1 107 ? -5.156 14.195 25.203 1 85.19 107 GLY B CA 1
ATOM 5646 C C . GLY B 1 107 ? -5.449 14.164 26.688 1 85.19 107 GLY B C 1
ATOM 5647 O O . GLY B 1 107 ? -4.918 13.328 27.422 1 85.19 107 GLY B O 1
ATOM 5648 N N . TYR B 1 108 ? -6.207 15.047 27.141 1 81.19 108 TYR B N 1
ATOM 5649 C CA . TYR B 1 108 ? -6.512 15.086 28.578 1 81.19 108 TYR B CA 1
ATOM 5650 C C . TYR B 1 108 ? -7.32 13.867 29 1 81.19 108 TYR B C 1
ATOM 5652 O O . TYR B 1 108 ? -8.117 13.344 28.203 1 81.19 108 TYR B O 1
ATOM 5660 N N . PRO B 1 109 ? -6.941 13.273 30.172 1 75.06 109 PRO B N 1
ATOM 5661 C CA . PRO B 1 109 ? -7.629 12.062 30.625 1 75.06 109 PRO B CA 1
ATOM 5662 C C . PRO B 1 109 ? -9.141 12.242 30.719 1 75.06 109 PRO B C 1
ATOM 5664 O O . PRO B 1 109 ? -9.617 13.352 30.953 1 75.06 109 PRO B O 1
ATOM 5667 N N . LYS B 1 110 ? -9.68 11.023 30.609 1 61.28 110 LYS B N 1
ATOM 5668 C CA . LYS B 1 110 ? -11.133 10.93 30.719 1 61.28 110 LYS B CA 1
ATOM 5669 C C . LYS B 1 110 ? -11.609 11.344 32.094 1 61.28 110 LYS B C 1
ATOM 5671 O O . LYS B 1 110 ? -10.977 11.016 33.094 1 61.28 110 LYS B O 1
ATOM 5676 N N . GLY B 1 111 ? -12.625 12.016 32.281 1 56.09 111 GLY B N 1
ATOM 5677 C CA . GLY B 1 111 ? -13.219 12.398 33.531 1 56.09 111 GLY B CA 1
ATOM 5678 C C . GLY B 1 111 ? -12.734 13.742 34.031 1 56.09 111 GLY B C 1
ATOM 5679 O O . GLY B 1 111 ? -13.172 14.211 35.094 1 56.09 111 GLY B O 1
ATOM 5680 N N . SER B 1 112 ? -11.57 14.031 33.469 1 51.22 112 SER B N 1
ATOM 5681 C CA . SER B 1 112 ? -11.156 15.352 33.938 1 51.22 112 SER B CA 1
ATOM 5682 C C . SER B 1 112 ? -12.273 16.375 33.781 1 51.22 112 SER B C 1
ATOM 5684 O O . SER B 1 112 ? -13.094 16.266 32.844 1 51.22 112 SER B O 1
ATOM 5686 N N . VAL B 1 113 ? -12.672 16.625 34.844 1 42.03 113 VAL B N 1
ATOM 5687 C CA . VAL B 1 113 ? -13.781 17.578 34.906 1 42.03 113 VAL B CA 1
ATOM 5688 C C . VAL B 1 113 ? -13.586 18.656 33.844 1 42.03 113 VAL B C 1
ATOM 5690 O O . VAL B 1 113 ? -12.602 19.406 33.875 1 42.03 113 VAL B O 1
ATOM 5693 N N . ASN B 1 114 ? -14.625 18.734 32.938 1 44.62 114 ASN B N 1
ATOM 5694 C CA . ASN B 1 114 ? -15.062 19.641 31.891 1 44.62 114 ASN B CA 1
ATOM 5695 C C . ASN B 1 114 ? -13.914 20.016 30.969 1 44.62 114 ASN B C 1
ATOM 5697 O O . ASN B 1 114 ? -13.828 21.156 30.5 1 44.62 114 ASN B O 1
ATOM 5701 N N . GLY B 1 115 ? -12.961 19.016 30.797 1 55.16 115 GLY B N 1
ATOM 5702 C CA . GLY B 1 115 ? -11.961 19.469 29.844 1 55.16 115 GLY B CA 1
ATOM 5703 C C . GLY B 1 115 ? -11.07 20.562 30.391 1 55.16 115 GLY B C 1
ATOM 5704 O O . GLY B 1 115 ? -10.391 21.266 29.625 1 55.16 115 GLY B O 1
ATOM 5705 N N . HIS B 1 116 ? -11.117 20.719 31.734 1 55.47 116 HIS B N 1
ATOM 5706 C CA . HIS B 1 116 ? -10.453 21.828 32.438 1 55.47 116 HIS B CA 1
ATOM 5707 C C . HIS B 1 116 ? -8.953 21.812 32.156 1 55.47 116 HIS B C 1
ATOM 5709 O O . HIS B 1 116 ? -8.352 22.875 31.953 1 55.47 116 HIS B O 1
ATOM 5715 N N . GLU B 1 117 ? -8.523 20.594 32.031 1 59.56 117 GLU B N 1
ATOM 5716 C CA . GLU B 1 117 ? -7.078 20.578 31.828 1 59.56 117 GLU B CA 1
ATOM 5717 C C . GLU B 1 117 ? -6.707 20.969 30.406 1 59.56 117 GLU B C 1
ATOM 5719 O O . GLU B 1 117 ? -5.703 21.656 30.188 1 59.56 117 GLU B O 1
ATOM 5724 N N . ALA B 1 118 ? -7.531 20.609 29.469 1 60.91 118 ALA B N 1
ATOM 5725 C CA . ALA B 1 118 ? -7.305 21.109 28.109 1 60.91 118 ALA B CA 1
ATOM 5726 C C . ALA B 1 118 ? -7.32 22.641 28.078 1 60.91 118 ALA B C 1
ATOM 5728 O O . ALA B 1 118 ? -6.508 23.25 27.391 1 60.91 118 ALA B O 1
ATOM 5729 N N . ARG B 1 119 ? -8.094 23.078 28.953 1 69 119 ARG B N 1
ATOM 5730 C CA . ARG B 1 119 ? -8.211 24.531 29.094 1 69 119 ARG B CA 1
ATOM 5731 C C . ARG B 1 119 ? -6.926 25.125 29.656 1 69 119 ARG B C 1
ATOM 5733 O O . ARG B 1 119 ? -6.551 26.25 29.297 1 69 119 ARG B O 1
ATOM 5740 N N . ILE B 1 120 ? -6.332 24.281 30.312 1 71 120 ILE B N 1
ATOM 5741 C CA . ILE B 1 120 ? -5.109 24.766 30.938 1 71 120 ILE B CA 1
ATOM 5742 C C . ILE B 1 120 ? -4.008 24.922 29.891 1 71 120 ILE B C 1
ATOM 5744 O O . ILE B 1 120 ? -3.26 25.906 29.906 1 71 120 ILE B O 1
ATOM 5748 N N . ALA B 1 121 ? -4.043 24.047 28.969 1 71.62 121 ALA B N 1
ATOM 5749 C CA . ALA B 1 121 ? -2.994 24.141 27.953 1 71.62 121 ALA B CA 1
ATOM 5750 C C . ALA B 1 121 ? -3.17 25.375 27.094 1 71.62 121 ALA B C 1
ATOM 5752 O O . ALA B 1 121 ? -2.191 26.047 26.75 1 71.62 121 ALA B O 1
ATOM 5753 N N . ILE B 1 122 ? -4.352 25.688 26.844 1 76.62 122 ILE B N 1
ATOM 5754 C CA . ILE B 1 122 ? -4.637 26.828 25.984 1 76.62 122 ILE B CA 1
ATOM 5755 C C . ILE B 1 122 ? -4.324 28.125 26.719 1 76.62 122 ILE B C 1
ATOM 5757 O O . ILE B 1 122 ? -3.979 29.141 26.094 1 76.62 122 ILE B O 1
ATOM 5761 N N . LYS B 1 123 ? -4.281 28 28 1 79 123 LYS B N 1
ATOM 5762 C CA . LYS B 1 123 ? -3.998 29.188 28.797 1 79 123 LYS B CA 1
ATOM 5763 C C . LYS B 1 123 ? -2.533 29.609 28.688 1 79 123 LYS B C 1
ATOM 5765 O O . LYS B 1 123 ? -2.172 30.734 29 1 79 123 LYS B O 1
ATOM 5770 N N . THR B 1 124 ? -1.793 28.656 28.125 1 85.62 124 THR B N 1
ATOM 5771 C CA . THR B 1 124 ? -0.391 29 27.922 1 85.62 124 THR B CA 1
ATOM 5772 C C . THR B 1 124 ? -0.257 30.141 26.906 1 85.62 124 THR B C 1
ATOM 5774 O O . THR B 1 124 ? 0.713 30.891 26.953 1 85.62 124 THR B O 1
ATOM 5777 N N . PHE B 1 125 ? -1.231 30.281 26.031 1 86.62 125 PHE B N 1
ATOM 5778 C CA . PHE B 1 125 ? -1.199 31.344 25.031 1 86.62 125 PHE B CA 1
ATOM 5779 C C . PHE B 1 125 ? -1.267 32.719 25.688 1 86.62 125 PHE B C 1
ATOM 5781 O O . PHE B 1 125 ? -0.804 33.719 25.125 1 86.62 125 PHE B O 1
ATOM 5788 N N . LEU B 1 126 ? -1.738 32.781 26.922 1 89.88 126 LEU B N 1
ATOM 5789 C CA . LEU B 1 126 ? -1.88 34.031 27.641 1 89.88 126 LEU B CA 1
ATOM 5790 C C . LEU B 1 126 ? -0.519 34.562 28.062 1 89.88 126 LEU B C 1
ATOM 5792 O O . LEU B 1 126 ? -0.39 35.75 28.391 1 89.88 126 LEU B O 1
ATOM 5796 N N . LYS B 1 127 ? 0.448 33.719 27.984 1 90 127 LYS B N 1
ATOM 5797 C CA . LYS B 1 127 ? 1.781 34.125 28.406 1 90 127 LYS B CA 1
ATOM 5798 C C . LYS B 1 127 ? 2.514 34.875 27.297 1 90 127 LYS B C 1
ATOM 5800 O O . LYS B 1 127 ? 3.49 35.562 27.547 1 90 127 LYS B O 1
ATOM 5805 N N . ALA B 1 128 ? 2.064 34.656 26.141 1 93.94 128 ALA B N 1
ATOM 5806 C CA . ALA B 1 128 ? 2.611 35.438 25.031 1 93.94 128 ALA B CA 1
ATOM 5807 C C . ALA B 1 128 ? 1.918 36.781 24.922 1 93.94 128 ALA B C 1
ATOM 5809 O O . ALA B 1 128 ? 0.708 36.906 25.141 1 93.94 128 ALA B O 1
ATOM 5810 N N . PRO B 1 129 ? 2.666 37.812 24.625 1 95.31 129 PRO B N 1
ATOM 5811 C CA . PRO B 1 129 ? 2.08 39.156 24.609 1 95.31 129 PRO B CA 1
ATOM 5812 C C . PRO B 1 129 ? 1.373 39.469 23.281 1 95.31 129 PRO B C 1
ATOM 5814 O O . PRO B 1 129 ? 1.708 40.438 22.625 1 95.31 129 PRO B O 1
ATOM 5817 N N . TYR B 1 130 ? 0.373 38.688 23.016 1 97.62 130 TYR B N 1
ATOM 5818 C CA . TYR B 1 130 ? -0.402 38.969 21.812 1 97.62 130 TYR B CA 1
ATOM 5819 C C . TYR B 1 130 ? -1.084 40.312 21.875 1 97.62 130 TYR B C 1
ATOM 5821 O O . TYR B 1 130 ? -1.713 40.656 22.875 1 97.62 130 TYR B O 1
ATOM 5829 N N . ASP B 1 131 ? -0.93 41.062 20.766 1 98.19 131 ASP B N 1
ATOM 5830 C CA . ASP B 1 131 ? -1.631 42.344 20.641 1 98.19 131 ASP B CA 1
ATOM 5831 C C . ASP B 1 131 ? -3.049 42.156 20.109 1 98.19 131 ASP B C 1
ATOM 5833 O O . ASP B 1 131 ? -3.955 42.906 20.438 1 98.19 131 ASP B O 1
ATOM 5837 N N . ILE B 1 132 ? -3.143 41.156 19.266 1 98.38 132 ILE B N 1
ATOM 5838 C CA . ILE B 1 132 ? -4.41 40.812 18.609 1 98.38 132 ILE B CA 1
ATOM 5839 C C . ILE B 1 132 ? -4.527 39.312 18.453 1 98.38 132 ILE B C 1
ATOM 5841 O O . ILE B 1 132 ? -3.59 38.656 17.984 1 98.38 132 ILE B O 1
ATOM 5845 N N . MET B 1 133 ? -5.664 38.781 18.891 1 97.88 133 MET B N 1
ATOM 5846 C CA . MET B 1 133 ? -6.023 37.406 18.594 1 97.88 133 MET B CA 1
ATOM 5847 C C . MET B 1 133 ? -7.422 37.312 18 1 97.88 133 MET B C 1
ATOM 5849 O O . MET B 1 133 ? -8.289 38.125 18.328 1 97.88 133 MET B O 1
ATOM 5853 N N . ALA B 1 134 ? -7.617 36.406 17.094 1 97.75 134 ALA B N 1
ATOM 5854 C CA . ALA B 1 134 ? -8.93 36.219 16.5 1 97.75 134 ALA B CA 1
ATOM 5855 C C . ALA B 1 134 ? -9.453 34.812 16.766 1 97.75 134 ALA B C 1
ATOM 5857 O O . ALA B 1 134 ? -8.672 33.875 16.984 1 97.75 134 ALA B O 1
ATOM 5858 N N . ILE B 1 135 ? -10.758 34.625 16.734 1 96.75 135 ILE B N 1
ATOM 5859 C CA . ILE B 1 135 ? -11.414 33.312 16.938 1 96.75 135 ILE B CA 1
ATOM 5860 C C . ILE B 1 135 ? -11.328 32.5 15.656 1 96.75 135 ILE B C 1
ATOM 5862 O O . ILE B 1 135 ? -11.359 33.031 14.547 1 96.75 135 ILE B O 1
ATOM 5866 N N . GLY B 1 136 ? -11.117 31.188 15.742 1 95.56 136 GLY B N 1
ATOM 5867 C CA . GLY B 1 136 ? -11.164 30.25 14.633 1 95.56 136 GLY B CA 1
ATOM 5868 C C . GLY B 1 136 ? -12.352 29.312 14.703 1 95.56 136 GLY B C 1
ATOM 5869 O O . GLY B 1 136 ? -13.094 29.312 15.688 1 95.56 136 GLY B O 1
ATOM 5870 N N . ASN B 1 137 ? -12.586 28.562 13.633 1 93.69 137 ASN B N 1
ATOM 5871 C CA . ASN B 1 137 ? -13.758 27.688 13.578 1 93.69 137 ASN B CA 1
ATOM 5872 C C . ASN B 1 137 ? -13.664 26.562 14.602 1 93.69 137 ASN B C 1
ATOM 5874 O O . ASN B 1 137 ? -14.68 26.047 15.062 1 93.69 137 ASN B O 1
ATOM 5878 N N . HIS B 1 138 ? -12.516 26.156 15.008 1 90.19 138 HIS B N 1
ATOM 5879 C CA . HIS B 1 138 ? -12.375 25.078 15.977 1 90.19 138 HIS B CA 1
ATOM 5880 C C . HIS B 1 138 ? -12.812 25.531 17.359 1 90.19 138 HIS B C 1
ATOM 5882 O O . HIS B 1 138 ? -13.102 24.688 18.234 1 90.19 138 HIS B O 1
ATOM 5888 N N . GLU B 1 139 ? -12.922 26.797 17.594 1 90.94 139 GLU B N 1
ATOM 5889 C CA . GLU B 1 139 ? -13.484 27.312 18.828 1 90.94 139 GLU B CA 1
ATOM 5890 C C . GLU B 1 139 ? -15.008 27.359 18.781 1 90.94 139 GLU B C 1
ATOM 5892 O O . GLU B 1 139 ? -15.664 27.641 19.781 1 90.94 139 GLU B O 1
ATOM 5897 N N . LEU B 1 140 ? -15.539 26.953 17.625 1 92.56 140 LEU B N 1
ATOM 5898 C CA . LEU B 1 140 ? -16.969 27.172 17.422 1 92.56 140 LEU B CA 1
ATOM 5899 C C . LEU B 1 140 ? -17.672 25.859 17.078 1 92.56 140 LEU B C 1
ATOM 5901 O O . LEU B 1 140 ? -18.891 25.828 16.938 1 92.56 140 LEU B O 1
ATOM 5905 N N . TYR B 1 141 ? -16.953 24.734 16.984 1 86.31 141 TYR B N 1
ATOM 5906 C CA . TYR B 1 141 ? -17.562 23.469 16.641 1 86.31 141 TYR B CA 1
ATOM 5907 C C . TYR B 1 141 ? -18.438 22.953 17.766 1 86.31 141 TYR B C 1
ATOM 5909 O O . TYR B 1 141 ? -19.531 22.422 17.531 1 86.31 141 TYR B O 1
ATOM 5917 N N . VAL B 1 142 ? -17.906 23.062 18.969 1 83.38 142 VAL B N 1
ATOM 5918 C CA . VAL B 1 142 ? -18.531 22.469 20.141 1 83.38 142 VAL B CA 1
ATOM 5919 C C . VAL B 1 142 ? -18.875 23.562 21.141 1 83.38 142 VAL B C 1
ATOM 5921 O O . VAL B 1 142 ? -18.031 24.391 21.484 1 83.38 142 VAL B O 1
ATOM 5924 N N . THR B 1 143 ? -20.031 23.5 21.688 1 87.88 143 THR B N 1
ATOM 5925 C CA . THR B 1 143 ? -20.547 24.531 22.594 1 87.88 143 THR B CA 1
ATOM 5926 C C . THR B 1 143 ? -19.641 24.688 23.812 1 87.88 143 THR B C 1
ATOM 5928 O O . THR B 1 143 ? -19.359 25.797 24.25 1 87.88 143 THR B O 1
ATOM 5931 N N . ASP B 1 144 ? -19.156 23.609 24.328 1 82.69 144 ASP B N 1
ATOM 5932 C CA . ASP B 1 144 ? -18.328 23.656 25.531 1 82.69 144 ASP B CA 1
ATOM 5933 C C . ASP B 1 144 ? -17.031 24.422 25.281 1 82.69 144 ASP B C 1
ATOM 5935 O O . ASP B 1 144 ? -16.562 25.141 26.172 1 82.69 144 ASP B O 1
ATOM 5939 N N . VAL B 1 145 ? -16.469 24.297 24.156 1 84.19 145 VAL B N 1
ATOM 5940 C CA . VAL B 1 145 ? -15.234 25 23.797 1 84.19 145 VAL B CA 1
ATOM 5941 C C . VAL B 1 145 ? -15.523 26.5 23.656 1 84.19 145 VAL B C 1
ATOM 5943 O O . VAL B 1 145 ? -14.766 27.328 24.156 1 84.19 145 VAL B O 1
ATOM 5946 N N . THR B 1 146 ? -16.609 26.797 23.016 1 90.88 146 THR B N 1
ATOM 5947 C CA . THR B 1 146 ? -17 28.188 22.844 1 90.88 146 THR B CA 1
ATOM 5948 C C . THR B 1 146 ? -17.219 28.875 24.188 1 90.88 146 THR B C 1
ATOM 5950 O O . THR B 1 146 ? -16.766 30 24.406 1 90.88 146 THR B O 1
ATOM 5953 N N . LEU B 1 147 ? -17.891 28.172 25.031 1 89.94 147 LEU B N 1
ATOM 5954 C CA . LEU B 1 147 ? -18.188 28.719 26.344 1 89.94 147 LEU B CA 1
ATOM 5955 C C . LEU B 1 147 ? -16.906 28.922 27.156 1 89.94 147 LEU B C 1
ATOM 5957 O O . LEU B 1 147 ? -16.781 29.875 27.922 1 89.94 147 LEU B O 1
ATOM 5961 N N . ASP B 1 148 ? -16.031 28.062 27 1 86.75 148 ASP B N 1
ATOM 5962 C CA . ASP B 1 148 ? -14.75 28.219 27.688 1 86.75 148 ASP B CA 1
ATOM 5963 C C . ASP B 1 148 ? -14 29.438 27.188 1 86.75 148 ASP B C 1
ATOM 5965 O O . ASP B 1 148 ? -13.398 30.172 27.969 1 86.75 148 ASP B O 1
ATOM 5969 N N . VAL B 1 149 ? -13.969 29.656 25.922 1 91.19 149 VAL B N 1
ATOM 5970 C CA . VAL B 1 149 ? -13.336 30.844 25.344 1 91.19 149 VAL B CA 1
ATOM 5971 C C . VAL B 1 149 ? -14.031 32.094 25.875 1 91.19 149 VAL B C 1
ATOM 5973 O O . VAL B 1 149 ? -13.367 33.031 26.312 1 91.19 149 VAL B O 1
ATOM 5976 N N . TYR B 1 150 ? -15.312 32.062 25.859 1 93.19 150 TYR B N 1
ATOM 5977 C CA . TYR B 1 150 ? -16.125 33.188 26.281 1 93.19 150 TYR B CA 1
ATOM 5978 C C . TYR B 1 150 ? -15.906 33.531 27.75 1 93.19 150 TYR B C 1
ATOM 5980 O O . TYR B 1 150 ? -15.766 34.688 28.125 1 93.19 150 TYR B O 1
ATOM 5988 N N . ASN B 1 151 ? -15.852 32.531 28.562 1 90.81 151 ASN B N 1
ATOM 5989 C CA . ASN B 1 151 ? -15.867 32.719 30.016 1 90.81 151 ASN B CA 1
ATOM 5990 C C . ASN B 1 151 ? -14.453 32.844 30.578 1 90.81 151 ASN B C 1
ATOM 5992 O O . ASN B 1 151 ? -14.234 33.531 31.562 1 90.81 151 ASN B O 1
ATOM 5996 N N . ASN B 1 152 ? -13.57 32.156 29.953 1 87.56 152 ASN B N 1
ATOM 5997 C CA . ASN B 1 152 ? -12.32 31.938 30.672 1 87.56 152 ASN B CA 1
ATOM 5998 C C . ASN B 1 152 ? -11.117 32.406 29.875 1 87.56 152 ASN B C 1
ATOM 6000 O O . ASN B 1 152 ? -10.055 32.656 30.438 1 87.56 152 ASN B O 1
ATOM 6004 N N . PHE B 1 153 ? -11.195 32.5 28.594 1 91.69 153 PHE B N 1
ATOM 6005 C CA . PHE B 1 153 ? -10.031 32.844 27.781 1 91.69 153 PHE B CA 1
ATOM 6006 C C . PHE B 1 153 ? -10.102 34.281 27.328 1 91.69 153 PHE B C 1
ATOM 6008 O O . PHE B 1 153 ? -9.227 35.094 27.672 1 91.69 153 PHE B O 1
ATOM 6015 N N . ALA B 1 154 ? -11.148 34.688 26.672 1 94.25 154 ALA B N 1
ATOM 6016 C CA . ALA B 1 154 ? -11.289 36.031 26.062 1 94.25 154 ALA B CA 1
ATOM 6017 C C . ALA B 1 154 ? -11.195 37.094 27.125 1 94.25 154 ALA B C 1
ATOM 6019 O O . ALA B 1 154 ? -10.516 38.125 26.922 1 94.25 154 ALA B O 1
ATOM 6020 N N . PRO B 1 155 ? -11.82 36.938 28.266 1 93.88 155 PRO B N 1
ATOM 6021 C CA . PRO B 1 155 ? -11.766 38 29.266 1 93.88 155 PRO B CA 1
ATOM 6022 C C . PRO B 1 155 ? -10.352 38.281 29.766 1 93.88 155 PRO B C 1
ATOM 6024 O O . PRO B 1 155 ? -10.039 39.375 30.188 1 93.88 155 PRO B O 1
ATOM 6027 N N . LYS B 1 156 ? -9.547 37.344 29.703 1 92.75 156 LYS B N 1
ATOM 6028 C CA . LYS B 1 156 ? -8.188 37.469 30.219 1 92.75 156 LYS B CA 1
ATOM 6029 C C . LYS B 1 156 ? -7.312 38.25 29.234 1 92.75 156 LYS B C 1
ATOM 6031 O O . LYS B 1 156 ? -6.215 38.688 29.594 1 92.75 156 LYS B O 1
ATOM 6036 N N . LEU B 1 157 ? -7.766 38.531 28.078 1 95.44 157 LEU B N 1
ATOM 6037 C CA . LEU B 1 157 ? -6.988 39.219 27.047 1 95.44 157 LEU B CA 1
ATOM 6038 C C . LEU B 1 157 ? -7.391 40.688 26.953 1 95.44 157 LEU B C 1
ATOM 6040 O O . LEU B 1 157 ? -6.793 41.438 26.203 1 95.44 157 LEU B O 1
ATOM 6044 N N . ASP B 1 158 ? -8.289 41.125 27.781 1 94.81 158 ASP B N 1
ATOM 6045 C CA . ASP B 1 158 ? -8.648 42.531 27.969 1 94.81 158 ASP B CA 1
ATOM 6046 C C . ASP B 1 158 ? -8.875 43.219 26.625 1 94.81 158 ASP B C 1
ATOM 6048 O O . ASP B 1 158 ? -8.234 44.219 26.328 1 94.81 158 ASP B O 1
ATOM 6052 N N . GLY B 1 159 ? -9.734 42.656 25.828 1 96.94 159 GLY B N 1
ATOM 6053 C CA . GLY B 1 159 ? -10.156 43.281 24.594 1 96.94 159 GLY B CA 1
ATOM 6054 C C . GLY B 1 159 ? -9.297 42.875 23.406 1 96.94 159 GLY B C 1
ATOM 6055 O O . GLY B 1 159 ? -9.562 43.312 22.281 1 96.94 159 GLY B O 1
ATOM 6056 N N . ARG B 1 160 ? -8.289 42.031 23.594 1 98.06 160 ARG B N 1
ATOM 6057 C CA . ARG B 1 160 ? -7.355 41.719 22.531 1 98.06 160 ARG B CA 1
ATOM 6058 C C . ARG B 1 160 ? -7.809 40.469 21.766 1 98.06 160 ARG B C 1
ATOM 6060 O O . ARG B 1 160 ? -7.27 40.156 20.703 1 98.06 160 ARG B O 1
ATOM 6067 N N . TYR B 1 161 ? -8.805 39.75 22.328 1 97.56 161 TYR B N 1
ATOM 6068 C CA . TYR B 1 161 ? -9.398 38.625 21.609 1 97.56 161 TYR B CA 1
ATOM 6069 C C . TYR B 1 161 ? -10.617 39.062 20.812 1 97.56 161 TYR B C 1
ATOM 6071 O O . TYR B 1 161 ? -11.617 39.5 21.391 1 97.56 161 TYR B O 1
ATOM 6079 N N . LEU B 1 162 ? -10.531 38.906 19.469 1 98.5 162 LEU B N 1
ATOM 6080 C CA . LEU B 1 162 ? -11.523 39.531 18.609 1 98.5 162 LEU B CA 1
ATOM 6081 C C . LEU B 1 162 ? -12.438 38.5 17.984 1 98.5 162 LEU B C 1
ATOM 6083 O O . LEU B 1 162 ? -11.977 37.438 17.547 1 98.5 162 LEU B O 1
ATOM 6087 N N . SER B 1 163 ? -13.719 38.75 18.031 1 98 163 SER B N 1
ATOM 6088 C CA . SER B 1 163 ? -14.789 38 17.359 1 98 163 SER B CA 1
ATOM 6089 C C . SER B 1 163 ? -15.781 38.969 16.703 1 98 163 SER B C 1
ATOM 6091 O O . SER B 1 163 ? -16.906 39.125 17.172 1 98 163 SER B O 1
ATOM 6093 N N . SER B 1 164 ? -15.398 39.469 15.57 1 98.25 164 SER B N 1
ATOM 6094 C CA . SER B 1 164 ? -16.125 40.594 14.953 1 98.25 164 SER B CA 1
ATOM 6095 C C . SER B 1 164 ? -17.469 40.125 14.406 1 98.25 164 SER B C 1
ATOM 6097 O O . SER B 1 164 ? -18.422 40.906 14.32 1 98.25 164 SER B O 1
ATOM 6099 N N . ASN B 1 165 ? -17.547 38.875 13.984 1 98 165 ASN B N 1
ATOM 6100 C CA . ASN B 1 165 ? -18.781 38.469 13.344 1 98 165 ASN B CA 1
ATOM 6101 C C . ASN B 1 165 ? -19.234 37.094 13.859 1 98 165 ASN B C 1
ATOM 6103 O O . ASN B 1 165 ? -19.906 36.344 13.148 1 98 165 ASN B O 1
ATOM 6107 N N . SER B 1 166 ? -18.766 36.656 15 1 97.5 166 SER B N 1
ATOM 6108 C CA . SER B 1 166 ? -19.219 35.469 15.672 1 97.5 166 SER B CA 1
ATOM 6109 C C . SER B 1 166 ? -19.781 35.781 17.062 1 97.5 166 SER B C 1
ATOM 6111 O O . SER B 1 166 ? -19.203 36.562 17.797 1 97.5 166 SER B O 1
ATOM 6113 N N . TYR B 1 167 ? -20.875 35.062 17.359 1 97.31 167 TYR B N 1
ATOM 6114 C CA . TYR B 1 167 ? -21.609 35.438 18.562 1 97.31 167 TYR B CA 1
ATOM 6115 C C . TYR B 1 167 ? -22.062 34.188 19.328 1 97.31 167 TYR B C 1
ATOM 6117 O O . TYR B 1 167 ? -22.266 33.125 18.719 1 97.31 167 TYR B O 1
ATOM 6125 N N . LEU B 1 168 ? -22.078 34.344 20.625 1 95.69 168 LEU B N 1
ATOM 6126 C CA . LEU B 1 168 ? -22.797 33.375 21.453 1 95.69 168 LEU B CA 1
ATOM 6127 C C . LEU B 1 168 ? -24.281 33.75 21.5 1 95.69 168 LEU B C 1
ATOM 6129 O O . LEU B 1 168 ? -24.656 34.906 21.75 1 95.69 168 LEU B O 1
ATOM 6133 N N . ARG B 1 169 ? -25.016 32.75 21.172 1 93.94 169 ARG B N 1
ATOM 6134 C CA . ARG B 1 169 ? -26.453 32.969 21.156 1 93.94 169 ARG B CA 1
ATOM 6135 C C . ARG B 1 169 ? -27.109 32.375 22.406 1 93.94 169 ARG B C 1
ATOM 6137 O O . ARG B 1 169 ? -26.859 31.234 22.781 1 93.94 169 ARG B O 1
ATOM 6144 N N . THR B 1 170 ? -27.844 33.188 23.125 1 87.69 170 THR B N 1
ATOM 6145 C CA . THR B 1 170 ? -28.656 32.719 24.25 1 87.69 170 THR B CA 1
ATOM 6146 C C . THR B 1 170 ? -30.141 32.844 23.938 1 87.69 170 THR B C 1
ATOM 6148 O O . THR B 1 170 ? -30.594 33.906 23.5 1 87.69 170 THR B O 1
ATOM 6151 N N . THR B 1 171 ? -30.703 31.719 24.062 1 84.5 171 THR B N 1
ATOM 6152 C CA . THR B 1 171 ? -32.156 31.734 23.875 1 84.5 171 THR B CA 1
ATOM 6153 C C . THR B 1 171 ? -32.875 32.094 25.172 1 84.5 171 THR B C 1
ATOM 6155 O O . THR B 1 171 ? -32.656 31.453 26.203 1 84.5 171 THR B O 1
ATOM 6158 N N . LEU B 1 172 ? -33.656 33.094 25.109 1 81.5 172 LEU B N 1
ATOM 6159 C CA . LEU B 1 172 ? -34.438 33.5 26.266 1 81.5 172 LEU B CA 1
ATOM 6160 C C . LEU B 1 172 ? -35.719 32.688 26.406 1 81.5 172 LEU B C 1
ATOM 6162 O O . LEU B 1 172 ? -36.094 31.953 25.484 1 81.5 172 LEU B O 1
ATOM 6166 N N . LYS B 1 173 ? -36.344 32.781 27.578 1 83.81 173 LYS B N 1
ATOM 6167 C CA . LYS B 1 173 ? -37.562 31.984 27.906 1 83.81 173 LYS B CA 1
ATOM 6168 C C . LYS B 1 173 ? -38.688 32.281 26.938 1 83.81 173 LYS B C 1
ATOM 6170 O O . LYS B 1 173 ? -39.5 31.391 26.641 1 83.81 173 LYS B O 1
ATOM 6175 N N . ASN B 1 174 ? -38.781 33.406 26.547 1 81.81 174 ASN B N 1
ATOM 6176 C CA . ASN B 1 174 ? -39.844 33.781 25.656 1 81.81 174 ASN B CA 1
ATOM 6177 C C . ASN B 1 174 ? -39.562 33.344 24.219 1 81.81 174 ASN B C 1
ATOM 6179 O O . ASN B 1 174 ? -40.312 33.688 23.297 1 81.81 174 ASN B O 1
ATOM 6183 N N . GLY B 1 175 ? -38.438 32.688 23.984 1 82.12 175 GLY B N 1
ATOM 6184 C CA . GLY B 1 175 ? -38.125 32.156 22.672 1 82.12 175 GLY B CA 1
ATOM 6185 C C . GLY B 1 175 ? -37.219 33.062 21.875 1 82.12 175 GLY B C 1
ATOM 6186 O O . GLY B 1 175 ? -36.656 32.656 20.844 1 82.12 175 GLY B O 1
ATOM 6187 N N . SER B 1 176 ? -37.188 34.281 22.375 1 83.62 176 SER B N 1
ATOM 6188 C CA . SER B 1 176 ? -36.312 35.188 21.672 1 83.62 176 SER B CA 1
ATOM 6189 C C . SER B 1 176 ? -34.844 34.906 21.984 1 83.62 176 SER B C 1
ATOM 6191 O O . SER B 1 176 ? -34.531 34.25 22.969 1 83.62 176 SER B O 1
ATOM 6193 N N . SER B 1 177 ? -33.938 35.312 20.938 1 88.31 177 SER B N 1
ATOM 6194 C CA . SER B 1 177 ? -32.531 35.062 21.125 1 88.31 177 SER B CA 1
ATOM 6195 C C . SER B 1 177 ? -31.719 36.344 21.219 1 88.31 177 SER B C 1
ATOM 6197 O O . SER B 1 177 ? -32.062 37.344 20.578 1 88.31 177 SER B O 1
ATOM 6199 N N . ILE B 1 178 ? -30.859 36.406 22.109 1 92.12 178 ILE B N 1
ATOM 6200 C CA . ILE B 1 178 ? -29.906 37.5 22.25 1 92.12 178 ILE B CA 1
ATOM 6201 C C . ILE B 1 178 ? -28.516 37.031 21.875 1 92.12 178 ILE B C 1
ATOM 6203 O O . ILE B 1 178 ? -28.094 35.938 22.219 1 92.12 178 ILE B O 1
ATOM 6207 N N . GLU B 1 179 ? -27.844 37.875 21.047 1 94.44 179 GLU B N 1
ATOM 6208 C CA . GLU B 1 179 ? -26.469 37.594 20.641 1 94.44 179 GLU B CA 1
ATOM 6209 C C . GLU B 1 179 ? -25.469 38.312 21.531 1 94.44 179 GLU B C 1
ATOM 6211 O O . GLU B 1 179 ? -25.609 39.5 21.812 1 94.44 179 GLU B O 1
ATOM 6216 N N . HIS B 1 180 ? -24.547 37.531 22.016 1 94.75 180 HIS B N 1
ATOM 6217 C CA . HIS B 1 180 ? -23.438 38.094 22.797 1 94.75 180 HIS B CA 1
ATOM 6218 C C . HIS B 1 180 ? -22.109 37.969 22.047 1 94.75 180 HIS B C 1
ATOM 6220 O O . HIS B 1 180 ? -21.828 36.906 21.469 1 94.75 180 HIS B O 1
ATOM 6226 N N . ILE B 1 181 ? -21.391 39.062 22.031 1 95.06 181 ILE B N 1
ATOM 6227 C CA . ILE B 1 181 ? -20.062 39 21.438 1 95.06 181 ILE B CA 1
ATOM 6228 C C . ILE B 1 181 ? -19.172 38.094 22.281 1 95.06 181 ILE B C 1
ATOM 6230 O O . ILE B 1 181 ? -19.156 38.188 23.516 1 95.06 181 ILE B O 1
ATOM 6234 N N . ILE B 1 182 ? -18.469 37.188 21.703 1 96.25 182 ILE B N 1
ATOM 6235 C CA . ILE B 1 182 ? -17.656 36.219 22.422 1 96.25 182 ILE B CA 1
ATOM 6236 C C . ILE B 1 182 ? -16.406 36.938 22.984 1 96.25 182 ILE B C 1
ATOM 6238 O O . ILE B 1 182 ? -16.109 36.812 24.172 1 96.25 182 ILE B O 1
ATOM 6242 N N . GLY B 1 183 ? -15.633 37.594 22.203 1 96.62 183 GLY B N 1
ATOM 6243 C CA . GLY B 1 183 ? -14.555 38.469 22.625 1 96.62 183 GLY B CA 1
ATOM 6244 C C . GLY B 1 183 ? -14.906 39.938 22.5 1 96.62 183 GLY B C 1
ATOM 6245 O O . GLY B 1 183 ? -15.93 40.375 23.016 1 96.62 183 GLY B O 1
ATOM 6246 N N . SER B 1 184 ? -14.055 40.625 21.844 1 97.75 184 SER B N 1
ATOM 6247 C CA . SER B 1 184 ? -14.344 42 21.469 1 97.75 184 SER B CA 1
ATOM 6248 C C . SER B 1 184 ? -14.688 42.125 19.984 1 97.75 184 SER B C 1
ATOM 6250 O O . SER B 1 184 ? -14.156 41.406 19.156 1 97.75 184 SER B O 1
ATOM 6252 N N . ARG B 1 185 ? -15.57 43 19.734 1 97.44 185 ARG B N 1
ATOM 6253 C CA . ARG B 1 185 ? -15.984 43.188 18.359 1 97.44 185 ARG B CA 1
ATOM 6254 C C . ARG B 1 185 ? -14.844 43.75 17.516 1 97.44 185 ARG B C 1
ATOM 6256 O O . ARG B 1 185 ? -14.688 43.375 16.344 1 97.44 185 ARG B O 1
ATOM 6263 N N . TYR B 1 186 ? -14.18 44.625 18.031 1 98.31 186 TYR B N 1
ATOM 6264 C CA . TYR B 1 186 ? -13 45.25 17.438 1 98.31 186 TYR B CA 1
ATOM 6265 C C . TYR B 1 186 ? -12.055 45.781 18.516 1 98.31 186 TYR B C 1
ATOM 6267 O O . TYR B 1 186 ? -12.367 45.719 19.703 1 98.31 186 TYR B O 1
ATOM 6275 N N . ARG B 1 187 ? -10.883 46.156 18.078 1 98.31 187 ARG B N 1
ATOM 6276 C CA . ARG B 1 187 ? -9.93 46.781 18.969 1 98.31 187 ARG B CA 1
ATOM 6277 C C . ARG B 1 187 ? -9.273 48 18.328 1 98.31 187 ARG B C 1
ATOM 6279 O O . ARG B 1 187 ? -8.883 47.938 17.156 1 98.31 187 ARG B O 1
ATOM 6286 N N . ARG B 1 188 ? -9.289 49.125 19.016 1 98.25 188 ARG B N 1
ATOM 6287 C CA . ARG B 1 188 ? -8.523 50.312 18.641 1 98.25 188 ARG B CA 1
ATOM 6288 C C . ARG B 1 188 ? -7.465 50.625 19.703 1 98.25 188 ARG B C 1
ATOM 6290 O O . ARG B 1 188 ? -7.754 50.625 20.891 1 98.25 188 ARG B O 1
ATOM 6297 N N . PHE B 1 189 ? -6.262 50.812 19.266 1 98.25 189 PHE B N 1
ATOM 6298 C CA . PHE B 1 189 ? -5.188 51.125 20.219 1 98.25 189 PHE B CA 1
ATOM 6299 C C . PHE B 1 189 ? -4.055 51.875 19.531 1 98.25 189 PHE B C 1
ATOM 6301 O O . PHE B 1 189 ? -3.998 51.938 18.297 1 98.25 189 PHE B O 1
ATOM 6308 N N . LYS B 1 190 ? -3.219 52.5 20.266 1 97.75 190 LYS B N 1
ATOM 6309 C CA . LYS B 1 190 ? -2.014 53.156 19.781 1 97.75 190 LYS B CA 1
ATOM 6310 C C . LYS B 1 190 ? -0.782 52.281 19.984 1 97.75 190 LYS B C 1
ATOM 6312 O O . LYS B 1 190 ? -0.61 51.688 21.062 1 97.75 190 LYS B O 1
ATOM 6317 N N . THR B 1 191 ? -0.012 52.219 18.969 1 97.12 191 THR B N 1
ATOM 6318 C CA . THR B 1 191 ? 1.231 51.469 19.094 1 97.12 191 THR B CA 1
ATOM 6319 C C . THR B 1 191 ? 2.23 52.219 19.969 1 97.12 191 THR B C 1
ATOM 6321 O O . THR B 1 191 ? 1.97 53.344 20.391 1 97.12 191 THR B O 1
ATOM 6324 N N . LEU B 1 192 ? 3.311 51.531 20.281 1 94.81 192 LEU B N 1
ATOM 6325 C CA . LEU B 1 192 ? 4.348 52.156 21.094 1 94.81 192 LEU B CA 1
ATOM 6326 C C . LEU B 1 192 ? 4.844 53.438 20.469 1 94.81 192 LEU B C 1
ATOM 6328 O O . LEU B 1 192 ? 5.203 54.375 21.172 1 94.81 192 LEU B O 1
ATOM 6332 N N . ARG B 1 193 ? 4.812 53.562 19.141 1 95 193 ARG B N 1
ATOM 6333 C CA . ARG B 1 193 ? 5.297 54.75 18.453 1 95 193 ARG B CA 1
ATOM 6334 C C . ARG B 1 193 ? 4.145 55.688 18.094 1 95 193 ARG B C 1
ATOM 6336 O O . ARG B 1 193 ? 4.293 56.562 17.234 1 95 193 ARG B O 1
ATOM 6343 N N . GLY B 1 194 ? 3.004 55.406 18.547 1 95.69 194 GLY B N 1
ATOM 6344 C CA . GLY B 1 194 ? 1.909 56.344 18.531 1 95.69 194 GLY B CA 1
ATOM 6345 C C . GLY B 1 194 ? 0.997 56.188 17.328 1 95.69 194 GLY B C 1
ATOM 6346 O O . GLY B 1 194 ? 0.191 57.094 17.031 1 95.69 194 GLY B O 1
ATOM 6347 N N . ARG B 1 195 ? 1.039 55.156 16.703 1 95.44 195 ARG B N 1
ATOM 6348 C CA . ARG B 1 195 ? 0.182 54.938 15.547 1 95.44 195 ARG B CA 1
ATOM 6349 C C . ARG B 1 195 ? -1.158 54.344 15.961 1 95.44 195 ARG B C 1
ATOM 6351 O O . ARG B 1 195 ? -1.204 53.375 16.734 1 95.44 195 ARG B O 1
ATOM 6358 N N . GLN B 1 196 ? -2.191 54.938 15.375 1 97.19 196 GLN B N 1
ATOM 6359 C CA . GLN B 1 196 ? -3.533 54.438 15.68 1 97.19 196 GLN B CA 1
ATOM 6360 C C . GLN B 1 196 ? -3.865 53.188 14.852 1 97.19 196 GLN B C 1
ATOM 6362 O O . GLN B 1 196 ? -3.932 53.25 13.625 1 97.19 196 GLN B O 1
ATOM 6367 N N . VAL B 1 197 ? -4.125 52.094 15.547 1 98.25 197 VAL B N 1
ATOM 6368 C CA . VAL B 1 197 ? -4.449 50.844 14.898 1 98.25 197 VAL B CA 1
ATOM 6369 C C . VAL B 1 197 ? -5.926 50.5 15.109 1 98.25 197 VAL B C 1
ATOM 6371 O O . VAL B 1 197 ? -6.461 50.688 16.203 1 98.25 197 VAL B O 1
ATOM 6374 N N . THR B 1 198 ? -6.602 50.125 14.055 1 98.75 198 THR B N 1
ATOM 6375 C CA . THR B 1 198 ? -7.926 49.531 14.133 1 98.75 198 THR B CA 1
ATOM 6376 C C . THR B 1 198 ? -7.875 48.062 13.695 1 98.75 198 THR B C 1
ATOM 6378 O O . THR B 1 198 ? -7.391 47.75 12.602 1 98.75 198 THR B O 1
ATOM 6381 N N . SER B 1 199 ? -8.367 47.219 14.602 1 98.69 199 SER B N 1
ATOM 6382 C CA . SER B 1 199 ? -8.273 45.781 14.32 1 98.69 199 SER B CA 1
ATOM 6383 C C . SER B 1 199 ? -9.641 45.125 14.367 1 98.69 199 SER B C 1
ATOM 6385 O O . SER B 1 199 ? -10.477 45.469 15.211 1 98.69 199 SER B O 1
ATOM 6387 N N . LEU B 1 200 ? -9.852 44.156 13.438 1 98.44 200 LEU B N 1
ATOM 6388 C CA . LEU B 1 200 ? -11.039 43.312 13.383 1 98.44 200 LEU B CA 1
ATOM 6389 C C . LEU B 1 200 ? -10.641 41.812 13.422 1 98.44 200 LEU B C 1
ATOM 6391 O O . LEU B 1 200 ? -9.562 41.469 12.961 1 98.44 200 LEU B O 1
ATOM 6395 N N . GLY B 1 201 ? -11.438 40.969 14.094 1 98 201 GLY B N 1
ATOM 6396 C CA . GLY B 1 201 ? -11.336 39.5 14.047 1 98 201 GLY B CA 1
ATOM 6397 C C . GLY B 1 201 ? -12.453 38.844 13.258 1 98 201 GLY B C 1
ATOM 6398 O O . GLY B 1 201 ? -13.539 38.625 13.789 1 98 201 GLY B O 1
ATOM 6399 N N . VAL B 1 202 ? -12.18 38.438 11.969 1 97.56 202 VAL B N 1
ATOM 6400 C CA . VAL B 1 202 ? -13.227 38.031 11.039 1 97.56 202 VAL B CA 1
ATOM 6401 C C . VAL B 1 202 ? -13.117 36.531 10.766 1 97.56 202 VAL B C 1
ATOM 6403 O O . VAL B 1 202 ? -12.039 36.031 10.461 1 97.56 202 VAL B O 1
ATOM 6406 N N . ILE B 1 203 ? -14.188 35.875 10.891 1 96.88 203 ILE B N 1
ATOM 6407 C CA . ILE B 1 203 ? -14.227 34.469 10.508 1 96.88 203 ILE B CA 1
ATOM 6408 C C . ILE B 1 203 ? -15.016 34.312 9.211 1 96.88 203 ILE B C 1
ATOM 6410 O O . ILE B 1 203 ? -15.844 35.156 8.867 1 96.88 203 ILE B O 1
ATOM 6414 N N . PHE B 1 204 ? -14.719 33.312 8.414 1 94.81 204 PHE B N 1
ATOM 6415 C CA . PHE B 1 204 ? -15.43 33.031 7.172 1 94.81 204 PHE B CA 1
ATOM 6416 C C . PHE B 1 204 ? -16.859 32.594 7.453 1 94.81 204 PHE B C 1
ATOM 6418 O O . PHE B 1 204 ? -17.281 32.531 8.609 1 94.81 204 PHE B O 1
ATOM 6425 N N . ASP B 1 205 ? -17.625 32.438 6.355 1 93.19 205 ASP B N 1
ATOM 6426 C CA . ASP B 1 205 ? -19.016 32 6.488 1 93.19 205 ASP B CA 1
ATOM 6427 C C . ASP B 1 205 ? -19.094 30.547 6.941 1 93.19 205 ASP B C 1
ATOM 6429 O O . ASP B 1 205 ? -19.453 29.656 6.16 1 93.19 205 ASP B O 1
ATOM 6433 N N . PHE B 1 206 ? -18.781 30.438 8.211 1 92.75 206 PHE B N 1
ATOM 6434 C CA . PHE B 1 206 ? -18.703 29.109 8.789 1 92.75 206 PHE B CA 1
ATOM 6435 C C . PHE B 1 206 ? -20.094 28.562 9.102 1 92.75 206 PHE B C 1
ATOM 6437 O O . PHE B 1 206 ? -20.781 29.078 9.992 1 92.75 206 PHE B O 1
ATOM 6444 N N . LYS B 1 207 ? -20.453 27.406 8.461 1 87.06 207 LYS B N 1
ATOM 6445 C CA . LYS B 1 207 ? -21.828 26.906 8.547 1 87.06 207 LYS B CA 1
ATOM 6446 C C . LYS B 1 207 ? -21.922 25.75 9.555 1 87.06 207 LYS B C 1
ATOM 6448 O O . LYS B 1 207 ? -23.016 25.406 9.992 1 87.06 207 LYS B O 1
ATOM 6453 N N . GLU B 1 208 ? -20.812 25.234 9.977 1 83.88 208 GLU B N 1
ATOM 6454 C CA . GLU B 1 208 ? -20.844 24.031 10.82 1 83.88 208 GLU B CA 1
ATOM 6455 C C . GLU B 1 208 ? -20.672 24.391 12.297 1 83.88 208 GLU B C 1
ATOM 6457 O O . GLU B 1 208 ? -20.312 23.547 13.109 1 83.88 208 GLU B O 1
ATOM 6462 N N . HIS B 1 209 ? -20.875 25.641 12.625 1 90.44 209 HIS B N 1
ATOM 6463 C CA . HIS B 1 209 ? -20.766 26.078 14.016 1 90.44 209 HIS B CA 1
ATOM 6464 C C . HIS B 1 209 ? -21.844 25.438 14.875 1 90.44 209 HIS B C 1
ATOM 6466 O O . HIS B 1 209 ? -22.891 25.016 14.367 1 90.44 209 HIS B O 1
ATOM 6472 N N . ASN B 1 210 ? -21.594 25.297 16.156 1 88.31 210 ASN B N 1
ATOM 6473 C CA . ASN B 1 210 ? -22.531 24.656 17.078 1 88.31 210 ASN B CA 1
ATOM 6474 C C . ASN B 1 210 ? -23.828 25.438 17.188 1 88.31 210 ASN B C 1
ATOM 6476 O O . ASN B 1 210 ? -23.906 26.594 16.781 1 88.31 210 ASN B O 1
ATOM 6480 N N . GLY B 1 211 ? -24.844 24.875 17.812 1 89.56 211 GLY B N 1
ATOM 6481 C CA . GLY B 1 211 ? -26.188 25.406 17.844 1 89.56 211 GLY B CA 1
ATOM 6482 C C . GLY B 1 211 ? -26.344 26.625 18.734 1 89.56 211 GLY B C 1
ATOM 6483 O O . GLY B 1 211 ? -27.328 27.359 18.656 1 89.56 211 GLY B O 1
ATOM 6484 N N . ASP B 1 212 ? -25.328 26.922 19.5 1 93.12 212 ASP B N 1
ATOM 6485 C CA . ASP B 1 212 ? -25.422 28.016 20.453 1 93.12 212 ASP B CA 1
ATOM 6486 C C . ASP B 1 212 ? -24.609 29.234 19.969 1 93.12 212 ASP B C 1
ATOM 6488 O O . ASP B 1 212 ? -24.312 30.125 20.75 1 93.12 212 ASP B O 1
ATOM 6492 N N . THR B 1 213 ? -24.234 29.219 18.734 1 95.88 213 THR B N 1
ATOM 6493 C CA . THR B 1 213 ? -23.484 30.344 18.172 1 95.88 213 THR B CA 1
ATOM 6494 C C . THR B 1 213 ? -24.125 30.812 16.875 1 95.88 213 THR B C 1
ATOM 6496 O O . THR B 1 213 ? -24.938 30.094 16.281 1 95.88 213 THR B O 1
ATOM 6499 N N . THR B 1 214 ? -23.891 31.984 16.531 1 95.88 214 THR B N 1
ATOM 6500 C CA . THR B 1 214 ? -24.312 32.562 15.258 1 95.88 214 THR B CA 1
ATOM 6501 C C . THR B 1 214 ? -23.141 33.25 14.562 1 95.88 214 THR B C 1
ATOM 6503 O O . THR B 1 214 ? -22.312 33.875 15.227 1 95.88 214 THR B O 1
ATOM 6506 N N . ILE B 1 215 ? -23.094 33.125 13.312 1 96.69 215 ILE B N 1
ATOM 6507 C CA . ILE B 1 215 ? -22.094 33.781 12.484 1 96.69 215 ILE B CA 1
ATOM 6508 C C . ILE B 1 215 ? -22.766 34.75 11.523 1 96.69 215 ILE B C 1
ATOM 6510 O O . ILE B 1 215 ? -23.688 34.375 10.797 1 96.69 215 ILE B O 1
ATOM 6514 N N . HIS B 1 216 ? -22.391 36 11.609 1 97.5 216 HIS B N 1
ATOM 6515 C CA . HIS B 1 216 ? -22.703 36.938 10.531 1 97.5 216 HIS B CA 1
ATOM 6516 C C . HIS B 1 216 ? -21.688 36.844 9.398 1 97.5 216 HIS B C 1
ATOM 6518 O O . HIS B 1 216 ? -20.484 36.969 9.641 1 97.5 216 HIS B O 1
ATOM 6524 N N . THR B 1 217 ? -22.172 36.625 8.211 1 96.69 217 THR B N 1
ATOM 6525 C CA . THR B 1 217 ? -21.219 36.562 7.105 1 96.69 217 THR B CA 1
ATOM 6526 C C . THR B 1 217 ? -20.391 37.844 7.016 1 96.69 217 THR B C 1
ATOM 6528 O O . THR B 1 217 ? -20.812 38.906 7.488 1 96.69 217 THR B O 1
ATOM 6531 N N . PRO B 1 218 ? -19.188 37.75 6.398 1 97.06 218 PRO B N 1
ATOM 6532 C CA . PRO B 1 218 ? -18.422 39 6.191 1 97.06 218 PRO B CA 1
ATOM 6533 C C . PRO B 1 218 ? -19.219 40.062 5.449 1 97.06 218 PRO B C 1
ATOM 6535 O O . PRO B 1 218 ? -19.125 41.25 5.773 1 97.06 218 PRO B O 1
ATOM 6538 N N . LYS B 1 219 ? -20.016 39.625 4.508 1 97.12 219 LYS B N 1
ATOM 6539 C CA . LYS B 1 219 ? -20.859 40.562 3.752 1 97.12 219 LYS B CA 1
ATOM 6540 C C . LYS B 1 219 ? -21.859 41.281 4.664 1 97.12 219 LYS B C 1
ATOM 6542 O O . LYS B 1 219 ? -22.062 42.5 4.535 1 97.12 219 LYS B O 1
ATOM 6547 N N . ASP B 1 220 ? -22.438 40.531 5.527 1 97.88 220 ASP B N 1
ATOM 6548 C CA . ASP B 1 220 ? -23.391 41.125 6.453 1 97.88 220 ASP B CA 1
ATOM 6549 C C . ASP B 1 220 ? -22.688 42 7.473 1 97.88 220 ASP B C 1
ATOM 6551 O O . ASP B 1 220 ? -23.172 43.094 7.793 1 97.88 220 ASP B O 1
ATOM 6555 N N . MET B 1 221 ? -21.609 41.594 7.977 1 97.75 221 MET B N 1
ATOM 6556 C CA . MET B 1 221 ? -20.844 42.281 9.008 1 97.75 221 MET B CA 1
ATOM 6557 C C . MET B 1 221 ? -20.531 43.719 8.562 1 97.75 221 MET B C 1
ATOM 6559 O O . MET B 1 221 ? -20.688 44.656 9.328 1 97.75 221 MET B O 1
ATOM 6563 N N . VAL B 1 222 ? -20.141 43.969 7.301 1 98.06 222 VAL B N 1
ATOM 6564 C CA . VAL B 1 222 ? -19.641 45.25 6.844 1 98.06 222 VAL B CA 1
ATOM 6565 C C . VAL B 1 222 ? -20.797 46.219 6.645 1 98.06 222 VAL B C 1
ATOM 6567 O O . VAL B 1 222 ? -20.578 47.438 6.469 1 98.06 222 VAL B O 1
ATOM 6570 N N . THR B 1 223 ? -22.016 45.719 6.68 1 97.81 223 THR B N 1
ATOM 6571 C CA . THR B 1 223 ? -23.172 46.594 6.508 1 97.81 223 THR B CA 1
ATOM 6572 C C . THR B 1 223 ? -23.766 46.969 7.863 1 97.81 223 THR B C 1
ATOM 6574 O O . THR B 1 223 ? -24.672 47.812 7.938 1 97.81 223 THR B O 1
ATOM 6577 N N . GLU B 1 224 ? -23.234 46.438 8.875 1 98.06 224 GLU B N 1
ATOM 6578 C CA . GLU B 1 224 ? -23.781 46.688 10.203 1 98.06 224 GLU B CA 1
ATOM 6579 C C . GLU B 1 224 ? -23.391 48.094 10.695 1 98.06 224 GLU B C 1
ATOM 6581 O O . GLU B 1 224 ? -22.359 48.625 10.305 1 98.06 224 GLU B O 1
ATOM 6586 N N . ALA B 1 225 ? -24.219 48.656 11.656 1 97.75 225 ALA B N 1
ATOM 6587 C CA . ALA B 1 225 ? -24.047 50.031 12.117 1 97.75 225 ALA B CA 1
ATOM 6588 C C . ALA B 1 225 ? -22.719 50.188 12.844 1 97.75 225 ALA B C 1
ATOM 6590 O O . ALA B 1 225 ? -22.016 51.188 12.648 1 97.75 225 ALA B O 1
ATOM 6591 N N . TRP B 1 226 ? -22.375 49.281 13.695 1 97.5 226 TRP B N 1
ATOM 6592 C CA . TRP B 1 226 ? -21.125 49.406 14.461 1 97.5 226 TRP B CA 1
ATOM 6593 C C . TRP B 1 226 ? -19.922 49.469 13.531 1 97.5 226 TRP B C 1
ATOM 6595 O O . TRP B 1 226 ? -18.953 50.188 13.805 1 97.5 226 TRP B O 1
ATOM 6605 N N . PHE B 1 227 ? -19.953 48.719 12.453 1 98.31 227 PHE B N 1
ATOM 6606 C CA . PHE B 1 227 ? -18.859 48.719 11.484 1 98.31 227 PHE B CA 1
ATOM 6607 C C . PHE B 1 227 ? -18.719 50.062 10.82 1 98.31 227 PHE B C 1
ATOM 6609 O O . PHE B 1 227 ? -17.609 50.594 10.703 1 98.31 227 PHE B O 1
ATOM 6616 N N . GLN B 1 228 ? -19.812 50.625 10.438 1 97.38 228 GLN B N 1
ATOM 6617 C CA . GLN B 1 228 ? -19.812 51.938 9.789 1 97.38 228 GLN B CA 1
ATOM 6618 C C . GLN B 1 228 ? -19.281 53.031 10.727 1 97.38 228 GLN B C 1
ATOM 6620 O O . GLN B 1 228 ? -18.484 53.875 10.32 1 97.38 228 GLN B O 1
ATOM 6625 N N . GLU B 1 229 ? -19.75 52.906 11.914 1 98.12 229 GLU B N 1
ATOM 6626 C CA . GLU B 1 229 ? -19.281 53.875 12.906 1 98.12 229 GLU B CA 1
ATOM 6627 C C . GLU B 1 229 ? -17.781 53.75 13.133 1 98.12 229 GLU B C 1
ATOM 6629 O O . GLU B 1 229 ? -17.078 54.75 13.281 1 98.12 229 GLU B O 1
ATOM 6634 N N . LEU B 1 230 ? -17.359 52.531 13.188 1 98.38 230 LEU B N 1
ATOM 6635 C CA . LEU B 1 230 ? -15.93 52.281 13.375 1 98.38 230 LEU B CA 1
ATOM 6636 C C . LEU B 1 230 ? -15.109 52.875 12.234 1 98.38 230 LEU B C 1
ATOM 6638 O O . LEU B 1 230 ? -14.008 53.375 12.453 1 98.38 230 LEU B O 1
ATOM 6642 N N . MET B 1 231 ? -15.617 52.906 11.023 1 97.94 231 MET B N 1
ATOM 6643 C CA . MET B 1 231 ? -14.898 53.344 9.828 1 97.94 231 MET B CA 1
ATOM 6644 C C . MET B 1 231 ? -14.75 54.875 9.812 1 97.94 231 MET B C 1
ATOM 6646 O O . MET B 1 231 ? -13.938 55.406 9.055 1 97.94 231 MET B O 1
ATOM 6650 N N . LEU B 1 232 ? -15.484 55.5 10.617 1 97.81 232 LEU B N 1
ATOM 6651 C CA . LEU B 1 232 ? -15.414 56.938 10.672 1 97.81 232 LEU B CA 1
ATOM 6652 C C . LEU B 1 232 ? -14.25 57.406 11.547 1 97.81 232 LEU B C 1
ATOM 6654 O O . LEU B 1 232 ? -13.859 58.562 11.516 1 97.81 232 LEU B O 1
ATOM 6658 N N . GLN B 1 233 ? -13.672 56.5 12.18 1 97.94 233 GLN B N 1
ATOM 6659 C CA . GLN B 1 233 ? -12.602 56.875 13.109 1 97.94 233 GLN B CA 1
ATOM 6660 C C . GLN B 1 233 ? -11.258 56.969 12.391 1 97.94 233 GLN B C 1
ATOM 6662 O O . GLN B 1 233 ? -10.969 56.156 11.492 1 97.94 233 GLN B O 1
ATOM 6667 N N . PRO B 1 234 ? -10.453 57.906 12.789 1 96.38 234 PRO B N 1
ATOM 6668 C CA . PRO B 1 234 ? -9.117 58 12.18 1 96.38 234 PRO B CA 1
ATOM 6669 C C . PRO B 1 234 ? -8.266 56.75 12.492 1 96.38 234 PRO B C 1
ATOM 6671 O O . PRO B 1 234 ? -8.273 56.281 13.625 1 96.38 234 PRO B O 1
ATOM 6674 N N . THR B 1 235 ? -7.605 56.281 11.508 1 96.56 235 THR B N 1
ATOM 6675 C CA . THR B 1 235 ? -6.801 55.062 11.602 1 96.56 235 THR B CA 1
ATOM 6676 C C . THR B 1 235 ? -5.531 55.219 10.758 1 96.56 235 THR B C 1
ATOM 6678 O O . THR B 1 235 ? -5.594 55.594 9.594 1 96.56 235 THR B O 1
ATOM 6681 N N . ASP B 1 236 ? -4.383 54.938 11.383 1 94.5 236 ASP B N 1
ATOM 6682 C CA . ASP B 1 236 ? -3.125 54.969 10.648 1 94.5 236 ASP B CA 1
ATOM 6683 C C . ASP B 1 236 ? -2.883 53.656 9.898 1 94.5 236 ASP B C 1
ATOM 6685 O O . ASP B 1 236 ? -2.252 53.656 8.844 1 94.5 236 ASP B O 1
ATOM 6689 N N . VAL B 1 237 ? -3.318 52.625 10.477 1 96.75 237 VAL B N 1
ATOM 6690 C CA . VAL B 1 237 ? -3.16 51.312 9.859 1 96.75 237 VAL B CA 1
ATOM 6691 C C . VAL B 1 237 ? -4.258 50.344 10.352 1 96.75 237 VAL B C 1
ATOM 6693 O O . VAL B 1 237 ? -4.602 50.375 11.539 1 96.75 237 VAL B O 1
ATOM 6696 N N . PHE B 1 238 ? -4.871 49.625 9.414 1 98.38 238 PHE B N 1
ATOM 6697 C CA . PHE B 1 238 ? -5.773 48.562 9.766 1 98.38 238 PHE B CA 1
ATOM 6698 C C . PHE B 1 238 ? -5.016 47.219 9.883 1 98.38 238 PHE B C 1
ATOM 6700 O O . PHE B 1 238 ? -4.227 46.875 9 1 98.38 238 PHE B O 1
ATOM 6707 N N . VAL B 1 239 ? -5.156 46.5 11.008 1 98.62 239 VAL B N 1
ATOM 6708 C CA . VAL B 1 239 ? -4.641 45.156 11.18 1 98.62 239 VAL B CA 1
ATOM 6709 C C . VAL B 1 239 ? -5.801 44.188 11.359 1 98.62 239 VAL B C 1
ATOM 6711 O O . VAL B 1 239 ? -6.352 44.031 12.453 1 98.62 239 VAL B O 1
ATOM 6714 N N . LEU B 1 240 ? -6.117 43.5 10.297 1 98.25 240 LEU B N 1
ATOM 6715 C CA . LEU B 1 240 ? -7.211 42.531 10.312 1 98.25 240 LEU B CA 1
ATOM 6716 C C . LEU B 1 240 ? -6.695 41.125 10.594 1 98.25 240 LEU B C 1
ATOM 6718 O O . LEU B 1 240 ? -5.875 40.594 9.836 1 98.25 240 LEU B O 1
ATOM 6722 N N . ALA B 1 241 ? -7.094 40.625 11.719 1 96.56 241 ALA B N 1
ATOM 6723 C CA . ALA B 1 241 ? -6.816 39.219 12.031 1 96.56 241 ALA B CA 1
ATOM 6724 C C . ALA B 1 241 ? -8.07 38.375 11.867 1 96.56 241 ALA B C 1
ATOM 6726 O O . ALA B 1 241 ? -9.141 38.719 12.367 1 96.56 241 ALA B O 1
ATOM 6727 N N . GLY B 1 242 ? -7.973 37.344 11.094 1 93 242 GLY B N 1
ATOM 6728 C CA . GLY B 1 242 ? -9.172 36.531 10.914 1 93 242 GLY B CA 1
ATOM 6729 C C . GLY B 1 242 ? -8.883 35.125 10.453 1 93 242 GLY B C 1
ATOM 6730 O O . GLY B 1 242 ? -7.816 34.844 9.891 1 93 242 GLY B O 1
ATOM 6731 N N . HIS B 1 243 ? -9.867 34.344 10.742 1 95.69 243 HIS B N 1
ATOM 6732 C CA . HIS B 1 243 ? -9.773 32.938 10.398 1 95.69 243 HIS B CA 1
ATOM 6733 C C . HIS B 1 243 ? -10.469 32.625 9.078 1 95.69 243 HIS B C 1
ATOM 6735 O O . HIS B 1 243 ? -11.516 31.984 9.055 1 95.69 243 HIS B O 1
ATOM 6741 N N . MET B 1 244 ? -9.852 33.125 8.055 1 94.75 244 MET B N 1
ATOM 6742 C CA . MET B 1 244 ? -10.336 33.031 6.676 1 94.75 244 MET B CA 1
ATOM 6743 C C . MET B 1 244 ? -9.172 32.875 5.703 1 94.75 244 MET B C 1
ATOM 6745 O O . MET B 1 244 ? -8.141 33.531 5.848 1 94.75 244 MET B O 1
ATOM 6749 N N . SER B 1 245 ? -9.422 32.094 4.734 1 92.44 245 SER B N 1
ATOM 6750 C CA . SER B 1 245 ? -8.367 31.75 3.787 1 92.44 245 SER B CA 1
ATOM 6751 C C . SER B 1 245 ? -7.973 32.969 2.93 1 92.44 245 SER B C 1
ATOM 6753 O O . SER B 1 245 ? -8.828 33.75 2.535 1 92.44 245 SER B O 1
ATOM 6755 N N . VAL B 1 246 ? -6.672 33.031 2.654 1 85.94 246 VAL B N 1
ATOM 6756 C CA . VAL B 1 246 ? -6.148 34.094 1.794 1 85.94 246 VAL B CA 1
ATOM 6757 C C . VAL B 1 246 ? -6.66 33.906 0.368 1 85.94 246 VAL B C 1
ATOM 6759 O O . VAL B 1 246 ? -7.02 34.875 -0.305 1 85.94 246 VAL B O 1
ATOM 6762 N N . LEU B 1 247 ? -6.688 32.719 0.016 1 81.31 247 LEU B N 1
ATOM 6763 C CA . LEU B 1 247 ? -6.973 32.438 -1.386 1 81.31 247 LEU B CA 1
ATOM 6764 C C . LEU B 1 247 ? -8.469 32.281 -1.621 1 81.31 247 LEU B C 1
ATOM 6766 O O . LEU B 1 247 ? -8.992 32.781 -2.635 1 81.31 247 LEU B O 1
ATOM 6770 N N . GLN B 1 248 ? -9.18 31.828 -0.643 1 76.31 248 GLN B N 1
ATOM 6771 C CA . GLN B 1 248 ? -10.578 31.484 -0.886 1 76.31 248 GLN B CA 1
ATOM 6772 C C . GLN B 1 248 ? -11.508 32.406 -0.082 1 76.31 248 GLN B C 1
ATOM 6774 O O . GLN B 1 248 ? -12.711 32.438 -0.329 1 76.31 248 GLN B O 1
ATOM 6779 N N . GLY B 1 249 ? -10.945 33.094 0.742 1 82.81 249 GLY B N 1
ATOM 6780 C CA . GLY B 1 249 ? -11.758 33.875 1.635 1 82.81 249 GLY B CA 1
ATOM 6781 C C . GLY B 1 249 ? -12.266 35.156 0.988 1 82.81 249 GLY B C 1
ATOM 6782 O O . GLY B 1 249 ? -11.766 35.594 -0.056 1 82.81 249 GLY B O 1
ATOM 6783 N N . GLN B 1 250 ? -13.234 35.75 1.669 1 88.88 250 GLN B N 1
ATOM 6784 C CA . GLN B 1 250 ? -13.906 36.969 1.181 1 88.88 250 GLN B CA 1
ATOM 6785 C C . GLN B 1 250 ? -13.25 38.219 1.754 1 88.88 250 GLN B C 1
ATOM 6787 O O . GLN B 1 250 ? -13.945 39.125 2.221 1 88.88 250 GLN B O 1
ATOM 6792 N N . TRP B 1 251 ? -11.969 38.25 1.714 1 94.69 251 TRP B N 1
ATOM 6793 C CA . TRP B 1 251 ? -11.266 39.375 2.293 1 94.69 251 TRP B CA 1
ATOM 6794 C C . TRP B 1 251 ? -11.578 40.656 1.525 1 94.69 251 TRP B C 1
ATOM 6796 O O . TRP B 1 251 ? -11.633 41.75 2.111 1 94.69 251 TRP B O 1
ATOM 6806 N N . GLU B 1 252 ? -11.828 40.594 0.23 1 94.62 252 GLU B N 1
ATOM 6807 C CA . GLU B 1 252 ? -12.117 41.781 -0.591 1 94.62 252 GLU B CA 1
ATOM 6808 C C . GLU B 1 252 ? -13.414 42.438 -0.151 1 94.62 252 GLU B C 1
ATOM 6810 O O . GLU B 1 252 ? -13.555 43.656 -0.256 1 94.62 252 GLU B O 1
ATOM 6815 N N . THR B 1 253 ? -14.297 41.625 0.326 1 96.5 253 THR B N 1
ATOM 6816 C CA . THR B 1 253 ? -15.523 42.188 0.871 1 96.5 253 THR B CA 1
ATOM 6817 C C . THR B 1 253 ? -15.211 43.125 2.021 1 96.5 253 THR B C 1
ATOM 6819 O O . THR B 1 253 ? -15.773 44.25 2.09 1 96.5 253 THR B O 1
ATOM 6822 N N . VAL B 1 254 ? -14.367 42.75 2.865 1 97.56 254 VAL B N 1
ATOM 6823 C CA . VAL B 1 254 ? -14.031 43.531 4.055 1 97.56 254 VAL B CA 1
ATOM 6824 C C . VAL B 1 254 ? -13.148 44.719 3.666 1 97.56 254 VAL B C 1
ATOM 6826 O O . VAL B 1 254 ? -13.406 45.844 4.07 1 97.56 254 VAL B O 1
ATOM 6829 N N . THR B 1 255 ? -12.125 44.5 2.812 1 97.31 255 THR B N 1
ATOM 6830 C CA . THR B 1 255 ? -11.18 45.562 2.455 1 97.31 255 THR B CA 1
ATOM 6831 C C . THR B 1 255 ? -11.859 46.625 1.591 1 97.31 255 THR B C 1
ATOM 6833 O O . THR B 1 255 ? -11.555 47.812 1.708 1 97.31 255 THR B O 1
ATOM 6836 N N . SER B 1 256 ? -12.75 46.188 0.76 1 97.12 256 SER B N 1
ATOM 6837 C CA . SER B 1 256 ? -13.477 47.156 -0.059 1 97.12 256 SER B CA 1
ATOM 6838 C C . SER B 1 256 ? -14.344 48.062 0.8 1 97.12 256 SER B C 1
ATOM 6840 O O . SER B 1 256 ? -14.484 49.25 0.513 1 97.12 256 SER B O 1
ATOM 6842 N N . ALA B 1 257 ? -14.938 47.438 1.774 1 98.06 257 ALA B N 1
ATOM 6843 C CA . ALA B 1 257 ? -15.75 48.25 2.682 1 98.06 257 ALA B CA 1
ATOM 6844 C C . ALA B 1 257 ? -14.898 49.281 3.424 1 98.06 257 ALA B C 1
ATOM 6846 O O . ALA B 1 257 ? -15.336 50.406 3.639 1 98.06 257 ALA B O 1
ATOM 6847 N N . ILE B 1 258 ? -13.75 48.938 3.84 1 98.19 258 ILE B N 1
ATOM 6848 C CA . ILE B 1 258 ? -12.828 49.844 4.504 1 98.19 258 ILE B CA 1
ATOM 6849 C C . ILE B 1 258 ? -12.422 50.969 3.539 1 98.19 258 ILE B C 1
ATOM 6851 O O . ILE B 1 258 ? -12.375 52.125 3.914 1 98.19 258 ILE B O 1
ATOM 6855 N N . ARG B 1 259 ? -12.211 50.656 2.279 1 97.12 259 ARG B N 1
ATOM 6856 C CA . ARG B 1 259 ? -11.711 51.594 1.263 1 97.12 259 ARG B CA 1
ATOM 6857 C C . ARG B 1 259 ? -12.727 52.688 0.975 1 97.12 259 ARG B C 1
ATOM 6859 O O . ARG B 1 259 ? -12.359 53.781 0.546 1 97.12 259 ARG B O 1
ATOM 6866 N N . LYS B 1 260 ? -13.914 52.406 1.251 1 97.12 260 LYS B N 1
ATOM 6867 C CA . LYS B 1 260 ? -14.945 53.406 1.062 1 97.12 260 LYS B CA 1
ATOM 6868 C C . LYS B 1 260 ? -14.719 54.594 1.997 1 97.12 260 LYS B C 1
ATOM 6870 O O . LYS B 1 260 ? -15.094 55.719 1.676 1 97.12 260 LYS B O 1
ATOM 6875 N N . TYR B 1 261 ? -14.086 54.375 3.082 1 97.19 261 TYR B N 1
ATOM 6876 C CA . TYR B 1 261 ? -13.875 55.406 4.09 1 97.19 261 TYR B CA 1
ATOM 6877 C C . TYR B 1 261 ? -12.398 55.781 4.188 1 97.19 261 TYR B C 1
ATOM 6879 O O . TYR B 1 261 ? -12.062 56.906 4.539 1 97.19 261 TYR B O 1
ATOM 6887 N N . HIS B 1 262 ? -11.578 54.812 3.904 1 95.88 262 HIS B N 1
ATOM 6888 C CA . HIS B 1 262 ? -10.133 54.969 4 1 95.88 262 HIS B CA 1
ATOM 6889 C C . HIS B 1 262 ? -9.453 54.531 2.709 1 95.88 262 HIS B C 1
ATOM 6891 O O . HIS B 1 262 ? -8.867 53.438 2.645 1 95.88 262 HIS B O 1
ATOM 6897 N N . PRO B 1 263 ? -9.398 55.375 1.736 1 94 263 PRO B N 1
ATOM 6898 C CA . PRO B 1 263 ? -8.961 54.969 0.396 1 94 263 PRO B CA 1
ATOM 6899 C C . PRO B 1 263 ? -7.484 54.594 0.344 1 94 263 PRO B C 1
ATOM 6901 O O . PRO B 1 263 ? -7.09 53.75 -0.458 1 94 263 PRO B O 1
ATOM 6904 N N . ASP B 1 264 ? -6.664 55.188 1.262 1 91.75 264 ASP B N 1
ATOM 6905 C CA . ASP B 1 264 ? -5.227 55 1.076 1 91.75 264 ASP B CA 1
ATOM 6906 C C . ASP B 1 264 ? -4.578 54.438 2.336 1 91.75 264 ASP B C 1
ATOM 6908 O O . ASP B 1 264 ? -3.375 54.188 2.355 1 91.75 264 ASP B O 1
ATOM 6912 N N . THR B 1 265 ? -5.336 54.219 3.414 1 94.5 265 THR B N 1
ATOM 6913 C CA . THR B 1 265 ? -4.781 53.719 4.664 1 94.5 265 THR B CA 1
ATOM 6914 C C . THR B 1 265 ? -4.289 52.281 4.5 1 94.5 265 THR B C 1
ATOM 6916 O O . THR B 1 265 ? -5 51.438 3.951 1 94.5 265 THR B O 1
ATOM 6919 N N . PRO B 1 266 ? -3.064 51.969 4.914 1 96.19 266 PRO B N 1
ATOM 6920 C CA . PRO B 1 266 ? -2.561 50.625 4.797 1 96.19 266 PRO B CA 1
ATOM 6921 C C . PRO B 1 266 ? -3.422 49.594 5.547 1 96.19 266 PRO B C 1
ATOM 6923 O O . PRO B 1 266 ? -3.893 49.875 6.652 1 96.19 266 PRO B O 1
ATOM 6926 N N . ILE B 1 267 ? -3.623 48.438 4.895 1 98 267 ILE B N 1
ATOM 6927 C CA . ILE B 1 267 ? -4.371 47.344 5.496 1 98 267 ILE B CA 1
ATOM 6928 C C . ILE B 1 267 ? -3.502 46.094 5.543 1 98 267 ILE B C 1
ATOM 6930 O O . ILE B 1 267 ? -3.156 45.531 4.5 1 98 267 ILE B O 1
ATOM 6934 N N . ALA B 1 268 ? -3.131 45.688 6.742 1 98.38 268 ALA B N 1
ATOM 6935 C CA . ALA B 1 268 ? -2.441 44.406 6.961 1 98.38 268 ALA B CA 1
ATOM 6936 C C . ALA B 1 268 ? -3.43 43.312 7.344 1 98.38 268 ALA B C 1
ATOM 6938 O O . ALA B 1 268 ? -4.027 43.344 8.422 1 98.38 268 ALA B O 1
ATOM 6939 N N . VAL B 1 269 ? -3.609 42.344 6.453 1 98.56 269 VAL B N 1
ATOM 6940 C CA . VAL B 1 269 ? -4.539 41.25 6.703 1 98.56 269 VAL B CA 1
ATOM 6941 C C . VAL B 1 269 ? -3.766 39.969 7.051 1 98.56 269 VAL B C 1
ATOM 6943 O O . VAL B 1 269 ? -2.855 39.594 6.32 1 98.56 269 VAL B O 1
ATOM 6946 N N . LEU B 1 270 ? -4.117 39.438 8.172 1 98.62 270 LEU B N 1
ATOM 6947 C CA . LEU B 1 270 ? -3.553 38.156 8.625 1 98.62 270 LEU B CA 1
ATOM 6948 C C . LEU B 1 270 ? -4.617 37.062 8.648 1 98.62 270 LEU B C 1
ATOM 6950 O O . LEU B 1 270 ? -5.418 37 9.586 1 98.62 270 LEU B O 1
ATOM 6954 N N . GLY B 1 271 ? -4.539 36.125 7.668 1 97.5 271 GLY B N 1
ATOM 6955 C CA . GLY B 1 271 ? -5.547 35.094 7.516 1 97.5 271 GLY B CA 1
ATOM 6956 C C . GLY B 1 271 ? -5.152 33.781 8.156 1 97.5 271 GLY B C 1
ATOM 6957 O O . GLY B 1 271 ? -4.191 33.719 8.93 1 97.5 271 GLY B O 1
ATOM 6958 N N . GLY B 1 272 ? -6.027 32.75 7.969 1 96.12 272 GLY B N 1
ATOM 6959 C CA . GLY B 1 272 ? -5.84 31.391 8.477 1 96.12 272 GLY B CA 1
ATOM 6960 C C . GLY B 1 272 ? -6.805 30.391 7.875 1 96.12 272 GLY B C 1
ATOM 6961 O O . GLY B 1 272 ? -7.32 30.594 6.777 1 96.12 272 GLY B O 1
ATOM 6962 N N . HIS B 1 273 ? -6.867 29.266 8.43 1 93.31 273 HIS B N 1
ATOM 6963 C CA . HIS B 1 273 ? -7.871 28.25 8.117 1 93.31 273 HIS B CA 1
ATOM 6964 C C . HIS B 1 273 ? -7.375 27.297 7.043 1 93.31 273 HIS B C 1
ATOM 6966 O O . HIS B 1 273 ? -7.59 26.078 7.137 1 93.31 273 HIS B O 1
ATOM 6972 N N . ALA B 1 274 ? -6.68 27.75 6.055 1 91.62 274 ALA B N 1
ATOM 6973 C CA . ALA B 1 274 ? -6.305 26.922 4.906 1 91.62 274 ALA B CA 1
ATOM 6974 C C . ALA B 1 274 ? -5.047 26.109 5.203 1 91.62 274 ALA B C 1
ATOM 6976 O O . ALA B 1 274 ? -4.715 25.172 4.465 1 91.62 274 ALA B O 1
ATOM 6977 N N . HIS B 1 275 ? -4.348 26.406 6.199 1 92.06 275 HIS B N 1
ATOM 6978 C CA . HIS B 1 275 ? -3.17 25.656 6.629 1 92.06 275 HIS B CA 1
ATOM 6979 C C . HIS B 1 275 ? -2.047 25.766 5.605 1 92.06 275 HIS B C 1
ATOM 6981 O O . HIS B 1 275 ? -1.352 24.781 5.34 1 92.06 275 HIS B O 1
ATOM 6987 N N . ILE B 1 276 ? -1.927 26.984 4.977 1 92.94 276 ILE B N 1
ATOM 6988 C CA . ILE B 1 276 ? -0.902 27.125 3.947 1 92.94 276 ILE B CA 1
ATOM 6989 C C . ILE B 1 276 ? -0.112 28.406 4.184 1 92.94 276 ILE B C 1
ATOM 6991 O O . ILE B 1 276 ? -0.575 29.312 4.887 1 92.94 276 ILE B O 1
ATOM 6995 N N . ARG B 1 277 ? 1.087 28.438 3.623 1 96.19 277 ARG B N 1
ATOM 6996 C CA . ARG B 1 277 ? 1.812 29.688 3.432 1 96.19 277 ARG B CA 1
ATOM 6997 C C . ARG B 1 277 ? 1.358 30.391 2.158 1 96.19 277 ARG B C 1
ATOM 6999 O O . ARG B 1 277 ? 1.507 29.859 1.058 1 96.19 277 ARG B O 1
ATOM 7006 N N . SER B 1 278 ? 0.81 31.562 2.348 1 96.5 278 SER B N 1
ATOM 7007 C CA . SER B 1 278 ? 0.339 32.25 1.159 1 96.5 278 SER B CA 1
ATOM 7008 C C . SER B 1 278 ? 0.267 33.781 1.399 1 96.5 278 SER B C 1
ATOM 7010 O O . SER B 1 278 ? 0.207 34.219 2.545 1 96.5 278 SER B O 1
ATOM 7012 N N . CYS B 1 279 ? 0.337 34.469 0.258 1 97.38 279 CYS B N 1
ATOM 7013 C CA . CYS B 1 279 ? 0.316 35.938 0.279 1 97.38 279 CYS B CA 1
ATOM 7014 C C . CYS B 1 279 ? -0.262 36.5 -1.016 1 97.38 279 CYS B C 1
ATOM 7016 O O . CYS B 1 279 ? -0.057 35.906 -2.088 1 97.38 279 CYS B O 1
ATOM 7018 N N . ARG B 1 280 ? -1.014 37.531 -0.888 1 96.31 280 ARG B N 1
ATOM 7019 C CA . ARG B 1 280 ? -1.436 38.281 -2.051 1 96.31 280 ARG B CA 1
ATOM 7020 C C . ARG B 1 280 ? -1.594 39.781 -1.699 1 96.31 280 ARG B C 1
ATOM 7022 O O . ARG B 1 280 ? -1.715 40.125 -0.525 1 96.31 280 ARG B O 1
ATOM 7029 N N . GLN B 1 281 ? -1.539 40.562 -2.67 1 95.62 281 GLN B N 1
ATOM 7030 C CA . GLN B 1 281 ? -1.738 42 -2.541 1 95.62 281 GLN B CA 1
ATOM 7031 C C . GLN B 1 281 ? -2.861 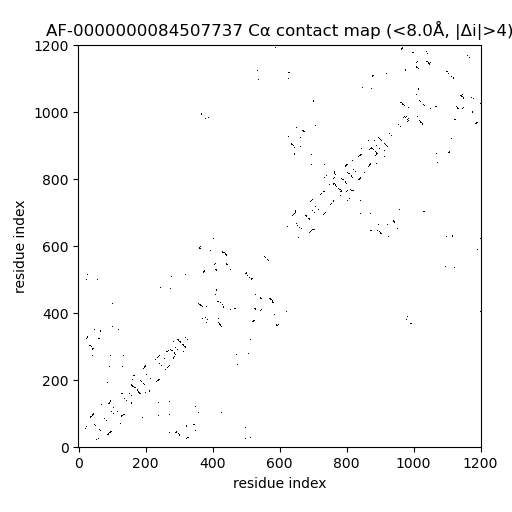42.5 -3.455 1 95.62 281 GLN B C 1
ATOM 7033 O O . GLN B 1 281 ? -2.609 42.906 -4.59 1 95.62 281 GLN B O 1
ATOM 7038 N N . PRO B 1 282 ? -4.086 42.594 -2.832 1 94.12 282 PRO B N 1
ATOM 7039 C CA . PRO B 1 282 ? -5.23 42.969 -3.664 1 94.12 282 PRO B CA 1
ATOM 7040 C C . PRO B 1 282 ? -5.121 44.375 -4.207 1 94.12 282 PRO B C 1
ATOM 7042 O O . PRO B 1 282 ? -5.699 44.688 -5.254 1 94.12 282 PRO B O 1
ATOM 7045 N N . ASP B 1 283 ? -4.488 45.281 -3.555 1 93 283 ASP B N 1
ATOM 7046 C CA . ASP B 1 283 ? -4.176 46.625 -4.012 1 93 283 ASP B CA 1
ATOM 7047 C C . ASP B 1 283 ? -2.838 47.125 -3.445 1 93 283 ASP B C 1
ATOM 7049 O O . ASP B 1 283 ? -2.17 46.375 -2.717 1 93 283 ASP B O 1
ATOM 7053 N N . SER B 1 284 ? -2.439 48.344 -3.758 1 90.75 284 SER B N 1
ATOM 7054 C CA . SER B 1 284 ? -1.089 48.812 -3.459 1 90.75 284 SER B CA 1
ATOM 7055 C C . SER B 1 284 ? -0.91 49.062 -1.966 1 90.75 284 SER B C 1
ATOM 7057 O O . SER B 1 284 ? 0.218 49.156 -1.478 1 90.75 284 SER B O 1
ATOM 7059 N N . ASN B 1 285 ? -1.997 49.188 -1.222 1 95 285 ASN B N 1
ATOM 7060 C CA . ASN B 1 285 ? -1.9 49.469 0.202 1 95 285 ASN B CA 1
ATOM 7061 C C . ASN B 1 285 ? -2.467 48.344 1.058 1 95 285 ASN B C 1
ATOM 7063 O O . ASN B 1 285 ? -2.889 48.594 2.193 1 95 285 ASN B O 1
ATOM 7067 N N . THR B 1 286 ? -2.504 47.156 0.472 1 96.44 286 THR B N 1
ATOM 7068 C CA . THR B 1 286 ? -3.023 46 1.207 1 96.44 286 THR B CA 1
ATOM 7069 C C . THR B 1 286 ? -2.158 44.781 0.963 1 96.44 286 THR B C 1
ATOM 7071 O O . THR B 1 286 ? -1.756 44.5 -0.171 1 96.44 286 THR B O 1
ATOM 7074 N N . MET B 1 287 ? -1.878 44.062 2.033 1 97.38 287 MET B N 1
ATOM 7075 C CA . MET B 1 287 ? -1.29 42.719 1.92 1 97.38 287 MET B CA 1
ATOM 7076 C C . MET B 1 287 ? -2.051 41.719 2.775 1 97.38 287 MET B C 1
ATOM 7078 O O . MET B 1 287 ? -2.414 42 3.916 1 97.38 287 MET B O 1
ATOM 7082 N N . VAL B 1 288 ? -2.402 40.594 2.197 1 98 288 VAL B N 1
ATOM 7083 C CA . VAL B 1 288 ? -3.047 39.469 2.889 1 98 288 VAL B CA 1
ATOM 7084 C C . VAL B 1 288 ? -2.059 38.312 3.045 1 98 288 VAL B C 1
ATOM 7086 O O . VAL B 1 288 ? -1.536 37.812 2.055 1 98 288 VAL B O 1
ATOM 7089 N N . LEU B 1 289 ? -1.826 37.938 4.301 1 98.19 289 LEU B N 1
ATOM 7090 C CA . LEU B 1 289 ? -0.828 36.906 4.598 1 98.19 289 LEU B CA 1
ATOM 7091 C C . LEU B 1 289 ? -1.446 35.75 5.375 1 98.19 289 LEU B C 1
ATOM 7093 O O . LEU B 1 289 ? -2.297 35.969 6.242 1 98.19 289 LEU B O 1
ATOM 7097 N N . GLU B 1 290 ? -1.134 34.562 5.051 1 97.19 290 GLU B N 1
ATOM 7098 C CA . GLU B 1 290 ? -1.396 33.344 5.84 1 97.19 290 GLU B CA 1
ATOM 7099 C C . GLU B 1 290 ? -0.096 32.656 6.211 1 97.19 290 GLU B C 1
ATOM 7101 O O . GLU B 1 290 ? 0.774 32.438 5.359 1 97.19 290 GLU B O 1
ATOM 7106 N N . SER B 1 291 ? 0.025 32.281 7.473 1 97.31 291 SER B N 1
ATOM 7107 C CA . SER B 1 291 ? 1.316 31.859 7.996 1 97.31 291 SER B CA 1
ATOM 7108 C C . SER B 1 291 ? 1.308 30.359 8.336 1 97.31 291 SER B C 1
ATOM 7110 O O . SER B 1 291 ? 1.908 29.938 9.32 1 97.31 291 SER B O 1
ATOM 7112 N N . GLY B 1 292 ? 0.539 29.578 7.559 1 94.75 292 GLY B N 1
ATOM 7113 C CA . GLY B 1 292 ? 0.675 28.125 7.625 1 94.75 292 GLY B CA 1
ATOM 7114 C C . GLY B 1 292 ? -0.134 27.5 8.75 1 94.75 292 GLY B C 1
ATOM 7115 O O . GLY B 1 292 ? -1.282 27.891 8.977 1 94.75 292 GLY B O 1
ATOM 7116 N N . ARG B 1 293 ? 0.497 26.422 9.375 1 94.62 293 ARG B N 1
ATOM 7117 C CA . ARG B 1 293 ? -0.233 25.562 10.32 1 94.62 293 ARG B CA 1
ATOM 7118 C C . ARG B 1 293 ? 0.713 24.922 11.328 1 94.62 293 ARG B C 1
ATOM 7120 O O . ARG B 1 293 ? 1.926 24.891 11.109 1 94.62 293 ARG B O 1
ATOM 7127 N N . PHE B 1 294 ? 0.233 24.484 12.477 1 95.38 294 PHE B N 1
ATOM 7128 C CA . PHE B 1 294 ? 0.811 23.516 13.406 1 95.38 294 PHE B CA 1
ATOM 7129 C C . PHE B 1 294 ? 2.129 24.031 13.969 1 95.38 294 PHE B C 1
ATOM 7131 O O . PHE B 1 294 ? 3.047 23.25 14.234 1 95.38 294 PHE B O 1
ATOM 7138 N N . MET B 1 295 ? 2.293 25.328 13.977 1 96.38 295 MET B N 1
ATOM 7139 C CA . MET B 1 295 ? 3.514 25.969 14.453 1 96.38 295 MET B CA 1
ATOM 7140 C C . MET B 1 295 ? 4.711 25.578 13.594 1 96.38 295 MET B C 1
ATOM 7142 O O . MET B 1 295 ? 5.832 25.469 14.094 1 96.38 295 MET B O 1
ATOM 7146 N N . GLU B 1 296 ? 4.391 25.312 12.375 1 97.56 296 GLU B N 1
ATOM 7147 C CA . GLU B 1 296 ? 5.477 25.078 11.43 1 97.56 296 GLU B CA 1
ATOM 7148 C C . GLU B 1 296 ? 6.102 26.391 10.961 1 97.56 296 GLU B C 1
ATOM 7150 O O . GLU B 1 296 ? 7.285 26.438 10.633 1 97.56 296 GLU B O 1
ATOM 7155 N N . THR B 1 297 ? 5.266 27.406 10.961 1 98.12 297 THR B N 1
ATOM 7156 C CA . THR B 1 297 ? 5.652 28.688 10.391 1 98.12 297 THR B CA 1
ATOM 7157 C C . THR B 1 297 ? 5.238 29.828 11.312 1 98.12 297 THR B C 1
ATOM 7159 O O . THR B 1 297 ? 4.117 29.844 11.82 1 98.12 297 THR B O 1
ATOM 7162 N N . VAL B 1 298 ? 6.133 30.688 11.531 1 98.69 298 VAL B N 1
ATOM 7163 C CA . VAL B 1 298 ? 5.812 32 12.047 1 98.69 298 VAL B CA 1
ATOM 7164 C C . VAL B 1 298 ? 5.891 33.031 10.93 1 98.69 298 VAL B C 1
ATOM 7166 O O . VAL B 1 298 ? 6.926 33.188 10.273 1 98.69 298 VAL B O 1
ATOM 7169 N N . GLY B 1 299 ? 4.805 33.75 10.75 1 98.75 299 GLY B N 1
ATOM 7170 C CA . GLY B 1 299 ? 4.789 34.75 9.703 1 98.75 299 GLY B CA 1
ATOM 7171 C C . GLY B 1 299 ? 5.383 36.094 10.141 1 98.75 299 GLY B C 1
ATOM 7172 O O . GLY B 1 299 ? 5.23 36.5 11.297 1 98.75 299 GLY B O 1
ATOM 7173 N N . TRP B 1 300 ? 6.078 36.781 9.242 1 98.88 300 TRP B N 1
ATOM 7174 C CA . TRP B 1 300 ? 6.574 38.125 9.398 1 98.88 300 TRP B CA 1
ATOM 7175 C C . TRP B 1 300 ? 5.996 39.062 8.32 1 98.88 300 TRP B C 1
ATOM 7177 O O . TRP B 1 300 ? 6.039 38.719 7.133 1 98.88 300 TRP B O 1
ATOM 7187 N N . MET B 1 301 ? 5.414 40.094 8.719 1 98.69 301 MET B N 1
ATOM 7188 C CA . MET B 1 301 ? 4.965 41.156 7.816 1 98.69 301 MET B CA 1
ATOM 7189 C C . MET B 1 301 ? 5.457 42.5 8.281 1 98.69 301 MET B C 1
ATOM 7191 O O . MET B 1 301 ? 5.41 42.812 9.477 1 98.69 301 MET B O 1
ATOM 7195 N N . SER B 1 302 ? 6.012 43.281 7.344 1 97.88 302 SER B N 1
ATOM 7196 C CA . SER B 1 302 ? 6.391 44.656 7.668 1 97.88 302 SER B CA 1
ATOM 7197 C C . SER B 1 302 ? 5.684 45.656 6.762 1 97.88 302 SER B C 1
ATOM 7199 O O . SER B 1 302 ? 5.398 45.375 5.602 1 97.88 302 SER B O 1
ATOM 7201 N N . VAL B 1 303 ? 5.387 46.781 7.328 1 97.12 303 VAL B N 1
ATOM 7202 C CA . VAL B 1 303 ? 4.766 47.875 6.621 1 97.12 303 VAL B CA 1
ATOM 7203 C C . VAL B 1 303 ? 5.629 49.125 6.777 1 97.12 303 VAL B C 1
ATOM 7205 O O . VAL B 1 303 ? 5.852 49.594 7.891 1 97.12 303 VAL B O 1
ATOM 7208 N N . SER B 1 304 ? 6.148 49.625 5.707 1 94.81 304 SER B N 1
ATOM 7209 C CA . SER B 1 304 ? 6.848 50.906 5.68 1 94.81 304 SER B CA 1
ATOM 7210 C C . SER B 1 304 ? 5.941 52.031 5.172 1 94.81 304 SER B C 1
ATOM 7212 O O . SER B 1 304 ? 5.551 52.031 4 1 94.81 304 SER B O 1
ATOM 7214 N N . LEU B 1 305 ? 5.652 52.906 6.082 1 88.94 305 LEU B N 1
ATOM 7215 C CA . LEU B 1 305 ? 4.75 54 5.746 1 88.94 305 LEU B CA 1
ATOM 7216 C C . LEU B 1 305 ? 5.484 55.094 4.992 1 88.94 305 LEU B C 1
ATOM 7218 O O . LEU B 1 305 ? 6.648 55.375 5.277 1 88.94 305 LEU B O 1
ATOM 7222 N N . ASN B 1 306 ? 5.152 55.344 3.723 1 72.38 306 ASN B N 1
ATOM 7223 C CA . ASN B 1 306 ? 5.793 56.375 2.926 1 72.38 306 ASN B CA 1
ATOM 7224 C C . ASN B 1 306 ? 5.656 57.75 3.58 1 72.38 306 ASN B C 1
ATOM 7226 O O . ASN B 1 306 ? 4.547 58.188 3.863 1 72.38 306 ASN B O 1
ATOM 7230 N N . LYS B 1 307 ? 6.789 58.312 3.936 1 65.5 307 LYS B N 1
ATOM 7231 C CA . LYS B 1 307 ? 6.855 59.594 4.668 1 65.5 307 LYS B CA 1
ATOM 7232 C C . LYS B 1 307 ? 6.793 60.781 3.719 1 65.5 307 LYS B C 1
ATOM 7234 O O . LYS B 1 307 ? 6.59 61.906 4.152 1 65.5 307 LYS B O 1
ATOM 7239 N N . THR B 1 308 ? 6.965 60.5 2.473 1 58.62 308 THR B N 1
ATOM 7240 C CA . THR B 1 308 ? 7.062 61.688 1.613 1 58.62 308 THR B CA 1
ATOM 7241 C C . THR B 1 308 ? 5.676 62.219 1.292 1 58.62 308 THR B C 1
ATOM 7243 O O . THR B 1 308 ? 5.465 63.438 1.311 1 58.62 308 THR B O 1
ATOM 7246 N N . SER B 1 309 ? 4.746 61.375 0.743 1 63.97 309 SER B N 1
ATOM 7247 C CA . SER B 1 309 ? 3.381 61.812 0.486 1 63.97 309 SER B CA 1
ATOM 7248 C C . SER B 1 309 ? 2.365 60.812 1.04 1 63.97 309 SER B C 1
ATOM 7250 O O . SER B 1 309 ? 2.564 59.625 0.949 1 63.97 309 SER B O 1
ATOM 7252 N N . PRO B 1 310 ? 1.427 61.406 1.745 1 59.72 310 PRO B N 1
ATOM 7253 C CA . PRO B 1 310 ? 0.386 60.5 2.256 1 59.72 310 PRO B CA 1
ATOM 7254 C C . PRO B 1 310 ? -0.24 59.625 1.163 1 59.72 310 PRO B C 1
ATOM 7256 O O . PRO B 1 310 ? -0.798 58.562 1.453 1 59.72 310 PRO B O 1
ATOM 7259 N N . ALA B 1 311 ? 0.036 60.094 -0.078 1 66.44 311 ALA B N 1
ATOM 7260 C CA . ALA B 1 311 ? -0.62 59.375 -1.184 1 66.44 311 ALA B CA 1
ATOM 7261 C C . ALA B 1 311 ? 0.26 58.25 -1.727 1 66.44 311 ALA B C 1
ATOM 7263 O O . ALA B 1 311 ? -0.218 57.375 -2.451 1 66.44 311 ALA B O 1
ATOM 7264 N N . SER B 1 312 ? 1.455 58.25 -1.28 1 80.25 312 SER B N 1
ATOM 7265 C CA . SER B 1 312 ? 2.338 57.188 -1.777 1 80.25 312 SER B CA 1
ATOM 7266 C C . SER B 1 312 ? 2.07 55.875 -1.077 1 80.25 312 SER B C 1
ATOM 7268 O O . SER B 1 312 ? 1.847 55.812 0.135 1 80.25 312 SER B O 1
ATOM 7270 N N . PRO B 1 313 ? 1.99 54.781 -1.892 1 88.19 313 PRO B N 1
ATOM 7271 C CA . PRO B 1 313 ? 1.65 53.5 -1.32 1 88.19 313 PRO B CA 1
ATOM 7272 C C . PRO B 1 313 ? 2.682 53 -0.305 1 88.19 313 PRO B C 1
ATOM 7274 O O . PRO B 1 313 ? 3.873 53.281 -0.441 1 88.19 313 PRO B O 1
ATOM 7277 N N . ALA B 1 314 ? 2.186 52.406 0.753 1 92.94 314 ALA B N 1
ATOM 7278 C CA . ALA B 1 314 ? 3.068 51.75 1.719 1 92.94 314 ALA B CA 1
ATOM 7279 C C . ALA B 1 314 ? 3.793 50.562 1.089 1 92.94 314 ALA B C 1
ATOM 7281 O O . ALA B 1 314 ? 3.334 50 0.086 1 92.94 314 ALA B O 1
ATOM 7282 N N . ILE B 1 315 ? 4.945 50.25 1.598 1 94.31 315 ILE B N 1
ATOM 7283 C CA . ILE B 1 315 ? 5.703 49.094 1.139 1 94.31 315 ILE B CA 1
ATOM 7284 C C . ILE B 1 315 ? 5.508 47.938 2.111 1 94.31 315 ILE B C 1
ATOM 7286 O O . ILE B 1 315 ? 5.762 48.094 3.311 1 94.31 315 ILE B O 1
ATOM 7290 N N . PHE B 1 316 ? 5.008 46.875 1.557 1 96.88 316 PHE B N 1
ATOM 7291 C CA . PHE B 1 316 ? 4.812 45.688 2.355 1 96.88 316 PHE B CA 1
ATOM 7292 C C . PHE B 1 316 ? 5.875 44.625 2.031 1 96.88 316 PHE B C 1
ATOM 7294 O O . PHE B 1 316 ? 6.254 44.469 0.87 1 96.88 316 PHE B O 1
ATOM 7301 N N . GLU B 1 317 ? 6.391 43.969 3.057 1 97.25 317 GLU B N 1
ATOM 7302 C CA . GLU B 1 317 ? 7.273 42.812 2.896 1 97.25 317 GLU B CA 1
ATOM 7303 C C . GLU B 1 317 ? 6.863 41.656 3.822 1 97.25 317 GLU B C 1
ATOM 7305 O O . GLU B 1 317 ? 6.242 41.906 4.863 1 97.25 317 GLU B O 1
ATOM 7310 N N . ARG B 1 318 ? 7.141 40.469 3.375 1 98.31 318 ARG B N 1
ATOM 7311 C CA . ARG B 1 318 ? 6.801 39.344 4.211 1 98.31 318 ARG B CA 1
ATOM 7312 C C . ARG B 1 318 ? 7.945 38.312 4.258 1 98.31 318 ARG B C 1
ATOM 7314 O O . ARG B 1 318 ? 8.812 38.344 3.383 1 98.31 318 ARG B O 1
ATOM 7321 N N . ARG B 1 319 ? 7.965 37.5 5.309 1 98.62 319 ARG B N 1
ATOM 7322 C CA . ARG B 1 319 ? 8.82 36.344 5.461 1 98.62 319 ARG B CA 1
ATOM 7323 C C . ARG B 1 319 ? 8.086 35.219 6.172 1 98.62 319 ARG B C 1
ATOM 7325 O O . ARG B 1 319 ? 7.281 35.438 7.07 1 98.62 319 ARG B O 1
ATOM 7332 N N . TYR B 1 320 ? 8.312 33.969 5.691 1 98.69 320 TYR B N 1
ATOM 7333 C CA . TYR B 1 320 ? 7.859 32.781 6.402 1 98.69 320 TYR B CA 1
ATOM 7334 C C . TYR B 1 320 ? 8.992 32.156 7.199 1 98.69 320 TYR B C 1
ATOM 7336 O O . TYR B 1 320 ? 9.906 31.547 6.625 1 98.69 320 TYR B O 1
ATOM 7344 N N . LEU B 1 321 ? 8.93 32.188 8.508 1 98.88 321 LEU B N 1
ATOM 7345 C CA . LEU B 1 321 ? 9.992 31.672 9.367 1 98.88 321 LEU B CA 1
ATOM 7346 C C . LEU B 1 321 ? 9.703 30.234 9.758 1 98.88 321 LEU B C 1
ATOM 7348 O O . LEU B 1 321 ? 8.617 29.922 10.25 1 98.88 321 LEU B O 1
ATOM 7352 N N . ASP B 1 322 ? 10.68 29.359 9.539 1 98.5 322 ASP B N 1
ATOM 7353 C CA . ASP B 1 322 ? 10.562 28.047 10.164 1 98.5 322 ASP B CA 1
ATOM 7354 C C . ASP B 1 322 ? 10.578 28.156 11.688 1 98.5 322 ASP B C 1
ATOM 7356 O O . ASP B 1 322 ? 11.453 28.812 12.258 1 98.5 322 ASP B O 1
ATOM 7360 N N . ALA B 1 323 ? 9.648 27.5 12.289 1 98.56 323 ALA B N 1
ATOM 7361 C CA . ALA B 1 323 ? 9.531 27.625 13.742 1 98.56 323 ALA B CA 1
ATOM 7362 C C . ALA B 1 323 ? 10.523 26.703 14.445 1 98.56 323 ALA B C 1
ATOM 7364 O O . ALA B 1 323 ? 10.164 25.594 14.867 1 98.56 323 ALA B O 1
ATOM 7365 N N . ASN B 1 324 ? 11.75 27.203 14.672 1 98.38 324 ASN B N 1
ATOM 7366 C CA . ASN B 1 324 ? 12.773 26.469 15.414 1 98.38 324 ASN B CA 1
ATOM 7367 C C . ASN B 1 324 ? 13.742 27.422 16.109 1 98.38 324 ASN B C 1
ATOM 7369 O O . ASN B 1 324 ? 13.727 28.625 15.852 1 98.38 324 ASN B O 1
ATOM 7373 N N . ARG B 1 325 ? 14.547 26.906 16.969 1 97.5 325 ARG B N 1
ATOM 7374 C CA . ARG B 1 325 ? 15.422 27.688 17.828 1 97.5 325 ARG B CA 1
ATOM 7375 C C . ARG B 1 325 ? 16.5 28.406 17.016 1 97.5 325 ARG B C 1
ATOM 7377 O O . ARG B 1 325 ? 16.859 29.547 17.328 1 97.5 325 ARG B O 1
ATOM 7384 N N . ILE B 1 326 ? 17 27.781 15.984 1 97.88 326 ILE B N 1
ATOM 7385 C CA . ILE B 1 326 ? 18.062 28.375 15.172 1 97.88 326 ILE B CA 1
ATOM 7386 C C . ILE B 1 326 ? 17.531 29.625 14.484 1 97.88 326 ILE B C 1
ATOM 7388 O O . ILE B 1 326 ? 18.188 30.672 14.5 1 97.88 326 ILE B O 1
ATOM 7392 N N . THR B 1 327 ? 16.406 29.531 13.914 1 98.62 327 THR B N 1
ATOM 7393 C CA . THR B 1 327 ? 15.75 30.656 13.273 1 98.62 327 THR B CA 1
ATOM 7394 C C . THR B 1 327 ? 15.508 31.781 14.281 1 98.62 327 THR B C 1
ATOM 7396 O O . THR B 1 327 ? 15.805 32.938 14.008 1 98.62 327 THR B O 1
ATOM 7399 N N . TYR B 1 328 ? 15.008 31.438 15.453 1 98.81 328 TYR B N 1
ATOM 7400 C CA . TYR B 1 328 ? 14.688 32.406 16.484 1 98.81 328 TYR B CA 1
ATOM 7401 C C . TYR B 1 328 ? 15.945 33.125 16.969 1 98.81 328 TYR B C 1
ATOM 7403 O O . TYR B 1 328 ? 15.969 34.344 17.094 1 98.81 328 TYR B O 1
ATOM 7411 N N . MET B 1 329 ? 16.969 32.344 17.219 1 98.62 329 MET B N 1
ATOM 7412 C CA . MET B 1 329 ? 18.219 32.938 17.688 1 98.62 329 MET B CA 1
ATOM 7413 C C . MET B 1 329 ? 18.828 33.844 16.641 1 98.62 329 MET B C 1
ATOM 7415 O O . MET B 1 329 ? 19.328 34.938 16.953 1 98.62 329 MET B O 1
ATOM 7419 N N . TYR B 1 330 ? 18.781 33.438 15.422 1 98.44 330 TYR B N 1
ATOM 7420 C CA . TYR B 1 330 ? 19.328 34.25 14.336 1 98.44 330 TYR B CA 1
ATOM 7421 C C . TYR B 1 330 ? 18.672 35.625 14.273 1 98.44 330 TYR B C 1
ATOM 7423 O O . TYR B 1 330 ? 19.359 36.625 14.297 1 98.44 330 TYR B O 1
ATOM 7431 N N . HIS B 1 331 ? 17.391 35.688 14.234 1 98.5 331 HIS B N 1
ATOM 7432 C CA . HIS B 1 331 ? 16.688 36.938 14.008 1 98.5 331 HIS B CA 1
ATOM 7433 C C . HIS B 1 331 ? 16.656 37.781 15.266 1 98.5 331 HIS B C 1
ATOM 7435 O O . HIS B 1 331 ? 16.516 39.031 15.188 1 98.5 331 HIS B O 1
ATOM 7441 N N . SER B 1 332 ? 16.781 37.156 16.438 1 98.06 332 SER B N 1
ATOM 7442 C CA . SER B 1 332 ? 16.797 37.938 17.688 1 98.06 332 SER B CA 1
ATOM 7443 C C . SER B 1 332 ? 18.219 38.281 18.109 1 98.06 332 SER B C 1
ATOM 7445 O O . SER B 1 332 ? 18.422 38.875 19.156 1 98.06 332 SER B O 1
ATOM 7447 N N . SER B 1 333 ? 19.188 37.906 17.344 1 96.38 333 SER B N 1
ATOM 7448 C CA . SER B 1 333 ? 20.594 38.125 17.641 1 96.38 333 SER B CA 1
ATOM 7449 C C . SER B 1 333 ? 20.969 37.625 19.016 1 96.38 333 SER B C 1
ATOM 7451 O O . SER B 1 333 ? 21.594 38.312 19.812 1 96.38 333 SER B O 1
ATOM 7453 N N . ARG B 1 334 ? 20.438 36.438 19.281 1 97.56 334 ARG B N 1
ATOM 7454 C CA . ARG B 1 334 ? 20.766 35.719 20.516 1 97.56 334 ARG B CA 1
ATOM 7455 C C . ARG B 1 334 ? 21.531 34.438 20.234 1 97.56 334 ARG B C 1
ATOM 7457 O O . ARG B 1 334 ? 21.625 34 19.094 1 97.56 334 ARG B O 1
ATOM 7464 N N . THR B 1 335 ? 22.172 33.938 21.266 1 97 335 THR B N 1
ATOM 7465 C CA . THR B 1 335 ? 22.875 32.656 21.219 1 97 335 THR B CA 1
ATOM 7466 C C . THR B 1 335 ? 22.25 31.672 22.203 1 97 335 THR B C 1
ATOM 7468 O O . THR B 1 335 ? 21.312 32 22.922 1 97 335 THR B O 1
ATOM 7471 N N . GLU B 1 336 ? 22.766 30.484 22.188 1 95.38 336 GLU B N 1
ATOM 7472 C CA . GLU B 1 336 ? 22.25 29.453 23.094 1 95.38 336 GLU B CA 1
ATOM 7473 C C . GLU B 1 336 ? 22.375 29.891 24.547 1 95.38 336 GLU B C 1
ATOM 7475 O O . GLU B 1 336 ? 21.578 29.5 25.391 1 95.38 336 GLU B O 1
ATOM 7480 N N . GLN B 1 337 ? 23.25 30.797 24.844 1 95.75 337 GLN B N 1
ATOM 7481 C CA . GLN B 1 337 ? 23.562 31.203 26.219 1 95.75 337 GLN B CA 1
ATOM 7482 C C . GLN B 1 337 ? 22.578 32.25 26.734 1 95.75 337 GLN B C 1
ATOM 7484 O O . GLN B 1 337 ? 22.359 32.375 27.938 1 95.75 337 GLN B O 1
ATOM 7489 N N . ASN B 1 338 ? 21.969 32.969 25.828 1 97.38 338 ASN B N 1
ATOM 7490 C CA . ASN B 1 338 ? 21.141 34.094 26.297 1 97.38 338 ASN B CA 1
ATOM 7491 C C . ASN B 1 338 ? 19.797 34.125 25.578 1 97.38 338 ASN B C 1
ATOM 7493 O O . ASN B 1 338 ? 19.125 35.188 25.578 1 97.38 338 ASN B O 1
ATOM 7497 N N . PHE B 1 339 ? 19.438 33.094 25 1 98.44 339 PHE B N 1
ATOM 7498 C CA . PHE B 1 339 ? 18.188 33.062 24.234 1 98.44 339 PHE B CA 1
ATOM 7499 C C . PHE B 1 339 ? 17 32.844 25.156 1 98.44 339 PHE B C 1
ATOM 7501 O O . PHE B 1 339 ? 15.953 33.469 24.984 1 98.44 339 PHE B O 1
ATOM 7508 N N . ASP B 1 340 ? 17.125 32.031 26.156 1 98.31 340 ASP B N 1
ATOM 7509 C CA . ASP B 1 340 ? 15.992 31.578 26.969 1 98.31 340 ASP B CA 1
ATOM 7510 C C . ASP B 1 340 ? 15.531 32.656 27.938 1 98.31 340 ASP B C 1
ATOM 7512 O O . ASP B 1 340 ? 16.344 33.219 28.688 1 98.31 340 ASP B O 1
ATOM 7516 N N . SER B 1 341 ? 14.234 32.969 27.859 1 97.25 341 SER B N 1
ATOM 7517 C CA . SER B 1 341 ? 13.633 33.844 28.859 1 97.25 341 SER B CA 1
ATOM 7518 C C . SER B 1 341 ? 12.992 33.062 29.984 1 97.25 341 SER B C 1
ATOM 7520 O O . SER B 1 341 ? 12.703 31.859 29.844 1 97.25 341 SER B O 1
ATOM 7522 N N . ALA B 1 342 ? 12.82 33.75 31.109 1 96.31 342 ALA B N 1
ATOM 7523 C CA . ALA B 1 342 ? 12.172 33.094 32.25 1 96.31 342 ALA B CA 1
ATOM 7524 C C . ALA B 1 342 ? 10.766 32.625 31.875 1 96.31 342 ALA B C 1
ATOM 7526 O O . ALA B 1 342 ? 10.367 31.5 32.25 1 96.31 342 ALA B O 1
ATOM 7527 N N . ASN B 1 343 ? 10.016 33.406 31.172 1 95.25 343 ASN B N 1
ATOM 7528 C CA . ASN B 1 343 ? 8.664 33.062 30.766 1 95.25 343 ASN B CA 1
ATOM 7529 C C . ASN B 1 343 ? 8.664 31.859 29.812 1 95.25 343 ASN B C 1
ATOM 7531 O O . ASN B 1 343 ? 7.82 30.969 29.922 1 95.25 343 ASN B O 1
ATOM 7535 N N . GLY B 1 344 ? 9.586 31.906 28.859 1 96.75 344 GLY B N 1
ATOM 7536 C CA . GLY B 1 344 ? 9.688 30.797 27.922 1 96.75 344 GLY B CA 1
ATOM 7537 C C . GLY B 1 344 ? 9.984 29.484 28.594 1 96.75 344 GLY B C 1
ATOM 7538 O O . GLY B 1 344 ? 9.344 28.469 28.297 1 96.75 344 GLY B O 1
ATOM 7539 N N . LEU B 1 345 ? 10.883 29.484 29.531 1 97.31 345 LEU B N 1
ATOM 7540 C CA . LEU B 1 345 ? 11.273 28.266 30.25 1 97.31 345 LEU B CA 1
ATOM 7541 C C . LEU B 1 345 ? 10.117 27.766 31.109 1 97.31 345 LEU B C 1
ATOM 7543 O O . LEU B 1 345 ? 9.93 26.547 31.25 1 97.31 345 LEU B O 1
ATOM 7547 N N . GLU B 1 346 ? 9.422 28.656 31.703 1 95.75 346 GLU B N 1
ATOM 7548 C CA . GLU B 1 346 ? 8.281 28.297 32.531 1 95.75 346 GLU B CA 1
ATOM 7549 C C . GLU B 1 346 ? 7.219 27.562 31.719 1 95.75 346 GLU B C 1
ATOM 7551 O O . GLU B 1 346 ? 6.68 26.547 32.156 1 95.75 346 GLU B O 1
ATOM 7556 N N . ILE B 1 347 ? 6.941 28.078 30.578 1 94.56 347 ILE B N 1
ATOM 7557 C CA . ILE B 1 347 ? 5.91 27.5 29.734 1 94.56 347 ILE B CA 1
ATOM 7558 C C . ILE B 1 347 ? 6.363 26.125 29.234 1 94.56 347 ILE B C 1
ATOM 7560 O O . ILE B 1 347 ? 5.57 25.172 29.203 1 94.56 347 ILE B O 1
ATOM 7564 N N . ASP B 1 348 ? 7.57 26.016 28.844 1 95.62 348 ASP B N 1
ATOM 7565 C CA . ASP B 1 348 ? 8.094 24.719 28.406 1 95.62 348 ASP B CA 1
ATOM 7566 C C . ASP B 1 348 ? 8 23.688 29.516 1 95.62 348 ASP B C 1
ATOM 7568 O O . ASP B 1 348 ? 7.645 22.531 29.266 1 95.62 348 ASP B O 1
ATOM 7572 N N . ALA B 1 349 ? 8.375 24.109 30.719 1 95.5 349 ALA B N 1
ATOM 7573 C CA . ALA B 1 349 ? 8.273 23.219 31.859 1 95.5 349 ALA B CA 1
ATOM 7574 C C . ALA B 1 349 ? 6.828 22.797 32.094 1 95.5 349 ALA B C 1
ATOM 7576 O O . ALA B 1 349 ? 6.551 21.641 32.406 1 95.5 349 ALA B O 1
ATOM 7577 N N . PHE B 1 350 ? 5.98 23.734 32 1 93.19 350 PHE B N 1
ATOM 7578 C CA . PHE B 1 350 ? 4.559 23.469 32.188 1 93.19 350 PHE B CA 1
ATOM 7579 C C . PHE B 1 350 ? 4.062 22.438 31.172 1 93.19 350 PHE B C 1
ATOM 7581 O O . PHE B 1 350 ? 3.402 21.469 31.531 1 93.19 350 PHE B O 1
ATOM 7588 N N . ASN B 1 351 ? 4.344 22.688 29.891 1 93 351 ASN B N 1
ATOM 7589 C CA . ASN B 1 351 ? 3.902 21.781 28.828 1 93 351 ASN B CA 1
ATOM 7590 C C . ASN B 1 351 ? 4.504 20.391 28.984 1 93 351 ASN B C 1
ATOM 7592 O O . ASN B 1 351 ? 3.84 19.391 28.719 1 93 351 ASN B O 1
ATOM 7596 N N . ARG B 1 352 ? 5.719 20.297 29.375 1 93.5 352 ARG B N 1
ATOM 7597 C CA . ARG B 1 352 ? 6.348 19 29.625 1 93.5 352 ARG B CA 1
ATOM 7598 C C . ARG B 1 352 ? 5.645 18.266 30.75 1 93.5 352 ARG B C 1
ATOM 7600 O O . ARG B 1 352 ? 5.461 17.047 30.688 1 93.5 352 ARG B O 1
ATOM 7607 N N . ASN B 1 353 ? 5.363 19 31.781 1 92.75 353 ASN B N 1
ATOM 7608 C CA . ASN B 1 353 ? 4.633 18.406 32.906 1 92.75 353 ASN B CA 1
ATOM 7609 C C . ASN B 1 353 ? 3.285 17.859 32.469 1 92.75 353 ASN B C 1
ATOM 7611 O O . ASN B 1 353 ? 2.893 16.766 32.875 1 92.75 353 ASN B O 1
ATOM 7615 N N . LEU B 1 354 ? 2.551 18.594 31.641 1 90.56 354 LEU B N 1
ATOM 7616 C CA . LEU B 1 354 ? 1.276 18.109 31.109 1 90.56 354 LEU B CA 1
ATOM 7617 C C . LEU B 1 354 ? 1.473 16.844 30.281 1 90.56 354 LEU B C 1
ATOM 7619 O O . LEU B 1 354 ? 0.657 15.93 30.344 1 90.56 354 LEU B O 1
ATOM 7623 N N . THR B 1 355 ? 2.516 16.859 29.469 1 92.31 355 THR B N 1
ATOM 7624 C CA . THR B 1 355 ? 2.838 15.703 28.641 1 92.31 355 THR B CA 1
ATOM 7625 C C . THR B 1 355 ? 3.027 14.453 29.5 1 92.31 355 THR B C 1
ATOM 7627 O O . THR B 1 355 ? 2.545 13.375 29.141 1 92.31 355 THR B O 1
ATOM 7630 N N . THR B 1 356 ? 3.707 14.633 30.578 1 92.94 356 THR B N 1
ATOM 7631 C CA . THR B 1 356 ? 3.953 13.523 31.5 1 92.94 356 THR B CA 1
ATOM 7632 C C . THR B 1 356 ? 2.658 13.094 32.188 1 92.94 356 THR B C 1
ATOM 7634 O O . THR B 1 356 ? 2.336 11.906 32.219 1 92.94 356 THR B O 1
ATOM 7637 N N . ARG B 1 357 ? 1.921 14.023 32.656 1 89.56 357 ARG B N 1
ATOM 7638 C CA . ARG B 1 357 ? 0.698 13.75 33.406 1 89.56 357 ARG B CA 1
ATOM 7639 C C . ARG B 1 357 ? -0.337 13.055 32.5 1 89.56 357 ARG B C 1
ATOM 7641 O O . ARG B 1 357 ? -1.108 12.219 33 1 89.56 357 ARG B O 1
ATOM 7648 N N . TRP B 1 358 ? -0.344 13.461 31.297 1 90.88 358 TRP B N 1
ATOM 7649 C CA . TRP B 1 358 ? -1.352 12.906 30.391 1 90.88 358 TRP B CA 1
ATOM 7650 C C . TRP B 1 358 ? -0.789 11.734 29.594 1 90.88 358 TRP B C 1
ATOM 7652 O O . TRP B 1 358 ? -1.455 11.211 28.703 1 90.88 358 TRP B O 1
ATOM 7662 N N . ASP B 1 359 ? 0.419 11.344 29.844 1 92.19 359 ASP B N 1
ATOM 7663 C CA . ASP B 1 359 ? 1.096 10.203 29.219 1 92.19 359 ASP B CA 1
ATOM 7664 C C . ASP B 1 359 ? 1.069 10.312 27.703 1 92.19 359 ASP B C 1
ATOM 7666 O O . ASP B 1 359 ? 0.725 9.352 27 1 92.19 359 ASP B O 1
ATOM 7670 N N . LEU B 1 360 ? 1.324 11.539 27.188 1 92.69 360 LEU B N 1
ATOM 7671 C CA . LEU B 1 360 ? 1.216 11.805 25.766 1 92.69 360 LEU B CA 1
ATOM 7672 C C . LEU B 1 360 ? 2.291 11.047 24.984 1 92.69 360 LEU B C 1
ATOM 7674 O O . LEU B 1 360 ? 2.164 10.836 23.781 1 92.69 360 LEU B O 1
ATOM 7678 N N . GLU B 1 361 ? 3.336 10.609 25.641 1 91.5 361 GLU B N 1
ATOM 7679 C CA . GLU B 1 361 ? 4.441 9.914 24.984 1 91.5 361 GLU B CA 1
ATOM 7680 C C . GLU B 1 361 ? 4.293 8.398 25.109 1 91.5 361 GLU B C 1
ATOM 7682 O O . GLU B 1 361 ? 5.18 7.652 24.688 1 91.5 361 GLU B O 1
ATOM 7687 N N . LYS B 1 362 ? 3.219 7.973 25.641 1 91.94 362 LYS B N 1
ATOM 7688 C CA . LYS B 1 362 ? 2.973 6.535 25.672 1 91.94 362 LYS B CA 1
ATOM 7689 C C . LYS B 1 362 ? 2.996 5.934 24.266 1 91.94 362 LYS B C 1
ATOM 7691 O O . LYS B 1 362 ? 2.299 6.41 23.375 1 91.94 362 LYS B O 1
ATOM 7696 N N . VAL B 1 363 ? 3.816 4.898 24.125 1 93.38 363 VAL B N 1
ATOM 7697 C CA . VAL B 1 363 ? 3.99 4.262 22.812 1 93.38 363 VAL B CA 1
ATOM 7698 C C . VAL B 1 363 ? 2.967 3.143 22.641 1 93.38 363 VAL B C 1
ATOM 7700 O O . VAL B 1 363 ? 2.924 2.203 23.453 1 93.38 363 VAL B O 1
ATOM 7703 N N . HIS B 1 364 ? 2.094 3.268 21.578 1 94.75 364 HIS B N 1
ATOM 7704 C CA . HIS B 1 364 ? 1.173 2.189 21.234 1 94.75 364 HIS B CA 1
ATOM 7705 C C . HIS B 1 364 ? 1.897 1.049 20.531 1 94.75 364 HIS B C 1
ATOM 7707 O O . HIS B 1 364 ? 1.598 -0.124 20.781 1 94.75 364 HIS B O 1
ATOM 7713 N N . GLY B 1 365 ? 2.758 1.34 19.703 1 95.31 365 GLY B N 1
ATOM 7714 C CA . GLY B 1 365 ? 3.557 0.429 18.906 1 95.31 365 GLY B CA 1
ATOM 7715 C C . GLY B 1 365 ? 4.492 1.143 17.953 1 95.31 365 GLY B C 1
ATOM 7716 O O . GLY B 1 365 ? 4.688 2.355 18.047 1 95.31 365 GLY B O 1
ATOM 7717 N N . CYS B 1 366 ? 5.129 0.347 17.078 1 94.19 366 CYS B N 1
ATOM 7718 C CA . CYS B 1 366 ? 6.145 0.892 16.188 1 94.19 366 CYS B CA 1
ATOM 7719 C C . CYS B 1 366 ? 5.691 0.814 14.727 1 94.19 366 CYS B C 1
ATOM 7721 O O . CYS B 1 366 ? 5.121 -0.192 14.305 1 94.19 366 CYS B O 1
ATOM 7723 N N . SER B 1 367 ? 5.871 1.904 14.008 1 93.62 367 SER B N 1
ATOM 7724 C CA . SER B 1 367 ? 5.727 1.872 12.562 1 93.62 367 SER B CA 1
ATOM 7725 C C . SER B 1 367 ? 7.062 1.594 11.875 1 93.62 367 SER B C 1
ATOM 7727 O O . SER B 1 367 ? 8.07 2.236 12.188 1 93.62 367 SER B O 1
ATOM 7729 N N . SER B 1 368 ? 7.094 0.708 10.938 1 89.38 368 SER B N 1
ATOM 7730 C CA . SER B 1 368 ? 8.328 0.378 10.227 1 89.38 368 SER B CA 1
ATOM 7731 C C . SER B 1 368 ? 8.5 1.238 8.984 1 89.38 368 SER B C 1
ATOM 7733 O O . SER B 1 368 ? 9.531 1.165 8.312 1 89.38 368 SER B O 1
ATOM 7735 N N . GLN B 1 369 ? 7.477 2.062 8.695 1 89.31 369 GLN B N 1
ATOM 7736 C CA . GLN B 1 369 ? 7.488 2.934 7.527 1 89.31 369 GLN B CA 1
ATOM 7737 C C . GLN B 1 369 ? 6.918 4.309 7.863 1 89.31 369 GLN B C 1
ATOM 7739 O O . GLN B 1 369 ? 6.242 4.477 8.883 1 89.31 369 GLN B O 1
ATOM 7744 N N . ASN B 1 370 ? 7.297 5.25 6.969 1 92.75 370 ASN B N 1
ATOM 7745 C CA . ASN B 1 370 ? 6.582 6.52 6.957 1 92.75 370 ASN B CA 1
ATOM 7746 C C . ASN B 1 370 ? 5.309 6.441 6.117 1 92.75 370 ASN B C 1
ATOM 7748 O O . ASN B 1 370 ? 5.297 5.809 5.062 1 92.75 370 ASN B O 1
ATOM 7752 N N . TYR B 1 371 ? 4.301 6.98 6.586 1 96 371 TYR B N 1
ATOM 7753 C CA . TYR B 1 371 ? 3.066 7.168 5.832 1 96 371 TYR B CA 1
ATOM 7754 C C . TYR B 1 371 ? 2.688 8.641 5.77 1 96 371 TYR B C 1
ATOM 7756 O O . TYR B 1 371 ? 2.588 9.312 6.801 1 96 371 TYR B O 1
ATOM 7764 N N . PHE B 1 372 ? 2.422 9.156 4.559 1 94.94 372 PHE B N 1
ATOM 7765 C CA . PHE B 1 372 ? 2.238 10.586 4.391 1 94.94 372 PHE B CA 1
ATOM 7766 C C . PHE B 1 372 ? 0.864 10.891 3.803 1 94.94 372 PHE B C 1
ATOM 7768 O O . PHE B 1 372 ? 0.379 10.164 2.936 1 94.94 372 PHE B O 1
ATOM 7775 N N . VAL B 1 373 ? 0.336 11.922 4.199 1 94.44 373 VAL B N 1
ATOM 7776 C CA . VAL B 1 373 ? -0.972 12.359 3.723 1 94.44 373 VAL B CA 1
ATOM 7777 C C . VAL B 1 373 ? -0.844 12.93 2.312 1 94.44 373 VAL B C 1
ATOM 7779 O O . VAL B 1 373 ? -1.691 12.672 1.454 1 94.44 373 VAL B O 1
ATOM 7782 N N . GLU B 1 374 ? 0.259 13.664 2.059 1 88.69 374 GLU B N 1
ATOM 7783 C CA . GLU B 1 374 ? 0.272 14.422 0.81 1 88.69 374 GLU B CA 1
ATOM 7784 C C . GLU B 1 374 ? 1.603 14.258 0.08 1 88.69 374 GLU B C 1
ATOM 7786 O O . GLU B 1 374 ? 1.989 15.109 -0.718 1 88.69 374 GLU B O 1
ATOM 7791 N N . ARG B 1 375 ? 2.326 13.273 0.27 1 89.62 375 ARG B N 1
ATOM 7792 C CA . ARG B 1 375 ? 3.627 13.141 -0.378 1 89.62 375 ARG B CA 1
ATOM 7793 C C . ARG B 1 375 ? 3.564 12.133 -1.521 1 89.62 375 ARG B C 1
ATOM 7795 O O . ARG B 1 375 ? 4.273 12.273 -2.52 1 89.62 375 ARG B O 1
ATOM 7802 N N . TYR B 1 376 ? 2.826 11.086 -1.312 1 91.5 376 TYR B N 1
ATOM 7803 C CA . TYR B 1 376 ? 2.611 10.07 -2.338 1 91.5 376 TYR B CA 1
ATOM 7804 C C . TYR B 1 376 ? 1.172 10.094 -2.836 1 91.5 376 TYR B C 1
ATOM 7806 O O . TYR B 1 376 ? 0.239 10.273 -2.049 1 91.5 376 TYR B O 1
ATOM 7814 N N . ALA B 1 377 ? 1.025 9.992 -4.117 1 91.75 377 ALA B N 1
ATOM 7815 C CA . ALA B 1 377 ? -0.32 9.953 -4.684 1 91.75 377 ALA B CA 1
ATOM 7816 C C . ALA B 1 377 ? -1.044 8.672 -4.297 1 91.75 377 ALA B C 1
ATOM 7818 O O . ALA B 1 377 ? -0.425 7.609 -4.191 1 91.75 377 ALA B O 1
ATOM 7819 N N . TRP B 1 378 ? -2.355 8.766 -4.066 1 93.19 378 TRP B N 1
ATOM 7820 C CA . TRP B 1 378 ? -3.203 7.59 -3.924 1 93.19 378 TRP B CA 1
ATOM 7821 C C . TRP B 1 378 ? -3.096 6.688 -5.148 1 93.19 378 TRP B C 1
ATOM 7823 O O . TRP B 1 378 ? -3.1 7.168 -6.285 1 93.19 378 TRP B O 1
ATOM 7833 N N . PRO B 1 379 ? -2.943 5.34 -5.023 1 94.81 379 PRO B N 1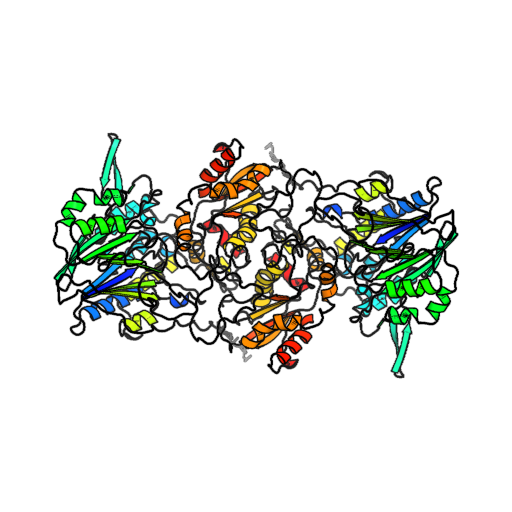
ATOM 7834 C CA . PRO B 1 379 ? -2.926 4.609 -3.752 1 94.81 379 PRO B CA 1
ATOM 7835 C C . PRO B 1 379 ? -1.551 4.031 -3.424 1 94.81 379 PRO B C 1
ATOM 7837 O O . PRO B 1 379 ? -1.451 2.885 -2.973 1 94.81 379 PRO B O 1
ATOM 7840 N N . HIS B 1 380 ? -0.503 4.816 -3.627 1 94 380 HIS B N 1
ATOM 7841 C CA . HIS B 1 380 ? 0.831 4.344 -3.277 1 94 380 HIS B CA 1
ATOM 7842 C C . HIS B 1 380 ? 0.858 3.766 -1.866 1 94 380 HIS B C 1
ATOM 7844 O O . HIS B 1 380 ? 0.195 4.285 -0.965 1 94 380 HIS B O 1
ATOM 7850 N N . PRO B 1 381 ? 1.717 2.75 -1.549 1 94.5 381 PRO B N 1
ATOM 7851 C CA . PRO B 1 381 ? 1.702 2.07 -0.251 1 94.5 381 PRO B CA 1
ATOM 7852 C C . PRO B 1 381 ? 2.146 2.977 0.895 1 94.5 381 PRO B C 1
ATOM 7854 O O . PRO B 1 381 ? 1.894 2.668 2.062 1 94.5 381 PRO B O 1
ATOM 7857 N N . GLN B 1 382 ? 2.793 4.004 0.6 1 94.94 382 GLN B N 1
ATOM 7858 C CA . GLN B 1 382 ? 3.217 4.926 1.649 1 94.94 382 GLN B CA 1
ATOM 7859 C C . GLN B 1 382 ? 2.291 6.133 1.727 1 94.94 382 GLN B C 1
ATOM 7861 O O . GLN B 1 382 ? 2.551 7.074 2.48 1 94.94 382 GLN B O 1
ATOM 7866 N N . ASN B 1 383 ? 1.275 6.18 0.867 1 96.06 383 ASN B N 1
ATOM 7867 C CA . ASN B 1 383 ? 0.158 7.098 1.076 1 96.06 383 ASN B CA 1
ATOM 7868 C C . ASN B 1 383 ? -0.658 6.711 2.307 1 96.06 383 ASN B C 1
ATOM 7870 O O . ASN B 1 383 ? -1.094 5.566 2.436 1 96.06 383 ASN B O 1
ATOM 7874 N N . LEU B 1 384 ? -0.839 7.641 3.207 1 97.44 384 LEU B N 1
ATOM 7875 C CA . LEU B 1 384 ? -1.468 7.32 4.484 1 97.44 384 LEU B CA 1
ATOM 7876 C C . LEU B 1 384 ? -2.91 6.871 4.281 1 97.44 384 LEU B C 1
ATOM 7878 O O . LEU B 1 384 ? -3.393 5.977 4.984 1 97.44 384 LEU B O 1
ATOM 7882 N N . TYR B 1 385 ? -3.674 7.473 3.338 1 97.38 385 TYR B N 1
ATOM 7883 C CA . TYR B 1 385 ? -5.047 7.055 3.076 1 97.38 385 TYR B CA 1
ATOM 7884 C C . TYR B 1 385 ? -5.09 5.641 2.518 1 97.38 385 TYR B C 1
ATOM 7886 O O . TYR B 1 385 ? -6.02 4.883 2.801 1 97.38 385 TYR B O 1
ATOM 7894 N N . ALA B 1 386 ? -4.102 5.312 1.677 1 96.94 386 ALA B N 1
ATOM 7895 C CA . ALA B 1 386 ? -4.023 3.949 1.158 1 96.94 386 ALA B CA 1
ATOM 7896 C C . ALA B 1 386 ? -3.742 2.951 2.277 1 96.94 386 ALA B C 1
ATOM 7898 O O . ALA B 1 386 ? -4.41 1.919 2.381 1 96.94 386 ALA B O 1
ATOM 7899 N N . PHE B 1 387 ? -2.754 3.285 3.086 1 97.44 387 PHE B N 1
ATOM 7900 C CA . PHE B 1 387 ? -2.457 2.459 4.25 1 97.44 387 PHE B CA 1
ATOM 7901 C C . PHE B 1 387 ? -3.695 2.291 5.125 1 97.44 387 PHE B C 1
ATOM 7903 O O . PHE B 1 387 ? -4.004 1.182 5.566 1 97.44 387 PHE B O 1
ATOM 7910 N N . TYR B 1 388 ? -4.379 3.377 5.352 1 97.81 388 TYR B N 1
ATOM 7911 C CA . TYR B 1 388 ? -5.598 3.393 6.156 1 97.81 388 TYR B CA 1
ATOM 7912 C C . TYR B 1 388 ? -6.668 2.494 5.543 1 97.81 388 TYR B C 1
ATOM 7914 O O . TYR B 1 388 ? -7.238 1.642 6.23 1 97.81 388 TYR B O 1
ATOM 7922 N N . THR B 1 389 ? -6.938 2.592 4.309 1 97.25 389 THR B N 1
ATOM 7923 C CA . THR B 1 389 ? -8.031 1.94 3.596 1 97.25 389 THR B CA 1
ATOM 7924 C C . THR B 1 389 ? -7.754 0.449 3.43 1 97.25 389 THR B C 1
ATOM 7926 O O . THR B 1 389 ? -8.656 -0.376 3.59 1 97.25 389 THR B O 1
ATOM 7929 N N . PHE B 1 390 ? -6.512 0.109 3.195 1 96.06 390 PHE B N 1
ATOM 7930 C CA . PHE B 1 390 ? -6.25 -1.255 2.754 1 96.06 390 PHE B CA 1
ATOM 7931 C C . PHE B 1 390 ? -5.621 -2.076 3.875 1 96.06 390 PHE B C 1
ATOM 793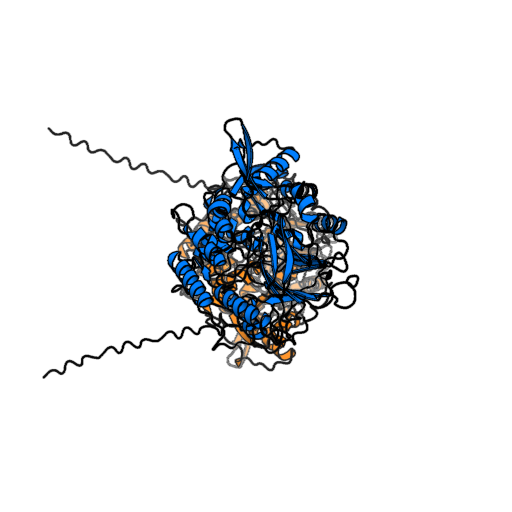3 O O . PHE B 1 390 ? -5.559 -3.305 3.789 1 96.06 390 PHE B O 1
ATOM 7940 N N . GLN B 1 391 ? -5.164 -1.458 4.926 1 95.44 391 GLN B N 1
ATOM 7941 C CA . GLN B 1 391 ? -4.527 -2.219 5.996 1 95.44 391 GLN B CA 1
ATOM 7942 C C . GLN B 1 391 ? -5.238 -1.998 7.328 1 95.44 391 GLN B C 1
ATOM 7944 O O . GLN B 1 391 ? -5.707 -2.951 7.953 1 95.44 391 GLN B O 1
ATOM 7949 N N . VAL B 1 392 ? -5.402 -0.758 7.688 1 97.31 392 VAL B N 1
ATOM 7950 C CA . VAL B 1 392 ? -5.883 -0.444 9.031 1 97.31 392 VAL B CA 1
ATOM 7951 C C . VAL B 1 392 ? -7.359 -0.81 9.141 1 97.31 392 VAL B C 1
ATOM 7953 O O . VAL B 1 392 ? -7.754 -1.546 10.055 1 97.31 392 VAL B O 1
ATOM 7956 N N . LEU B 1 393 ? -8.195 -0.32 8.227 1 97 393 LEU B N 1
ATOM 7957 C CA . LEU B 1 393 ? -9.633 -0.545 8.32 1 97 393 LEU B CA 1
ATOM 7958 C C . LEU B 1 393 ? -9.953 -2.033 8.234 1 97 393 LEU B C 1
ATOM 7960 O O . LEU B 1 393 ? -10.695 -2.559 9.062 1 97 393 LEU B O 1
ATOM 7964 N N . PRO B 1 394 ? -9.359 -2.773 7.281 1 94.25 394 PRO B N 1
ATOM 7965 C CA . PRO B 1 394 ? -9.672 -4.207 7.234 1 94.25 394 PRO B CA 1
ATOM 7966 C C . PRO B 1 394 ? -9.273 -4.938 8.516 1 94.25 394 PRO B C 1
ATOM 7968 O O . PRO B 1 394 ? -10.023 -5.781 9.008 1 94.25 394 PRO B O 1
ATOM 7971 N N . GLU B 1 395 ? -8.133 -4.57 9.078 1 93.94 395 GLU B N 1
ATOM 7972 C CA . GLU B 1 395 ? -7.59 -5.301 10.219 1 93.94 395 GLU B CA 1
ATOM 7973 C C . GLU B 1 395 ? -8.32 -4.938 11.508 1 93.94 395 GLU B C 1
ATOM 7975 O O . GLU B 1 395 ? -8.609 -5.805 12.336 1 93.94 395 GLU B O 1
ATOM 7980 N N . VAL B 1 396 ? -8.594 -3.678 11.695 1 95.81 396 VAL B N 1
ATOM 7981 C CA . VAL B 1 396 ? -9.039 -3.215 13.008 1 95.81 396 VAL B CA 1
ATOM 7982 C C . VAL B 1 396 ? -10.555 -3.053 13.008 1 95.81 396 VAL B C 1
ATOM 7984 O O . VAL B 1 396 ? -11.211 -3.355 14.008 1 95.81 396 VAL B O 1
ATOM 7987 N N . LEU B 1 397 ? -11.102 -2.555 11.938 1 96.06 397 LEU B N 1
ATOM 7988 C CA . LEU B 1 397 ? -12.531 -2.254 11.898 1 96.06 397 LEU B CA 1
ATOM 7989 C C . LEU B 1 397 ? -13.32 -3.441 11.359 1 96.06 397 LEU B C 1
ATOM 7991 O O . LEU B 1 397 ? -14.164 -4 12.062 1 96.06 397 LEU B O 1
ATOM 7995 N N . VAL B 1 398 ? -13.031 -3.92 10.164 1 93.38 398 VAL B N 1
ATOM 7996 C CA . VAL B 1 398 ? -13.836 -4.934 9.484 1 93.38 398 VAL B CA 1
ATOM 7997 C C . VAL B 1 398 ? -13.711 -6.27 10.211 1 93.38 398 VAL B C 1
ATOM 7999 O O . VAL B 1 398 ? -14.719 -6.902 10.531 1 93.38 398 VAL B O 1
ATOM 8002 N N . LYS B 1 399 ? -12.5 -6.676 10.484 1 89.69 399 LYS B N 1
ATOM 8003 C CA . LYS B 1 399 ? -12.227 -7.961 11.125 1 89.69 399 LYS B CA 1
ATOM 8004 C C . LYS B 1 399 ? -12.961 -8.078 12.461 1 89.69 399 LYS B C 1
ATOM 8006 O O . LYS B 1 399 ? -13.398 -9.164 12.844 1 89.69 399 LYS B O 1
ATOM 8011 N N . THR B 1 400 ? -13.156 -6.969 13.188 1 89.25 400 THR B N 1
ATOM 8012 C CA . THR B 1 400 ? -13.727 -6.992 14.531 1 89.25 400 THR B CA 1
ATOM 8013 C C . THR B 1 400 ? -15.188 -6.559 14.508 1 89.25 400 THR B C 1
ATOM 8015 O O . THR B 1 400 ? -15.812 -6.398 15.562 1 89.25 400 THR B O 1
ATOM 8018 N N . SER B 1 401 ? -15.773 -6.352 13.375 1 91.62 401 SER B N 1
ATOM 8019 C CA . SER B 1 401 ? -17.109 -5.773 13.242 1 91.62 401 SER B CA 1
ATOM 8020 C C . SER B 1 401 ? -18.188 -6.812 13.516 1 91.62 401 SER B C 1
ATOM 8022 O O . SER B 1 401 ? -19.344 -6.465 13.75 1 91.62 401 SER B O 1
ATOM 8024 N N . GLY B 1 402 ? -17.875 -8.125 13.438 1 88.62 402 GLY B N 1
ATOM 8025 C CA . GLY B 1 402 ? -18.859 -9.195 13.438 1 88.62 402 GLY B CA 1
ATOM 8026 C C . GLY B 1 402 ? -19.5 -9.422 12.07 1 88.62 402 GLY B C 1
ATOM 8027 O O . GLY B 1 402 ? -20.359 -10.289 11.914 1 88.62 402 GLY B O 1
ATOM 8028 N N . ARG B 1 403 ? -19.047 -8.641 11.055 1 91.12 403 ARG B N 1
ATOM 8029 C CA . ARG B 1 403 ? -19.594 -8.742 9.711 1 91.12 403 ARG B CA 1
ATOM 8030 C C . ARG B 1 403 ? -18.484 -8.969 8.68 1 91.12 403 ARG B C 1
ATOM 8032 O O . ARG B 1 403 ? -18.625 -8.578 7.52 1 91.12 403 ARG B O 1
ATOM 8039 N N . ALA B 1 404 ? -17.375 -9.555 9.109 1 86.25 404 ALA B N 1
ATOM 8040 C CA . ALA B 1 404 ? -16.203 -9.719 8.25 1 86.25 404 ALA B CA 1
ATOM 8041 C C . ALA B 1 404 ? -16.5 -10.672 7.098 1 86.25 404 ALA B C 1
ATOM 8043 O O . ALA B 1 404 ? -15.789 -10.68 6.09 1 86.25 404 ALA B O 1
ATOM 8044 N N . ASP B 1 405 ? -17.516 -11.43 7.148 1 81.88 405 ASP B N 1
ATOM 8045 C CA . ASP B 1 405 ? -17.844 -12.43 6.137 1 81.88 405 ASP B CA 1
ATOM 8046 C C . ASP B 1 405 ? -18.672 -11.812 5.008 1 81.88 405 ASP B C 1
ATOM 8048 O O . ASP B 1 405 ? -18.875 -12.438 3.971 1 81.88 405 ASP B O 1
ATOM 8052 N N . LYS B 1 406 ? -19.094 -10.602 5.129 1 86.25 406 LYS B N 1
ATOM 8053 C CA . LYS B 1 406 ? -19.906 -9.922 4.117 1 86.25 406 LYS B CA 1
ATOM 8054 C C . LYS B 1 406 ? -19.031 -9.117 3.17 1 86.25 406 LYS B C 1
ATOM 8056 O O . LYS B 1 406 ? -18.047 -8.508 3.594 1 86.25 406 LYS B O 1
ATOM 8061 N N . PRO B 1 407 ? -19.406 -9.188 1.886 1 88.25 407 PRO B N 1
ATOM 8062 C CA . PRO B 1 407 ? -18.719 -8.234 1.006 1 88.25 407 PRO B CA 1
ATOM 8063 C C . PRO B 1 407 ? -18.922 -6.785 1.438 1 88.25 407 PRO B C 1
ATOM 8065 O O . PRO B 1 407 ? -20 -6.426 1.934 1 88.25 407 PRO B O 1
ATOM 8068 N N . TYR B 1 408 ? -17.891 -5.992 1.288 1 93.12 408 TYR B N 1
ATOM 8069 C CA . TYR B 1 408 ? -18 -4.617 1.76 1 93.12 408 TYR B CA 1
ATOM 8070 C C . TYR B 1 408 ? -17.219 -3.662 0.873 1 93.12 408 TYR B C 1
ATOM 8072 O O . TYR B 1 408 ? -16.344 -4.09 0.119 1 93.12 408 TYR B O 1
ATOM 8080 N N . VAL B 1 409 ? -17.609 -2.412 0.911 1 95.31 409 VAL B N 1
ATOM 8081 C CA . VAL B 1 409 ? -16.875 -1.268 0.375 1 95.31 409 VAL B CA 1
ATOM 8082 C C . VAL B 1 409 ? -16.75 -0.185 1.446 1 95.31 409 VAL B C 1
ATOM 8084 O O . VAL B 1 409 ? -17.734 0.153 2.109 1 95.31 409 VAL B O 1
ATOM 8087 N N . THR B 1 410 ? -15.555 0.266 1.647 1 96.69 410 THR B N 1
ATOM 8088 C CA . THR B 1 410 ? -15.32 1.344 2.604 1 96.69 410 THR B CA 1
ATOM 8089 C C . THR B 1 410 ? -15.133 2.674 1.882 1 96.69 410 THR B C 1
ATOM 8091 O O . THR B 1 410 ? -14.367 2.758 0.915 1 96.69 410 THR B O 1
ATOM 8094 N N . LEU B 1 411 ? -15.812 3.682 2.381 1 96.19 411 LEU B N 1
ATOM 8095 C CA . LEU B 1 411 ? -15.641 5.047 1.893 1 96.19 411 LEU B CA 1
ATOM 8096 C C . LEU B 1 411 ? -14.797 5.871 2.859 1 96.19 411 LEU B C 1
ATOM 8098 O O . LEU B 1 411 ? -15.016 5.824 4.074 1 96.19 411 LEU B O 1
ATOM 8102 N N . VAL B 1 412 ? -13.773 6.52 2.285 1 95 412 VAL B N 1
ATOM 8103 C CA . VAL B 1 412 ? -12.883 7.387 3.043 1 95 412 VAL B CA 1
ATOM 8104 C C . VAL B 1 412 ? -12.852 8.781 2.41 1 95 412 VAL B C 1
ATOM 8106 O O . VAL B 1 412 ? -12.914 8.906 1.186 1 95 412 VAL B O 1
ATOM 8109 N N . ASN B 1 413 ? -12.852 9.719 3.246 1 92.81 413 ASN B N 1
ATOM 8110 C CA . ASN B 1 413 ? -12.789 11.109 2.793 1 92.81 413 ASN B CA 1
ATOM 8111 C C . ASN B 1 413 ? -11.422 11.719 3.053 1 92.81 413 ASN B C 1
ATOM 8113 O O . ASN B 1 413 ? -10.82 11.484 4.102 1 92.81 413 ASN B O 1
ATOM 8117 N N . ASN B 1 414 ? -10.859 12.492 2.129 1 90.75 414 ASN B N 1
ATOM 8118 C CA . ASN B 1 414 ? -9.492 12.992 2.211 1 90.75 414 ASN B CA 1
ATOM 8119 C C . ASN B 1 414 ? -9.359 14.086 3.268 1 90.75 414 ASN B C 1
ATOM 8121 O O . ASN B 1 414 ? -8.281 14.648 3.459 1 90.75 414 ASN B O 1
ATOM 8125 N N . GLY B 1 415 ? -10.336 14.461 4.008 1 85 415 GLY B N 1
ATOM 8126 C CA . GLY B 1 415 ? -10.281 15.469 5.059 1 85 415 GLY B CA 1
ATOM 8127 C C . GLY B 1 415 ? -10.18 14.867 6.449 1 85 415 GLY B C 1
ATOM 8128 O O . GLY B 1 415 ? -10.008 15.594 7.434 1 85 415 GLY B O 1
ATOM 8129 N N . MET B 1 416 ? -10.117 13.547 6.484 1 88.5 416 MET B N 1
ATOM 8130 C CA . MET B 1 416 ? -10.234 12.891 7.781 1 88.5 416 MET B CA 1
ATOM 8131 C C . MET B 1 416 ? -8.883 12.805 8.477 1 88.5 416 MET B C 1
ATOM 8133 O O . MET B 1 416 ? -8.797 12.922 9.703 1 88.5 416 MET B O 1
ATOM 8137 N N . LEU B 1 417 ? -7.832 12.578 7.727 1 93.38 417 LEU B N 1
ATOM 8138 C CA . LEU B 1 417 ? -6.5 12.438 8.305 1 93.38 417 LEU B CA 1
ATOM 8139 C C . LEU B 1 417 ? -5.746 13.758 8.281 1 93.38 417 LEU B C 1
ATOM 8141 O O . LEU B 1 417 ? -5.73 14.453 7.258 1 93.38 417 LEU B O 1
ATOM 8145 N N . ARG B 1 418 ? -5.082 14.078 9.398 1 91.44 418 ARG B N 1
ATOM 8146 C CA . ARG B 1 418 ? -4.637 15.453 9.57 1 91.44 418 ARG B CA 1
ATOM 8147 C C . ARG B 1 418 ? -3.117 15.555 9.508 1 91.44 418 ARG B C 1
ATOM 8149 O O . ARG B 1 418 ? -2.566 16.641 9.328 1 91.44 418 ARG B O 1
ATOM 8156 N N . PHE B 1 419 ? -2.496 14.461 9.758 1 94.75 419 PHE B N 1
ATOM 8157 C CA . PHE B 1 419 ? -1.04 14.539 9.805 1 94.75 419 PHE B CA 1
ATOM 8158 C C . PHE B 1 419 ? -0.412 13.203 9.414 1 94.75 419 PHE B C 1
ATOM 8160 O O . PHE B 1 419 ? -1.111 12.195 9.289 1 94.75 419 PHE B O 1
ATOM 8167 N N . ASP B 1 420 ? 0.898 13.203 9.203 1 95.38 420 ASP B N 1
ATOM 8168 C CA . ASP B 1 420 ? 1.668 12.047 8.75 1 95.38 420 ASP B CA 1
ATOM 8169 C C . ASP B 1 420 ? 1.974 11.102 9.906 1 95.38 420 ASP B C 1
ATOM 8171 O O . ASP B 1 420 ? 1.893 11.492 11.07 1 95.38 420 ASP B O 1
ATOM 8175 N N . ILE B 1 421 ? 2.248 9.867 9.586 1 96.69 421 ILE B N 1
ATOM 8176 C CA . ILE B 1 421 ? 2.82 8.898 10.516 1 96.69 421 ILE B CA 1
ATOM 8177 C C . ILE B 1 421 ? 4.27 8.617 10.141 1 96.69 421 ILE B C 1
ATOM 8179 O O . ILE B 1 421 ? 4.547 8.117 9.047 1 96.69 421 ILE B O 1
ATOM 8183 N N . TYR B 1 422 ? 5.188 8.93 11.008 1 94.06 422 TYR B N 1
ATOM 8184 C CA . TYR B 1 422 ? 6.609 8.719 10.766 1 94.06 422 TYR B CA 1
ATOM 8185 C C . TYR B 1 422 ? 7.059 7.371 11.312 1 94.06 422 TYR B C 1
ATOM 8187 O O . TYR B 1 422 ? 6.508 6.879 12.305 1 94.06 422 TYR B O 1
ATOM 8195 N N . ARG B 1 423 ? 8.055 6.793 10.617 1 91.94 423 ARG B N 1
ATOM 8196 C CA . ARG B 1 423 ? 8.688 5.578 11.117 1 91.94 423 ARG B CA 1
ATOM 8197 C C . ARG B 1 423 ? 9.148 5.758 12.555 1 91.94 423 ARG B C 1
ATOM 8199 O O . ARG B 1 423 ? 9.617 6.832 12.938 1 91.94 423 ARG B O 1
ATOM 8206 N N . GLY B 1 424 ? 9.047 4.648 13.336 1 91.94 424 GLY B N 1
ATOM 8207 C CA . GLY B 1 424 ? 9.375 4.715 14.75 1 91.94 424 GLY B CA 1
ATOM 8208 C C . GLY B 1 424 ? 8.156 4.613 15.648 1 91.94 424 GLY B C 1
ATOM 8209 O O . GLY B 1 424 ? 7.18 3.949 15.305 1 91.94 424 GLY B O 1
ATOM 8210 N N . ALA B 1 425 ? 8.211 5.297 16.797 1 93.44 425 ALA B N 1
ATOM 8211 C CA . ALA B 1 425 ? 7.18 5.168 17.812 1 93.44 425 ALA B CA 1
ATOM 8212 C C . ALA B 1 425 ? 5.895 5.875 17.391 1 93.44 425 ALA B C 1
ATOM 8214 O O . ALA B 1 425 ? 5.93 7.02 16.938 1 93.44 425 ALA B O 1
ATOM 8215 N N . PHE B 1 426 ? 4.824 5.168 17.422 1 95.69 426 PHE B N 1
ATOM 8216 C CA . PHE B 1 426 ? 3.49 5.75 17.344 1 95.69 426 PHE B CA 1
ATOM 8217 C C . PHE B 1 426 ? 2.902 5.957 18.734 1 95.69 426 PHE B C 1
ATOM 8219 O O . PHE B 1 426 ? 2.523 4.996 19.406 1 95.69 426 PHE B O 1
ATOM 8226 N N . THR B 1 427 ? 2.768 7.223 19.172 1 94.19 427 THR B N 1
ATOM 8227 C CA . THR B 1 427 ? 2.445 7.551 20.547 1 94.19 427 THR B CA 1
ATOM 8228 C C . THR B 1 427 ? 0.984 7.973 20.688 1 94.19 427 THR B C 1
ATOM 8230 O O . THR B 1 427 ? 0.279 8.102 19.672 1 94.19 427 THR B O 1
ATOM 8233 N N . TRP B 1 428 ? 0.584 8.172 21.922 1 94.25 428 TRP B N 1
ATOM 8234 C CA . TRP B 1 428 ? -0.733 8.742 22.203 1 94.25 428 TRP B CA 1
ATOM 8235 C C . TRP B 1 428 ? -0.883 10.109 21.547 1 94.25 428 TRP B C 1
ATOM 8237 O O . TRP B 1 428 ? -1.936 10.43 20.984 1 94.25 428 TRP B O 1
ATOM 8247 N N . ASN B 1 429 ? 0.09 10.953 21.578 1 94.56 429 ASN B N 1
ATOM 8248 C CA . ASN B 1 429 ? 0.057 12.242 20.891 1 94.56 429 ASN B CA 1
ATOM 8249 C C . ASN B 1 429 ? -0.127 12.055 19.375 1 94.56 429 ASN B C 1
ATOM 8251 O O . ASN B 1 429 ? -0.893 12.789 18.75 1 94.56 429 ASN B O 1
ATOM 8255 N N . ASP B 1 430 ? 0.601 11.055 18.781 1 95.25 430 ASP B N 1
ATOM 8256 C CA . ASP B 1 430 ? 0.471 10.789 17.359 1 95.25 430 ASP B CA 1
ATOM 8257 C C . ASP B 1 430 ? -0.961 10.398 17 1 95.25 430 ASP B C 1
ATOM 8259 O O . ASP B 1 430 ? -1.492 10.844 15.977 1 95.25 430 ASP B O 1
ATOM 8263 N N . GLN B 1 431 ? -1.496 9.555 17.828 1 95.75 431 GLN B N 1
ATOM 8264 C CA . GLN B 1 431 ? -2.877 9.125 17.641 1 95.75 431 GLN B CA 1
ATOM 8265 C C . GLN B 1 431 ? -3.807 10.32 17.469 1 95.75 431 GLN B C 1
ATOM 8267 O O . GLN B 1 431 ? -4.637 10.352 16.562 1 95.75 431 GLN B O 1
ATOM 8272 N N . LEU B 1 432 ? -3.621 11.312 18.281 1 92.69 432 LEU B N 1
ATOM 8273 C CA . LEU B 1 432 ? -4.512 12.469 18.328 1 92.69 432 LEU B CA 1
ATOM 8274 C C . LEU B 1 432 ? -4.184 13.438 17.203 1 92.69 432 LEU B C 1
ATOM 8276 O O . LEU B 1 432 ? -5.066 14.133 16.703 1 92.69 432 LEU B O 1
ATOM 8280 N N . THR B 1 433 ? -2.959 13.453 16.781 1 93.69 433 THR B N 1
ATOM 8281 C CA . THR B 1 433 ? -2.555 14.359 15.719 1 93.69 433 THR B CA 1
ATOM 8282 C C . THR B 1 433 ? -2.994 13.836 14.359 1 93.69 433 THR B C 1
ATOM 8284 O O . THR B 1 433 ? -3.332 14.609 13.461 1 93.69 433 THR B O 1
ATOM 8287 N N . VAL B 1 434 ? -3.039 12.5 14.188 1 95.38 434 VAL B N 1
ATOM 8288 C CA . VAL B 1 434 ? -3.309 11.883 12.891 1 95.38 434 VAL B CA 1
ATOM 8289 C C . VAL B 1 434 ? -4.816 11.812 12.656 1 95.38 434 VAL B C 1
ATOM 8291 O O . VAL B 1 434 ? -5.301 12.164 11.578 1 95.38 434 VAL B O 1
ATOM 8294 N N . LEU B 1 435 ? -5.504 11.305 13.609 1 92.81 435 LEU B N 1
ATOM 8295 C CA . LEU B 1 435 ? -6.945 11.102 13.508 1 92.81 435 LEU B CA 1
ATOM 8296 C C . LEU B 1 435 ? -7.621 11.297 14.859 1 92.81 435 LEU B C 1
ATOM 8298 O O . LEU B 1 435 ? -7.867 10.328 15.578 1 92.81 435 LEU B O 1
ATOM 8302 N N . PRO B 1 436 ? -8.078 12.516 15.172 1 86 436 PRO B N 1
ATOM 8303 C CA . PRO B 1 436 ? -8.547 12.828 16.531 1 86 436 PRO B CA 1
ATOM 8304 C C . PRO B 1 436 ? -10.039 12.57 16.703 1 86 436 PRO B C 1
ATOM 8306 O O . PRO B 1 436 ? -10.586 12.797 17.781 1 86 436 PRO B O 1
ATOM 8309 N N . PHE B 1 437 ? -10.758 11.922 15.773 1 83.75 437 PHE B N 1
ATOM 8310 C CA . PHE B 1 437 ? -12.219 11.898 15.789 1 83.75 437 PHE B CA 1
ATOM 8311 C C . PHE B 1 437 ? -12.727 10.75 16.656 1 83.75 437 PHE B C 1
ATOM 8313 O O . PHE B 1 437 ? -12.234 9.625 16.562 1 83.75 437 PHE B O 1
ATOM 8320 N N . LYS B 1 438 ? -13.742 11.062 17.438 1 84.31 438 LYS B N 1
ATOM 8321 C CA . LYS B 1 438 ? -14.312 10.094 18.375 1 84.31 438 LYS B CA 1
ATOM 8322 C C . LYS B 1 438 ? -15.414 9.266 17.719 1 84.31 438 LYS B C 1
ATOM 8324 O O . LYS B 1 438 ? -15.758 8.188 18.188 1 84.31 438 LYS B O 1
ATOM 8329 N N . GLU B 1 439 ? -15.945 9.812 16.688 1 87.44 439 GLU B N 1
ATOM 8330 C CA . GLU B 1 439 ? -17.031 9.102 16.016 1 87.44 439 GLU B CA 1
ATOM 8331 C C . GLU B 1 439 ? -16.5 7.863 15.297 1 87.44 439 GLU B C 1
ATOM 8333 O O . GLU B 1 439 ? -15.352 7.828 14.859 1 87.44 439 GLU B O 1
ATOM 8338 N N . GLY B 1 440 ? -17.375 6.918 15.234 1 94.12 440 GLY B N 1
ATOM 8339 C CA . GLY B 1 440 ? -17.016 5.672 14.578 1 94.12 440 GLY B CA 1
ATOM 8340 C C . GLY B 1 440 ? -17.516 5.59 13.148 1 94.12 440 GLY B C 1
ATOM 8341 O O . GLY B 1 440 ? -17.547 6.594 12.43 1 94.12 440 GLY B O 1
ATOM 8342 N N . TYR B 1 441 ? -17.766 4.383 12.703 1 97.12 441 TYR B N 1
ATOM 8343 C CA . TYR B 1 441 ? -18.219 4.098 11.344 1 97.12 441 TYR B CA 1
ATOM 8344 C C . TYR B 1 441 ? -19.641 3.561 11.344 1 97.12 441 TYR B C 1
ATOM 8346 O O . TYR B 1 441 ? -20.109 3.006 12.344 1 97.12 441 TYR B O 1
ATOM 8354 N N . THR B 1 442 ? -20.328 3.846 10.281 1 97.62 442 THR B N 1
ATOM 8355 C CA . THR B 1 442 ? -21.672 3.324 10.008 1 97.62 442 THR B CA 1
ATOM 8356 C C . THR B 1 442 ? -21.703 2.588 8.672 1 97.62 442 THR B C 1
ATOM 8358 O O . THR B 1 442 ? -20.75 2.674 7.891 1 97.62 442 THR B O 1
ATOM 8361 N N . TYR B 1 443 ? -22.703 1.728 8.508 1 98.19 443 TYR B N 1
ATOM 8362 C CA . TYR B 1 443 ? -22.844 1.047 7.227 1 98.19 443 TYR B CA 1
ATOM 8363 C C . TYR B 1 443 ? -24.312 0.949 6.832 1 98.19 443 TYR B C 1
ATOM 8365 O O . TYR B 1 443 ? -25.203 1.06 7.684 1 98.19 443 TYR B O 1
ATOM 8373 N N . ILE B 1 444 ? -24.578 0.886 5.59 1 98.44 444 ILE B N 1
ATOM 8374 C CA . ILE B 1 444 ? -25.875 0.548 4.988 1 98.44 444 ILE B CA 1
ATOM 8375 C C . ILE B 1 444 ? -25.688 -0.623 4.023 1 98.44 444 ILE B C 1
ATOM 8377 O O . ILE B 1 444 ? -24.719 -0.674 3.271 1 98.44 444 ILE B O 1
ATOM 8381 N N . GLU B 1 445 ? -26.531 -1.61 4.125 1 97.62 445 GLU B N 1
ATOM 8382 C CA . GLU B 1 445 ? -26.5 -2.734 3.193 1 97.62 445 GLU B CA 1
ATOM 8383 C C . GLU B 1 445 ? -27.297 -2.426 1.928 1 97.62 445 GLU B C 1
ATOM 8385 O O . GLU B 1 445 ? -28.5 -2.16 1.993 1 97.62 445 GLU B O 1
ATOM 8390 N N . VAL B 1 446 ? -26.625 -2.426 0.783 1 97.94 446 VAL B N 1
ATOM 8391 C CA . VAL B 1 446 ? -27.281 -2.092 -0.481 1 97.94 446 VAL B CA 1
ATOM 8392 C C . VAL B 1 446 ? -26.766 -3.014 -1.585 1 97.94 446 VAL B C 1
ATOM 8394 O O . VAL B 1 446 ? -25.703 -3.637 -1.439 1 97.94 446 VAL B O 1
ATOM 8397 N N . PRO B 1 447 ? -27.547 -3.166 -2.635 1 96.38 447 PRO B N 1
ATOM 8398 C CA . PRO B 1 447 ? -27.047 -3.936 -3.775 1 96.38 447 PRO B CA 1
ATOM 8399 C C . PRO B 1 447 ? -25.766 -3.346 -4.363 1 96.38 447 PRO B C 1
ATOM 8401 O O . PRO B 1 447 ? -25.578 -2.125 -4.355 1 96.38 447 PRO B O 1
ATOM 8404 N N . TRP B 1 448 ? -24.984 -4.219 -4.938 1 93.75 448 TRP B N 1
ATOM 8405 C CA . TRP B 1 448 ? -23.719 -3.793 -5.543 1 93.75 448 TRP B CA 1
ATOM 8406 C C . TRP B 1 448 ? -23.969 -2.744 -6.625 1 93.75 448 TRP B C 1
ATOM 8408 O O . TRP B 1 448 ? -23.172 -1.813 -6.789 1 93.75 448 TRP B O 1
ATOM 8418 N N . SER B 1 449 ? -25.047 -2.846 -7.363 1 93.75 449 SER B N 1
ATOM 8419 C CA . SER B 1 449 ? -25.375 -1.911 -8.438 1 93.75 449 SER B CA 1
ATOM 8420 C C . SER B 1 449 ? -25.531 -0.491 -7.902 1 93.75 449 SER B C 1
ATOM 8422 O O . SER B 1 449 ? -25.344 0.478 -8.641 1 93.75 449 SER B O 1
ATOM 8424 N N . ILE B 1 450 ? -25.859 -0.4 -6.613 1 96.5 450 ILE B N 1
ATOM 8425 C CA . ILE B 1 450 ? -26 0.9 -5.969 1 96.5 450 ILE B CA 1
ATOM 8426 C C . ILE B 1 450 ? -24.672 1.323 -5.359 1 96.5 450 ILE B C 1
ATOM 8428 O O . ILE B 1 450 ? -24.156 2.404 -5.66 1 96.5 450 ILE B O 1
ATOM 8432 N N . ALA B 1 451 ? -24.078 0.441 -4.555 1 96.12 451 ALA B N 1
ATOM 8433 C CA . ALA B 1 451 ? -22.859 0.731 -3.783 1 96.12 451 ALA B CA 1
ATOM 8434 C C . ALA B 1 451 ? -21.734 1.226 -4.688 1 96.12 451 ALA B C 1
ATOM 8436 O O . ALA B 1 451 ? -21.031 2.18 -4.352 1 96.12 451 ALA B O 1
ATOM 8437 N N . ARG B 1 452 ? -21.609 0.624 -5.84 1 92.62 452 ARG B N 1
ATOM 8438 C CA . ARG B 1 452 ? -20.469 0.903 -6.723 1 92.62 452 ARG B CA 1
ATOM 8439 C C . ARG B 1 452 ? -20.562 2.314 -7.297 1 92.62 452 ARG B C 1
ATOM 8441 O O . ARG B 1 452 ? -19.578 2.852 -7.793 1 92.62 452 ARG B O 1
ATOM 8448 N N . ASN B 1 453 ? -21.734 2.955 -7.207 1 94.56 453 ASN B N 1
ATOM 8449 C CA . ASN B 1 453 ? -21.953 4.25 -7.844 1 94.56 453 ASN B CA 1
ATOM 8450 C C . ASN B 1 453 ? -22.016 5.375 -6.816 1 94.56 453 ASN B C 1
ATOM 8452 O O . ASN B 1 453 ? -22.062 6.555 -7.18 1 94.56 453 ASN B O 1
ATOM 8456 N N . VAL B 1 454 ? -21.984 5.059 -5.594 1 96.19 454 VAL B N 1
ATOM 8457 C CA . VAL B 1 454 ? -22.172 6.059 -4.551 1 96.19 454 VAL B CA 1
ATOM 8458 C C . VAL B 1 454 ? -21 7.035 -4.539 1 96.19 454 VAL B C 1
ATOM 8460 O O . VAL B 1 454 ? -21.203 8.25 -4.461 1 96.19 454 VAL B O 1
ATOM 8463 N N . LYS B 1 455 ? -19.781 6.527 -4.598 1 93.81 455 LYS B N 1
ATOM 8464 C CA . LYS B 1 455 ? -18.609 7.387 -4.562 1 93.81 455 LYS B CA 1
ATOM 8465 C C . LYS B 1 455 ? -18.672 8.461 -5.645 1 93.81 455 LYS B C 1
ATOM 8467 O O . LYS B 1 455 ? -18.391 9.633 -5.383 1 93.81 455 LYS B O 1
ATOM 8472 N N . ASP B 1 456 ? -19.078 8.078 -6.848 1 91.69 456 ASP B N 1
ATOM 8473 C CA . ASP B 1 456 ? -19.188 9.023 -7.953 1 91.69 456 ASP B CA 1
ATOM 8474 C C . ASP B 1 456 ? -20.297 10.039 -7.688 1 91.69 456 ASP B C 1
ATOM 8476 O O . ASP B 1 456 ? -20.156 11.219 -8.016 1 91.69 456 ASP B O 1
ATOM 8480 N N . LYS B 1 457 ? -21.344 9.539 -7.148 1 93.25 457 LYS B N 1
ATOM 8481 C CA . LYS B 1 457 ? -22.484 10.406 -6.863 1 93.25 457 LYS B CA 1
ATOM 8482 C C . LYS B 1 457 ? -22.125 11.469 -5.832 1 93.25 457 LYS B C 1
ATOM 8484 O O . LYS B 1 457 ? -22.672 12.578 -5.859 1 93.25 457 LYS B O 1
ATOM 8489 N N . LEU B 1 458 ? -21.234 11.164 -4.941 1 92.69 458 LEU B N 1
ATOM 8490 C CA . LEU B 1 458 ? -20.844 12.086 -3.881 1 92.69 458 LEU B CA 1
ATOM 8491 C C . LEU B 1 458 ? -20.141 13.312 -4.457 1 92.69 458 LEU B C 1
ATOM 8493 O O . LEU B 1 458 ? -20.109 14.367 -3.822 1 92.69 458 LEU B O 1
ATOM 8497 N N . TYR B 1 459 ? -19.547 13.219 -5.668 1 86.38 459 TYR B N 1
ATOM 8498 C CA . TYR B 1 459 ? -18.844 14.336 -6.293 1 86.38 459 TYR B CA 1
ATOM 8499 C C . TYR B 1 459 ? -19.828 15.391 -6.781 1 86.38 459 TYR B C 1
ATOM 8501 O O . TYR B 1 459 ? -19.438 16.516 -7.094 1 86.38 459 TYR B O 1
ATOM 8509 N N . GLU B 1 460 ? -21.031 15.023 -6.855 1 81.81 460 GLU B N 1
ATOM 8510 C CA . GLU B 1 460 ? -22.047 15.977 -7.301 1 81.81 460 GLU B CA 1
ATOM 8511 C C . GLU B 1 460 ? -22.406 16.953 -6.188 1 81.81 460 GLU B C 1
ATOM 8513 O O . GLU B 1 460 ? -23.016 18 -6.441 1 81.81 460 GLU B O 1
ATOM 8518 N N . TYR B 1 461 ? -22.078 16.594 -5.031 1 73.62 461 TYR B N 1
ATOM 8519 C CA . TYR B 1 461 ? -22.375 17.469 -3.9 1 73.62 461 TYR B CA 1
ATOM 8520 C C . TYR B 1 461 ? -21.25 18.469 -3.684 1 73.62 461 TYR B C 1
ATOM 8522 O O . TYR B 1 461 ? -20.078 18.172 -3.963 1 73.62 461 TYR B O 1
ATOM 8530 N N . PRO B 1 462 ? -21.781 19.672 -3.369 1 61.19 462 PRO B N 1
ATOM 8531 C CA . PRO B 1 462 ? -20.734 20.625 -3.053 1 61.19 462 PRO B CA 1
ATOM 8532 C C . PRO B 1 462 ? -19.734 20.109 -2.02 1 61.19 462 PRO B C 1
ATOM 8534 O O . PRO B 1 462 ? -20.094 19.281 -1.172 1 61.19 462 PRO B O 1
ATOM 8537 N N . LYS B 1 463 ? -18.562 20.188 -2.375 1 55.72 463 LYS B N 1
ATOM 8538 C CA . LYS B 1 463 ? -17.484 19.703 -1.501 1 55.72 463 LYS B CA 1
ATOM 8539 C C . LYS B 1 463 ? -17.781 20.031 -0.041 1 55.72 463 LYS B C 1
ATOM 8541 O O . LYS B 1 463 ? -18.188 21.156 0.274 1 55.72 463 LYS B O 1
ATOM 8546 N N . ASP B 1 464 ? -18.266 19.047 0.66 1 48.53 464 ASP B N 1
ATOM 8547 C CA . ASP B 1 464 ? -18.469 19.203 2.1 1 48.53 464 ASP B CA 1
ATOM 8548 C C . ASP B 1 464 ? -17.344 20.016 2.727 1 48.53 464 ASP B C 1
ATOM 8550 O O . ASP B 1 464 ? -16.172 19.859 2.369 1 48.53 464 ASP B O 1
ATOM 8554 N N . HIS B 1 465 ? -17.641 21.078 3.154 1 40.19 465 HIS B N 1
ATOM 8555 C CA . HIS B 1 465 ? -16.719 21.969 3.84 1 40.19 465 HIS B CA 1
ATOM 8556 C C . HIS B 1 465 ? -15.961 21.234 4.949 1 40.19 465 HIS B C 1
ATOM 8558 O O . HIS B 1 465 ? -15.094 21.828 5.605 1 40.19 465 HIS B O 1
ATOM 8564 N N . VAL B 1 466 ? -16.688 20.234 5.449 1 40.66 466 VAL B N 1
ATOM 8565 C CA . VAL B 1 466 ? -15.875 19.656 6.52 1 40.66 466 VAL B CA 1
ATOM 8566 C C . VAL B 1 466 ? -14.445 19.422 6.016 1 40.66 466 VAL B C 1
ATOM 8568 O O . VAL B 1 466 ? -13.484 19.562 6.773 1 40.66 466 VAL B O 1
ATOM 8571 N N . ASN B 1 467 ? -14.438 18.844 4.859 1 40.53 467 ASN B N 1
ATOM 8572 C CA . ASN B 1 467 ? -13.203 18.406 4.223 1 40.53 467 ASN B CA 1
ATOM 8573 C C . ASN B 1 467 ? -12.43 19.578 3.623 1 40.53 467 ASN B C 1
ATOM 8575 O O . ASN B 1 467 ? -11.492 19.375 2.842 1 40.53 467 ASN B O 1
ATOM 8579 N N . ALA B 1 468 ? -13.008 20.734 3.697 1 35.5 468 ALA B N 1
ATOM 8580 C CA . ALA B 1 468 ? -12.469 21.969 3.1 1 35.5 468 ALA B CA 1
ATOM 8581 C C . ALA B 1 468 ? -11.094 22.297 3.664 1 35.5 468 ALA B C 1
ATOM 8583 O O . ALA B 1 468 ? -10.414 23.203 3.174 1 35.5 468 ALA B O 1
ATOM 8584 N N . ALA B 1 469 ? -10.953 21.844 4.77 1 35.53 469 ALA B N 1
ATOM 8585 C CA . ALA B 1 469 ? -9.625 22.281 5.207 1 35.53 469 ALA B CA 1
ATOM 8586 C C . ALA B 1 469 ? -8.562 21.922 4.176 1 35.53 469 ALA B C 1
ATOM 8588 O O . ALA B 1 469 ? -7.629 22.688 3.941 1 35.53 469 ALA B O 1
ATOM 8589 N N . ARG B 1 470 ? -8.57 20.531 3.658 1 35.69 470 ARG B N 1
ATOM 8590 C CA . ARG B 1 470 ? -7.488 20.141 2.762 1 35.69 470 ARG B CA 1
ATOM 8591 C C . ARG B 1 470 ? -7.754 20.609 1.338 1 35.69 470 ARG B C 1
ATOM 8593 O O . ARG B 1 470 ? -6.82 20.797 0.555 1 35.69 470 ARG B O 1
ATOM 8600 N N . ILE B 1 471 ? -8.969 20.594 0.796 1 34.38 471 ILE B N 1
ATOM 8601 C CA . ILE B 1 471 ? -9.227 20.828 -0.62 1 34.38 471 ILE B CA 1
ATOM 8602 C C . ILE B 1 471 ? -8.711 22.203 -1.012 1 34.38 471 ILE B C 1
ATOM 8604 O O . ILE B 1 471 ? -8.484 22.484 -2.193 1 34.38 471 ILE B O 1
ATOM 8608 N N . LEU B 1 472 ? -8.836 23.141 -0.138 1 32.62 472 LEU B N 1
ATOM 8609 C CA . LEU B 1 472 ? -8.547 24.5 -0.579 1 32.62 472 LEU B CA 1
ATOM 8610 C C . LEU B 1 472 ? -7.09 24.641 -0.989 1 32.62 472 LEU B C 1
ATOM 8612 O O . LEU B 1 472 ? -6.652 25.719 -1.384 1 32.62 472 LEU B O 1
ATOM 8616 N N . ALA B 1 473 ? -6.27 23.641 -0.651 1 31.86 473 ALA B N 1
ATOM 8617 C CA . ALA B 1 473 ? -4.902 23.75 -1.159 1 31.86 473 ALA B CA 1
ATOM 8618 C C . ALA B 1 473 ? -4.867 23.578 -2.676 1 31.86 473 ALA B C 1
ATOM 8620 O O . ALA B 1 473 ? -3.834 23.797 -3.309 1 31.86 473 ALA B O 1
ATOM 8621 N N . GLU B 1 474 ? -5.836 22.875 -3.275 1 32.25 474 GLU B N 1
ATOM 8622 C CA . GLU B 1 474 ? -5.695 22.578 -4.699 1 32.25 474 GLU B CA 1
ATOM 8623 C C . GLU B 1 474 ? -5.633 23.875 -5.52 1 32.25 474 GLU B C 1
ATOM 8625 O O . GLU B 1 474 ? -5.195 23.859 -6.672 1 32.25 474 GLU B O 1
ATOM 8630 N N . GLU B 1 475 ? -6.641 24.812 -5.25 1 29.83 475 GLU B N 1
ATOM 8631 C CA . GLU B 1 475 ? -6.59 25.781 -6.352 1 29.83 475 GLU B CA 1
ATOM 8632 C C . GLU B 1 475 ? -5.191 26.359 -6.508 1 29.83 475 GLU B C 1
ATOM 8634 O O . GLU B 1 475 ? -4.887 27 -7.52 1 29.83 475 GLU B O 1
ATOM 8639 N N . PHE B 1 476 ? -4.668 26.938 -5.414 1 28.03 476 PHE B N 1
ATOM 8640 C CA . PHE B 1 476 ? -3.656 27.969 -5.664 1 28.03 476 PHE B CA 1
ATOM 8641 C C . PHE B 1 476 ? -2.428 27.359 -6.332 1 28.03 476 PHE B C 1
ATOM 8643 O O . PHE B 1 476 ? -1.963 27.859 -7.359 1 28.03 476 PHE B O 1
ATOM 8650 N N . GLY B 1 477 ? -1.445 26.953 -5.484 1 27.14 477 GLY B N 1
ATOM 8651 C CA . GLY B 1 477 ? -0.21 27.047 -6.246 1 27.14 477 GLY B CA 1
ATOM 8652 C C . GLY B 1 477 ? -0.172 26.109 -7.434 1 27.14 477 GLY B C 1
ATOM 8653 O O . GLY B 1 477 ? -0.498 24.922 -7.305 1 27.14 477 GLY B O 1
ATOM 8654 N N . SER B 1 478 ? -0.706 26.609 -8.562 1 26.7 478 SER B N 1
ATOM 8655 C CA . SER B 1 478 ? -0.292 25.984 -9.812 1 26.7 478 SER B CA 1
ATOM 8656 C C . SER B 1 478 ? 1.019 25.234 -9.648 1 26.7 478 SER B C 1
ATOM 8658 O O . SER B 1 478 ? 2.09 25.828 -9.586 1 26.7 478 SER B O 1
ATOM 8660 N N . ALA B 1 479 ? 1.137 24.406 -8.703 1 26.94 479 ALA B N 1
ATOM 8661 C CA . ALA B 1 479 ? 2.316 23.672 -9.164 1 26.94 479 ALA B CA 1
ATOM 8662 C C . ALA B 1 479 ? 2.316 23.531 -10.68 1 26.94 479 ALA B C 1
ATOM 8664 O O . ALA B 1 479 ? 1.273 23.281 -11.289 1 26.94 479 ALA B O 1
ATOM 8665 N N . ALA B 1 480 ? 3.135 24.141 -11.383 1 27.36 480 ALA B N 1
ATOM 8666 C CA . ALA B 1 480 ? 3.375 23.797 -12.781 1 27.36 480 ALA B CA 1
ATOM 8667 C C . ALA B 1 480 ? 2.875 22.391 -13.102 1 27.36 480 ALA B C 1
ATOM 8669 O O . ALA B 1 480 ? 3.006 21.484 -12.281 1 27.36 480 ALA B O 1
ATOM 8670 N N . ASP B 1 481 ? 1.819 22.234 -13.961 1 27.52 481 ASP B N 1
ATOM 8671 C CA . ASP B 1 481 ? 1.48 21.062 -14.766 1 27.52 481 ASP B CA 1
ATOM 8672 C C . ASP B 1 481 ? 2.68 20.125 -14.906 1 27.52 481 ASP B C 1
ATOM 8674 O O . ASP B 1 481 ? 3.445 20.234 -15.867 1 27.52 481 ASP B O 1
ATOM 8678 N N . MET B 1 482 ? 3.467 19.984 -13.953 1 27.02 482 MET B N 1
ATOM 8679 C CA . MET B 1 482 ? 4.395 18.938 -14.383 1 27.02 482 MET B CA 1
ATOM 8680 C C . MET B 1 482 ? 3.641 17.719 -14.922 1 27.02 482 MET B C 1
ATOM 8682 O O . MET B 1 482 ? 2.936 17.047 -14.18 1 27.02 482 MET B O 1
ATOM 8686 N N . SER B 1 483 ? 3.051 17.844 -16.125 1 25.69 483 SER B N 1
ATOM 8687 C CA . SER B 1 483 ? 2.736 16.656 -16.906 1 25.69 483 SER B CA 1
ATOM 8688 C C . SER B 1 483 ? 3.516 15.438 -16.406 1 25.69 483 SER B C 1
ATOM 8690 O O . SER B 1 483 ? 4.656 15.57 -15.961 1 25.69 483 SER B O 1
ATOM 8692 N N . PRO B 1 484 ? 2.76 14.508 -16.031 1 27.95 484 PRO B N 1
ATOM 8693 C CA . PRO B 1 484 ? 3.652 13.367 -15.844 1 27.95 484 PRO B CA 1
ATOM 8694 C C . PRO B 1 484 ? 4.793 13.328 -16.859 1 27.95 484 PRO B C 1
ATOM 8696 O O . PRO B 1 484 ? 4.57 13.531 -18.047 1 27.95 484 PRO B O 1
ATOM 8699 N N . PRO B 1 485 ? 5.996 13.812 -16.641 1 26.88 485 PRO B N 1
ATOM 8700 C CA . PRO B 1 485 ? 6.852 13.539 -17.797 1 26.88 485 PRO B CA 1
ATOM 8701 C C . PRO B 1 485 ? 6.453 12.273 -18.547 1 26.88 485 PRO B C 1
ATOM 8703 O O . PRO B 1 485 ? 5.875 11.359 -17.953 1 26.88 485 PRO B O 1
ATOM 8706 N N . GLU B 1 486 ? 6.043 12.242 -19.828 1 26.75 486 GLU B N 1
ATOM 8707 C CA . GLU B 1 486 ? 6.34 11.086 -20.656 1 26.75 486 GLU B CA 1
ATOM 8708 C C . GLU B 1 486 ? 7.375 10.18 -20 1 26.75 486 GLU B C 1
ATOM 8710 O O . GLU B 1 486 ? 8.086 10.602 -19.094 1 26.75 486 GLU B O 1
ATOM 8715 N N . HIS B 1 487 ? 7.711 8.969 -20.594 1 27.11 487 HIS B N 1
ATOM 8716 C CA . HIS B 1 487 ? 8.844 8.117 -20.266 1 27.11 487 HIS B CA 1
ATOM 8717 C C . HIS B 1 487 ? 10.031 8.93 -19.766 1 27.11 487 HIS B C 1
ATOM 8719 O O . HIS B 1 487 ? 11.18 8.484 -19.844 1 27.11 487 HIS B O 1
ATOM 8725 N N . SER B 1 488 ? 9.906 10.289 -19.75 1 25.97 488 SER B N 1
ATOM 8726 C CA . SER B 1 488 ? 11.242 10.828 -19.547 1 25.97 488 SER B CA 1
ATOM 8727 C C . SER B 1 488 ? 11.836 10.352 -18.234 1 25.97 488 SER B C 1
ATOM 8729 O O . SER B 1 488 ? 11.125 10.195 -17.234 1 25.97 488 SER B O 1
ATOM 8731 N N . ALA B 1 489 ? 13.016 9.938 -18.188 1 27.23 489 ALA B N 1
ATOM 8732 C CA . ALA B 1 489 ? 14.039 9.766 -17.156 1 27.23 489 ALA B CA 1
ATOM 8733 C C . ALA B 1 489 ? 13.883 10.805 -16.047 1 27.23 489 ALA B C 1
ATOM 8735 O O . ALA B 1 489 ? 13.828 12.008 -16.328 1 27.23 489 ALA B O 1
ATOM 8736 N N . GLN B 1 490 ? 13.133 10.531 -15 1 29.12 490 GLN B N 1
ATOM 8737 C CA . GLN B 1 490 ? 13.234 11.344 -13.797 1 29.12 490 GLN B CA 1
ATOM 8738 C C . GLN B 1 490 ? 14.484 12.219 -13.828 1 29.12 490 GLN B C 1
ATOM 8740 O O . GLN B 1 490 ? 15.602 11.711 -13.914 1 29.12 490 GLN B O 1
ATOM 8745 N N . THR B 1 491 ? 14.375 13.32 -14.562 1 28.38 491 THR B N 1
ATOM 8746 C CA . THR B 1 491 ? 15.523 14.195 -14.352 1 28.38 491 THR B CA 1
ATOM 8747 C C . THR B 1 491 ? 15.953 14.172 -12.883 1 28.38 491 THR B C 1
ATOM 8749 O O . THR B 1 491 ? 15.125 14.383 -11.992 1 28.38 491 THR B O 1
ATOM 8752 N N . PRO B 1 492 ? 17.031 13.539 -12.578 1 31.56 492 PRO B N 1
ATOM 8753 C CA . PRO B 1 492 ? 17.625 13.633 -11.242 1 31.56 492 PRO B CA 1
ATOM 8754 C C . PRO B 1 492 ? 17.391 15 -10.586 1 31.56 492 PRO B C 1
ATOM 8756 O O . PRO B 1 492 ? 17.625 16.031 -11.219 1 31.56 492 PRO B O 1
ATOM 8759 N N . LEU B 1 493 ? 16.375 15.211 -9.82 1 33.5 493 LEU B N 1
ATOM 8760 C CA . LEU B 1 493 ? 16.516 16.406 -9.008 1 33.5 493 LEU B CA 1
ATOM 8761 C C . LEU B 1 493 ? 17.984 16.781 -8.82 1 33.5 493 LEU B C 1
ATOM 8763 O O . LEU B 1 493 ? 18.828 15.922 -8.57 1 33.5 493 LEU B O 1
ATOM 8767 N N . SER B 1 494 ? 18.422 17.75 -9.375 1 33.28 494 SER B N 1
ATOM 8768 C CA . SER B 1 494 ? 19.75 18.297 -9.117 1 33.28 494 SER B CA 1
ATOM 8769 C C . SER B 1 494 ? 20.125 18.172 -7.645 1 33.28 494 SER B C 1
ATOM 8771 O O . SER B 1 494 ? 19.438 18.719 -6.781 1 33.28 494 SER B O 1
ATOM 8773 N N . VAL B 1 495 ? 20.641 17 -7.055 1 39.38 495 VAL B N 1
ATOM 8774 C CA . VAL B 1 495 ? 21.297 16.516 -5.844 1 39.38 495 VAL B CA 1
ATOM 8775 C C . VAL B 1 495 ? 22.125 17.641 -5.211 1 39.38 495 VAL B C 1
ATOM 8777 O O . VAL B 1 495 ? 22.844 17.406 -4.234 1 39.38 495 VAL B O 1
ATOM 8780 N N . SER B 1 496 ? 22.609 18.594 -5.793 1 40.22 496 SER B N 1
ATOM 8781 C CA . SER B 1 496 ? 23.828 19.094 -5.18 1 40.22 496 SER B CA 1
ATOM 8782 C C . SER B 1 496 ? 23.547 19.703 -3.809 1 40.22 496 SER B C 1
ATOM 8784 O O . SER B 1 496 ? 24.453 20.234 -3.166 1 40.22 496 SER B O 1
ATOM 8786 N N . SER B 1 497 ? 22.203 20.078 -3.303 1 55 497 SER B N 1
ATOM 8787 C CA . SER B 1 497 ? 22.203 21.141 -2.293 1 55 497 SER B CA 1
ATOM 8788 C C . SER B 1 497 ? 22.094 20.547 -0.887 1 55 497 SER B C 1
ATOM 8790 O O . SER B 1 497 ? 21.469 19.516 -0.684 1 55 497 SER B O 1
ATOM 8792 N N . ASN B 1 498 ? 23 20.75 0.089 1 70.44 498 ASN B N 1
ATOM 8793 C CA . ASN B 1 498 ? 23.062 20.594 1.539 1 70.44 498 ASN B CA 1
ATOM 8794 C C . ASN B 1 498 ? 21.812 21.172 2.215 1 70.44 498 ASN B C 1
ATOM 8796 O O . ASN B 1 498 ? 21.812 21.391 3.428 1 70.44 498 ASN B O 1
ATOM 8800 N N . LEU B 1 499 ? 20.797 21.312 1.429 1 85.94 499 LEU B N 1
ATOM 8801 C CA . LEU B 1 499 ? 19.578 21.906 1.989 1 85.94 499 LEU B CA 1
ATOM 8802 C C . LEU B 1 499 ? 18.672 20.828 2.57 1 85.94 499 LEU B C 1
ATOM 8804 O O . LEU B 1 499 ? 18.547 19.734 1.995 1 85.94 499 LEU B O 1
ATOM 8808 N N . SER B 1 500 ? 18.094 21.109 3.686 1 89.06 500 SER B N 1
ATOM 8809 C CA . SER B 1 500 ? 17.094 20.219 4.254 1 89.06 500 SER B CA 1
ATOM 8810 C C . SER B 1 500 ? 15.789 20.25 3.451 1 89.06 500 SER B C 1
ATOM 8812 O O . SER B 1 500 ? 15.438 21.297 2.883 1 89.06 500 SER B O 1
ATOM 8814 N N . PRO B 1 501 ? 15.102 19.078 3.373 1 89.44 501 PRO B N 1
ATOM 8815 C CA . PRO B 1 501 ? 13.758 19.141 2.801 1 89.44 501 PRO B CA 1
ATOM 8816 C C . PRO B 1 501 ? 12.805 19.984 3.627 1 89.44 501 PRO B C 1
ATOM 8818 O O . PRO B 1 501 ? 12.852 19.969 4.859 1 89.44 501 PRO B O 1
ATOM 8821 N N . GLY B 1 502 ? 11.984 20.781 2.938 1 92.12 502 GLY B N 1
ATOM 8822 C CA . GLY B 1 502 ? 11.039 21.656 3.617 1 92.12 502 GLY B CA 1
ATOM 8823 C C . GLY B 1 502 ? 10.188 22.469 2.664 1 92.12 502 GLY B C 1
ATOM 8824 O O . GLY B 1 502 ? 10.023 22.109 1.499 1 92.12 502 GLY B O 1
ATOM 8825 N N . TYR B 1 503 ? 9.562 23.516 3.158 1 93.88 503 TYR B N 1
ATOM 8826 C CA . TYR B 1 503 ? 8.672 24.359 2.371 1 93.88 503 TYR B CA 1
ATOM 8827 C C . TYR B 1 503 ? 9.453 25.156 1.327 1 93.88 503 TYR B C 1
ATOM 8829 O O . TYR B 1 503 ? 10.445 25.812 1.648 1 93.88 503 TYR B O 1
ATOM 8837 N N . VAL B 1 504 ? 9.102 25.016 0.139 1 93.75 504 VAL B N 1
ATOM 8838 C CA . VAL B 1 504 ? 9.445 25.938 -0.94 1 93.75 504 VAL B CA 1
ATOM 8839 C C . VAL B 1 504 ? 8.188 26.625 -1.453 1 93.75 504 VAL B C 1
ATOM 8841 O O . VAL B 1 504 ? 7.469 26.078 -2.293 1 93.75 504 VAL B O 1
ATOM 8844 N N . THR B 1 505 ? 7.988 27.875 -0.944 1 95.56 505 THR B N 1
ATOM 8845 C CA . THR B 1 505 ? 6.691 28.531 -1.062 1 95.56 505 THR B CA 1
ATOM 8846 C C . THR B 1 505 ? 6.609 29.344 -2.352 1 95.56 505 THR B C 1
ATOM 8848 O O . THR B 1 505 ? 7.543 30.078 -2.686 1 95.56 505 THR B O 1
ATOM 8851 N N . LYS B 1 506 ? 5.566 29.141 -3.053 1 92.69 506 LYS B N 1
ATOM 8852 C CA . LYS B 1 506 ? 5.184 29.984 -4.172 1 92.69 506 LYS B CA 1
ATOM 8853 C C . LYS B 1 506 ? 3.828 30.641 -3.924 1 92.69 506 LYS B C 1
ATOM 8855 O O . LYS B 1 506 ? 2.793 29.984 -3.971 1 92.69 506 LYS B O 1
ATOM 8860 N N . ASP B 1 507 ? 3.879 31.938 -3.615 1 94.94 507 ASP B N 1
ATOM 8861 C CA . ASP B 1 507 ? 2.645 32.688 -3.377 1 94.94 507 ASP B CA 1
ATOM 8862 C C . ASP B 1 507 ? 2.494 33.844 -4.371 1 94.94 507 ASP B C 1
ATOM 8864 O O . ASP B 1 507 ? 3.18 33.875 -5.395 1 94.94 507 ASP B O 1
ATOM 8868 N N . LYS B 1 508 ? 1.509 34.75 -4.18 1 94.94 508 LYS B N 1
ATOM 8869 C CA . LYS B 1 508 ? 1.175 35.75 -5.188 1 94.94 508 LYS B CA 1
ATOM 8870 C C . LYS B 1 508 ? 1.798 37.125 -4.848 1 94.94 508 LYS B C 1
ATOM 8872 O O . LYS B 1 508 ? 1.456 38.125 -5.453 1 94.94 508 LYS B O 1
ATOM 8877 N N . CYS B 1 509 ? 2.668 37.188 -3.852 1 96.31 509 CYS B N 1
ATOM 8878 C CA . CYS B 1 509 ? 3.404 38.406 -3.533 1 96.31 509 CYS B CA 1
ATOM 8879 C C . CYS B 1 509 ? 4.773 38.406 -4.199 1 96.31 509 CYS B C 1
ATOM 8881 O O . CYS B 1 509 ? 5.281 37.375 -4.586 1 96.31 509 CYS B O 1
ATOM 8883 N N . GLU B 1 510 ? 5.301 39.562 -4.426 1 94.38 510 GLU B N 1
ATOM 8884 C CA . GLU B 1 510 ? 6.59 39.688 -5.098 1 94.38 510 GLU B CA 1
ATOM 8885 C C . GLU B 1 510 ? 7.723 39.156 -4.23 1 94.38 510 GLU B C 1
ATOM 8887 O O . GLU B 1 510 ? 7.715 39.312 -3.01 1 94.38 510 GLU B O 1
ATOM 8892 N N . GLY B 1 511 ? 8.656 38.469 -4.883 1 92.44 511 GLY B N 1
ATOM 8893 C CA . GLY B 1 511 ? 9.852 38 -4.195 1 92.44 511 GLY B CA 1
ATOM 8894 C C . GLY B 1 511 ? 9.656 36.656 -3.52 1 92.44 511 GLY B C 1
ATOM 8895 O O . GLY B 1 511 ? 8.547 36.125 -3.508 1 92.44 511 GLY B O 1
ATOM 8896 N N . ASN B 1 512 ? 10.773 36.156 -2.982 1 92.69 512 ASN B N 1
ATOM 8897 C CA . ASN B 1 512 ? 10.766 34.875 -2.248 1 92.69 512 ASN B CA 1
ATOM 8898 C C . ASN B 1 512 ? 10.508 35.094 -0.76 1 92.69 512 ASN B C 1
ATOM 8900 O O . ASN B 1 512 ? 11.305 35.75 -0.073 1 92.69 512 ASN B O 1
ATOM 8904 N N . GLY B 1 513 ? 9.422 34.562 -0.302 1 96.56 513 GLY B N 1
ATOM 8905 C CA . GLY B 1 513 ? 9 34.812 1.065 1 96.56 513 GLY B CA 1
ATOM 8906 C C . GLY B 1 513 ? 9.602 33.844 2.066 1 96.56 513 GLY B C 1
ATOM 8907 O O . GLY B 1 513 ? 9.516 34.062 3.277 1 96.56 513 GLY B O 1
ATOM 8908 N N . ASP B 1 514 ? 10.305 32.812 1.6 1 97.62 514 ASP B N 1
ATOM 8909 C CA . ASP B 1 514 ? 10.859 31.828 2.525 1 97.62 514 ASP B CA 1
ATOM 8910 C C . ASP B 1 514 ? 12.086 32.375 3.248 1 97.62 514 ASP B C 1
ATOM 8912 O O . ASP B 1 514 ? 12.977 32.969 2.619 1 97.62 514 ASP B O 1
ATOM 8916 N N . ASP B 1 515 ? 12.086 32.188 4.508 1 98.25 515 ASP B N 1
ATOM 8917 C CA . ASP B 1 515 ? 13.188 32.688 5.34 1 98.25 515 ASP B CA 1
ATOM 8918 C C . ASP B 1 515 ? 14.398 31.75 5.234 1 98.25 515 ASP B C 1
ATOM 8920 O O . ASP B 1 515 ? 15.539 32.188 5.375 1 98.25 515 ASP B O 1
ATOM 8924 N N . THR B 1 516 ? 14.141 30.516 5.176 1 97.62 516 THR B N 1
ATOM 8925 C CA . THR B 1 516 ? 15.148 29.469 5.031 1 97.62 516 THR B CA 1
ATOM 8926 C C . THR B 1 516 ? 14.945 28.703 3.727 1 97.62 516 THR B C 1
ATOM 8928 O O . THR B 1 516 ? 13.812 28.359 3.377 1 97.62 516 THR B O 1
ATOM 8931 N N . GLU B 1 517 ? 16.062 28.484 2.992 1 94.88 517 GLU B N 1
ATOM 8932 C CA . GLU B 1 517 ? 16 27.75 1.733 1 94.88 517 GLU B CA 1
ATOM 8933 C C . GLU B 1 517 ? 15.945 26.25 1.977 1 94.88 517 GLU B C 1
ATOM 8935 O O . GLU B 1 517 ? 16.625 25.734 2.859 1 94.88 517 GLU B O 1
ATOM 8940 N N . HIS B 1 518 ? 15.102 25.609 1.199 1 93.19 518 HIS B N 1
ATOM 8941 C CA . HIS B 1 518 ? 14.93 24.172 1.324 1 93.19 518 HIS B CA 1
ATOM 8942 C C . HIS B 1 518 ? 14.859 23.5 -0.046 1 93.19 518 HIS B C 1
ATOM 8944 O O . HIS B 1 518 ? 14.664 24.172 -1.06 1 93.19 518 HIS B O 1
ATOM 8950 N N . THR B 1 519 ? 15.148 22.125 -0.013 1 87.81 519 THR B N 1
ATOM 8951 C CA . THR B 1 519 ? 14.695 21.297 -1.126 1 87.81 519 THR B CA 1
ATOM 8952 C C . THR B 1 519 ? 13.203 21.016 -1.014 1 87.81 519 THR B C 1
ATOM 8954 O O . THR B 1 519 ? 12.703 20.688 0.065 1 87.81 519 THR B O 1
ATOM 8957 N N . PRO B 1 520 ? 12.477 21.125 -2.141 1 87.81 520 PRO B N 1
ATOM 8958 C CA . PRO B 1 520 ? 11.023 20.984 -2.064 1 87.81 520 PRO B CA 1
ATOM 8959 C C . PRO B 1 520 ? 10.586 19.562 -1.699 1 87.81 520 PRO B C 1
ATOM 8961 O O . PRO B 1 520 ? 11.219 18.594 -2.127 1 87.81 520 PRO B O 1
ATOM 8964 N N . LEU B 1 521 ? 9.586 19.531 -0.939 1 84.94 521 LEU B N 1
ATOM 8965 C CA . LEU B 1 521 ? 8.93 18.266 -0.646 1 84.94 521 LEU B CA 1
ATOM 8966 C C . LEU B 1 521 ? 8 17.859 -1.782 1 84.94 521 LEU B C 1
ATOM 8968 O O . LEU B 1 521 ? 7.309 18.703 -2.357 1 84.94 521 LEU B O 1
ATOM 8972 N N . PRO B 1 522 ? 8.023 16.516 -2.068 1 82.12 522 PRO B N 1
ATOM 8973 C CA . PRO B 1 522 ? 7.066 16.078 -3.092 1 82.12 522 PRO B CA 1
ATOM 8974 C C . PRO B 1 522 ? 5.613 16.219 -2.646 1 82.12 522 PRO B C 1
ATOM 8976 O O . PRO B 1 522 ? 5.324 16.203 -1.448 1 82.12 522 PRO B O 1
ATOM 8979 N N . ARG B 1 523 ? 4.805 16.422 -3.635 1 83.19 523 ARG B N 1
ATOM 8980 C CA . ARG B 1 523 ? 3.375 16.516 -3.361 1 83.19 523 ARG B CA 1
ATOM 8981 C C . ARG B 1 523 ? 2.598 15.508 -4.207 1 83.19 523 ARG B C 1
ATOM 8983 O O . ARG B 1 523 ? 2.881 15.336 -5.395 1 83.19 523 ARG B O 1
ATOM 8990 N N . GLY B 1 524 ? 1.8 14.742 -3.52 1 83.12 524 GLY B N 1
ATOM 8991 C CA . GLY B 1 524 ? 0.884 13.828 -4.184 1 83.12 524 GLY B CA 1
ATOM 8992 C C . GLY B 1 524 ? -0.573 14.117 -3.875 1 83.12 524 GLY B C 1
ATOM 8993 O O . GLY B 1 524 ? -0.913 14.492 -2.75 1 83.12 524 GLY B O 1
ATOM 8994 N N . ASN B 1 525 ? -1.423 13.93 -4.879 1 81.94 525 ASN B N 1
ATOM 8995 C CA . ASN B 1 525 ? -2.838 14.258 -4.734 1 81.94 525 ASN B CA 1
ATOM 8996 C C . ASN B 1 525 ? -3.648 13.047 -4.289 1 81.94 525 ASN B C 1
ATOM 8998 O O . ASN B 1 525 ? -3.297 11.906 -4.605 1 81.94 525 ASN B O 1
ATOM 9002 N N . ASN B 1 526 ? -4.598 13.352 -3.424 1 91.06 526 ASN B N 1
ATOM 9003 C CA . ASN B 1 526 ? -5.629 12.383 -3.059 1 91.06 526 ASN B CA 1
ATOM 9004 C C . ASN B 1 526 ? -7 12.805 -3.58 1 91.06 526 ASN B C 1
ATOM 9006 O O . ASN B 1 526 ? -7.348 13.984 -3.541 1 91.06 526 ASN B O 1
ATOM 9010 N N . PRO B 1 527 ? -7.766 11.859 -4.082 1 90.88 527 PRO B N 1
ATOM 9011 C CA . PRO B 1 527 ? -9.148 12.203 -4.414 1 90.88 527 PRO B CA 1
ATOM 9012 C C . PRO B 1 527 ? -9.984 12.555 -3.18 1 90.88 527 PRO B C 1
ATOM 9014 O O . PRO B 1 527 ? -9.602 12.211 -2.057 1 90.88 527 PRO B O 1
ATOM 9017 N N . ASP B 1 528 ? -11.062 13.234 -3.408 1 90.31 528 ASP B N 1
ATOM 9018 C CA . ASP B 1 528 ? -11.93 13.625 -2.299 1 90.31 528 ASP B CA 1
ATOM 9019 C C . ASP B 1 528 ? -12.484 12.398 -1.575 1 90.31 528 ASP B C 1
ATOM 9021 O O . ASP B 1 528 ? -12.648 12.414 -0.354 1 90.31 528 ASP B O 1
ATOM 9025 N N . TYR B 1 529 ? -12.797 11.438 -2.465 1 93.75 529 TYR B N 1
ATOM 9026 C CA . TYR B 1 529 ? -13.336 10.195 -1.929 1 93.75 529 TYR B CA 1
ATOM 9027 C C . TYR B 1 529 ? -12.531 9 -2.416 1 93.75 529 TYR B C 1
ATOM 9029 O O . TYR B 1 529 ? -12.141 8.938 -3.586 1 93.75 529 TYR B O 1
ATOM 9037 N N . MET B 1 530 ? -12.195 8.125 -1.51 1 95.25 530 MET B N 1
ATOM 9038 C CA . MET B 1 530 ? -11.438 6.914 -1.786 1 95.25 530 MET B CA 1
ATOM 9039 C C . MET B 1 530 ? -12.172 5.68 -1.271 1 95.25 530 MET B C 1
ATOM 9041 O O . MET B 1 530 ? -12.977 5.777 -0.341 1 95.25 530 MET B O 1
ATOM 9045 N N . SER B 1 531 ? -11.977 4.562 -1.896 1 95 531 SER B N 1
ATOM 9046 C CA 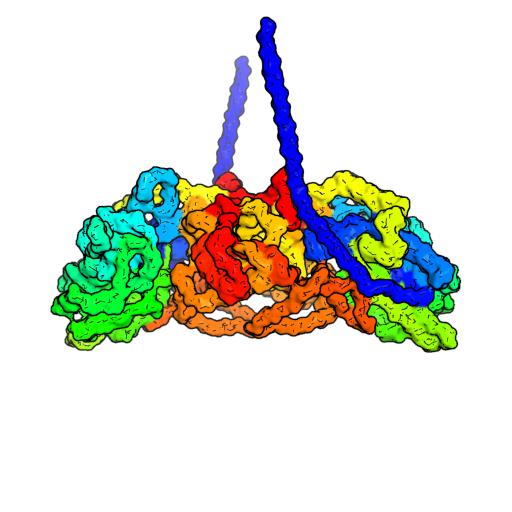. SER B 1 531 ? -12.641 3.32 -1.511 1 95 531 SER B CA 1
ATOM 9047 C C . SER B 1 531 ? -11.766 2.111 -1.832 1 95 531 SER B C 1
ATOM 9049 O O . SER B 1 531 ? -10.805 2.219 -2.594 1 95 531 SER B O 1
ATOM 9051 N N . ASN B 1 532 ? -12.039 0.964 -1.098 1 92.44 532 ASN B N 1
ATOM 9052 C CA . ASN B 1 532 ? -11.367 -0.297 -1.396 1 92.44 532 ASN B CA 1
ATOM 9053 C C . ASN B 1 532 ? -12.102 -1.076 -2.486 1 92.44 532 ASN B C 1
ATOM 9055 O O . ASN B 1 532 ? -12.539 -2.203 -2.26 1 92.44 532 ASN B O 1
ATOM 9059 N N . ASP B 1 533 ? -12.148 -0.679 -3.627 1 80.88 533 ASP B N 1
ATOM 9060 C CA . ASP B 1 533 ? -12.883 -1.317 -4.715 1 80.88 533 ASP B CA 1
ATOM 9061 C C . ASP B 1 533 ? -12.492 -2.789 -4.848 1 80.88 533 ASP B C 1
ATOM 9063 O O . ASP B 1 533 ? -11.312 -3.127 -4.883 1 80.88 533 ASP B O 1
ATOM 9067 N N . PRO B 1 534 ? -13.539 -3.613 -4.945 1 78.25 534 PRO B N 1
ATOM 9068 C CA . PRO B 1 534 ? -13.273 -5.051 -5.031 1 78.25 534 PRO B CA 1
ATOM 9069 C C . PRO B 1 534 ? -12.547 -5.441 -6.316 1 78.25 534 PRO B C 1
ATOM 9071 O O . PRO B 1 534 ? -12.727 -4.793 -7.352 1 78.25 534 PRO B O 1
ATOM 9074 N N . PHE B 1 535 ? -11.789 -6.484 -6.176 1 68 535 PHE B N 1
ATOM 9075 C CA . PHE B 1 535 ? -10.977 -6.945 -7.293 1 68 535 PHE B CA 1
ATOM 9076 C C . PHE B 1 535 ? -11.82 -7.742 -8.281 1 68 535 PHE B C 1
ATOM 9078 O O . PHE B 1 535 ? -11.484 -7.828 -9.461 1 68 535 PHE B O 1
ATOM 9085 N N . TYR B 1 536 ? -12.859 -8.477 -7.758 1 69.38 536 TYR B N 1
ATOM 9086 C CA . TYR B 1 536 ? -13.656 -9.312 -8.641 1 69.38 536 TYR B CA 1
ATOM 9087 C C . TYR B 1 536 ? -15.031 -8.688 -8.883 1 69.38 536 TYR B C 1
ATOM 9089 O O . TYR B 1 536 ? -15.523 -7.922 -8.055 1 69.38 536 TYR B O 1
ATOM 9097 N N . PRO B 1 537 ? -15.492 -9.078 -10 1 70.25 537 PRO B N 1
ATOM 9098 C CA . PRO B 1 537 ? -16.859 -8.617 -10.25 1 70.25 537 PRO B CA 1
ATOM 9099 C C . PRO B 1 537 ? -17.875 -9.164 -9.242 1 70.25 537 PRO B C 1
ATOM 9101 O O . PRO B 1 537 ? -17.828 -10.352 -8.914 1 70.25 537 PRO B O 1
ATOM 9104 N N . ILE B 1 538 ? -18.531 -8.367 -8.617 1 77.81 538 ILE B N 1
ATOM 9105 C CA . ILE B 1 538 ? -19.641 -8.695 -7.727 1 77.81 538 ILE B CA 1
ATOM 9106 C C . ILE B 1 538 ? -20.969 -8.633 -8.5 1 77.81 538 ILE B C 1
ATOM 9108 O O . ILE B 1 538 ? -21.203 -7.691 -9.258 1 77.81 538 ILE B O 1
ATOM 9112 N N . PRO B 1 539 ? -21.766 -9.68 -8.367 1 82.06 539 PRO B N 1
ATOM 9113 C CA . PRO B 1 539 ? -23.062 -9.609 -9.023 1 82.06 539 PRO B CA 1
ATOM 9114 C C . PRO B 1 539 ? -23.828 -8.328 -8.68 1 82.06 539 PRO B C 1
ATOM 9116 O O . PRO B 1 539 ? -23.781 -7.863 -7.539 1 82.06 539 PRO B O 1
ATOM 9119 N N . ARG B 1 540 ? -24.609 -7.867 -9.578 1 87.25 540 ARG B N 1
ATOM 9120 C CA . ARG B 1 540 ? -25.297 -6.582 -9.484 1 87.25 540 ARG B CA 1
ATOM 9121 C C . ARG B 1 540 ? -26.25 -6.566 -8.297 1 87.25 540 ARG B C 1
ATOM 9123 O O . ARG B 1 540 ? -26.375 -5.555 -7.605 1 87.25 540 ARG B O 1
ATOM 9130 N N . GLU B 1 541 ? -26.844 -7.719 -8.039 1 91.06 541 GLU B N 1
ATOM 9131 C CA . GLU B 1 541 ? -27.906 -7.75 -7.047 1 91.06 541 GLU B CA 1
ATOM 9132 C C . GLU B 1 541 ? -27.391 -8.219 -5.691 1 91.06 541 GLU B C 1
ATOM 9134 O O . GLU B 1 541 ? -28.125 -8.18 -4.695 1 91.06 541 GLU B O 1
ATOM 9139 N N . ALA B 1 542 ? -26.094 -8.57 -5.664 1 89.06 542 ALA B N 1
ATOM 9140 C CA . ALA B 1 542 ? -25.531 -9 -4.391 1 89.06 542 ALA B CA 1
ATOM 9141 C C . ALA B 1 542 ? -25.5 -7.852 -3.387 1 89.06 542 ALA B C 1
ATOM 9143 O O . ALA B 1 542 ? -25.203 -6.707 -3.744 1 89.06 542 ALA B O 1
ATOM 9144 N N . LEU B 1 543 ? -25.875 -8.141 -2.131 1 94.31 543 LEU B N 1
ATOM 9145 C CA . LEU B 1 543 ? -25.859 -7.125 -1.081 1 94.31 543 LEU B CA 1
ATOM 9146 C C . LEU B 1 543 ? -24.453 -6.914 -0.544 1 94.31 543 LEU B C 1
ATOM 9148 O O . LEU B 1 543 ? -23.703 -7.879 -0.356 1 94.31 543 LEU B O 1
ATOM 9152 N N . VAL B 1 544 ? -24.141 -5.684 -0.367 1 95 544 VAL B N 1
ATOM 9153 C CA . VAL B 1 544 ? -22.828 -5.32 0.155 1 95 544 VAL B CA 1
ATOM 9154 C C . VAL B 1 544 ? -22.984 -4.297 1.278 1 95 544 VAL B C 1
ATOM 9156 O O . VAL B 1 544 ? -23.922 -3.506 1.281 1 95 544 VAL B O 1
ATOM 9159 N N . ASP B 1 545 ? -22.094 -4.352 2.271 1 96.62 545 ASP B N 1
ATOM 9160 C CA . ASP B 1 545 ? -22 -3.311 3.293 1 96.62 545 ASP B CA 1
ATOM 9161 C C . ASP B 1 545 ? -21.25 -2.092 2.773 1 96.62 545 ASP B C 1
ATOM 9163 O O . ASP B 1 545 ? -20.047 -2.166 2.508 1 96.62 545 ASP B O 1
ATOM 9167 N N . LEU B 1 546 ? -21.969 -1.063 2.57 1 97.94 546 LEU B N 1
ATOM 9168 C CA . LEU B 1 546 ? -21.312 0.215 2.299 1 97.94 546 LEU B CA 1
ATOM 9169 C C . LEU B 1 546 ? -20.953 0.924 3.598 1 97.94 546 LEU B C 1
ATOM 9171 O O . LEU B 1 546 ? -21.812 1.467 4.281 1 97.94 546 LEU B O 1
ATOM 9175 N N . ILE B 1 547 ? -19.672 0.919 3.926 1 98.06 547 ILE B N 1
ATOM 9176 C CA . ILE B 1 547 ? -19.141 1.392 5.203 1 98.06 547 ILE B CA 1
ATOM 9177 C C . ILE B 1 547 ? -18.609 2.814 5.051 1 98.06 547 ILE B C 1
ATOM 9179 O O . ILE B 1 547 ? -17.906 3.119 4.086 1 98.06 547 ILE B O 1
ATOM 9183 N N . MET B 1 548 ? -18.906 3.66 6.008 1 97.31 548 MET B N 1
ATOM 9184 C CA . MET B 1 548 ? -18.5 5.059 5.906 1 97.31 548 MET B CA 1
ATOM 9185 C C . MET B 1 548 ? -18.266 5.656 7.289 1 97.31 548 MET B C 1
ATOM 9187 O O . MET B 1 548 ? -18.828 5.184 8.281 1 97.31 548 MET B O 1
ATOM 9191 N N . PRO B 1 549 ? -17.391 6.691 7.359 1 95.25 549 PRO B N 1
ATOM 9192 C CA . PRO B 1 549 ? -17.359 7.434 8.617 1 95.25 549 PRO B CA 1
ATOM 9193 C C . PRO B 1 549 ? -18.703 8.086 8.945 1 95.25 549 PRO B C 1
ATOM 9195 O O . PRO B 1 549 ? -19.422 8.531 8.039 1 95.25 549 PRO B O 1
ATOM 9198 N N . LYS B 1 550 ? -18.969 8.203 10.164 1 92.75 550 LYS B N 1
ATOM 9199 C CA . LYS B 1 550 ? -20.281 8.672 10.625 1 92.75 550 LYS B CA 1
ATOM 9200 C C . LYS B 1 550 ? -20.609 10.031 10.023 1 92.75 550 LYS B C 1
ATOM 9202 O O . LYS B 1 550 ? -21.766 10.305 9.703 1 92.75 550 LYS B O 1
ATOM 9207 N N . PHE B 1 551 ? -19.688 10.883 9.828 1 86.12 551 PHE B N 1
ATOM 9208 C CA . PHE B 1 551 ? -19.969 12.242 9.383 1 86.12 551 PHE B CA 1
ATOM 9209 C C . PHE B 1 551 ? -20.422 12.258 7.93 1 86.12 551 PHE B C 1
ATOM 9211 O O . PHE B 1 551 ? -20.969 13.258 7.457 1 86.12 551 PHE B O 1
ATOM 9218 N N . LEU B 1 552 ? -20.234 11.156 7.152 1 91.75 552 LEU B N 1
ATOM 9219 C CA . LEU B 1 552 ? -20.656 11.094 5.758 1 91.75 552 LEU B CA 1
ATOM 9220 C C . LEU B 1 552 ? -22.062 10.5 5.641 1 91.75 552 LEU B C 1
ATOM 9222 O O . LEU B 1 552 ? -22.625 10.445 4.547 1 91.75 552 LEU B O 1
ATOM 9226 N N . GLU B 1 553 ? -22.672 10.133 6.672 1 93.31 553 GLU B N 1
ATOM 9227 C CA . GLU B 1 553 ? -23.922 9.375 6.691 1 93.31 553 GLU B CA 1
ATOM 9228 C C . GLU B 1 553 ? -25 10.086 5.891 1 93.31 553 GLU B C 1
ATOM 9230 O O . GLU B 1 553 ? -25.672 9.469 5.055 1 93.31 553 GLU B O 1
ATOM 9235 N N . LYS B 1 554 ? -25.188 11.281 6.219 1 90.5 554 LYS B N 1
ATOM 9236 C CA . LYS B 1 554 ? -26.25 12.031 5.578 1 90.5 554 LYS B CA 1
ATOM 9237 C C . LYS B 1 554 ? -26.062 12.086 4.066 1 90.5 554 LYS B C 1
ATOM 9239 O O . LYS B 1 554 ? -27 11.82 3.305 1 90.5 554 LYS B O 1
ATOM 9244 N N . ARG B 1 555 ? -24.859 12.398 3.652 1 92.44 555 ARG B N 1
ATOM 9245 C CA . ARG B 1 555 ? -24.562 12.531 2.23 1 92.44 555 ARG B CA 1
ATOM 9246 C C . ARG B 1 555 ? -24.688 11.18 1.522 1 92.44 555 ARG B C 1
ATOM 9248 O O . ARG B 1 555 ? -25.141 11.117 0.381 1 92.44 555 ARG B O 1
ATOM 9255 N N . VAL B 1 556 ? -24.266 10.156 2.113 1 96.31 556 VAL B N 1
ATOM 9256 C CA . VAL B 1 556 ? -24.312 8.82 1.519 1 96.31 556 VAL B CA 1
ATOM 9257 C C . VAL B 1 556 ? -25.766 8.375 1.391 1 96.31 556 VAL B C 1
ATOM 9259 O O . VAL B 1 556 ? -26.172 7.809 0.365 1 96.31 556 VAL B O 1
ATOM 9262 N N . LEU B 1 557 ? -26.578 8.648 2.471 1 96.62 557 LEU B N 1
ATOM 9263 C CA . LEU B 1 557 ? -27.984 8.305 2.42 1 96.62 557 LEU B CA 1
ATOM 9264 C C . LEU B 1 557 ? -28.688 9.023 1.269 1 96.62 557 LEU B C 1
ATOM 9266 O O . LEU B 1 557 ? -29.484 8.43 0.548 1 96.62 557 LEU B O 1
ATOM 9270 N N . GLU B 1 558 ? -28.344 10.266 1.107 1 95.12 558 GLU B N 1
ATOM 9271 C CA . GLU B 1 558 ? -28.891 11.039 0.001 1 95.12 558 GLU B CA 1
ATOM 9272 C C . GLU B 1 558 ? -28.469 10.461 -1.346 1 95.12 558 GLU B C 1
ATOM 9274 O O . GLU B 1 558 ? -29.281 10.344 -2.264 1 95.12 558 GLU B O 1
ATOM 9279 N N . ALA B 1 559 ? -27.203 10.141 -1.496 1 96.5 559 ALA B N 1
ATOM 9280 C CA . ALA B 1 559 ? -26.688 9.57 -2.732 1 96.5 559 ALA B CA 1
ATOM 9281 C C . ALA B 1 559 ? -27.359 8.242 -3.061 1 96.5 559 ALA B C 1
ATOM 9283 O O . ALA B 1 559 ? -27.719 7.992 -4.215 1 96.5 559 ALA B O 1
ATOM 9284 N N . VAL B 1 560 ? -27.516 7.371 -2.062 1 97.94 560 VAL B N 1
ATOM 9285 C CA . VAL B 1 560 ? -28.156 6.066 -2.219 1 97.94 560 VAL B CA 1
ATOM 9286 C C . VAL B 1 560 ? -29.594 6.254 -2.734 1 97.94 560 VAL B C 1
ATOM 9288 O O . VAL B 1 560 ? -30.016 5.551 -3.652 1 97.94 560 VAL B O 1
ATOM 9291 N N . ASN B 1 561 ? -30.297 7.227 -2.195 1 97.44 561 ASN B N 1
ATOM 9292 C CA . ASN B 1 561 ? -31.672 7.512 -2.625 1 97.44 561 ASN B CA 1
ATOM 9293 C C . ASN B 1 561 ? -31.703 8.062 -4.047 1 97.44 561 ASN B C 1
ATOM 9295 O O . ASN B 1 561 ? -32.562 7.672 -4.848 1 97.44 561 ASN B O 1
ATOM 9299 N N . LYS B 1 562 ? -30.797 8.883 -4.352 1 95.88 562 LYS B N 1
ATOM 9300 C CA . LYS B 1 562 ? -30.734 9.469 -5.688 1 95.88 562 LYS B CA 1
ATOM 9301 C C . LYS B 1 562 ? -30.406 8.406 -6.734 1 95.88 562 LYS B C 1
ATOM 9303 O O . LYS B 1 562 ? -30.75 8.562 -7.91 1 95.88 562 LYS B O 1
ATOM 9308 N N . LEU B 1 563 ? -29.781 7.379 -6.359 1 96.75 563 LEU B N 1
ATOM 9309 C CA . LEU B 1 563 ? -29.422 6.293 -7.266 1 96.75 563 LEU B CA 1
ATOM 9310 C C . LEU B 1 563 ? -30.594 5.312 -7.414 1 96.75 563 LEU B C 1
ATOM 9312 O O . LEU B 1 563 ? -30.484 4.309 -8.125 1 96.75 563 LEU B O 1
ATOM 9316 N N . GLY B 1 564 ? -31.672 5.598 -6.727 1 95.44 564 GLY B N 1
ATOM 9317 C CA . GLY B 1 564 ? -32.906 4.859 -6.938 1 95.44 564 GLY B CA 1
ATOM 9318 C C . GLY B 1 564 ? -33.125 3.773 -5.902 1 95.44 564 GLY B C 1
ATOM 9319 O O . GLY B 1 564 ? -33.969 2.877 -6.109 1 95.44 564 GLY B O 1
ATOM 9320 N N . HIS B 1 565 ? -32.375 3.736 -4.848 1 97 565 HIS B N 1
ATOM 9321 C CA . HIS B 1 565 ? -32.594 2.807 -3.744 1 97 565 HIS B CA 1
ATOM 9322 C C . HIS B 1 565 ? -33.25 3.51 -2.555 1 97 565 HIS B C 1
ATOM 9324 O O . HIS B 1 565 ? -32.594 4.289 -1.858 1 97 565 HIS B O 1
ATOM 9330 N N . PRO B 1 566 ? -34.469 3.205 -2.314 1 96.5 566 PRO B N 1
ATOM 9331 C CA . PRO B 1 566 ? -35.156 3.896 -1.214 1 96.5 566 PRO B CA 1
ATOM 9332 C C . PRO B 1 566 ? -34.625 3.48 0.157 1 96.5 566 PRO B C 1
ATOM 9334 O O . PRO B 1 566 ? -34.812 2.33 0.566 1 96.5 566 PRO B O 1
ATOM 9337 N N . ALA B 1 567 ? -33.906 4.281 0.81 1 97.5 567 ALA B N 1
ATOM 9338 C CA . ALA B 1 567 ? -33.312 4.039 2.125 1 97.5 567 ALA B CA 1
ATOM 9339 C C . ALA B 1 567 ? -33.625 5.18 3.086 1 97.5 567 ALA B C 1
ATOM 9341 O O . ALA B 1 567 ? -33.875 6.312 2.658 1 97.5 567 ALA B O 1
ATOM 9342 N N . THR B 1 568 ? -33.719 4.871 4.383 1 97.44 568 THR B N 1
ATOM 9343 C CA . THR B 1 568 ? -33.938 5.844 5.445 1 97.44 568 THR B CA 1
ATOM 9344 C C . THR B 1 568 ? -32.875 5.723 6.531 1 97.44 568 THR B C 1
ATOM 9346 O O . THR B 1 568 ? -31.984 4.883 6.438 1 97.44 568 THR B O 1
ATOM 9349 N N . TRP B 1 569 ? -33 6.578 7.559 1 96.81 569 TRP B N 1
ATOM 9350 C CA . TRP B 1 569 ? -32.031 6.562 8.672 1 96.81 569 TRP B CA 1
ATOM 9351 C C . TRP B 1 569 ? -32.094 5.238 9.422 1 96.81 569 TRP B C 1
ATOM 9353 O O . TRP B 1 569 ? -31.125 4.824 10.047 1 96.81 569 TRP B O 1
ATOM 9363 N N . GLU B 1 570 ? -33.188 4.555 9.352 1 96.94 570 GLU B N 1
ATOM 9364 C CA . GLU B 1 570 ? -33.375 3.268 10.016 1 96.94 570 GLU B CA 1
ATOM 9365 C C . GLU B 1 570 ? -32.5 2.191 9.375 1 96.94 570 GLU B C 1
ATOM 9367 O O . GLU B 1 570 ? -32.219 1.165 10 1 96.94 570 GLU B O 1
ATOM 9372 N N . ASP B 1 571 ? -32.125 2.453 8.156 1 97.56 571 ASP B N 1
ATOM 9373 C CA . ASP B 1 571 ? -31.281 1.488 7.43 1 97.56 571 ASP B CA 1
ATOM 9374 C C . ASP B 1 571 ? -29.812 1.668 7.758 1 97.56 571 ASP B C 1
ATOM 9376 O O . ASP B 1 571 ? -28.984 0.84 7.379 1 97.56 571 ASP B O 1
ATOM 9380 N N . MET B 1 572 ? -29.5 2.773 8.422 1 97.12 572 MET B N 1
ATOM 9381 C CA . MET B 1 572 ? -28.109 3.049 8.805 1 97.12 572 MET B CA 1
ATOM 9382 C C . MET B 1 572 ? -27.781 2.424 10.156 1 97.12 572 MET B C 1
ATOM 9384 O O . MET B 1 572 ? -28.5 2.652 11.141 1 97.12 572 MET B O 1
ATOM 9388 N N . HIS B 1 573 ? -26.703 1.63 10.18 1 97.44 573 HIS B N 1
ATOM 9389 C CA . HIS B 1 573 ? -26.328 0.924 11.406 1 97.44 573 HIS B CA 1
ATOM 9390 C C . HIS B 1 573 ? -24.875 1.212 11.789 1 97.44 573 HIS B C 1
ATOM 9392 O O . HIS B 1 573 ? -24.062 1.538 10.93 1 97.44 573 HIS B O 1
ATOM 9398 N N . GLN B 1 574 ? -24.672 1.122 13.055 1 96.5 574 GLN B N 1
ATOM 9399 C CA . GLN B 1 574 ? -23.297 1.234 13.539 1 96.5 574 GLN B CA 1
ATOM 9400 C C . GLN B 1 574 ? -22.438 0.082 13.023 1 96.5 574 GLN B C 1
ATOM 9402 O O . GLN B 1 574 ? -22.891 -1.064 12.984 1 96.5 574 GLN B O 1
ATOM 9407 N N . TYR B 1 575 ? -21.297 0.371 12.516 1 97.38 575 TYR B N 1
ATOM 9408 C CA . TYR B 1 575 ? -20.359 -0.654 12.07 1 97.38 575 TYR B CA 1
ATOM 9409 C C . TYR B 1 575 ? -19.219 -0.825 13.07 1 97.38 575 TYR B C 1
ATOM 9411 O O . TYR B 1 575 ? -18.359 0.058 13.211 1 97.38 575 TYR B O 1
ATOM 9419 N N . GLY B 1 576 ? -19.188 -1.943 13.734 1 93.81 576 GLY B N 1
ATOM 9420 C CA . GLY B 1 576 ? -18.172 -2.189 14.758 1 93.81 576 GLY B CA 1
ATOM 9421 C C . GLY B 1 576 ? -18.328 -1.285 15.961 1 93.81 576 GLY B C 1
ATOM 9422 O O . GLY B 1 576 ? -19.312 -0.559 16.094 1 93.81 576 GLY B O 1
ATOM 9423 N N . ASN B 1 577 ? -17.344 -1.355 16.922 1 92.81 577 ASN B N 1
ATOM 9424 C CA . ASN B 1 577 ? -17.375 -0.6 18.156 1 92.81 577 ASN B CA 1
ATOM 9425 C C . ASN B 1 577 ? -16.047 0.101 18.422 1 92.81 577 ASN B C 1
ATOM 9427 O O . ASN B 1 577 ? -15.617 0.215 19.578 1 92.81 577 ASN B O 1
ATOM 9431 N N . VAL B 1 578 ? -15.445 0.555 17.375 1 94.88 578 VAL B N 1
ATOM 9432 C CA . VAL B 1 578 ? -14.156 1.226 17.516 1 94.88 578 VAL B CA 1
ATOM 9433 C C . VAL B 1 578 ? -14.281 2.68 17.062 1 94.88 578 VAL B C 1
ATOM 9435 O O . VAL B 1 578 ? -14.859 2.963 16.016 1 94.88 578 VAL B O 1
ATOM 9438 N N . ALA B 1 579 ? -13.773 3.586 17.891 1 93.12 579 ALA B N 1
ATOM 9439 C CA . ALA B 1 579 ? -13.734 4.996 17.5 1 93.12 579 ALA B CA 1
ATOM 9440 C C . ALA B 1 579 ? -12.672 5.238 16.422 1 93.12 579 ALA B C 1
ATOM 9442 O O . ALA B 1 579 ? -11.656 4.539 16.375 1 93.12 579 ALA B O 1
ATOM 9443 N N . SER B 1 580 ? -12.898 6.223 15.539 1 93.44 580 SER B N 1
ATOM 9444 C CA . SER B 1 580 ? -11.961 6.531 14.469 1 93.44 580 SER B CA 1
ATOM 9445 C C . SER B 1 580 ? -10.562 6.82 15.016 1 93.44 580 SER B C 1
ATOM 9447 O O . SER B 1 580 ? -9.562 6.371 14.453 1 93.44 580 SER B O 1
ATOM 9449 N N . LYS B 1 581 ? -10.461 7.531 16.109 1 92.06 581 LYS B N 1
ATOM 9450 C CA . LYS B 1 581 ? -9.164 7.941 16.641 1 92.06 581 LYS B CA 1
ATOM 9451 C C . LYS B 1 581 ? -8.367 6.738 17.141 1 92.06 581 LYS B C 1
ATOM 9453 O O . LYS B 1 581 ? -7.152 6.828 17.328 1 92.06 581 LYS B O 1
ATOM 9458 N N . GLU B 1 582 ? -9.039 5.598 17.391 1 95.94 582 GLU B N 1
ATOM 9459 C CA . GLU B 1 582 ? -8.383 4.43 17.969 1 95.94 582 GLU B CA 1
ATOM 9460 C C . GLU B 1 582 ? -7.812 3.518 16.891 1 95.94 582 GLU B C 1
ATOM 9462 O O . GLU B 1 582 ? -7.016 2.623 17.188 1 95.94 582 GLU B O 1
ATOM 9467 N N . LEU B 1 583 ? -8.195 3.699 15.711 1 97.75 583 LEU B N 1
ATOM 9468 C CA . LEU B 1 583 ? -7.961 2.723 14.648 1 97.75 583 LEU B CA 1
ATOM 9469 C C . LEU B 1 583 ? -6.469 2.52 14.414 1 97.75 583 LEU B C 1
ATOM 9471 O O . LEU B 1 583 ? -5.992 1.384 14.375 1 97.75 583 LEU B O 1
ATOM 9475 N N . PHE B 1 584 ? -5.66 3.592 14.273 1 98.06 584 PHE B N 1
ATOM 9476 C CA . PHE B 1 584 ? -4.227 3.451 14.047 1 98.06 584 PHE B CA 1
ATOM 9477 C C . PHE B 1 584 ? -3.541 2.842 15.266 1 98.06 584 PHE B C 1
ATOM 9479 O O . PHE B 1 584 ? -2.65 2.002 15.125 1 98.06 584 PHE B O 1
ATOM 9486 N N . ALA B 1 585 ? -3.922 3.32 16.469 1 97.12 585 ALA B N 1
ATOM 9487 C CA . ALA B 1 585 ? -3.32 2.789 17.688 1 97.12 585 ALA B CA 1
ATOM 9488 C C . ALA B 1 585 ? -3.51 1.277 17.781 1 97.12 585 ALA B C 1
ATOM 9490 O O . ALA B 1 585 ? -2.555 0.54 18.031 1 97.12 585 ALA B O 1
ATOM 9491 N N . LYS B 1 586 ? -4.723 0.876 17.562 1 97.25 586 LYS B N 1
ATOM 9492 C CA . LYS B 1 586 ? -5.031 -0.55 17.625 1 97.25 586 LYS B CA 1
ATOM 9493 C C . LYS B 1 586 ? -4.242 -1.33 16.578 1 97.25 586 LYS B C 1
ATOM 9495 O O . LYS B 1 586 ? -3.822 -2.463 16.828 1 97.25 586 LYS B O 1
ATOM 9500 N N . TYR B 1 587 ? -4.078 -0.836 15.414 1 97.56 587 TYR B N 1
ATOM 9501 C CA . TYR B 1 587 ? -3.271 -1.488 14.391 1 97.56 587 TYR B CA 1
ATOM 9502 C C . TYR B 1 587 ? -1.825 -1.64 14.844 1 97.56 587 TYR B C 1
ATOM 9504 O O . TYR B 1 587 ? -1.253 -2.729 14.766 1 97.56 587 TYR B O 1
ATOM 9512 N N . PHE B 1 588 ? -1.198 -0.568 15.344 1 96.88 588 PHE B N 1
ATOM 9513 C CA . PHE B 1 588 ? 0.226 -0.566 15.656 1 96.88 588 PHE B CA 1
ATOM 9514 C C . PHE B 1 588 ? 0.5 -1.356 16.938 1 96.88 588 PHE B C 1
ATOM 9516 O O . PHE B 1 588 ? 1.646 -1.709 17.219 1 96.88 588 PHE B O 1
ATOM 9523 N N . GLU B 1 589 ? -0.507 -1.611 17.734 1 95.5 589 GLU B N 1
ATOM 9524 C CA . GLU B 1 589 ? -0.345 -2.486 18.891 1 95.5 589 GLU B CA 1
ATOM 9525 C C . GLU B 1 589 ? 0.138 -3.871 18.469 1 95.5 589 GLU B C 1
ATOM 9527 O O . GLU B 1 589 ? 0.705 -4.609 19.281 1 95.5 589 GLU B O 1
ATOM 9532 N N . HIS B 1 590 ? -0.067 -4.23 17.234 1 95.06 590 HIS B N 1
ATOM 9533 C CA . HIS B 1 590 ? 0.411 -5.508 16.703 1 95.06 590 HIS B CA 1
ATOM 9534 C C . HIS B 1 590 ? 1.928 -5.5 16.547 1 95.06 590 HIS B C 1
ATOM 9536 O O . HIS B 1 590 ? 2.539 -6.555 16.359 1 95.06 590 HIS B O 1
ATOM 9542 N N . PHE B 1 591 ? 2.52 -4.371 16.578 1 94.81 591 PHE B N 1
ATOM 9543 C CA . PHE B 1 591 ? 3.959 -4.203 16.422 1 94.81 591 PHE B CA 1
ATOM 9544 C C . PHE B 1 591 ? 4.566 -3.549 17.656 1 94.81 591 PHE B C 1
ATOM 9546 O O . PHE B 1 591 ? 5.031 -2.406 17.594 1 94.81 591 PHE B O 1
ATOM 9553 N N . PRO B 1 592 ? 4.645 -4.238 18.703 1 90.38 592 PRO B N 1
ATOM 9554 C CA . PRO B 1 592 ? 5.055 -3.643 19.969 1 90.38 592 PRO B CA 1
ATOM 9555 C C . PRO B 1 592 ? 6.52 -3.211 19.984 1 90.38 592 PRO B C 1
ATOM 9557 O O . PRO B 1 592 ? 7.344 -3.805 19.281 1 90.38 592 PRO B O 1
ATOM 9560 N N . ALA B 1 593 ? 6.633 -2.16 20.703 1 83.12 593 ALA B N 1
ATOM 9561 C CA . ALA B 1 593 ? 8 -1.72 20.969 1 83.12 593 ALA B CA 1
ATOM 9562 C C . ALA B 1 593 ? 8.75 -2.732 21.828 1 83.12 593 ALA B C 1
ATOM 9564 O O . ALA B 1 593 ? 8.133 -3.482 22.594 1 83.12 593 ALA B O 1
ATOM 9565 N N . ILE B 1 594 ? 10.016 -2.869 21.5 1 72.62 594 ILE B N 1
ATOM 9566 C CA . ILE B 1 594 ? 10.867 -3.674 22.375 1 72.62 594 ILE B CA 1
ATOM 9567 C C . ILE B 1 594 ? 11.562 -2.77 23.391 1 72.62 594 ILE B C 1
ATOM 9569 O O . ILE B 1 594 ? 12.281 -1.846 23.016 1 72.62 594 ILE B O 1
ATOM 9573 N N . ASN B 1 595 ? 11.383 -3.002 24.641 1 66.75 595 ASN B N 1
ATOM 9574 C CA . ASN B 1 595 ? 11.891 -2.15 25.719 1 66.75 595 ASN B CA 1
ATOM 9575 C C . ASN B 1 595 ? 11.492 -0.692 25.516 1 66.75 595 ASN B C 1
ATOM 9577 O O . ASN B 1 595 ? 12.32 0.208 25.656 1 66.75 595 ASN B O 1
ATOM 9581 N N . ASN B 1 596 ? 10.297 -0.542 25 1 63 596 ASN B N 1
ATOM 9582 C CA . ASN B 1 596 ? 9.703 0.764 24.734 1 63 596 ASN B CA 1
ATOM 9583 C C . ASN B 1 596 ? 10.445 1.517 23.641 1 63 596 ASN B C 1
ATOM 9585 O O . ASN B 1 596 ? 10.43 2.748 23.609 1 63 596 ASN B O 1
ATOM 9589 N N . GLU B 1 597 ? 11.25 0.75 22.969 1 76.81 597 GLU B N 1
ATOM 9590 C CA . GLU B 1 597 ? 12.008 1.396 21.906 1 76.81 597 GLU B CA 1
ATOM 9591 C C . GLU B 1 597 ? 11.609 0.848 20.531 1 76.81 597 GLU B C 1
ATOM 9593 O O . GLU B 1 597 ? 11.305 -0.34 20.406 1 76.81 597 GLU B O 1
ATOM 9598 N N . CYS B 1 598 ? 11.242 1.798 19.719 1 86.44 598 CYS B N 1
ATOM 9599 C CA . CYS B 1 598 ? 11.094 1.489 18.297 1 86.44 598 CYS B CA 1
ATOM 9600 C C . CYS B 1 598 ? 12.344 1.893 17.516 1 86.44 598 CYS B C 1
ATOM 9602 O O . CYS B 1 598 ? 12.992 2.885 17.844 1 86.44 598 CYS B O 1
ATOM 9604 N N . PRO B 1 599 ? 12.891 0.929 16.703 1 68.44 599 PRO B N 1
ATOM 9605 C CA . PRO B 1 599 ? 14.047 1.378 15.93 1 68.44 599 PRO B CA 1
ATOM 9606 C C . PRO B 1 599 ? 13.828 2.738 15.266 1 68.44 599 PRO B C 1
ATOM 9608 O O . PRO B 1 599 ? 12.742 3.006 14.75 1 68.44 599 PRO B O 1
ATOM 9611 N N . ASP B 1 600 ? 14.422 3.742 15.93 1 58.97 600 ASP B N 1
ATOM 9612 C CA . ASP B 1 600 ? 14.281 5.102 15.422 1 58.97 600 ASP B CA 1
ATOM 9613 C C . ASP B 1 600 ? 15.023 5.266 14.094 1 58.97 600 ASP B C 1
ATOM 9615 O O . ASP B 1 600 ? 15.875 4.445 13.75 1 58.97 600 ASP B O 1
ATOM 9619 N N . ASP B 1 601 ? 14.375 6.129 13.062 1 50.62 601 ASP B N 1
ATOM 9620 C CA . ASP B 1 601 ? 15.273 6.582 11.992 1 50.62 601 ASP B CA 1
ATOM 9621 C C . ASP B 1 601 ? 16.594 7.086 12.562 1 50.62 601 ASP B C 1
ATOM 9623 O O . ASP B 1 601 ? 16.641 7.602 13.688 1 50.62 601 ASP B O 1
#